Protein 4O5P (pdb70)

B-factor: mean 25.9, std 9.05, range [8.8, 72.72]

Radius of gyration: 40.83 Å; Cα contacts (8 Å, |Δi|>4): 2983; chains: 2; bounding box: 94×121×118 Å

Organism: Pseudomonas aeruginosa (strain ATCC 15692 / DSM 22644 / CIP 104116 / JCM 14847 / LMG 12228 / 1C / PRS 101 / PAO1) (NCBI:txid208964)

Solvent-accessible surface area: 60926 Å² total

Nearest PDB structures (foldseek):
  4o5p-assembly2_B  TM=1.001E+00  e=0.000E+00  Pseudomonas aeruginosa PAO1
  4o5p-as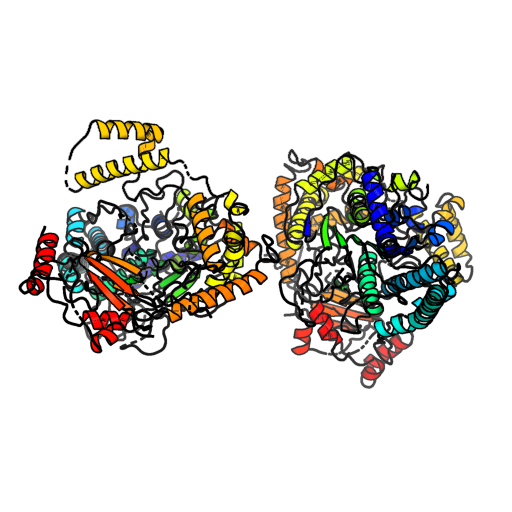sembly1_A  TM=9.918E-01  e=0.000E+00  Pseudomonas aeruginosa PAO1
  4a5o-assembly2_C  TM=3.888E-01  e=5.974E+00  Pseudomonas aeruginosa PAO1
  5nhs-assembly2_B  TM=1.894E-01  e=9.629E+00  Xanthomonas albilineans GPE PC73
  4o5p-assembly1_A  TM=1.001E+00  e=0.000E+00  Pseudomonas aeruginosa PAO1

InterPro domains:
  IPR018712 T6SS, Phospholipase effector Tle1-like, catalytic domain [PF09994] (267-411)
  IPR054388 T6SS, Phospholipase effector Tle1-like, C-terminal domain [PF22137] (451-802)

Structure (mmCIF, N/CA/C/O backbone):
data_4O5P
#
_entry.id   4O5P
#
_cell.length_a   61.603
_cell.length_b   81.078
_cell.length_c   92.145
_cell.angle_alpha   97.83
_cell.angle_beta   89.96
_cell.angle_gamma   90.01
#
_symmetry.space_group_name_H-M   'P 1'
#
loop_
_entity.id
_entity.type
_entity.pdbx_description
1 polymer 'Uncharacterized protein'
2 water water
#
loop_
_atom_site.group_PDB
_atom_site.id
_atom_site.type_symbol
_atom_site.label_atom_id
_atom_site.label_alt_id
_atom_site.label_comp_id
_atom_site.label_asym_id
_atom_site.label_entity_id
_atom_site.label_seq_id
_atom_site.pdbx_PDB_ins_code
_atom_site.Cartn_x
_atom_site.Cartn_y
_atom_site.Cartn_z
_atom_site.occupancy
_atom_site.B_iso_or_equiv
_atom_site.auth_seq_id
_atom_site.auth_comp_id
_atom_site.auth_asym_id
_atom_site.auth_atom_id
_atom_site.pdbx_PDB_model_num
ATOM 1 N N . ASN A 1 5 ? 35.610 5.263 55.838 1.00 34.26 3 ASN A N 1
ATOM 2 C CA . ASN A 1 5 ? 35.116 3.929 55.488 1.00 34.20 3 ASN A CA 1
ATOM 3 C C . ASN A 1 5 ? 34.449 3.200 56.666 1.00 35.58 3 ASN A C 1
ATOM 4 O O . ASN A 1 5 ? 34.432 3.712 57.795 1.00 28.84 3 ASN A O 1
ATOM 9 N N . PHE A 1 6 ? 33.915 2.004 56.422 1.00 33.89 4 PHE A N 1
ATOM 10 C CA . PHE A 1 6 ? 33.235 1.296 57.494 1.00 29.72 4 PHE A CA 1
ATOM 11 C C . PHE A 1 6 ? 33.201 -0.207 57.306 1.00 29.04 4 PHE A C 1
ATOM 12 O O . PHE A 1 6 ? 33.618 -0.724 56.266 1.00 31.93 4 PHE A O 1
ATOM 20 N N . GLY A 1 7 ? 32.706 -0.899 58.329 1.00 26.53 5 GLY A N 1
ATOM 21 C CA . GLY A 1 7 ? 32.479 -2.332 58.253 1.00 25.27 5 GLY A CA 1
ATOM 22 C C . GLY A 1 7 ? 33.578 -3.117 58.938 1.00 20.98 5 GLY A C 1
ATOM 23 O O . GLY A 1 7 ? 34.465 -2.541 59.557 1.00 18.41 5 GLY A O 1
ATOM 24 N N . PHE A 1 8 ? 33.534 -4.436 58.799 1.00 17.79 6 PHE A N 1
ATOM 25 C CA . PHE A 1 8 ? 34.542 -5.294 59.399 1.00 19.31 6 PHE A CA 1
ATOM 26 C C . PHE A 1 8 ? 35.510 -5.847 58.354 1.00 19.20 6 PHE A C 1
ATOM 27 O O . PHE A 1 8 ? 35.079 -6.308 57.287 1.00 16.36 6 PHE A O 1
ATOM 35 N N . HIS A 1 9 ? 36.814 -5.780 58.642 1.00 15.90 7 HIS A N 1
ATOM 36 C CA . HIS A 1 9 ? 37.825 -6.300 57.711 1.00 20.25 7 HIS A CA 1
ATOM 37 C C . HIS A 1 9 ? 38.967 -6.982 58.448 1.00 19.70 7 HIS A C 1
ATOM 38 O O . HIS A 1 9 ? 39.113 -6.820 59.667 1.00 17.61 7 HIS A O 1
ATOM 45 N N . ILE A 1 10 ? 39.757 -7.759 57.709 1.00 14.61 8 ILE A N 1
ATOM 46 C CA . ILE A 1 10 ? 41.036 -8.244 58.208 1.00 16.50 8 ILE A CA 1
ATOM 47 C C . ILE A 1 10 ? 41.930 -7.012 58.286 1.00 21.24 8 ILE A C 1
ATOM 48 O O . ILE A 1 10 ? 41.737 -6.067 57.503 1.00 20.08 8 ILE A O 1
ATOM 53 N N . ALA A 1 11 ? 42.890 -7.006 59.212 1.00 16.03 9 ALA A N 1
ATOM 54 C CA . ALA A 1 11 ? 43.929 -5.978 59.241 1.00 17.03 9 ALA A CA 1
ATOM 55 C C . ALA A 1 11 ? 44.480 -5.715 57.841 1.00 19.97 9 ALA A C 1
ATOM 56 O O . ALA A 1 11 ? 44.620 -6.643 57.051 1.00 16.12 9 ALA A O 1
ATOM 58 N N . PRO A 1 12 ? 44.782 -4.444 57.530 1.00 16.71 10 PRO A N 1
ATOM 59 C CA . PRO A 1 12 ? 45.432 -4.168 56.249 1.00 19.22 10 PRO A CA 1
ATOM 60 C C . PRO A 1 12 ? 46.867 -4.670 56.281 1.00 20.99 10 PRO A C 1
ATOM 61 O O . PRO A 1 12 ? 47.407 -4.908 57.365 1.00 20.06 10 PRO A O 1
ATOM 65 N N . THR A 1 13 ? 47.468 -4.845 55.109 1.00 18.74 11 THR A N 1
ATOM 66 C CA . THR A 1 13 ? 48.865 -5.262 55.015 1.00 21.05 11 THR A CA 1
ATOM 67 C C . THR A 1 13 ? 49.694 -4.146 55.628 1.00 18.88 11 THR A C 1
ATOM 68 O O . THR A 1 13 ? 49.267 -2.991 55.623 1.00 19.73 11 THR A O 1
ATOM 72 N N . HIS A 1 14 ? 50.847 -4.470 56.200 1.00 23.37 12 HIS A N 1
ATOM 73 C CA . HIS A 1 14 ? 51.662 -3.425 56.809 1.00 23.31 12 HIS A CA 1
ATOM 74 C C . HIS A 1 14 ? 52.714 -2.967 55.817 1.00 25.13 12 HIS A C 1
ATOM 75 O O . HIS A 1 14 ? 53.523 -3.783 55.378 1.00 24.25 12 HIS A O 1
ATOM 82 N N . PRO A 1 15 ? 52.716 -1.665 55.474 1.00 25.61 13 PRO A N 1
ATOM 83 C CA . PRO A 1 15 ? 53.584 -1.190 54.393 1.00 27.17 13 PRO A CA 1
ATOM 84 C C . PRO A 1 15 ? 55.041 -1.262 54.800 1.00 31.18 13 PRO A C 1
ATOM 85 O O . PRO A 1 15 ? 55.369 -0.907 55.939 1.00 28.39 13 PRO A O 1
ATOM 89 N N . VAL A 1 16 ? 55.885 -1.722 53.875 1.00 36.04 14 VAL A N 1
ATOM 90 C CA . VAL A 1 16 ? 57.328 -1.872 54.096 1.00 36.31 14 VAL A CA 1
ATOM 91 C C . VAL A 1 16 ? 57.947 -0.743 54.931 1.00 34.25 14 VAL A C 1
ATOM 92 O O . VAL A 1 16 ? 58.446 -0.980 56.043 1.00 35.37 14 VAL A O 1
ATOM 94 N N . ALA A 1 17 ? 57.878 0.480 54.412 1.00 27.40 15 ALA A N 1
ATOM 95 C CA . ALA A 1 17 ? 58.463 1.639 55.096 1.00 34.86 15 ALA A CA 1
ATOM 96 C C . ALA A 1 17 ? 57.727 2.101 56.370 1.00 32.44 15 ALA A C 1
ATOM 97 O O . ALA A 1 17 ? 58.178 3.024 57.052 1.00 31.17 15 ALA A O 1
ATOM 99 N N . GLY A 1 18 ? 56.602 1.473 56.695 1.00 26.92 16 GLY A N 1
ATOM 100 C CA . GLY A 1 18 ? 55.864 1.866 57.885 1.00 30.31 16 GLY A CA 1
ATOM 101 C C . GLY A 1 18 ? 54.846 2.961 57.606 1.00 27.18 16 GLY A C 1
ATOM 102 O O . GLY A 1 18 ? 54.670 3.384 56.466 1.00 26.78 16 GLY A O 1
ATOM 103 N N . ARG A 1 19 ? 54.174 3.424 58.649 1.00 22.23 17 ARG A N 1
ATOM 104 C CA . ARG A 1 19 ? 53.094 4.378 58.482 1.00 20.85 17 ARG A CA 1
ATOM 105 C C . ARG A 1 19 ? 53.471 5.705 59.095 1.00 25.15 17 ARG A C 1
ATOM 106 O O . ARG A 1 19 ? 52.647 6.627 59.135 1.00 22.17 17 ARG A O 1
ATOM 114 N N . LEU A 1 20 ? 54.707 5.803 59.580 1.00 24.67 18 LEU A N 1
ATOM 115 C CA . LEU A 1 20 ? 55.155 7.031 60.245 1.00 28.91 18 LEU A CA 1
ATOM 116 C C . LEU A 1 20 ? 55.954 8.004 59.349 1.00 30.80 18 LEU A C 1
ATOM 117 O O . LEU A 1 20 ? 56.325 9.103 59.779 1.00 30.36 18 LEU A O 1
ATOM 122 N N . THR A 1 21 ? 56.194 7.608 58.103 1.00 27.91 19 THR A N 1
ATOM 123 C CA . THR A 1 21 ? 56.840 8.490 57.134 1.00 32.93 19 THR A CA 1
ATOM 124 C C . THR A 1 21 ? 55.884 9.619 56.761 1.00 31.57 19 THR A C 1
ATOM 125 O O . THR A 1 21 ? 54.669 9.461 56.856 1.00 29.31 19 THR A O 1
ATOM 129 N N . TYR A 1 22 ? 56.409 10.762 56.338 1.00 30.92 20 TYR A N 1
ATOM 130 C CA . TYR A 1 22 ? 55.517 11.876 56.033 1.00 31.38 20 TYR A CA 1
ATOM 131 C C . TYR A 1 22 ? 55.931 12.759 54.873 1.00 35.79 20 TYR A C 1
ATOM 132 O O . TYR A 1 22 ? 57.099 12.818 54.502 1.00 29.10 20 TYR A O 1
ATOM 141 N N . ASP A 1 23 ? 54.933 13.449 54.327 1.00 33.48 21 ASP A N 1
ATOM 142 C CA . ASP A 1 23 ? 55.096 14.415 53.251 1.00 39.21 21 ASP A CA 1
ATOM 143 C C . ASP A 1 23 ? 54.744 15.785 53.824 1.00 35.36 21 ASP A C 1
ATOM 144 O O . ASP A 1 23 ? 53.978 15.867 54.783 1.00 31.99 21 ASP A O 1
ATOM 149 N N . SER A 1 24 ? 55.280 16.860 53.248 1.00 36.27 22 SER A N 1
ATOM 150 C CA . SER A 1 24 ? 54.917 18.197 53.719 1.00 38.36 22 SER A CA 1
ATOM 151 C C . SER A 1 24 ? 53.433 18.443 53.449 1.00 34.29 22 SER A C 1
ATOM 152 O O . SER A 1 24 ? 52.782 19.213 54.157 1.00 34.11 22 SER A O 1
ATOM 155 N N . LYS A 1 25 ? 52.903 17.767 52.431 1.00 34.15 23 LYS A N 1
ATOM 156 C CA . LYS A 1 25 ? 51.470 17.788 52.160 1.00 36.67 23 LYS A CA 1
ATOM 157 C C . LYS A 1 25 ? 50.702 17.054 53.264 1.00 35.31 23 LYS A C 1
ATOM 158 O O . LYS A 1 25 ? 49.674 17.541 53.731 1.00 33.55 23 LYS A O 1
ATOM 164 N N . LYS A 1 26 ? 51.195 15.886 53.671 1.00 33.37 24 LYS A N 1
ATOM 165 C CA . LYS A 1 26 ? 50.536 15.097 54.722 1.00 33.04 24 LYS A CA 1
ATOM 166 C C . LYS A 1 26 ? 50.389 15.925 56.000 1.00 28.48 24 LYS A C 1
ATOM 167 O O . LYS A 1 26 ? 49.302 15.987 56.620 1.00 30.55 24 LYS A O 1
ATOM 173 N N . LEU A 1 27 ? 51.490 16.575 56.369 1.00 29.30 25 LEU A N 1
ATOM 174 C CA . LEU A 1 27 ? 51.543 17.383 57.577 1.00 28.93 25 LEU A CA 1
ATOM 175 C C . LEU A 1 27 ? 50.628 18.586 57.403 1.00 33.99 25 LEU A C 1
ATOM 176 O O . LEU A 1 27 ? 49.882 18.965 58.332 1.00 29.31 25 LEU A O 1
ATOM 181 N N . SER A 1 28 ? 50.689 19.176 56.203 1.00 32.81 26 SER A N 1
ATOM 182 C CA . SER A 1 28 ? 49.861 20.327 55.871 1.00 33.59 26 SER A CA 1
ATOM 183 C C . SER A 1 28 ? 48.401 19.990 56.109 1.00 30.66 26 SER A C 1
ATOM 184 O O . SER A 1 28 ? 47.683 20.764 56.718 1.00 31.45 26 SER A O 1
ATOM 187 N N . GLU A 1 29 ? 47.977 18.810 55.664 1.00 33.79 27 GLU A N 1
ATOM 188 C CA . GLU A 1 29 ? 46.574 18.418 55.768 1.00 30.37 27 GLU A CA 1
ATOM 189 C C . GLU A 1 29 ? 46.134 18.121 57.192 1.00 29.67 27 GLU A C 1
ATOM 190 O O . GLU A 1 29 ? 44.995 18.439 57.583 1.00 31.22 27 GLU A O 1
ATOM 196 N N . ASN A 1 30 ? 47.008 17.488 57.968 1.00 27.45 28 ASN A N 1
ATOM 197 C CA . ASN A 1 30 ? 46.650 17.240 59.373 1.00 27.93 28 ASN A CA 1
ATOM 198 C C . ASN A 1 30 ? 46.431 18.583 60.094 1.00 28.47 28 ASN A C 1
ATOM 199 O O . ASN A 1 30 ? 45.404 18.805 60.790 1.00 25.66 28 ASN A O 1
ATOM 204 N N . ILE A 1 31 ? 47.370 19.503 59.860 1.00 28.82 29 ILE A N 1
ATOM 205 C CA . ILE A 1 31 ? 47.252 20.862 60.385 1.00 27.64 29 ILE A CA 1
ATOM 206 C C . ILE A 1 31 ? 45.936 21.480 59.926 1.00 30.50 29 ILE A C 1
ATOM 207 O O . ILE A 1 31 ? 45.186 22.015 60.739 1.00 32.71 29 ILE A O 1
ATOM 212 N N . LEU A 1 32 ? 45.651 21.367 58.628 1.00 33.19 30 LEU A N 1
ATOM 213 C CA . LEU A 1 32 ? 44.471 21.973 58.015 1.00 33.56 30 LEU A CA 1
ATOM 214 C C . LEU A 1 32 ? 43.185 21.521 58.697 1.00 34.54 30 LEU A C 1
ATOM 215 O O . LEU A 1 32 ? 42.276 22.334 58.937 1.00 30.66 30 LEU A O 1
ATOM 220 N N . LYS A 1 33 ? 43.113 20.226 59.005 1.00 31.44 31 LYS A N 1
ATOM 221 C CA . LYS A 1 33 ? 41.980 19.683 59.754 1.00 34.51 31 LYS A CA 1
ATOM 222 C C . LYS A 1 33 ? 41.887 20.290 61.149 1.00 29.01 31 LYS A C 1
ATOM 223 O O . LYS A 1 33 ? 40.795 20.640 61.615 1.00 30.93 31 LYS A O 1
ATOM 229 N N . GLN A 1 34 ? 43.024 20.409 61.824 1.00 30.79 32 GLN A N 1
ATOM 230 C CA . GLN A 1 34 ? 43.011 21.028 63.149 1.00 25.96 32 GLN A CA 1
ATOM 231 C C . GLN A 1 34 ? 42.524 22.479 63.146 1.00 31.75 32 GLN A C 1
ATOM 232 O O . GLN A 1 34 ? 41.926 22.935 64.123 1.00 26.21 32 GLN A O 1
ATOM 238 N N . GLN A 1 35 ? 42.767 23.190 62.044 1.00 30.96 33 GLN A N 1
ATOM 239 C CA . GLN A 1 35 ? 42.440 24.614 61.956 1.00 32.94 33 GLN A CA 1
ATOM 240 C C . GLN A 1 35 ? 41.129 24.892 61.220 1.00 33.61 33 GLN A C 1
ATOM 241 O O . GLN A 1 35 ? 40.903 26.015 60.765 1.00 34.09 33 GLN A O 1
ATOM 247 N N . SER A 1 36 ? 40.266 23.889 61.089 1.00 32.02 34 SER A N 1
ATOM 248 C CA . SER A 1 36 ? 39.036 24.062 60.308 1.00 35.31 34 SER A CA 1
ATOM 249 C C . SER A 1 36 ? 38.048 25.030 60.971 1.00 35.69 34 SER A C 1
ATOM 250 O O . SER A 1 36 ? 37.440 25.878 60.295 1.00 37.57 34 SER A O 1
ATOM 253 N N . ASP A 1 37 ? 37.900 24.910 62.288 1.00 30.61 35 ASP A N 1
ATOM 254 C CA . ASP A 1 37 ? 37.060 25.825 63.058 1.00 32.85 35 ASP A CA 1
ATOM 255 C C . ASP A 1 37 ? 37.443 27.295 62.847 1.00 35.17 35 ASP A C 1
ATOM 256 O O . ASP A 1 37 ? 36.576 28.142 62.574 1.00 35.78 35 ASP A O 1
ATOM 261 N N . GLU A 1 38 ? 38.739 27.583 62.982 1.00 35.21 36 GLU A N 1
ATOM 262 C CA . GLU A 1 38 ? 39.279 28.923 62.754 1.00 36.69 36 GLU A CA 1
ATOM 263 C C . GLU A 1 38 ? 38.979 29.406 61.344 1.00 41.02 36 GLU A C 1
ATOM 264 O O . GLU A 1 38 ? 38.648 30.563 61.150 1.00 37.76 36 GLU A O 1
ATOM 270 N N . ARG A 1 39 ? 39.102 28.516 60.362 1.00 38.43 37 ARG A N 1
ATOM 271 C CA . ARG A 1 39 ? 38.794 28.864 58.978 1.00 39.74 37 ARG A CA 1
ATOM 272 C C . ARG A 1 39 ? 37.349 29.296 58.809 1.00 46.55 37 ARG A C 1
ATOM 273 O O . ARG A 1 39 ? 37.081 30.363 58.252 1.00 44.18 37 ARG A O 1
ATOM 281 N N . VAL A 1 40 ? 36.423 28.453 59.268 1.00 41.64 38 VAL A N 1
ATOM 282 C CA . VAL A 1 40 ? 35.005 28.796 59.214 1.00 43.00 38 VAL A CA 1
ATOM 283 C C . VAL A 1 40 ? 34.753 30.151 59.864 1.00 49.09 38 VAL A C 1
ATOM 284 O O . VAL A 1 40 ? 34.086 31.021 59.289 1.00 53.44 38 VAL A O 1
ATOM 288 N N . PHE A 1 41 ? 35.313 30.336 61.056 1.00 45.44 39 PHE A N 1
ATOM 289 C CA . PHE A 1 41 ? 35.061 31.545 61.828 1.00 47.93 39 PHE A CA 1
ATOM 290 C C . PHE A 1 41 ? 35.674 32.804 61.208 1.00 50.29 39 PHE A C 1
ATOM 291 O O . PHE A 1 41 ? 35.132 33.898 61.346 1.00 48.32 39 PHE A O 1
ATOM 299 N N . SER A 1 42 ? 36.806 32.638 60.532 1.00 49.82 40 SER A N 1
ATOM 300 C CA . SER A 1 42 ? 37.561 33.756 59.979 1.00 50.22 40 SER A CA 1
ATOM 301 C C . SER A 1 42 ? 36.984 34.182 58.635 1.00 54.77 40 SER A C 1
ATOM 302 O O . SER A 1 42 ? 36.959 35.373 58.308 1.00 55.58 40 SER A O 1
ATOM 305 N N . ARG A 1 43 ? 36.531 33.197 57.861 1.00 55.02 41 ARG A N 1
ATOM 306 C CA . ARG A 1 43 ? 35.850 33.446 56.595 1.00 55.21 41 ARG A CA 1
ATOM 307 C C . ARG A 1 43 ? 34.713 34.453 56.777 1.00 59.45 41 ARG A C 1
ATOM 308 O O . ARG A 1 43 ? 34.394 35.212 55.860 1.00 61.41 41 ARG A O 1
ATOM 316 N N . ALA A 1 44 ? 34.107 34.448 57.963 1.00 58.88 42 ALA A N 1
ATOM 317 C CA . ALA A 1 44 ? 33.088 35.432 58.321 1.00 59.82 42 ALA A CA 1
ATOM 318 C C . ALA A 1 44 ? 33.721 36.668 58.962 1.00 62.88 42 ALA A C 1
ATOM 319 O O . ALA A 1 44 ? 33.812 36.771 60.191 1.00 61.29 42 ALA A O 1
ATOM 321 N N . GLN A 1 45 ? 34.148 37.606 58.118 1.00 64.39 43 GLN A N 1
ATOM 322 C CA . GLN A 1 45 ? 34.828 38.816 58.569 1.00 60.03 43 GLN A CA 1
ATOM 323 C C . GLN A 1 45 ? 33.912 39.708 59.402 1.00 63.12 43 GLN A C 1
ATOM 324 O O . GLN A 1 45 ? 32.718 39.822 59.124 1.00 64.38 43 GLN A O 1
ATOM 330 N N . CYS A 1 61 ? 43.637 35.418 67.020 1.00 43.17 59 CYS A N 1
ATOM 331 C CA . CYS A 1 61 ? 42.238 35.835 66.915 1.00 37.66 59 CYS A CA 1
ATOM 332 C C . CYS A 1 61 ? 41.246 34.825 67.507 1.00 41.18 59 CYS A C 1
ATOM 333 O O . CYS A 1 61 ? 40.413 35.181 68.342 1.00 37.62 59 CYS A O 1
ATOM 336 N N . CYS A 1 62 ? 41.325 33.572 67.065 1.00 37.19 60 CYS A N 1
ATOM 337 C CA . CYS A 1 62 ? 40.451 32.525 67.590 1.00 35.44 60 CYS A CA 1
ATOM 338 C C . CYS A 1 62 ? 41.220 31.219 67.760 1.00 39.39 60 CYS A C 1
ATOM 339 O O . CYS A 1 62 ? 42.330 31.084 67.238 1.00 36.75 60 CYS A O 1
ATOM 342 N N . LYS A 1 63 ? 40.641 30.271 68.504 1.00 34.40 61 LYS A N 1
ATOM 343 C CA . LYS A 1 63 ? 41.224 28.931 68.614 1.00 31.95 61 LYS A CA 1
ATOM 344 C C . LYS A 1 63 ? 40.187 27.879 68.995 1.00 29.25 61 LYS A C 1
ATOM 345 O O . LYS A 1 63 ? 39.281 28.144 69.783 1.00 28.83 61 LYS A O 1
ATOM 351 N N . ALA A 1 64 ? 40.309 26.683 68.426 1.00 30.31 62 ALA A N 1
ATOM 352 C CA . ALA A 1 64 ? 39.528 25.561 68.928 1.00 25.80 62 ALA A CA 1
ATOM 353 C C . ALA A 1 64 ? 40.304 24.947 70.079 1.00 24.88 62 ALA A C 1
ATOM 354 O O . ALA A 1 64 ? 41.517 25.162 70.208 1.00 28.45 62 ALA A O 1
ATOM 356 N N . ILE A 1 65 ? 39.611 24.212 70.938 1.00 21.42 63 ILE A N 1
ATOM 357 C CA . ILE A 1 65 ? 40.297 23.476 71.991 1.00 21.20 63 ILE A CA 1
ATOM 358 C C . ILE A 1 65 ? 40.382 22.022 71.552 1.00 22.80 63 ILE A C 1
ATOM 359 O O . ILE A 1 65 ? 39.354 21.390 71.297 1.00 21.59 63 ILE A O 1
ATOM 364 N N . HIS A 1 66 ? 41.602 21.508 71.428 1.00 20.57 64 HIS A N 1
ATOM 365 C CA . HIS A 1 66 ? 41.797 20.146 70.938 1.00 20.35 64 HIS A CA 1
ATOM 366 C C . HIS A 1 66 ? 42.274 19.301 72.106 1.00 20.64 64 HIS A C 1
ATOM 367 O O . HIS A 1 66 ? 43.268 19.639 72.758 1.00 19.72 64 HIS A O 1
ATOM 374 N N . ILE A 1 67 ? 41.553 18.212 72.383 1.00 18.41 65 ILE A N 1
ATOM 375 C CA . ILE A 1 67 ? 41.809 17.432 73.589 1.00 16.79 65 ILE A CA 1
ATOM 376 C C . ILE A 1 67 ? 41.981 15.953 73.280 1.00 17.78 65 ILE A C 1
ATOM 377 O O . ILE A 1 67 ? 41.079 15.320 72.741 1.00 16.16 65 ILE A O 1
ATOM 382 N N . THR A 1 68 ? 43.136 15.405 73.640 1.00 18.78 66 THR A N 1
ATOM 383 C CA . THR A 1 68 ? 43.346 13.958 73.590 1.00 14.98 66 THR A CA 1
ATOM 384 C C . THR A 1 68 ? 43.176 13.347 74.988 1.00 17.98 66 THR A C 1
ATOM 385 O O . THR A 1 68 ? 43.751 13.852 75.964 1.00 19.43 66 THR A O 1
ATOM 389 N N . LEU A 1 69 ? 42.403 12.258 75.074 1.00 17.65 67 LEU A N 1
ATOM 390 C CA . LEU A 1 69 ? 42.178 11.499 76.306 1.00 15.02 67 LEU A CA 1
ATOM 391 C C . LEU A 1 69 ? 42.480 10.009 76.062 1.00 15.75 67 LEU A C 1
ATOM 392 O O . LEU A 1 69 ? 41.909 9.403 75.170 1.00 19.14 67 LEU A O 1
ATOM 397 N N . GLY A 1 70 ? 43.386 9.430 76.839 1.00 12.38 68 GLY A N 1
ATOM 398 C CA . GLY A 1 70 ? 43.734 8.026 76.688 1.00 18.76 68 GLY A CA 1
ATOM 399 C C . GLY A 1 70 ? 43.401 7.248 77.947 1.00 17.88 68 GLY A C 1
ATOM 400 O O . GLY A 1 70 ? 43.899 7.576 79.027 1.00 18.67 68 GLY A O 1
ATOM 401 N N . PHE A 1 71 ? 42.543 6.233 77.808 1.00 16.70 69 PHE A N 1
ATOM 402 C CA . PHE A 1 71 ? 42.204 5.324 78.892 1.00 15.67 69 PHE A CA 1
ATOM 403 C C . PHE A 1 71 ? 42.953 4.006 78.676 1.00 16.77 69 PHE A C 1
ATOM 404 O O . PHE A 1 71 ? 42.647 3.232 77.734 1.00 14.12 69 PHE A O 1
ATOM 412 N N . ASP A 1 72 ? 43.923 3.749 79.554 1.00 18.80 70 ASP A N 1
ATOM 413 C CA . ASP A 1 72 ? 44.796 2.586 79.416 1.00 16.81 70 ASP A CA 1
ATOM 414 C C . ASP A 1 72 ? 44.078 1.305 79.804 1.00 16.69 70 ASP A C 1
ATOM 415 O O . ASP A 1 72 ? 42.972 1.337 80.371 1.00 17.63 70 ASP A O 1
ATOM 420 N N . GLY A 1 73 ? 44.708 0.173 79.501 1.00 16.92 71 GLY A N 1
ATOM 421 C CA . GLY A 1 73 ? 44.040 -1.102 79.646 1.00 13.80 71 GLY A CA 1
ATOM 422 C C . GLY A 1 73 ? 44.142 -1.714 81.021 1.00 18.00 71 GLY A C 1
ATOM 423 O O . GLY A 1 73 ? 44.724 -1.137 81.940 1.00 16.61 71 GLY A O 1
ATOM 424 N N . THR A 1 74 ? 43.563 -2.900 81.140 1.00 15.91 72 THR A N 1
ATOM 425 C CA . THR A 1 74 ? 43.574 -3.682 82.360 1.00 19.09 72 THR A CA 1
ATOM 426 C C . THR A 1 74 ? 45.000 -3.907 82.833 1.00 18.79 72 THR A C 1
ATOM 427 O O . THR A 1 74 ? 45.817 -4.450 82.096 1.00 19.85 72 THR A O 1
ATOM 431 N N . ASN A 1 75 ? 45.280 -3.489 84.067 1.00 18.25 73 ASN A N 1
ATOM 432 C CA . ASN A 1 75 ? 46.594 -3.652 84.692 1.00 20.93 73 ASN A CA 1
ATOM 433 C C . ASN A 1 75 ? 47.719 -2.903 83.977 1.00 21.74 73 ASN A C 1
ATOM 434 O O . ASN A 1 75 ? 48.899 -3.189 84.196 1.00 19.01 73 ASN A O 1
ATOM 439 N N . ASN A 1 76 ? 47.356 -1.954 83.117 1.00 18.42 74 ASN A N 1
ATOM 440 C CA . ASN A 1 76 ? 48.353 -1.088 82.496 1.00 18.27 74 ASN A CA 1
ATOM 441 C C . ASN A 1 76 ? 48.470 0.255 83.204 1.00 18.11 74 ASN A C 1
ATOM 442 O O . ASN A 1 76 ? 47.480 0.995 83.328 1.00 18.69 74 ASN A O 1
ATOM 447 N N . ASN A 1 77 ? 49.680 0.595 83.629 1.00 20.84 75 ASN A N 1
ATOM 448 C CA . ASN A 1 77 ? 49.928 1.876 84.286 1.00 17.92 75 ASN A CA 1
ATOM 449 C C . ASN A 1 77 ? 51.220 2.457 83.733 1.00 21.57 75 ASN A C 1
ATOM 450 O O . ASN A 1 77 ? 52.284 1.864 83.919 1.00 26.15 75 ASN A O 1
ATOM 455 N N . ASP A 1 78 ? 51.135 3.605 83.058 1.00 22.80 76 ASP A N 1
ATOM 456 C CA . ASP A 1 78 ? 52.283 4.154 82.338 1.00 22.30 76 ASP A CA 1
ATOM 457 C C . ASP A 1 78 ? 53.484 4.435 83.241 1.00 20.91 76 ASP A C 1
ATOM 458 O O . ASP A 1 78 ? 54.601 4.037 82.919 1.00 24.07 76 ASP A O 1
ATOM 463 N N . LYS A 1 79 ? 53.248 5.107 84.367 1.00 26.60 77 LYS A N 1
ATOM 464 C CA . LYS A 1 79 ? 54.309 5.404 85.337 1.00 28.04 77 LYS A CA 1
ATOM 465 C C . LYS A 1 79 ? 55.056 4.130 85.723 1.00 28.78 77 LYS A C 1
ATOM 466 O O . LYS A 1 79 ? 56.285 4.056 85.634 1.00 33.15 77 LYS A O 1
ATOM 472 N N . ALA A 1 80 ? 54.304 3.120 86.142 1.00 24.74 78 ALA A N 1
ATOM 473 C CA . ALA A 1 80 ? 54.891 1.851 86.570 1.00 28.42 78 ALA A CA 1
ATOM 474 C C . ALA A 1 80 ? 55.587 1.109 85.422 1.00 31.49 78 ALA A C 1
ATOM 475 O O . ALA A 1 80 ? 56.780 0.800 85.485 1.00 33.87 78 ALA A O 1
ATOM 477 N N . ASP A 1 81 ? 54.823 0.825 84.375 1.00 28.98 79 ASP A N 1
ATOM 478 C CA . ASP A 1 81 ? 55.291 -0.009 83.276 1.00 31.69 79 ASP A CA 1
ATOM 479 C C . ASP A 1 81 ? 56.450 0.567 82.450 1.00 31.89 79 ASP A C 1
ATOM 480 O O . ASP A 1 81 ? 57.211 -0.193 81.845 1.00 31.92 79 ASP A O 1
ATOM 485 N N . GLY A 1 82 ? 56.598 1.890 82.432 1.00 32.28 80 GLY A N 1
ATOM 486 C CA . GLY A 1 82 ? 57.653 2.509 81.647 1.00 32.96 80 GLY A CA 1
ATOM 487 C C . GLY A 1 82 ? 58.871 2.965 82.440 1.00 38.14 80 GLY A C 1
ATOM 488 O O . GLY A 1 82 ? 59.772 3.598 81.886 1.00 35.62 80 GLY A O 1
ATOM 489 N N . SER A 1 83 ? 58.906 2.643 83.732 1.00 37.26 81 SER A N 1
ATOM 490 C CA . SER A 1 83 ? 59.938 3.180 84.622 1.00 40.91 81 SER A CA 1
ATOM 491 C C . SER A 1 83 ? 61.198 2.321 84.706 1.00 44.98 81 SER A C 1
ATOM 492 O O . SER A 1 83 ? 62.269 2.828 85.051 1.00 52.03 81 SER A O 1
ATOM 495 N N . SER A 1 84 ? 61.071 1.031 84.397 1.00 37.55 82 SER A N 1
ATOM 496 C CA . SER A 1 84 ? 62.197 0.104 84.476 1.00 40.04 82 SER A CA 1
ATOM 497 C C . SER A 1 84 ? 63.009 0.051 83.178 1.00 50.44 82 SER A C 1
ATOM 498 O O . SER A 1 84 ? 62.710 0.762 82.206 1.00 47.99 82 SER A O 1
ATOM 501 N N . VAL A 1 85 ? 64.036 -0.800 83.176 1.00 52.11 83 VAL A N 1
ATOM 502 C CA . VAL A 1 85 ? 64.931 -0.966 82.027 1.00 52.73 83 VAL A CA 1
ATOM 503 C C . VAL A 1 85 ? 64.280 -1.722 80.869 1.00 51.13 83 VAL A C 1
ATOM 504 O O . VAL A 1 85 ? 64.673 -1.546 79.709 1.00 54.69 83 VAL A O 1
ATOM 508 N N . SER A 1 86 ? 63.301 -2.570 81.191 1.00 53.47 84 SER A N 1
ATOM 509 C CA . SER A 1 86 ? 62.495 -3.257 80.180 1.00 46.04 84 SER A CA 1
ATOM 510 C C . SER A 1 86 ? 61.080 -2.692 80.193 1.00 42.90 84 SER A C 1
ATOM 511 O O . SER A 1 86 ? 60.147 -3.382 80.616 1.00 43.53 84 SER A O 1
ATOM 514 N N . PRO A 1 87 ? 60.906 -1.445 79.712 1.00 38.67 85 PRO A N 1
ATOM 515 C CA . PRO A 1 87 ? 59.582 -0.831 79.843 1.00 34.88 85 PRO A CA 1
ATOM 516 C C . PRO A 1 87 ? 58.541 -1.537 78.973 1.00 34.95 85 PRO A C 1
ATOM 517 O O . PRO A 1 87 ? 58.881 -2.177 77.965 1.00 33.46 85 PRO A O 1
ATOM 521 N N . SER A 1 88 ? 57.278 -1.414 79.359 1.00 29.00 86 SER A N 1
ATOM 522 C CA . SER A 1 88 ? 56.223 -2.163 78.708 1.00 26.51 86 SER A CA 1
ATOM 523 C C . SER A 1 88 ? 54.962 -1.313 78.541 1.00 26.07 86 SER A C 1
ATOM 524 O O . SER A 1 88 ? 53.855 -1.794 78.782 1.00 22.94 86 SER A O 1
ATOM 527 N N . CYS A 1 89 ? 55.145 -0.053 78.146 1.00 22.25 87 CYS A N 1
ATOM 528 C CA . CYS A 1 89 ? 54.039 0.862 77.863 1.00 21.36 87 CYS A CA 1
ATOM 529 C C . CYS A 1 89 ? 53.065 0.242 76.855 1.00 22.27 87 CYS A C 1
ATOM 530 O O . CYS A 1 89 ? 53.494 -0.343 75.860 1.00 19.64 87 CYS A O 1
ATOM 533 N N . SER A 1 90 ? 51.764 0.401 77.092 1.00 21.31 88 SER A N 1
ATOM 534 C CA . SER A 1 90 ? 50.752 -0.046 76.132 1.00 16.44 88 SER A CA 1
ATOM 535 C C . SER A 1 90 ? 50.708 0.877 74.923 1.00 18.44 88 SER A C 1
ATOM 536 O O . SER A 1 90 ? 51.369 1.921 74.896 1.00 17.08 88 SER A O 1
ATOM 539 N N . ASN A 1 91 ? 49.905 0.518 73.926 1.00 15.10 89 ASN A N 1
ATOM 540 C CA . ASN A 1 91 ? 49.729 1.408 72.794 1.00 15.66 89 ASN A CA 1
ATOM 541 C C . ASN A 1 91 ? 48.988 2.701 73.130 1.00 18.80 89 ASN A C 1
ATOM 542 O O . ASN A 1 91 ? 49.236 3.730 72.503 1.00 18.00 89 ASN A O 1
ATOM 547 N N . VAL A 1 92 ? 48.093 2.658 74.115 1.00 15.63 90 VAL A N 1
ATOM 548 C CA . VAL A 1 92 ? 47.457 3.883 74.576 1.00 15.42 90 VAL A CA 1
ATOM 549 C C . VAL A 1 92 ? 48.509 4.848 75.123 1.00 16.61 90 VAL A C 1
ATOM 550 O O . VAL A 1 92 ? 48.515 6.034 74.782 1.00 17.50 90 VAL A O 1
ATOM 554 N N . ALA A 1 93 ? 49.411 4.334 75.948 1.00 19.90 91 ALA A N 1
ATOM 555 C CA . ALA A 1 93 ? 50.428 5.182 76.551 1.00 20.23 91 ALA A CA 1
ATOM 556 C C . ALA A 1 93 ? 51.370 5.689 75.471 1.00 21.90 91 ALA A C 1
ATOM 557 O O . ALA A 1 93 ? 51.770 6.851 75.493 1.00 18.20 91 ALA A O 1
ATOM 559 N N . ARG A 1 94 ? 51.705 4.826 74.512 1.00 19.10 92 ARG A N 1
ATOM 560 C CA . ARG A 1 94 ? 52.546 5.237 73.389 1.00 21.06 92 ARG A CA 1
ATOM 561 C C . ARG A 1 94 ? 51.914 6.384 72.599 1.00 22.56 92 ARG A C 1
ATOM 562 O O . ARG A 1 94 ? 52.582 7.369 72.303 1.00 20.90 92 ARG A O 1
ATOM 570 N N . LEU A 1 95 ? 50.619 6.285 72.311 1.00 20.66 93 LEU A N 1
ATOM 571 C CA . LEU A 1 95 ? 49.912 7.330 71.570 1.00 17.41 93 LEU A CA 1
ATOM 572 C C . LEU A 1 95 ? 49.781 8.638 72.351 1.00 20.47 93 LEU A C 1
ATOM 573 O O . LEU A 1 95 ? 49.774 9.727 71.751 1.00 18.69 93 LEU A O 1
ATOM 578 N N . ILE A 1 96 ? 49.671 8.522 73.679 1.00 20.10 94 ILE A N 1
ATOM 579 C CA . ILE A 1 96 ? 49.667 9.696 74.546 1.00 18.71 94 ILE A CA 1
ATOM 580 C C . ILE A 1 96 ? 51.055 10.376 74.577 1.00 18.94 94 ILE A C 1
ATOM 581 O O . ILE A 1 96 ? 51.154 11.594 74.468 1.00 19.73 94 ILE A O 1
ATOM 586 N N . HIS A 1 97 ? 52.117 9.584 74.702 1.00 18.72 95 HIS A N 1
ATOM 587 C CA . HIS A 1 97 ? 53.479 10.096 74.640 1.00 19.24 95 HIS A CA 1
ATOM 588 C C . HIS A 1 97 ? 53.717 10.876 73.339 1.00 24.99 95 HIS A C 1
ATOM 589 O O . HIS A 1 97 ? 54.409 11.890 73.338 1.00 22.03 95 HIS A O 1
ATOM 596 N N . ALA A 1 98 ? 53.156 10.377 72.236 1.00 22.57 96 ALA A N 1
ATOM 597 C CA . ALA A 1 98 ? 53.314 10.998 70.914 1.00 23.80 96 ALA A CA 1
ATOM 598 C C . ALA A 1 98 ? 52.256 12.053 70.608 1.00 23.65 96 ALA A C 1
ATOM 599 O O . ALA A 1 98 ? 52.227 12.611 69.502 1.00 23.57 96 ALA A O 1
ATOM 601 N N . SER A 1 99 ? 51.375 12.310 71.569 1.00 22.23 97 SER A N 1
ATOM 602 C CA . SER A 1 99 ? 50.362 13.347 71.408 1.00 20.66 97 SER A CA 1
ATOM 603 C C . SER A 1 99 ? 50.854 14.711 71.914 1.00 19.59 97 SER A C 1
ATOM 604 O O . SER A 1 99 ? 51.623 14.801 72.872 1.00 23.41 97 SER A O 1
ATOM 607 N N . ILE A 1 100 ? 50.402 15.767 71.256 1.00 23.16 98 ILE A N 1
ATOM 608 C CA . ILE A 1 100 ? 50.729 17.134 71.649 1.00 22.11 98 ILE A CA 1
ATOM 609 C C . ILE A 1 100 ? 49.783 17.574 72.772 1.00 20.54 98 ILE A C 1
ATOM 610 O O . ILE A 1 100 ? 48.625 17.160 72.797 1.00 21.29 98 ILE A O 1
ATOM 615 N N . GLY A 1 101 ? 50.267 18.388 73.708 1.00 25.26 99 GLY A N 1
ATOM 616 C CA . GLY A 1 101 ? 49.413 18.907 74.767 1.00 23.95 99 GLY A CA 1
ATOM 617 C C . GLY A 1 101 ? 50.095 18.985 76.118 1.00 27.44 99 GLY A C 1
ATOM 618 O O . GLY A 1 101 ? 49.440 19.003 77.163 1.00 29.89 99 GLY A O 1
ATOM 619 N N . SER A 1 102 ? 51.420 19.038 76.104 1.00 33.39 100 SER A N 1
ATOM 620 C CA . SER A 1 102 ? 52.181 19.081 77.342 1.00 35.28 100 SER A CA 1
ATOM 621 C C . SER A 1 102 ? 52.750 20.478 77.550 1.00 32.51 100 SER A C 1
ATOM 622 O O . SER A 1 102 ? 53.383 21.036 76.657 1.00 34.49 100 SER A O 1
ATOM 625 N N . GLY A 1 103 ? 52.497 21.044 78.725 1.00 33.59 101 GLY A N 1
ATOM 626 C CA . GLY A 1 103 ? 53.043 22.344 79.091 1.00 41.41 101 GLY A CA 1
ATOM 627 C C . GLY A 1 103 ? 52.080 23.522 79.024 1.00 34.42 101 GLY A C 1
ATOM 628 O O . GLY A 1 103 ? 51.131 23.518 78.235 1.00 34.55 101 GLY A O 1
ATOM 629 N N . ASP A 1 104 ? 52.350 24.537 79.846 1.00 41.59 102 ASP A N 1
ATOM 630 C CA . ASP A 1 104 ? 51.566 25.773 79.901 1.00 36.71 102 ASP A CA 1
ATOM 631 C C . ASP A 1 104 ? 51.382 26.416 78.532 1.00 35.76 102 ASP A C 1
ATOM 632 O O . ASP A 1 104 ? 50.290 26.857 78.176 1.00 30.87 102 ASP A O 1
ATOM 637 N N . ASP A 1 105 ? 52.473 26.473 77.780 1.00 36.71 103 ASP A N 1
ATOM 638 C CA . ASP A 1 105 ? 52.490 27.110 76.474 1.00 35.29 103 ASP A CA 1
ATOM 639 C C . ASP A 1 105 ? 51.519 26.442 75.494 1.00 37.48 103 ASP A C 1
ATOM 640 O O . ASP A 1 105 ? 50.592 27.086 74.988 1.00 34.96 103 ASP A O 1
ATOM 645 N N . ILE A 1 106 ? 51.717 25.147 75.253 1.00 33.54 104 ILE A N 1
ATOM 646 C CA . ILE A 1 106 ? 50.885 24.406 74.309 1.00 33.76 104 ILE A CA 1
ATOM 647 C C . ILE A 1 106 ? 49.416 24.392 74.718 1.00 30.04 104 ILE A C 1
ATOM 648 O O . ILE A 1 106 ? 48.529 24.499 73.864 1.00 30.50 104 ILE A O 1
ATOM 653 N N . ASN A 1 107 ? 49.171 24.224 76.017 1.00 31.31 105 ASN A N 1
ATOM 654 C CA . ASN A 1 107 ? 47.821 24.297 76.567 1.00 32.44 105 ASN A CA 1
ATOM 655 C C . ASN A 1 107 ? 47.187 25.649 76.217 1.00 32.33 105 ASN A C 1
ATOM 656 O O . ASN A 1 107 ? 46.094 25.714 75.651 1.00 29.52 105 ASN A O 1
ATOM 661 N N . SER A 1 108 ? 47.898 26.727 76.537 1.00 33.08 106 SER A N 1
ATOM 662 C CA . SER A 1 108 ? 47.457 28.073 76.181 1.00 32.04 106 SER A CA 1
ATOM 663 C C . SER A 1 108 ? 47.236 28.234 74.681 1.00 34.36 106 SER A C 1
ATOM 664 O O . SER A 1 108 ? 46.499 29.122 74.251 1.00 35.41 106 SER A O 1
ATOM 667 N N . ARG A 1 109 ? 47.870 27.377 73.883 1.00 32.57 107 ARG A N 1
ATOM 668 C CA . ARG A 1 109 ? 47.597 27.346 72.450 1.00 29.84 107 ARG A CA 1
ATOM 669 C C . ARG A 1 109 ? 46.420 26.430 72.094 1.00 25.88 107 ARG A C 1
ATOM 670 O O . ARG A 1 109 ? 46.106 26.245 70.912 1.00 25.30 107 ARG A O 1
ATOM 6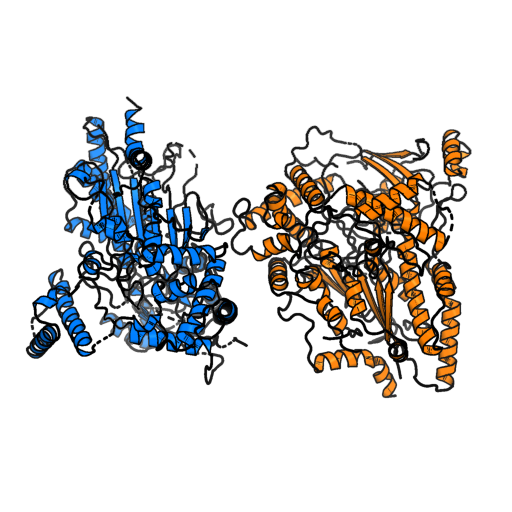78 N N . GLY A 1 110 ? 45.782 25.858 73.117 1.00 27.16 108 GLY A N 1
ATOM 679 C CA . GLY A 1 110 ? 44.518 25.159 72.942 1.00 24.70 108 GLY A CA 1
ATOM 680 C C . GLY A 1 110 ? 44.594 23.651 72.773 1.00 26.39 108 GLY A C 1
ATOM 681 O O . GLY A 1 110 ? 43.576 22.989 72.537 1.00 23.04 108 GLY A O 1
ATOM 682 N N . ILE A 1 111 ? 45.797 23.100 72.882 1.00 26.83 109 ILE A N 1
ATOM 683 C CA . ILE A 1 111 ? 45.960 21.660 72.795 1.00 25.41 109 ILE A CA 1
ATOM 684 C C . ILE A 1 111 ? 46.307 21.091 74.167 1.00 24.58 109 ILE A C 1
ATOM 685 O O . ILE A 1 111 ? 47.257 21.552 74.812 1.00 24.24 109 ILE A O 1
ATOM 690 N N . PHE A 1 112 ? 45.529 20.091 74.596 1.00 21.20 110 PHE A N 1
ATOM 691 C CA . PHE A 1 112 ? 45.671 19.455 75.910 1.00 21.82 110 PHE A CA 1
ATOM 692 C C . PHE A 1 112 ? 45.736 17.941 75.733 1.00 21.10 110 PHE A C 1
ATOM 693 O O . PHE A 1 112 ? 45.158 17.404 74.787 1.00 19.84 110 PHE A O 1
ATOM 701 N N . LYS A 1 113 ? 46.430 17.250 76.635 1.00 23.06 111 LYS A N 1
ATOM 702 C CA . LYS A 1 113 ? 46.376 15.784 76.648 1.00 21.15 111 LYS A CA 1
ATOM 703 C C . LYS A 1 113 ? 46.280 15.245 78.075 1.00 23.68 111 LYS A C 1
ATOM 704 O O . LYS A 1 113 ? 46.821 15.842 79.024 1.00 21.25 111 LYS A O 1
ATOM 710 N N . TYR A 1 114 ? 45.566 14.128 78.218 1.00 19.40 112 TYR A N 1
ATOM 711 C CA . TYR A 1 114 ? 45.301 13.544 79.518 1.00 19.91 112 TYR A CA 1
ATOM 712 C C . TYR A 1 114 ? 45.463 12.034 79.443 1.00 21.69 112 TYR A C 1
ATOM 713 O O . TYR A 1 114 ? 45.067 11.407 78.448 1.00 20.21 112 TYR A O 1
ATOM 722 N N . TYR A 1 115 ? 46.049 11.453 80.484 1.00 15.29 113 TYR A N 1
ATOM 723 C CA . TYR A 1 115 ? 46.248 10.007 80.539 1.00 18.34 113 TYR A CA 1
ATOM 724 C C . TYR A 1 115 ? 45.538 9.434 81.741 1.00 17.72 113 TYR A C 1
ATOM 725 O O . TYR A 1 115 ? 45.669 9.949 82.846 1.00 19.64 113 TYR A O 1
ATOM 734 N N . CYS A 1 116 ? 44.796 8.356 81.537 1.00 19.98 114 CYS A N 1
ATOM 735 C CA . CYS A 1 116 ? 44.152 7.677 82.647 1.00 19.12 114 CYS A CA 1
ATOM 736 C C . CYS A 1 116 ? 44.704 6.244 82.798 1.00 18.87 114 CYS A C 1
ATOM 737 O O . CYS A 1 116 ? 44.572 5.432 81.879 1.00 17.33 114 CYS A O 1
ATOM 740 N N . PRO A 1 117 ? 45.320 5.933 83.958 1.00 14.21 115 PRO A N 1
ATOM 741 C CA . PRO A 1 117 ? 45.820 4.574 84.221 1.00 17.55 115 PRO A CA 1
ATOM 742 C C . PRO A 1 117 ? 44.736 3.517 84.170 1.00 14.18 115 PRO A C 1
ATOM 743 O O . PRO A 1 117 ? 43.559 3.797 84.407 1.00 14.70 115 PRO A O 1
ATOM 747 N N . GLY A 1 118 ? 45.145 2.286 83.892 1.00 15.70 116 GLY A N 1
ATOM 748 C CA . GLY A 1 118 ? 44.203 1.187 83.822 1.00 13.68 116 GLY A CA 1
ATOM 749 C C . GLY A 1 118 ? 43.634 0.746 85.164 1.00 17.50 116 GLY A C 1
ATOM 750 O O . GLY A 1 118 ? 44.237 0.957 86.224 1.00 16.34 116 GLY A O 1
ATOM 751 N N . VAL A 1 119 ? 42.464 0.118 85.110 1.00 18.67 117 VAL A N 1
ATOM 752 C CA . VAL A 1 119 ? 41.847 -0.444 86.303 1.00 16.35 117 VAL A CA 1
ATOM 753 C C . VAL A 1 119 ? 42.779 -1.483 86.892 1.00 19.72 117 VAL A C 1
ATOM 754 O O . VAL A 1 119 ? 43.506 -2.165 86.158 1.00 15.83 117 VAL A O 1
ATOM 758 N N . GLY A 1 120 ? 42.775 -1.592 88.216 1.00 18.74 118 GLY A N 1
ATOM 759 C CA . GLY A 1 120 ? 43.636 -2.548 88.892 1.00 20.27 118 GLY A CA 1
ATOM 760 C C . GLY A 1 120 ? 44.988 -1.956 89.236 1.00 20.59 118 GLY A C 1
ATOM 761 O O . GLY A 1 120 ? 45.830 -2.607 89.870 1.00 17.88 118 GLY A O 1
ATOM 762 N N . THR A 1 121 ? 45.207 -0.724 88.786 1.00 18.89 119 THR A N 1
ATOM 763 C CA . THR A 1 121 ? 46.414 0.003 89.124 1.00 17.72 119 THR A CA 1
ATOM 764 C C . THR A 1 121 ? 46.063 1.268 89.887 1.00 18.80 119 THR A C 1
ATOM 765 O O . THR A 1 121 ? 44.942 1.787 89.783 1.00 19.76 119 THR A O 1
ATOM 769 N N . VAL A 1 122 ? 47.019 1.754 90.670 1.00 19.44 120 VAL A N 1
ATOM 770 C CA . VAL A 1 122 ? 46.804 2.921 91.513 1.00 20.20 120 VAL A CA 1
ATOM 771 C C . VAL A 1 122 ? 46.496 4.202 90.697 1.00 21.09 120 VAL A C 1
ATOM 772 O O . VAL A 1 122 ? 47.133 4.472 89.661 1.00 18.38 120 VAL A O 1
ATOM 776 N N . PHE A 1 123 ? 45.504 4.963 91.164 1.00 19.06 121 PHE A N 1
ATOM 777 C CA . PHE A 1 123 ? 45.102 6.216 90.540 1.00 21.44 121 PHE A CA 1
ATOM 778 C C . PHE A 1 123 ? 44.762 7.211 91.648 1.00 19.78 121 PHE A C 1
ATOM 779 O O . PHE A 1 123 ? 43.632 7.219 92.153 1.00 20.66 121 PHE A O 1
ATOM 787 N N . PRO A 1 124 ? 45.743 8.037 92.036 1.00 22.91 122 PRO A N 1
ATOM 788 C CA . PRO A 1 124 ? 45.583 8.970 93.166 1.00 25.61 122 PRO A CA 1
ATOM 789 C C . PRO A 1 124 ? 44.437 9.950 92.942 1.00 24.09 122 PRO A C 1
ATOM 790 O O . PRO A 1 124 ? 43.729 10.257 93.894 1.00 24.73 122 PRO A O 1
ATOM 794 N N . ASP A 1 125 ? 44.241 10.387 91.698 1.00 24.91 123 ASP A N 1
ATOM 795 C CA . ASP A 1 125 ? 43.223 11.382 91.359 1.00 25.93 123 ASP A CA 1
ATOM 796 C C . ASP A 1 125 ? 41.795 10.952 91.706 1.00 26.84 123 ASP A C 1
ATOM 797 O O . ASP A 1 125 ? 40.907 11.798 91.871 1.00 32.15 123 ASP A O 1
ATOM 802 N N . ILE A 1 126 ? 41.575 9.643 91.796 1.00 22.74 124 ILE A N 1
ATOM 803 C CA . ILE A 1 126 ? 40.273 9.098 92.181 1.00 22.46 124 ILE A CA 1
ATOM 804 C C . ILE A 1 126 ? 40.379 8.348 93.518 1.00 22.03 124 ILE A C 1
ATOM 805 O O . ILE A 1 126 ? 39.490 7.575 93.894 1.00 20.86 124 ILE A O 1
ATOM 810 N N . LYS A 1 127 ? 41.486 8.594 94.212 1.00 20.85 125 LYS A N 1
ATOM 811 C CA . LYS A 1 127 ? 41.782 7.997 95.525 1.00 25.14 125 LYS A CA 1
ATOM 812 C C . LYS A 1 127 ? 41.788 6.470 95.538 1.00 24.08 125 LYS A C 1
ATOM 813 O O . LYS A 1 127 ? 41.403 5.848 96.530 1.00 21.17 125 LYS A O 1
ATOM 819 N N . GLU A 1 128 ? 42.217 5.877 94.423 1.00 22.81 126 GLU A N 1
ATOM 820 C CA . GLU A 1 128 ? 42.404 4.437 94.332 1.00 20.52 126 GLU A CA 1
ATOM 821 C C . GLU A 1 128 ? 43.857 4.208 94.687 1.00 21.52 126 GLU A C 1
ATOM 822 O O . GLU A 1 128 ? 44.743 4.405 93.850 1.00 21.72 126 GLU A O 1
ATOM 828 N N . PHE A 1 129 ? 44.113 3.808 95.927 1.00 21.14 127 PHE A N 1
ATOM 829 C CA . PHE A 1 129 ? 45.486 3.753 96.414 1.00 25.76 127 PHE A CA 1
ATOM 830 C C . PHE A 1 129 ? 46.117 2.360 96.438 1.00 24.43 127 PHE A C 1
ATOM 831 O O . PHE A 1 129 ? 47.318 2.220 96.681 1.00 26.99 127 PHE A O 1
ATOM 839 N N . THR A 1 130 ? 45.317 1.333 96.180 1.00 23.65 128 THR A N 1
ATOM 840 C CA . THR A 1 130 ? 45.843 -0.027 96.098 1.00 25.30 128 THR A CA 1
ATOM 841 C C . THR A 1 130 ? 45.511 -0.693 94.766 1.00 21.07 128 THR A C 1
ATOM 842 O O . THR A 1 130 ? 44.418 -0.517 94.230 1.00 24.00 128 THR A O 1
ATOM 846 N N . PRO A 1 131 ? 46.462 -1.466 94.230 1.00 24.71 129 PRO A N 1
ATOM 847 C CA . PRO A 1 131 ? 46.214 -2.260 93.022 1.00 23.25 129 PRO A CA 1
ATOM 848 C C . PRO A 1 131 ? 45.244 -3.411 93.309 1.00 27.71 129 PRO A C 1
ATOM 849 O O . PRO A 1 131 ? 44.975 -3.680 94.478 1.00 27.49 129 PRO A O 1
ATOM 853 N N . SER A 1 132 ? 44.730 -4.069 92.272 1.00 25.18 130 SER A N 1
ATOM 854 C CA . SER A 1 132 ? 43.745 -5.143 92.437 1.00 30.67 130 SER A CA 1
ATOM 855 C C . SER A 1 132 ? 44.349 -6.431 92.975 1.00 41.06 130 SER A C 1
ATOM 856 O O . SER A 1 132 ? 45.512 -6.708 92.724 1.00 40.43 130 SER A O 1
ATOM 859 N N . ASN A 1 133 ? 43.550 -7.249 93.662 1.00 47.84 131 ASN A N 1
ATOM 860 C CA . ASN A 1 133 ? 44.024 -8.563 94.134 1.00 46.20 131 ASN A CA 1
ATOM 861 C C . ASN A 1 133 ? 43.808 -9.706 93.131 1.00 48.64 131 ASN A C 1
ATOM 862 O O . ASN A 1 133 ? 42.666 -10.073 92.835 1.00 46.54 131 ASN A O 1
ATOM 875 N N . GLY A 1 135 ? 43.839 -9.982 90.022 1.00 46.25 133 GLY A N 1
ATOM 876 C CA . GLY A 1 135 ? 42.951 -9.662 88.914 1.00 43.10 133 GLY A CA 1
ATOM 877 C C . GLY A 1 135 ? 41.471 -9.572 89.258 1.00 43.87 133 GLY A C 1
ATOM 878 O O . GLY A 1 135 ? 40.614 -9.752 88.382 1.00 39.34 133 GLY A O 1
ATOM 879 N N . LEU A 1 136 ? 41.158 -9.293 90.522 1.00 42.13 134 LEU A N 1
ATOM 880 C CA . LEU A 1 136 ? 39.776 -9.019 90.895 1.00 35.83 134 LEU A CA 1
ATOM 881 C C . LEU A 1 136 ? 39.503 -7.537 90.749 1.00 35.55 134 LEU A C 1
ATOM 882 O O . LEU A 1 136 ? 40.077 -6.714 91.473 1.00 36.12 134 LEU A O 1
ATOM 887 N N . ILE A 1 137 ? 38.629 -7.198 89.807 1.00 27.90 135 ILE A N 1
ATOM 888 C CA . ILE A 1 137 ? 38.366 -5.804 89.485 1.00 30.06 135 ILE A CA 1
ATOM 889 C C . ILE A 1 137 ? 36.882 -5.475 89.531 1.00 24.37 135 ILE A C 1
ATOM 890 O O . ILE A 1 137 ? 36.083 -6.061 88.801 1.00 26.71 135 ILE A O 1
ATOM 895 N N . GLY A 1 138 ? 36.521 -4.536 90.402 1.00 29.31 136 GLY A N 1
ATOM 896 C CA . GLY A 1 138 ? 35.143 -4.098 90.526 1.00 24.96 136 GLY A CA 1
ATOM 897 C C . GLY A 1 138 ? 34.809 -3.025 89.506 1.00 22.07 136 GLY A C 1
ATOM 898 O O . GLY A 1 138 ? 35.704 -2.420 88.914 1.00 22.63 136 GLY A O 1
ATOM 899 N N . ALA A 1 139 ? 33.519 -2.784 89.308 1.00 16.85 137 ALA A N 1
ATOM 900 C CA . ALA A 1 139 ? 33.044 -1.873 88.272 1.00 22.26 137 ALA A CA 1
ATOM 901 C C . ALA A 1 139 ? 33.342 -0.404 88.593 1.00 18.11 137 ALA A C 1
ATOM 902 O O . ALA A 1 139 ? 33.511 0.446 87.690 1.00 16.33 137 ALA A O 1
ATOM 904 N N . GLU A 1 140 ? 33.398 -0.109 89.888 1.00 19.92 138 GLU A N 1
ATOM 905 C CA . GLU A 1 140 ? 33.490 1.274 90.330 1.00 18.73 138 GLU A CA 1
ATOM 906 C C . GLU A 1 140 ? 34.764 1.951 89.825 1.00 18.31 138 GLU A C 1
ATOM 907 O O . GLU A 1 140 ? 34.751 3.134 89.527 1.00 17.01 138 GLU A O 1
ATOM 913 N N . GLY A 1 141 ? 35.852 1.196 89.693 1.00 16.45 139 GLY A N 1
ATOM 914 C CA . GLY A 1 141 ? 37.096 1.759 89.190 1.00 15.84 139 GLY A CA 1
ATOM 915 C C . GLY A 1 141 ? 36.940 2.282 87.768 1.00 19.17 139 GLY A C 1
ATOM 916 O O . GLY A 1 141 ? 37.440 3.381 87.414 1.00 15.66 139 GLY A O 1
ATOM 917 N N . GLY A 1 142 ? 36.222 1.501 86.955 1.00 13.65 140 GLY A N 1
ATOM 918 C CA . GLY A 1 142 ? 35.904 1.898 85.597 1.00 14.92 140 GLY A CA 1
ATOM 919 C C . GLY A 1 142 ? 35.080 3.177 85.609 1.00 15.87 140 GLY A C 1
ATOM 920 O O . GLY A 1 142 ? 35.429 4.163 84.936 1.00 16.41 140 GLY A O 1
ATOM 921 N N . GLU A 1 143 ? 33.988 3.165 86.373 1.00 17.19 141 GLU A N 1
ATOM 922 C CA . GLU A 1 143 ? 33.117 4.350 86.428 1.00 16.88 141 GLU A CA 1
ATOM 923 C C . GLU A 1 143 ? 33.854 5.619 86.854 1.00 14.98 141 GLU A C 1
ATOM 924 O O . GLU A 1 143 ? 33.658 6.695 86.276 1.00 16.78 141 GLU A O 1
ATOM 930 N N . ASN A 1 144 ? 34.694 5.498 87.879 1.00 19.61 142 ASN A N 1
ATOM 931 C CA . ASN A 1 144 ? 35.471 6.637 88.364 1.00 18.23 142 ASN A CA 1
ATOM 932 C C . ASN A 1 144 ? 36.458 7.147 87.323 1.00 18.48 142 ASN A C 1
ATOM 933 O O . ASN A 1 144 ? 36.733 8.352 87.258 1.00 16.76 142 ASN A O 1
ATOM 938 N N . ARG A 1 145 ? 37.009 6.232 86.527 1.00 16.47 143 ARG A N 1
ATOM 939 C CA . ARG A 1 145 ? 37.901 6.637 85.430 1.00 18.77 143 ARG A CA 1
ATOM 940 C C . ARG A 1 145 ? 37.172 7.397 84.304 1.00 15.31 143 ARG A C 1
ATOM 941 O O . ARG A 1 145 ? 37.673 8.408 83.786 1.00 18.36 143 ARG A O 1
ATOM 949 N N . ILE A 1 146 ? 35.995 6.907 83.930 1.00 15.72 144 ILE A N 1
ATOM 950 C CA . ILE A 1 146 ? 35.144 7.622 82.972 1.00 16.58 144 ILE A CA 1
ATOM 951 C C . ILE A 1 146 ? 34.815 9.032 83.489 1.00 18.59 144 ILE A C 1
ATOM 952 O O . ILE A 1 146 ? 34.960 10.025 82.773 1.00 16.35 144 ILE A O 1
ATOM 957 N N . ASN A 1 147 ? 34.410 9.123 84.747 1.00 16.39 145 ASN A N 1
ATOM 958 C CA . ASN A 1 147 ? 34.032 10.423 85.298 1.00 16.65 145 ASN A CA 1
ATOM 959 C C . ASN A 1 147 ? 35.200 11.400 85.452 1.00 18.14 145 ASN A C 1
ATOM 960 O O . ASN A 1 147 ? 35.043 12.610 85.228 1.00 17.05 145 ASN A O 1
ATOM 965 N N . TRP A 1 148 ? 36.364 10.871 85.825 1.00 14.02 146 TRP A N 1
ATOM 966 C CA . TRP A 1 148 ? 37.612 11.628 85.810 1.00 16.82 146 TRP A CA 1
ATOM 967 C C . TRP A 1 148 ? 37.817 12.198 84.412 1.00 17.66 146 TRP A C 1
ATOM 968 O O . TRP A 1 148 ? 38.129 13.378 84.250 1.00 19.43 146 TRP A O 1
ATOM 979 N N . GLY A 1 149 ? 37.623 11.343 83.411 1.00 16.25 147 GLY A N 1
ATOM 980 C CA . GLY A 1 149 ? 37.740 11.745 82.015 1.00 17.26 147 GLY A CA 1
ATOM 981 C C . GLY A 1 149 ? 36.847 12.923 81.699 1.00 19.76 147 GLY A C 1
ATOM 982 O O . GLY A 1 149 ? 37.318 13.934 81.161 1.00 16.41 147 GLY A O 1
ATOM 983 N N . LEU A 1 150 ? 35.564 12.811 82.053 1.00 19.38 148 LEU A N 1
ATOM 984 C CA . LEU A 1 150 ? 34.641 13.935 81.890 1.00 18.29 148 LEU A CA 1
ATOM 985 C C . LEU A 1 150 ? 35.150 15.222 82.567 1.00 18.73 148 LEU A C 1
ATOM 986 O O . LEU A 1 150 ? 35.152 16.287 81.946 1.00 17.44 148 LEU A O 1
ATOM 991 N N . VAL A 1 151 ? 35.624 15.105 83.808 1.00 19.48 149 VAL A N 1
ATOM 992 C CA . VAL A 1 151 ? 36.165 16.252 84.542 1.00 17.94 149 VAL A CA 1
ATOM 993 C C . VAL A 1 151 ? 37.326 16.921 83.808 1.00 21.55 149 VAL A C 1
ATOM 994 O O . VAL A 1 151 ? 37.429 18.154 83.799 1.00 21.29 149 VAL A O 1
ATOM 998 N N . GLN A 1 152 ? 38.185 16.121 83.173 1.00 19.76 150 GLN A N 1
ATOM 999 C CA . GLN A 1 152 ? 39.351 16.678 82.478 1.00 20.47 150 GLN A CA 1
ATOM 1000 C C . GLN A 1 152 ? 38.994 17.672 81.373 1.00 22.57 150 GLN A C 1
ATOM 1001 O O . GLN A 1 152 ? 39.790 18.569 81.056 1.00 22.09 150 GLN A O 1
ATOM 1007 N N . LEU A 1 153 ? 37.807 17.503 80.795 1.00 20.10 151 LEU A N 1
ATOM 1008 C CA . LEU A 1 153 ? 37.292 18.406 79.778 1.00 21.28 151 LEU A CA 1
ATOM 1009 C C . LEU A 1 153 ? 36.984 19.759 80.419 1.00 22.73 151 LEU A C 1
ATOM 1010 O O . LEU A 1 153 ? 37.268 20.838 79.855 1.00 22.81 151 LEU A O 1
ATOM 1015 N N . VAL A 1 154 ? 36.388 19.679 81.605 1.00 20.02 152 VAL A N 1
ATOM 1016 C CA . VAL A 1 154 ? 36.077 20.859 82.383 1.00 20.56 152 VAL A CA 1
ATOM 1017 C C . VAL A 1 154 ? 37.394 21.579 82.667 1.00 24.47 152 VAL A C 1
ATOM 1018 O O . VAL A 1 154 ? 37.486 22.792 82.485 1.00 25.01 152 VAL A O 1
ATOM 1022 N N . ASP A 1 155 ? 38.409 20.814 83.080 1.00 20.95 153 ASP A N 1
ATOM 1023 C CA . ASP A 1 155 ? 39.742 21.340 83.369 1.00 23.48 153 ASP A CA 1
ATOM 1024 C C . ASP A 1 155 ? 40.359 22.053 82.172 1.00 24.27 153 ASP A C 1
ATOM 1025 O O . ASP A 1 155 ? 40.914 23.134 82.316 1.00 26.39 153 ASP A O 1
ATOM 1030 N N . ALA A 1 156 ? 40.260 21.439 80.996 1.00 23.18 154 ALA A N 1
ATOM 1031 C CA . ALA A 1 156 ? 40.785 22.038 79.774 1.00 25.80 154 ALA A CA 1
ATOM 1032 C C . ALA A 1 156 ? 40.138 23.391 79.484 1.00 24.64 154 ALA A C 1
ATOM 1033 O O . ALA A 1 156 ? 40.840 24.358 79.168 1.00 26.03 154 ALA A O 1
ATOM 1035 N N . LEU A 1 157 ? 38.808 23.464 79.596 1.00 26.38 155 LEU A N 1
ATOM 1036 C CA . LEU A 1 157 ? 38.134 24.752 79.364 1.00 24.30 155 LEU A CA 1
ATOM 1037 C C . LEU A 1 157 ? 38.540 25.770 80.433 1.00 28.49 155 LEU A C 1
ATOM 1038 O O . LEU A 1 157 ? 38.860 26.914 80.124 1.00 26.44 155 LEU A O 1
ATOM 1043 N N . PHE A 1 158 ? 38.524 25.322 81.686 1.00 25.28 156 PHE A N 1
ATOM 1044 C CA . PHE A 1 158 ? 38.858 26.128 82.849 1.00 25.22 156 PHE A CA 1
ATOM 1045 C C . PHE A 1 158 ? 40.222 26.767 82.675 1.00 30.44 156 PHE A C 1
ATOM 1046 O O . PHE A 1 158 ? 40.395 27.951 82.957 1.00 29.25 156 PHE A O 1
ATOM 1054 N N . TYR A 1 159 ? 41.194 25.993 82.201 1.00 27.09 157 TYR A N 1
ATOM 1055 C CA . TYR A 1 159 ? 42.523 26.547 81.962 1.00 31.52 157 TYR A CA 1
ATOM 1056 C C . TYR A 1 159 ? 42.490 27.483 80.778 1.00 29.44 157 TYR A C 1
ATOM 1057 O O . TYR A 1 159 ? 43.167 28.516 80.779 1.00 32.25 157 TYR A O 1
ATOM 1066 N N . THR A 1 160 ? 41.720 27.114 79.761 1.00 25.67 158 THR A N 1
ATOM 1067 C CA . THR A 1 160 ? 41.632 27.947 78.573 1.00 26.50 158 THR A CA 1
ATOM 1068 C C . THR A 1 160 ? 41.186 29.360 78.945 1.00 29.91 158 THR A C 1
ATOM 1069 O O . THR A 1 160 ? 41.786 30.337 78.502 1.00 27.18 158 THR A O 1
ATOM 1073 N N . LEU A 1 161 ? 40.170 29.460 79.797 1.00 29.94 159 LEU A N 1
ATOM 1074 C CA . LEU A 1 161 ? 39.575 30.757 80.138 1.00 29.42 159 LEU A CA 1
ATOM 1075 C C . LEU A 1 161 ? 40.261 31.480 81.297 1.00 32.37 159 LEU A C 1
ATOM 1076 O O . LEU A 1 161 ? 40.484 32.689 81.231 1.00 33.74 159 LEU A O 1
ATOM 1081 N N . LEU A 1 162 ? 40.610 30.747 82.349 1.00 30.38 160 LEU A N 1
ATOM 1082 C CA . LEU A 1 162 ? 41.072 31.370 83.587 1.00 31.30 160 LEU A CA 1
ATOM 1083 C C . LEU A 1 162 ? 42.555 31.179 83.920 1.00 36.46 160 LEU A C 1
ATOM 1084 O O . LEU A 1 162 ? 43.024 31.681 84.946 1.00 35.73 160 LEU A O 1
ATOM 1089 N N . LYS A 1 163 ? 43.278 30.444 83.078 1.00 32.55 161 LYS A N 1
ATOM 1090 C CA . LYS A 1 163 ? 44.718 30.230 83.268 1.00 34.72 161 LYS A CA 1
ATOM 1091 C C . LYS A 1 163 ? 45.096 29.549 84.593 1.00 34.73 161 LYS A C 1
ATOM 1092 O O . LYS A 1 163 ? 46.203 29.730 85.111 1.00 37.39 161 LYS A O 1
ATOM 1098 N N . SER A 1 164 ? 44.175 28.762 85.132 1.00 36.65 162 SER A N 1
ATOM 1099 C CA . SER A 1 164 ? 44.482 27.878 86.250 1.00 37.98 162 SER A CA 1
ATOM 1100 C C . SER A 1 164 ? 43.855 26.527 85.939 1.00 33.54 162 SER A C 1
ATOM 1101 O O . SER A 1 164 ? 43.014 26.416 85.046 1.00 35.89 162 SER A O 1
ATOM 1104 N N . ARG A 1 165 ? 44.261 25.494 86.658 1.00 30.75 163 ARG A N 1
ATOM 1105 C CA . ARG A 1 165 ? 43.666 24.183 86.448 1.00 29.28 163 ARG A CA 1
ATOM 1106 C C . ARG A 1 165 ? 42.955 23.748 87.716 1.00 35.66 163 ARG A C 1
ATOM 1107 O O . ARG A 1 165 ? 43.254 24.261 88.798 1.00 33.05 163 ARG A O 1
ATOM 1115 N N . LEU A 1 166 ? 42.011 22.817 87.591 1.00 34.53 164 LEU A N 1
ATOM 1116 C CA . LEU A 1 166 ? 41.247 22.359 88.755 1.00 33.17 164 LEU A CA 1
ATOM 1117 C C . LEU A 1 166 ? 42.160 21.761 89.828 1.00 34.72 164 LEU A C 1
ATOM 1118 O O . LEU A 1 166 ? 43.084 21.009 89.523 1.00 34.27 164 LEU A O 1
ATOM 1123 N N . LYS A 1 167 ? 41.918 22.110 91.086 1.00 38.67 165 LYS A N 1
ATOM 1124 C CA . LYS A 1 167 ? 42.682 21.499 92.165 1.00 37.00 165 LYS A CA 1
ATOM 1125 C C . LYS A 1 167 ? 42.289 20.033 92.334 1.00 37.07 165 LYS A C 1
ATOM 1126 O O . LYS A 1 167 ? 41.108 19.694 92.278 1.00 40.23 165 LYS A O 1
ATOM 1132 N N . LEU A 1 168 ? 43.300 19.189 92.531 1.00 34.60 166 LEU A N 1
ATOM 1133 C CA . LEU A 1 168 ? 43.152 17.751 92.752 1.00 37.38 166 LEU A CA 1
ATOM 1134 C C . LEU A 1 168 ? 42.044 17.408 93.759 1.00 39.47 166 LEU A C 1
ATOM 1135 O O . LEU A 1 168 ? 41.335 16.406 93.605 1.00 36.64 166 LEU A O 1
ATOM 1140 N N . ASN A 1 169 ? 41.899 18.249 94.782 1.00 40.15 167 ASN A N 1
ATOM 1141 C CA . ASN A 1 169 ? 40.837 18.083 95.769 1.00 42.85 167 ASN A CA 1
ATOM 1142 C C . ASN A 1 169 ? 39.471 18.142 95.099 1.00 36.18 167 ASN A C 1
ATOM 1143 O O . ASN A 1 169 ? 38.584 17.321 95.371 1.00 41.85 167 ASN A O 1
ATOM 1148 N N . ASP A 1 170 ? 39.315 19.108 94.202 1.00 36.18 168 ASP A N 1
ATOM 1149 C CA . ASP A 1 170 ? 38.047 19.293 93.505 1.00 42.15 168 ASP A CA 1
ATOM 1150 C C . ASP A 1 170 ? 37.767 18.230 92.447 1.00 30.42 168 ASP A C 1
ATOM 1151 O O . ASP A 1 170 ? 36.623 17.813 92.300 1.00 33.79 168 ASP A O 1
ATOM 1156 N N . VAL A 1 171 ? 38.790 17.802 91.713 1.00 31.04 169 VAL A N 1
ATOM 1157 C CA . VAL A 1 171 ? 38.631 16.677 90.795 1.00 30.80 169 VAL A CA 1
ATOM 1158 C C . VAL A 1 171 ? 38.105 15.485 91.610 1.00 32.60 169 VAL A C 1
ATOM 1159 O O . VAL A 1 171 ? 37.045 14.926 91.294 1.00 28.59 169 VAL A O 1
ATOM 1163 N N . GLN A 1 172 ? 38.834 15.132 92.674 1.00 33.05 170 GLN A N 1
ATOM 1164 C CA . GLN A 1 172 ? 38.433 14.046 93.579 1.00 30.22 170 GLN A CA 1
ATOM 1165 C C . GLN A 1 172 ? 36.976 14.147 94.024 1.00 30.53 170 GLN A C 1
ATOM 1166 O O . GLN A 1 172 ? 36.229 13.158 93.982 1.00 30.11 170 GLN A O 1
ATOM 1172 N N . GLY A 1 173 ? 36.573 15.342 94.449 1.00 29.61 171 GLY A N 1
ATOM 1173 C CA . GLY A 1 173 ? 35.203 15.561 94.887 1.00 30.39 171 GLY A CA 1
ATOM 1174 C C . GLY A 1 173 ? 34.170 15.422 93.780 1.00 29.05 171 GLY A C 1
ATOM 1175 O O . GLY A 1 173 ? 33.036 14.993 94.017 1.00 24.95 171 GLY A O 1
ATOM 1176 N N . LEU A 1 174 ? 34.553 15.801 92.567 1.00 26.67 172 LEU A N 1
ATOM 1177 C CA . LEU A 1 174 ? 33.635 15.753 91.441 1.00 24.84 172 LEU A CA 1
ATOM 1178 C C . LEU A 1 174 ? 33.385 14.299 91.102 1.00 22.43 172 LEU A C 1
ATOM 1179 O O . LEU A 1 174 ? 32.234 13.869 90.996 1.00 20.35 172 LEU A O 1
ATOM 1184 N N . VAL A 1 175 ? 34.477 13.549 90.972 1.00 22.32 173 VAL A N 1
ATOM 1185 C CA . VAL A 1 175 ? 34.402 12.120 90.688 1.00 24.21 173 VAL A CA 1
ATOM 1186 C C . VAL A 1 175 ? 33.564 11.423 91.759 1.00 23.11 173 VAL A C 1
ATOM 1187 O O . VAL A 1 175 ? 32.738 10.586 91.433 1.00 21.99 173 VAL A O 1
ATOM 1191 N N . GLU A 1 176 ? 33.757 11.788 93.030 1.00 27.74 174 GLU A N 1
ATOM 1192 C CA . GLU A 1 176 ? 32.949 11.197 94.106 1.00 24.00 174 GLU A CA 1
ATOM 1193 C C . GLU A 1 176 ? 31.459 11.531 94.001 1.00 23.86 174 GLU A C 1
ATOM 1194 O O . GLU A 1 176 ? 30.607 10.667 94.233 1.00 25.89 174 GLU A O 1
ATOM 1200 N N . GLU A 1 177 ? 31.157 12.790 93.686 1.00 22.61 175 GLU A N 1
ATOM 1201 C CA . GLU A 1 177 ? 29.778 13.260 93.499 1.00 24.44 175 GLU A CA 1
ATOM 1202 C C . GLU A 1 177 ? 29.064 12.607 92.322 1.00 23.92 175 GLU A C 1
ATOM 1203 O O . GLU A 1 177 ? 27.841 12.442 92.354 1.00 23.83 175 GLU A O 1
ATOM 1217 N N . SER A 1 179 ? 29.656 9.505 91.210 1.00 22.45 177 SER A N 1
ATOM 1218 C CA . SER A 1 179 ? 29.571 8.039 91.401 1.00 24.66 177 SER A CA 1
ATOM 1219 C C . SER A 1 179 ? 28.150 7.564 91.683 1.00 28.64 177 SER A C 1
ATOM 1220 O O . SER A 1 179 ? 27.308 8.326 92.182 1.00 26.83 177 SER A O 1
ATOM 1223 N N . THR A 1 180 ? 27.882 6.297 91.374 1.00 27.66 178 THR A N 1
ATOM 1224 C CA . THR A 1 180 ? 26.599 5.707 91.725 1.00 24.53 178 THR A CA 1
ATOM 1225 C C . THR A 1 180 ? 26.659 4.935 93.044 1.00 26.89 178 THR A C 1
ATOM 1226 O O . THR A 1 180 ? 25.647 4.389 93.485 1.00 29.79 178 THR A O 1
ATOM 1230 N N . ASN A 1 181 ? 27.837 4.910 93.673 1.00 23.69 179 ASN A N 1
ATOM 1231 C CA . ASN A 1 181 ? 28.012 4.301 95.000 1.00 26.68 179 ASN A CA 1
ATOM 1232 C C . ASN A 1 181 ? 27.424 2.903 95.195 1.00 27.94 179 ASN A C 1
ATOM 1233 O O . ASN A 1 181 ? 26.753 2.656 96.199 1.00 27.85 179 ASN A O 1
ATOM 1238 N N . TRP A 1 182 ? 27.651 1.992 94.256 1.00 25.39 180 TRP A N 1
ATOM 1239 C CA . TRP A 1 182 ? 27.021 0.677 94.366 1.00 31.20 180 TRP A CA 1
ATOM 1240 C C . TRP A 1 182 ? 27.432 -0.054 95.641 1.00 26.57 180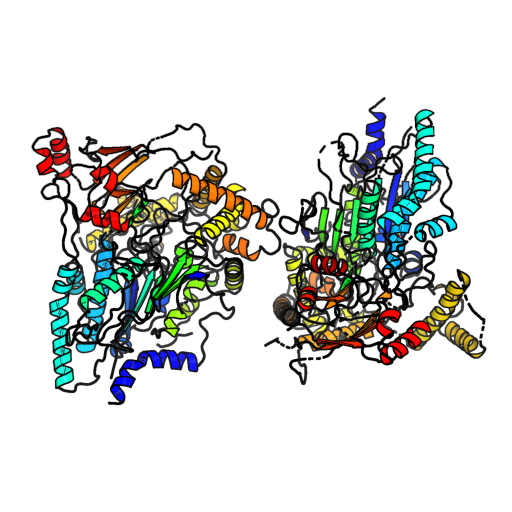 TRP A C 1
ATOM 1241 O O . TRP A 1 182 ? 28.620 -0.187 95.933 1.00 27.06 180 TRP A O 1
ATOM 1252 N N . THR A 1 183 ? 26.432 -0.489 96.407 1.00 30.99 181 THR A N 1
ATOM 1253 C CA . THR A 1 183 ? 26.638 -1.462 97.477 1.00 28.44 181 THR A CA 1
ATOM 1254 C C . THR A 1 183 ? 25.391 -2.310 97.756 1.00 29.59 181 THR A C 1
ATOM 1255 O O . THR A 1 183 ? 24.302 -2.054 97.224 1.00 27.74 181 THR A O 1
ATOM 1259 N N . VAL A 1 184 ? 25.575 -3.332 98.590 1.00 29.77 182 VAL A N 1
ATOM 1260 C CA . VAL A 1 184 ? 24.472 -4.136 99.089 1.00 33.00 182 VAL A CA 1
ATOM 1261 C C . VAL A 1 184 ? 24.533 -4.084 100.604 1.00 31.49 182 VAL A C 1
ATOM 1262 O O . VAL A 1 184 ? 25.586 -4.341 101.185 1.00 32.26 182 VAL A O 1
ATOM 1266 N N . SER A 1 185 ? 23.423 -3.727 101.245 1.00 29.99 183 SER A N 1
ATOM 1267 C CA . SER A 1 185 ? 23.369 -3.712 102.706 1.00 30.15 183 SER A CA 1
ATOM 1268 C C . SER A 1 185 ? 22.332 -4.710 103.227 1.00 34.45 183 SER A C 1
ATOM 1269 O O . SER A 1 185 ? 21.264 -4.889 102.627 1.00 31.18 183 SER A O 1
ATOM 1272 N N . THR A 1 186 ? 22.662 -5.349 104.348 1.00 33.52 184 THR A N 1
ATOM 1273 C CA . THR A 1 186 ? 21.777 -6.306 105.012 1.00 30.97 184 THR A CA 1
ATOM 1274 C C . THR A 1 186 ? 20.413 -5.686 105.308 1.00 30.45 184 THR A C 1
ATOM 1275 O O . THR A 1 186 ? 19.391 -6.362 105.296 1.00 32.04 184 THR A O 1
ATOM 1279 N N . LEU A 1 187 ? 20.405 -4.380 105.540 1.00 32.32 185 LEU A N 1
ATOM 1280 C CA . LEU A 1 187 ? 19.180 -3.679 105.908 1.00 33.48 185 LEU A CA 1
ATOM 1281 C C . LEU A 1 187 ? 18.263 -3.298 104.739 1.00 36.55 185 LEU A C 1
ATOM 1282 O O . LEU A 1 187 ? 17.035 -3.416 104.841 1.00 33.34 185 LEU A O 1
ATOM 1287 N N . THR A 1 188 ? 18.853 -2.814 103.649 1.00 33.14 186 THR A N 1
ATOM 1288 C CA . THR A 1 188 ? 18.070 -2.255 102.546 1.00 34.58 186 THR A CA 1
ATOM 1289 C C . THR A 1 188 ? 18.299 -2.928 101.187 1.00 36.09 186 THR A C 1
ATOM 1290 O O . THR A 1 188 ? 17.608 -2.609 100.218 1.00 36.95 186 THR A O 1
ATOM 1294 N N . GLY A 1 189 ? 19.273 -3.832 101.101 1.00 34.18 187 GLY A N 1
ATOM 1295 C CA . GLY A 1 189 ? 19.566 -4.508 99.844 1.00 32.80 187 GLY A CA 1
ATOM 1296 C C . GLY A 1 189 ? 20.407 -3.659 98.905 1.00 33.27 187 GLY A C 1
ATOM 1297 O O . GLY A 1 189 ? 21.408 -3.069 99.323 1.00 31.90 187 GLY A O 1
ATOM 1298 N N . GLY A 1 190 ? 20.013 -3.596 97.637 1.00 27.93 188 GLY A N 1
ATOM 1299 C CA . GLY A 1 190 ? 20.766 -2.844 96.649 1.00 29.26 188 GLY A CA 1
ATOM 1300 C C . GLY A 1 190 ? 20.676 -1.342 96.856 1.00 32.06 188 GLY A C 1
ATOM 1301 O O . GLY A 1 190 ? 19.619 -0.815 97.215 1.00 32.08 188 GLY A O 1
ATOM 1302 N N . LEU A 1 191 ? 21.789 -0.643 96.671 1.00 28.81 189 LEU A N 1
ATOM 1303 C CA . LEU A 1 191 ? 21.739 0.809 96.696 1.00 33.08 189 LEU A CA 1
ATOM 1304 C C . LEU A 1 191 ? 21.899 1.329 95.279 1.00 35.00 189 LEU A C 1
ATOM 1305 O O . LEU A 1 191 ? 23.006 1.353 94.738 1.00 31.88 189 LEU A O 1
ATOM 1310 N N . LEU A 1 192 ? 20.792 1.740 94.673 1.00 36.66 190 LEU A N 1
ATOM 1311 C CA . LEU A 1 192 ? 20.835 2.158 93.273 1.00 38.71 190 LEU A CA 1
ATOM 1312 C C . LEU A 1 192 ? 20.707 3.673 93.111 1.00 37.84 190 LEU A C 1
ATOM 1313 O O . LEU A 1 192 ? 19.761 4.293 93.615 1.00 35.83 190 LEU A O 1
ATOM 1318 N N . GLU A 1 193 ? 21.667 4.265 92.410 1.00 32.90 191 GLU A N 1
ATOM 1319 C CA . GLU A 1 193 ? 21.606 5.687 92.102 1.00 31.71 191 GLU A CA 1
ATOM 1320 C C . GLU A 1 193 ? 21.633 5.900 90.580 1.00 30.74 191 GLU A C 1
ATOM 1321 O O . GLU A 1 193 ? 22.177 5.089 89.832 1.00 30.02 191 GLU A O 1
ATOM 1327 N N . ASN A 1 194 ? 21.019 6.987 90.136 1.00 28.48 192 ASN A N 1
ATOM 1328 C CA . ASN A 1 194 ? 20.924 7.306 88.719 1.00 34.43 192 ASN A CA 1
ATOM 1329 C C . ASN A 1 194 ? 22.166 8.072 88.257 1.00 30.88 192 ASN A C 1
ATOM 1330 O O . ASN A 1 194 ? 22.303 9.272 88.533 1.00 27.59 192 ASN A O 1
ATOM 1335 N N . GLY A 1 195 ? 23.057 7.374 87.550 1.00 29.38 193 GLY A N 1
ATOM 1336 C CA . GLY A 1 195 ? 24.305 7.952 87.078 1.00 27.16 193 GLY A CA 1
ATOM 1337 C C . GLY A 1 195 ? 24.167 9.220 86.250 1.00 25.62 193 GLY A C 1
ATOM 1338 O O . GLY A 1 195 ? 24.906 10.185 86.461 1.00 20.56 193 GLY A O 1
ATOM 1339 N N . GLU A 1 196 ? 23.220 9.223 85.317 1.00 24.97 194 GLU A N 1
ATOM 1340 C CA . GLU A 1 196 ? 23.009 10.385 84.459 1.00 26.57 194 GLU A CA 1
ATOM 1341 C C . GLU A 1 196 ? 22.730 11.628 85.309 1.00 27.76 194 GLU A C 1
ATOM 1342 O O . GLU A 1 196 ? 23.403 12.670 85.179 1.00 27.73 194 GLU A O 1
ATOM 1348 N N . LYS A 1 197 ? 21.762 11.502 86.210 1.00 30.00 195 LYS A N 1
ATOM 1349 C CA . LYS A 1 197 ? 21.385 12.618 87.072 1.00 30.26 195 LYS A CA 1
ATOM 1350 C C . LYS A 1 197 ? 22.556 13.118 87.895 1.00 29.05 195 LYS A C 1
ATOM 1351 O O . LYS A 1 197 ? 22.785 14.332 87.988 1.00 29.45 195 LYS A O 1
ATOM 1357 N N . LYS A 1 198 ? 23.296 12.186 88.494 1.00 24.74 196 LYS A N 1
ATOM 1358 C CA . LYS A 1 198 ? 24.409 12.549 89.368 1.00 26.60 196 LYS A CA 1
ATOM 1359 C C . LYS A 1 198 ? 25.544 13.248 88.618 1.00 25.05 196 LYS A C 1
ATOM 1360 O O . LYS A 1 198 ? 26.112 14.222 89.115 1.00 25.11 196 LYS A O 1
ATOM 1366 N N . ARG A 1 199 ? 25.866 12.750 87.425 1.00 24.26 197 ARG A N 1
ATOM 1367 C CA . ARG A 1 199 ? 26.912 13.343 86.594 1.00 22.13 197 ARG A CA 1
ATOM 1368 C C . ARG A 1 199 ? 26.526 14.761 86.146 1.00 24.59 197 ARG A C 1
ATOM 1369 O O . ARG A 1 199 ? 27.336 15.713 86.234 1.00 19.46 197 ARG A O 1
ATOM 1377 N N . ARG A 1 200 ? 25.290 14.908 85.669 1.00 24.84 198 ARG A N 1
ATOM 1378 C CA . ARG A 1 200 ? 24.831 16.240 85.241 1.00 29.23 198 ARG A CA 1
ATOM 1379 C C . ARG A 1 200 ? 24.832 17.233 86.395 1.00 26.79 198 ARG A C 1
ATOM 1380 O O . ARG A 1 200 ? 25.381 18.333 86.268 1.00 25.55 198 ARG A O 1
ATOM 1388 N N . ALA A 1 201 ? 24.229 16.825 87.516 1.00 23.56 199 ALA A N 1
ATOM 1389 C CA . ALA A 1 201 ? 24.189 17.647 88.723 1.00 28.82 199 ALA A CA 1
ATOM 1390 C C . ALA A 1 201 ? 25.585 18.083 89.135 1.00 27.17 199 ALA A C 1
ATOM 1391 O O . ALA A 1 201 ? 25.835 19.274 89.340 1.00 24.15 199 ALA A O 1
ATOM 1393 N N . ALA A 1 202 ? 26.503 17.127 89.238 1.00 23.76 200 ALA A N 1
ATOM 1394 C CA . ALA A 1 202 ? 27.850 17.470 89.682 1.00 23.77 200 ALA A CA 1
ATOM 1395 C C . ALA A 1 202 ? 28.569 18.408 88.717 1.00 24.91 200 ALA A C 1
ATOM 1396 O O . ALA A 1 202 ? 29.363 19.240 89.151 1.00 22.21 200 ALA A O 1
ATOM 1398 N N . LEU A 1 203 ? 28.327 18.253 87.413 1.00 24.80 201 LEU A N 1
ATOM 1399 C CA . LEU A 1 203 ? 29.048 19.077 86.432 1.00 26.61 201 LEU A CA 1
ATOM 1400 C C . LEU A 1 203 ? 28.452 20.469 86.235 1.00 27.92 201 LEU A C 1
ATOM 1401 O O . LEU A 1 203 ? 29.131 21.386 85.750 1.00 27.37 201 LEU A O 1
ATOM 1406 N N . GLU A 1 204 ? 27.179 20.621 86.580 1.00 26.19 202 GLU A N 1
ATOM 1407 C CA . GLU A 1 204 ? 26.462 21.859 86.268 1.00 32.85 202 GLU A CA 1
ATOM 1408 C C . GLU A 1 204 ? 27.049 23.184 86.777 1.00 31.50 202 GLU A C 1
ATOM 1409 O O . GLU A 1 204 ? 27.094 24.152 86.015 1.00 29.38 202 GLU A O 1
ATOM 1415 N N . PRO A 1 205 ? 27.482 23.246 88.051 1.00 33.03 203 PRO A N 1
ATOM 1416 C CA . PRO A 1 205 ? 28.019 24.526 88.528 1.00 33.83 203 PRO A CA 1
ATOM 1417 C C . PRO A 1 205 ? 29.202 25.009 87.696 1.00 31.98 203 PRO A C 1
ATOM 1418 O O . PRO A 1 205 ? 29.258 26.193 87.338 1.00 30.44 203 PRO A O 1
ATOM 1422 N N . LYS A 1 206 ? 30.130 24.109 87.398 1.00 29.10 204 LYS A N 1
ATOM 1423 C CA . LYS A 1 206 ? 31.285 24.465 86.589 1.00 29.42 204 LYS A CA 1
ATOM 1424 C C . LYS A 1 206 ? 30.896 24.809 85.142 1.00 26.98 204 LYS A C 1
ATOM 1425 O O . LYS A 1 206 ? 31.367 25.809 84.598 1.00 24.84 204 LYS A O 1
ATOM 1431 N N . LEU A 1 207 ? 30.028 24.006 84.527 1.00 23.28 205 LEU A N 1
ATOM 1432 C CA . LEU A 1 207 ? 29.587 24.277 83.153 1.00 21.84 205 LEU A CA 1
ATOM 1433 C C . LEU A 1 207 ? 28.895 25.636 83.042 1.00 26.54 205 LEU A C 1
ATOM 1434 O O . LEU A 1 207 ? 28.997 26.308 82.023 1.00 21.66 205 LEU A O 1
ATOM 1439 N N . LYS A 1 208 ? 28.187 26.035 84.085 1.00 24.55 206 LYS A N 1
ATOM 1440 C CA . LYS A 1 208 ? 27.517 27.327 84.060 1.00 26.82 206 LYS A CA 1
ATOM 1441 C C . LYS A 1 208 ? 28.518 28.454 84.226 1.00 24.96 206 LYS A C 1
ATOM 1442 O O . LYS A 1 208 ? 28.437 29.449 83.505 1.00 25.45 206 LYS A O 1
ATOM 1448 N N . GLU A 1 209 ? 29.467 28.291 85.154 1.00 25.40 207 GLU A N 1
ATOM 1449 C CA . GLU A 1 209 ? 30.532 29.281 85.340 1.00 25.47 207 GLU A CA 1
ATOM 1450 C C . GLU A 1 209 ? 31.231 29.503 84.016 1.00 24.62 207 GLU A C 1
ATOM 1451 O O . GLU A 1 209 ? 31.484 30.634 83.610 1.00 19.27 207 GLU A O 1
ATOM 1457 N N . LEU A 1 210 ? 31.560 28.405 83.353 1.00 25.24 208 LEU A N 1
ATOM 1458 C CA . LEU A 1 210 ? 32.356 28.460 82.133 1.00 23.41 208 LEU A CA 1
ATOM 1459 C C . LEU A 1 210 ? 31.574 29.095 81.003 1.00 24.58 208 LEU A C 1
ATOM 1460 O O . LEU A 1 210 ? 32.128 29.861 80.199 1.00 24.52 208 LEU A O 1
ATOM 1465 N N . GLU A 1 211 ? 30.282 28.787 80.949 1.00 22.93 209 GLU A N 1
ATOM 1466 C CA . GLU A 1 211 ? 29.422 29.362 79.932 1.00 23.90 209 GLU A CA 1
ATOM 1467 C C . GLU A 1 211 ? 29.279 30.858 80.141 1.00 21.76 209 GLU A C 1
ATOM 1468 O O . GLU A 1 211 ? 29.256 31.618 79.172 1.00 20.73 209 GLU A O 1
ATOM 1474 N N . GLU A 1 212 ? 29.179 31.258 81.406 1.00 21.49 210 GLU A N 1
ATOM 1475 C CA . GLU A 1 212 ? 29.089 32.668 81.803 1.00 25.87 210 GLU A CA 1
ATOM 1476 C C . GLU A 1 212 ? 30.338 33.411 81.365 1.00 23.44 210 GLU A C 1
ATOM 1477 O O . GLU A 1 212 ? 30.241 34.509 80.818 1.00 23.85 210 GLU A O 1
ATOM 1483 N N . LYS A 1 213 ? 31.510 32.826 81.632 1.00 18.84 211 LYS A N 1
ATOM 1484 C CA . LYS A 1 213 ? 32.766 33.424 81.175 1.00 21.74 211 LYS A CA 1
ATOM 1485 C C . LYS A 1 213 ? 32.814 33.583 79.657 1.00 24.25 211 LYS A C 1
ATOM 1486 O O . LYS A 1 213 ? 33.266 34.620 79.143 1.00 21.07 211 LYS A O 1
ATOM 1492 N N . LEU A 1 214 ? 32.343 32.564 78.939 1.00 22.45 212 LEU A N 1
ATOM 1493 C CA . LEU A 1 214 ? 32.361 32.596 77.480 1.00 20.64 212 LEU A CA 1
ATOM 1494 C C . LEU A 1 214 ? 31.415 33.689 76.996 1.00 23.15 212 LEU A C 1
ATOM 1495 O O . LEU A 1 214 ? 31.719 34.399 76.041 1.00 23.54 212 LEU A O 1
ATOM 1500 N N . ARG A 1 215 ? 30.282 33.833 77.675 1.00 18.97 213 ARG A N 1
ATOM 1501 C CA . ARG A 1 215 ? 29.393 34.942 77.405 1.00 26.20 213 ARG A CA 1
ATOM 1502 C C . ARG A 1 215 ? 30.106 36.292 77.579 1.00 21.33 213 ARG A C 1
ATOM 1503 O O . ARG A 1 215 ? 30.035 37.144 76.702 1.00 23.26 213 ARG A O 1
ATOM 1511 N N . GLN A 1 216 ? 30.803 36.478 78.694 1.00 22.98 214 GLN A N 1
ATOM 1512 C CA . GLN A 1 216 ? 31.473 37.752 78.952 1.00 25.99 214 GLN A CA 1
ATOM 1513 C C . GLN A 1 216 ? 32.459 38.082 77.832 1.00 27.77 214 GLN A C 1
ATOM 1514 O O . GLN A 1 216 ? 32.506 39.221 77.331 1.00 21.64 214 GLN A O 1
ATOM 1520 N N . ARG A 1 217 ? 33.234 37.076 77.435 1.00 22.99 215 ARG A N 1
ATOM 1521 C CA . ARG A 1 217 ? 34.304 37.266 76.462 1.00 22.25 215 ARG A CA 1
ATOM 1522 C C . ARG A 1 217 ? 33.742 37.581 75.111 1.00 22.17 215 ARG A C 1
ATOM 1523 O O . ARG A 1 217 ? 34.326 38.367 74.364 1.00 21.50 215 ARG A O 1
ATOM 1531 N N . GLN A 1 218 ? 32.610 36.957 74.792 1.00 19.91 216 GLN A N 1
ATOM 1532 C CA . GLN A 1 218 ? 31.952 37.181 73.507 1.00 26.50 216 GLN A CA 1
ATOM 1533 C C . GLN A 1 218 ? 31.323 38.588 73.447 1.00 23.82 216 GLN A C 1
ATOM 1534 O O . GLN A 1 218 ? 31.447 39.286 72.443 1.00 21.14 216 GLN A O 1
ATOM 1540 N N . ASN A 1 219 ? 30.660 38.997 74.526 1.00 23.63 217 ASN A N 1
ATOM 1541 C CA . ASN A 1 219 ? 29.972 40.289 74.562 1.00 22.75 217 ASN A CA 1
ATOM 1542 C C . ASN A 1 219 ? 30.938 41.463 74.706 1.00 22.78 217 ASN A C 1
ATOM 1543 O O . ASN A 1 219 ? 30.579 42.616 74.433 1.00 27.83 217 ASN A O 1
ATOM 1548 N N . SER A 1 220 ? 32.165 41.168 75.118 1.00 20.62 218 SER A N 1
ATOM 1549 C CA . SER A 1 220 ? 33.179 42.201 75.297 1.00 21.00 218 SER A CA 1
ATOM 1550 C C . SER A 1 220 ? 34.252 42.125 74.233 1.00 22.10 218 SER A C 1
ATOM 1551 O O . SER A 1 220 ? 35.192 42.917 74.245 1.00 22.73 218 SER A O 1
ATOM 1554 N N . GLY A 1 221 ? 34.109 41.161 73.322 1.00 23.82 219 GLY A N 1
ATOM 1555 C CA . GLY A 1 221 ? 35.006 41.035 72.183 1.00 24.45 219 GLY A CA 1
ATOM 1556 C C . GLY A 1 221 ? 36.430 40.666 72.545 1.00 23.74 219 GLY A C 1
ATOM 1557 O O . GLY A 1 221 ? 37.362 40.967 71.802 1.00 29.10 219 GLY A O 1
ATOM 1558 N N . GLN A 1 222 ? 36.612 40.015 73.685 1.00 22.75 220 GLN A N 1
ATOM 1559 C CA . GLN A 1 222 ? 37.946 39.618 74.111 1.00 23.58 220 GLN A CA 1
ATOM 1560 C C . GLN A 1 222 ? 38.482 38.538 73.178 1.00 29.00 220 GLN A C 1
ATOM 1561 O O . GLN A 1 222 ? 37.734 37.666 72.740 1.00 29.07 220 GLN A O 1
ATOM 1567 N N . LYS A 1 223 ? 39.767 38.612 72.853 1.00 27.75 221 LYS A N 1
ATOM 1568 C CA . LYS A 1 223 ? 40.390 37.587 72.019 1.00 27.52 221 LYS A CA 1
ATOM 1569 C C . LYS A 1 223 ? 41.353 36.758 72.866 1.00 32.40 221 LYS A C 1
ATOM 1570 O O . LYS A 1 223 ? 41.947 37.275 73.807 1.00 34.47 221 LYS A O 1
ATOM 1576 N N . PRO A 1 224 ? 41.509 35.459 72.550 1.00 37.01 222 PRO A N 1
ATOM 1577 C CA . PRO A 1 224 ? 40.976 34.712 71.403 1.00 31.18 222 PRO A CA 1
ATOM 1578 C C . PRO A 1 224 ? 39.503 34.318 71.558 1.00 32.22 222 PRO A C 1
ATOM 1579 O O . PRO A 1 224 ? 39.071 34.025 72.678 1.00 31.78 222 PRO A O 1
ATOM 1583 N N . HIS A 1 225 ? 38.749 34.312 70.456 1.00 24.58 223 HIS A N 1
ATOM 1584 C CA . HIS A 1 225 ? 37.393 33.765 70.474 1.00 31.53 223 HIS A CA 1
ATOM 1585 C C . HIS A 1 225 ? 37.456 32.234 70.559 1.00 31.07 223 HIS A C 1
ATOM 1586 O O . HIS A 1 225 ? 37.954 31.589 69.641 1.00 29.37 223 HIS A O 1
ATOM 1593 N N . ILE A 1 226 ? 36.942 31.664 71.651 1.00 30.62 224 ILE A N 1
ATOM 1594 C CA . ILE A 1 226 ? 36.909 30.213 71.820 1.00 27.92 224 ILE A CA 1
ATOM 1595 C C . ILE A 1 226 ? 35.801 29.598 70.981 1.00 25.84 224 ILE A C 1
ATOM 1596 O O . ILE A 1 226 ? 34.628 29.909 71.175 1.00 24.80 224 ILE A O 1
ATOM 1601 N N . LEU A 1 227 ? 36.173 28.705 70.065 1.00 26.55 225 LEU A N 1
ATOM 1602 C CA . LEU A 1 227 ? 35.260 28.265 69.019 1.00 24.95 225 LEU A CA 1
ATOM 1603 C C . LEU A 1 227 ? 34.567 26.932 69.259 1.00 24.94 225 LEU A C 1
ATOM 1604 O O . LEU A 1 227 ? 33.361 26.805 69.023 1.00 25.48 225 LEU A O 1
ATOM 1609 N N . ALA A 1 228 ? 35.328 25.924 69.676 1.00 21.35 226 ALA A N 1
ATOM 1610 C CA . ALA A 1 228 ? 34.772 24.578 69.779 1.00 21.08 226 ALA A CA 1
ATOM 1611 C C . ALA A 1 228 ? 35.645 23.683 70.620 1.00 20.81 226 ALA A C 1
ATOM 1612 O O . ALA A 1 228 ? 36.752 24.060 71.029 1.00 19.61 226 ALA A O 1
ATOM 1622 N N . ARG A 1 230 ? 37.061 19.715 70.386 1.00 18.28 228 ARG A N 1
ATOM 1623 C CA . ARG A 1 230 ? 37.251 18.601 69.475 1.00 17.79 228 ARG A CA 1
ATOM 1624 C C . ARG A 1 230 ? 38.061 17.537 70.198 1.00 18.14 228 ARG A C 1
ATOM 1625 O O . ARG A 1 230 ? 39.158 17.824 70.691 1.00 14.88 228 ARG A O 1
ATOM 1633 N N . LEU A 1 231 ? 37.518 16.318 70.270 1.00 18.91 229 LEU A N 1
ATOM 1634 C CA . LEU A 1 231 ? 38.090 15.272 71.126 1.00 19.96 229 LEU A CA 1
ATOM 1635 C C . LEU A 1 231 ? 38.719 14.133 70.322 1.00 18.99 229 LEU A C 1
ATOM 1636 O O . LEU A 1 231 ? 38.177 13.705 69.314 1.00 17.18 229 LEU A O 1
ATOM 1641 N N . TYR A 1 232 ? 39.869 13.662 70.788 1.00 18.45 230 TYR A N 1
ATOM 1642 C CA . TYR A 1 232 ? 40.559 12.506 70.232 1.00 18.09 230 TYR A CA 1
ATOM 1643 C C . TYR A 1 232 ? 40.761 11.574 71.419 1.00 19.15 230 TYR A C 1
ATOM 1644 O O . TYR A 1 232 ? 41.388 11.954 72.417 1.00 15.74 230 TYR A O 1
ATOM 1653 N N . ILE A 1 233 ? 40.185 10.374 71.330 1.00 18.75 231 ILE A N 1
ATOM 1654 C CA . ILE A 1 233 ? 40.053 9.486 72.492 1.00 17.66 231 ILE A CA 1
ATOM 1655 C C . ILE A 1 233 ? 40.624 8.112 72.146 1.00 17.19 231 ILE A C 1
ATOM 1656 O O . ILE A 1 233 ? 40.230 7.530 71.141 1.00 16.78 231 ILE A O 1
ATOM 1661 N N . TYR A 1 234 ? 41.541 7.595 72.963 1.00 14.67 232 TYR A N 1
ATOM 1662 C CA . TYR A 1 234 ? 42.136 6.284 72.709 1.00 13.29 232 TYR A CA 1
ATOM 1663 C C . TYR A 1 234 ? 41.847 5.399 73.923 1.00 16.41 232 TYR A C 1
ATOM 1664 O O . TYR A 1 234 ? 41.953 5.862 75.056 1.00 13.01 232 TYR A O 1
ATOM 1673 N N . GLY A 1 235 ? 41.481 4.135 73.699 1.00 12.72 233 GLY A N 1
ATOM 1674 C CA . GLY A 1 235 ? 41.240 3.238 74.818 1.00 10.98 233 GLY A CA 1
ATOM 1675 C C . GLY A 1 235 ? 41.699 1.821 74.512 1.00 13.67 233 GLY A C 1
ATOM 1676 O O . GLY A 1 235 ? 41.649 1.393 73.357 1.00 14.58 233 GLY A O 1
ATOM 1677 N N . PHE A 1 236 ? 42.145 1.095 75.530 1.00 12.13 234 PHE A N 1
ATOM 1678 C CA . PHE A 1 236 ? 42.466 -0.336 75.313 1.00 14.80 234 PHE A CA 1
ATOM 1679 C C . PHE A 1 236 ? 41.824 -1.157 76.418 1.00 12.14 234 PHE A C 1
ATOM 1680 O O . PHE A 1 236 ? 41.867 -0.757 77.586 1.00 13.80 234 PHE A O 1
ATOM 1688 N N . SER A 1 237 ? 41.198 -2.281 76.055 1.00 13.36 235 SER A N 1
ATOM 1689 C CA . SER A 1 237 ? 40.692 -3.243 77.058 1.00 13.67 235 SER A CA 1
ATOM 1690 C C . SER A 1 237 ? 39.551 -2.631 77.858 1.00 11.37 235 SER A C 1
ATOM 1691 O O . SER A 1 237 ? 38.609 -2.110 77.289 1.00 12.89 235 SER A O 1
ATOM 1694 N N . ARG A 1 238 ? 39.635 -2.666 79.182 1.00 12.42 236 ARG A N 1
ATOM 1695 C CA . ARG A 1 238 ? 38.615 -2.001 79.962 1.00 13.99 236 ARG A CA 1
ATOM 1696 C C . ARG A 1 238 ? 38.674 -0.498 79.749 1.00 13.68 236 ARG A C 1
ATOM 1697 O O . ARG A 1 238 ? 37.701 0.210 80.004 1.00 14.25 236 ARG A O 1
ATOM 1705 N N . GLY A 1 239 ? 39.791 -0.014 79.226 1.00 13.36 237 GLY A N 1
ATOM 1706 C CA . GLY A 1 239 ? 39.925 1.414 78.983 1.00 13.60 237 GLY A CA 1
ATOM 1707 C C . GLY A 1 239 ? 39.212 1.757 77.678 1.00 15.25 237 GLY A C 1
ATOM 1708 O O . GLY A 1 239 ? 38.751 2.874 77.484 1.00 15.14 237 GLY A O 1
ATOM 1709 N N . ALA A 1 240 ? 39.106 0.775 76.787 1.00 12.65 238 ALA A N 1
ATOM 1710 C CA . ALA A 1 240 ? 38.281 0.929 75.590 1.00 13.60 238 ALA A CA 1
ATOM 1711 C C . ALA A 1 240 ? 36.801 0.902 75.977 1.00 12.79 238 ALA A C 1
ATOM 1712 O O . ALA A 1 240 ? 35.990 1.680 75.458 1.00 13.47 238 ALA A O 1
ATOM 1714 N N . ALA A 1 241 ? 36.446 0.007 76.896 1.00 14.41 239 ALA A N 1
ATOM 1715 C CA . ALA A 1 241 ? 35.092 0.018 77.458 1.00 13.41 239 ALA A CA 1
ATOM 1716 C C . ALA A 1 241 ? 34.773 1.380 78.071 1.00 16.04 239 ALA A C 1
ATOM 1717 O O . ALA A 1 241 ? 33.678 1.937 77.854 1.00 16.36 239 ALA A O 1
ATOM 1719 N N . GLU A 1 242 ? 35.727 1.904 78.848 1.00 14.68 240 GLU A N 1
ATOM 1720 C CA . GLU A 1 242 ? 35.584 3.209 79.469 1.00 16.75 240 GLU A CA 1
ATOM 1721 C C . GLU A 1 242 ? 35.434 4.300 78.426 1.00 14.62 240 GLU A C 1
ATOM 1722 O O . GLU A 1 242 ? 34.653 5.214 78.613 1.00 14.75 240 GLU A O 1
ATOM 1728 N N . ALA A 1 243 ? 36.188 4.220 77.337 1.00 16.50 241 ALA A N 1
ATOM 1729 C CA . ALA A 1 243 ? 36.071 5.237 76.280 1.00 16.61 241 ALA A CA 1
ATOM 1730 C C . ALA A 1 243 ? 34.682 5.226 75.667 1.00 15.00 241 ALA A C 1
ATOM 1731 O O . ALA A 1 243 ? 34.106 6.281 75.366 1.00 17.13 241 ALA A O 1
ATOM 1733 N N . ARG A 1 244 ? 34.143 4.038 75.469 1.00 15.41 242 ARG A N 1
ATOM 1734 C CA . ARG A 1 244 ? 32.824 3.923 74.850 1.00 16.70 242 ARG A CA 1
ATOM 1735 C C . ARG A 1 244 ? 31.720 4.450 75.760 1.00 14.66 242 ARG A C 1
ATOM 1736 O O . ARG A 1 244 ? 30.837 5.214 75.325 1.00 16.80 242 ARG A O 1
ATOM 1744 N N . ALA A 1 245 ? 31.789 4.075 77.036 1.00 14.41 243 ALA A N 1
ATOM 1745 C CA . ALA A 1 245 ? 30.854 4.637 78.005 1.00 12.51 243 ALA A CA 1
ATOM 1746 C C . ALA A 1 245 ? 31.024 6.157 78.099 1.00 14.15 243 ALA A C 1
ATOM 1747 O O . ALA A 1 245 ? 30.044 6.889 78.123 1.00 15.80 243 ALA A O 1
ATOM 1749 N N . PHE A 1 246 ? 32.269 6.628 78.133 1.00 15.25 244 PHE A N 1
ATOM 1750 C CA . PHE A 1 246 ? 32.586 8.059 78.108 1.00 14.13 244 PHE A CA 1
ATOM 1751 C C . PHE A 1 246 ? 31.891 8.770 76.941 1.00 17.18 244 PHE A C 1
ATOM 1752 O O . PHE A 1 246 ? 31.214 9.779 77.128 1.00 15.75 244 PHE A O 1
ATOM 1760 N N . ALA A 1 247 ? 32.048 8.237 75.738 1.00 14.95 245 ALA A N 1
ATOM 1761 C CA . ALA A 1 247 ? 31.418 8.816 74.553 1.00 15.47 245 ALA A CA 1
ATOM 1762 C C . ALA A 1 247 ? 29.903 8.925 74.723 1.00 16.23 245 ALA A C 1
ATOM 1763 O O . ALA A 1 247 ? 29.321 9.988 74.440 1.00 17.14 245 ALA A O 1
ATOM 1765 N N . ASN A 1 248 ? 29.264 7.848 75.188 1.00 16.48 246 ASN A N 1
ATOM 1766 C CA . ASN A 1 248 ? 27.818 7.913 75.459 1.00 15.73 246 ASN A CA 1
ATOM 1767 C C . ASN A 1 248 ? 27.375 8.890 76.563 1.00 18.56 246 ASN A C 1
ATOM 1768 O O . ASN A 1 248 ? 26.417 9.656 76.381 1.00 21.77 246 ASN A O 1
ATOM 1773 N N . TRP A 1 249 ? 28.038 8.854 77.714 1.00 17.88 247 TRP A N 1
ATOM 1774 C CA . TRP A 1 249 ? 27.735 9.806 78.791 1.00 19.92 247 TRP A CA 1
ATOM 1775 C C . TRP A 1 249 ? 27.976 11.265 78.359 1.00 18.51 247 TRP A C 1
ATOM 1776 O O . TRP A 1 249 ? 27.276 12.197 78.787 1.00 20.37 247 TRP A O 1
ATOM 1787 N N . LEU A 1 250 ? 28.952 11.466 77.486 1.00 21.33 248 LEU A N 1
ATOM 1788 C CA . LEU A 1 250 ? 29.250 12.803 77.015 1.00 18.33 248 LEU A CA 1
ATOM 1789 C C . LEU A 1 250 ? 28.135 13.249 76.076 1.00 22.30 248 LEU A C 1
ATOM 1790 O O . LEU A 1 250 ? 27.659 14.395 76.149 1.00 20.96 248 LEU A O 1
ATOM 1795 N N . GLN A 1 251 ? 27.704 12.335 75.213 1.00 19.87 249 GLN A N 1
ATOM 1796 C CA . GLN A 1 251 ? 26.629 12.654 74.283 1.00 21.93 249 GLN A CA 1
ATOM 1797 C C . GLN A 1 251 ? 25.359 13.010 75.035 1.00 23.03 249 GLN A C 1
ATOM 1798 O O . GLN A 1 251 ? 24.695 14.000 74.703 1.00 22.57 249 GLN A O 1
ATOM 1804 N N . GLU A 1 252 ? 25.038 12.200 76.041 1.00 21.48 250 GLU A N 1
ATOM 1805 C CA . GLU A 1 252 ? 23.907 12.445 76.923 1.00 23.65 250 GLU A CA 1
ATOM 1806 C C . GLU A 1 252 ? 24.008 13.830 77.586 1.00 22.72 250 GLU A C 1
ATOM 1807 O O . GLU A 1 252 ? 23.015 14.560 77.673 1.00 20.39 250 GLU A O 1
ATOM 1813 N N . LEU A 1 253 ? 25.209 14.190 78.042 1.00 19.39 251 LEU A N 1
ATOM 1814 C CA . LEU A 1 253 ? 25.411 15.468 78.732 1.00 23.42 251 LEU A CA 1
ATOM 1815 C C . LEU A 1 253 ? 25.321 16.707 77.836 1.00 25.42 251 LEU A C 1
ATOM 1816 O O . LEU A 1 253 ? 24.972 17.802 78.301 1.00 23.02 251 LEU A O 1
ATOM 1821 N N . THR A 1 254 ? 25.662 16.544 76.564 1.00 23.43 252 THR A N 1
ATOM 1822 C CA . THR A 1 254 ? 25.854 17.700 75.697 1.00 21.98 252 THR A CA 1
ATOM 1823 C C . THR A 1 254 ? 24.799 17.838 74.602 1.00 25.81 252 THR A C 1
ATOM 1824 O O . THR A 1 254 ? 24.717 18.877 73.932 1.00 26.79 252 THR A O 1
ATOM 1828 N N . ARG A 1 255 ? 24.022 16.780 74.393 1.00 22.98 253 ARG A N 1
ATOM 1829 C CA . ARG A 1 255 ? 22.907 16.829 73.455 1.00 24.75 253 ARG A CA 1
ATOM 1830 C C . ARG A 1 255 ? 21.937 17.931 73.893 1.00 30.04 253 ARG A C 1
ATOM 1831 O O . ARG A 1 255 ? 21.297 17.835 74.943 1.00 29.15 253 ARG A O 1
ATOM 1839 N N . VAL A 1 256 ? 21.846 18.991 73.101 1.00 29.62 254 VAL A N 1
ATOM 1840 C CA . VAL A 1 256 ? 21.015 20.122 73.497 1.00 35.10 254 VAL A CA 1
ATOM 1841 C C . VAL A 1 256 ? 19.736 20.036 72.706 1.00 41.67 254 VAL A C 1
ATOM 1842 O O . VAL A 1 256 ? 18.679 19.759 73.270 1.00 50.89 254 VAL A O 1
ATOM 1846 N N . SER A 1 257 ? 19.842 20.265 71.402 1.00 42.74 255 SER A N 1
ATOM 1847 C CA . SER A 1 257 ? 18.874 19.756 70.463 1.00 44.09 255 SER A CA 1
ATOM 1848 C C . SER A 1 257 ? 17.432 20.103 70.812 1.00 45.53 255 SER A C 1
ATOM 1849 O O . SER A 1 257 ? 16.598 19.222 71.048 1.00 47.05 255 SER A O 1
ATOM 1852 N N . ASP A 1 258 ? 17.187 21.381 70.815 1.00 51.30 256 ASP A N 1
ATOM 1853 C CA . ASP A 1 258 ? 15.904 21.900 71.008 1.00 52.25 256 ASP A CA 1
ATOM 1854 C C . ASP A 1 258 ? 15.872 23.005 69.995 1.00 54.75 256 ASP A C 1
ATOM 1855 O O . ASP A 1 258 ? 16.725 23.063 69.151 1.00 53.06 256 ASP A O 1
ATOM 1860 N N . ALA A 1 259 ? 14.853 23.838 70.118 1.00 55.24 257 ALA A N 1
ATOM 1861 C CA . ALA A 1 259 ? 14.534 24.977 69.296 1.00 49.21 257 ALA A CA 1
ATOM 1862 C C . ALA A 1 259 ? 14.477 24.598 67.857 1.00 54.92 257 ALA A C 1
ATOM 1863 O O . ALA A 1 259 ? 15.473 24.210 67.233 1.00 50.07 257 ALA A O 1
ATOM 1865 N N . ASP A 1 260 ? 13.258 24.684 67.316 1.00 47.69 258 ASP A N 1
ATOM 1866 C CA . ASP A 1 260 ? 13.063 24.382 65.923 1.00 49.44 258 ASP A CA 1
ATOM 1867 C C . ASP A 1 260 ? 13.257 22.936 65.622 1.00 49.46 258 ASP A C 1
ATOM 1868 O O . ASP A 1 260 ? 12.979 22.515 64.519 1.00 50.03 258 ASP A O 1
ATOM 1873 N N . GLY A 1 261 ? 13.798 22.216 66.584 1.00 43.34 259 GLY A N 1
ATOM 1874 C CA . GLY A 1 261 ? 14.103 20.817 66.443 1.00 48.84 259 GLY A CA 1
ATOM 1875 C C . GLY A 1 261 ? 15.364 20.459 65.691 1.00 44.52 259 GLY A C 1
ATOM 1876 O O . GLY A 1 261 ? 15.500 19.394 65.150 1.00 47.67 259 GLY A O 1
ATOM 1877 N N . ARG A 1 262 ? 16.270 21.385 65.634 1.00 42.58 260 ARG A N 1
ATOM 1878 C CA . ARG A 1 262 ? 17.653 21.161 65.237 1.00 44.75 260 ARG A CA 1
ATOM 1879 C C . ARG A 1 262 ? 18.400 20.473 66.392 1.00 42.15 260 ARG A C 1
ATOM 1880 O O . ARG A 1 262 ? 18.246 20.856 67.550 1.00 44.57 260 ARG A O 1
ATOM 1882 N N . VAL A 1 263 ? 19.200 19.460 66.071 1.00 34.70 261 VAL A N 1
ATOM 1883 C CA . VAL A 1 263 ? 19.937 18.699 67.075 1.00 35.09 261 VAL A CA 1
ATOM 1884 C C . VAL A 1 263 ? 21.434 18.993 67.012 1.00 31.60 261 VAL A C 1
ATOM 1885 O O . VAL A 1 263 ? 22.068 18.795 65.978 1.00 34.86 261 VAL A O 1
ATOM 1889 N N . GLU A 1 264 ? 21.995 19.484 68.110 1.00 28.28 262 GLU A N 1
ATOM 1890 C CA . GLU A 1 264 ? 23.442 19.688 68.195 1.00 30.87 262 GLU A CA 1
ATOM 1891 C C . GLU A 1 264 ? 24.026 19.233 69.537 1.00 29.69 262 GLU A C 1
ATOM 1892 O O . GLU A 1 264 ? 23.303 18.825 70.448 1.00 29.76 262 GLU A O 1
ATOM 1898 N N . TYR A 1 265 ? 25.346 19.301 69.647 1.00 22.97 263 TYR A N 1
ATOM 1899 C CA . TYR A 1 265 ? 25.998 18.946 70.881 1.00 24.81 263 TYR A CA 1
ATOM 1900 C C . TYR A 1 265 ? 26.844 20.120 71.350 1.00 22.94 263 TYR A C 1
ATOM 1901 O O . TYR A 1 265 ? 27.663 20.664 70.601 1.00 21.40 263 TYR A O 1
ATOM 1910 N N . ARG A 1 266 ? 26.599 20.542 72.584 1.00 23.57 264 ARG A N 1
ATOM 1911 C CA . ARG A 1 266 ? 27.299 21.684 73.138 1.00 24.48 264 ARG A CA 1
ATOM 1912 C C . ARG A 1 266 ? 27.734 21.423 74.564 1.00 24.15 264 ARG A C 1
ATOM 1913 O O . ARG A 1 266 ? 27.056 20.713 75.310 1.00 24.38 264 ARG A O 1
ATOM 1921 N N . PHE A 1 267 ? 28.885 21.997 74.902 1.00 22.72 265 PHE A N 1
ATOM 1922 C CA . PHE A 1 267 ? 29.541 21.830 76.183 1.00 25.89 265 PHE A CA 1
ATOM 1923 C C . PHE A 1 267 ? 29.812 23.250 76.656 1.00 25.10 265 PHE A C 1
ATOM 1924 O O . PHE A 1 267 ? 30.739 23.918 76.165 1.00 20.38 265 PHE A O 1
ATOM 1932 N N . ALA A 1 268 ? 28.988 23.715 77.591 1.00 27.11 266 ALA A N 1
ATOM 1933 C CA . ALA A 1 268 ? 29.039 25.106 78.041 1.00 25.43 266 ALA A CA 1
ATOM 1934 C C . ALA A 1 268 ? 28.897 26.096 76.866 1.00 25.58 266 ALA A C 1
ATOM 1935 O O . ALA A 1 268 ? 29.599 27.107 76.790 1.00 23.61 266 ALA A O 1
ATOM 1937 N N . GLY A 1 269 ? 27.984 25.788 75.947 1.00 27.44 267 GLY A N 1
ATOM 1938 C CA . GLY A 1 269 ? 27.705 26.664 74.820 1.00 24.60 267 GLY A CA 1
ATOM 1939 C C . GLY A 1 269 ? 28.497 26.320 73.574 1.00 28.46 267 GLY A C 1
ATOM 1940 O O . GLY A 1 269 ? 28.059 26.617 72.454 1.00 22.66 267 GLY A O 1
ATOM 1941 N N . LEU A 1 270 ? 29.657 25.690 73.780 1.00 24.56 268 LEU A N 1
ATOM 1942 C CA . LEU A 1 270 ? 30.604 25.408 72.707 1.00 24.98 268 LEU A CA 1
ATOM 1943 C C . LEU A 1 270 ? 30.250 24.118 71.980 1.00 24.43 268 LEU A C 1
ATOM 1944 O O . LEU A 1 270 ? 29.989 23.098 72.630 1.00 22.88 268 LEU A O 1
ATOM 1949 N N . PRO A 1 271 ? 30.265 24.148 70.635 1.00 23.71 269 PRO A N 1
ATOM 1950 C CA . PRO A 1 271 ? 30.115 22.911 69.861 1.00 21.73 269 PRO A CA 1
ATOM 1951 C C . PRO A 1 271 ? 31.154 21.911 70.327 1.00 19.32 269 PRO A C 1
ATOM 1952 O O . PRO A 1 271 ? 32.296 22.316 70.607 1.00 20.03 269 PRO A O 1
ATOM 1956 N N . ILE A 1 272 ? 30.770 20.639 70.419 1.00 20.77 270 ILE A N 1
ATOM 1957 C CA . ILE A 1 272 ? 31.688 19.587 70.841 1.00 16.00 270 ILE A CA 1
ATOM 1958 C C . ILE A 1 272 ? 31.495 18.355 69.981 1.00 16.52 270 ILE A C 1
ATOM 1959 O O . ILE A 1 272 ? 30.364 17.972 69.645 1.00 19.09 270 ILE A O 1
ATOM 1964 N N . SER A 1 273 ? 32.607 17.724 69.622 1.00 17.58 271 SER A N 1
ATOM 1965 C CA . SER A 1 273 ? 32.545 16.485 68.860 1.00 20.21 271 SER A CA 1
ATOM 1966 C C . SER A 1 273 ? 33.707 15.579 69.236 1.00 16.48 271 SER A C 1
ATOM 1967 O O . SER A 1 273 ? 34.759 16.055 69.637 1.00 17.89 271 SER A O 1
ATOM 1970 N N . ILE A 1 274 ? 33.504 14.271 69.115 1.00 21.70 272 ILE A N 1
ATOM 1971 C CA . ILE A 1 274 ? 34.616 13.329 69.146 1.00 16.54 272 ILE A CA 1
ATOM 1972 C C . ILE A 1 274 ? 35.087 13.132 67.701 1.00 17.41 272 ILE A C 1
ATOM 1973 O O . ILE A 1 274 ? 34.461 12.419 66.930 1.00 19.85 272 ILE A O 1
ATOM 1978 N N . GLU A 1 275 ? 36.170 13.805 67.332 1.00 17.68 273 GLU A N 1
ATOM 1979 C CA . GLU A 1 275 ? 36.747 13.709 65.989 1.00 17.48 273 GLU A CA 1
ATOM 1980 C C . GLU A 1 275 ? 37.283 12.303 65.714 1.00 21.16 273 GLU A C 1
ATOM 1981 O O . GLU A 1 275 ? 37.301 11.856 64.556 1.00 15.20 273 GLU A O 1
ATOM 1987 N N . PHE A 1 276 ? 37.725 11.611 66.771 1.00 16.55 274 PHE A N 1
ATOM 1988 C CA . PHE A 1 276 ? 38.297 10.270 66.601 1.00 17.51 274 PHE A CA 1
ATOM 1989 C C . PHE A 1 276 ? 38.214 9.423 67.880 1.00 19.64 274 PHE A C 1
ATOM 1990 O O . PHE A 1 276 ? 38.623 9.856 68.952 1.00 17.68 274 PHE A O 1
ATOM 1998 N N . LEU A 1 277 ? 37.679 8.214 67.750 1.00 17.43 275 LEU A N 1
ATOM 1999 C CA . LEU A 1 277 ? 37.621 7.275 68.858 1.00 17.80 275 LEU A CA 1
ATOM 2000 C C . LEU A 1 277 ? 38.409 6.024 68.435 1.00 15.02 275 LEU A C 1
ATOM 2001 O O . LEU A 1 277 ? 37.998 5.297 67.520 1.00 16.79 275 LEU A O 1
ATOM 2006 N N . GLY A 1 278 ? 39.568 5.810 69.049 1.00 15.21 276 GLY A N 1
ATOM 2007 C CA . GLY A 1 278 ? 40.417 4.685 68.668 1.00 17.16 276 GLY A CA 1
ATOM 2008 C C . GLY A 1 278 ? 40.468 3.638 69.764 1.00 15.18 276 GLY A C 1
ATOM 2009 O O . GLY A 1 278 ? 40.918 3.921 70.874 1.00 13.48 276 GLY A O 1
ATOM 2010 N N . LEU A 1 279 ? 40.039 2.421 69.440 1.00 14.83 277 LEU A N 1
ATOM 2011 C CA . LEU A 1 279 ? 39.876 1.371 70.436 1.00 14.62 277 LEU A CA 1
ATOM 2012 C C . LEU A 1 279 ? 40.661 0.095 70.109 1.00 13.52 277 LEU A C 1
ATOM 2013 O O . LEU A 1 279 ? 40.670 -0.384 68.970 1.00 13.12 277 LEU A O 1
ATOM 2018 N N . PHE A 1 280 ? 41.336 -0.443 71.118 1.00 14.34 278 PHE A N 1
ATOM 2019 C CA . PHE A 1 280 ? 42.043 -1.705 70.976 1.00 15.65 278 PHE A CA 1
ATOM 2020 C C . PHE A 1 280 ? 41.287 -2.735 71.809 1.00 13.12 278 PHE A C 1
ATOM 2021 O O . PHE A 1 280 ? 41.242 -2.596 73.044 1.00 13.11 278 PHE A O 1
ATOM 2029 N N . ASP A 1 281 ? 40.671 -3.720 71.147 1.00 12.10 279 ASP A N 1
ATOM 2030 C CA . ASP A 1 281 ? 40.150 -4.939 71.812 1.00 12.17 279 ASP A CA 1
ATOM 2031 C C . ASP A 1 281 ? 39.347 -4.662 73.068 1.00 12.04 279 ASP A C 1
ATOM 2032 O O . ASP A 1 281 ? 39.809 -4.963 74.164 1.00 13.45 279 ASP A O 1
ATOM 2037 N N . THR A 1 282 ? 38.152 -4.080 72.903 1.00 12.77 280 THR A N 1
ATOM 2038 C CA . THR A 1 282 ? 37.297 -3.696 74.023 1.00 13.97 280 THR A CA 1
ATOM 2039 C C . THR A 1 282 ? 36.908 -4.870 74.915 1.00 13.84 280 THR A C 1
ATOM 2040 O O . THR A 1 282 ? 36.379 -5.865 74.422 1.00 14.18 280 THR A O 1
ATOM 2044 N N . VAL A 1 283 ? 37.153 -4.738 76.222 1.00 14.81 281 VAL A N 1
ATOM 2045 C CA . VAL A 1 283 ? 36.706 -5.739 77.200 1.00 15.37 281 VAL A CA 1
ATOM 2046 C C . VAL A 1 283 ? 35.976 -5.029 78.321 1.00 14.80 281 VAL A C 1
ATOM 2047 O O . VAL A 1 283 ? 36.548 -4.173 78.972 1.00 15.61 281 VAL A O 1
ATOM 2051 N N . ALA A 1 284 ? 34.708 -5.369 78.539 1.00 14.29 282 ALA A N 1
ATOM 2052 C CA . ALA A 1 284 ? 33.861 -4.587 79.444 1.00 15.29 282 ALA A CA 1
ATOM 2053 C C . ALA A 1 284 ? 33.499 -5.383 80.680 1.00 16.47 282 ALA A C 1
ATOM 2054 O O . ALA A 1 284 ? 32.633 -4.974 81.471 1.00 15.53 282 ALA A O 1
ATOM 2056 N N . ALA A 1 285 ? 34.192 -6.503 80.853 1.00 13.60 283 ALA A N 1
ATOM 2057 C CA . ALA A 1 285 ? 33.808 -7.510 81.840 1.00 18.11 283 ALA A CA 1
ATOM 2058 C C . ALA A 1 285 ? 34.212 -7.114 83.233 1.00 17.45 283 ALA A C 1
ATOM 2059 O O . ALA A 1 285 ? 35.274 -6.518 83.434 1.00 20.55 283 ALA A O 1
ATOM 2061 N N . VAL A 1 286 ? 33.369 -7.469 84.193 1.00 15.21 284 VAL A N 1
ATOM 2062 C CA . VAL A 1 286 ? 33.759 -7.434 85.593 1.00 22.14 284 VAL A CA 1
ATOM 2063 C C . VAL A 1 286 ? 35.017 -8.297 85.783 1.00 28.68 284 VAL A C 1
ATOM 2064 O O . VAL A 1 286 ? 35.185 -9.328 85.113 1.00 24.07 284 VAL A O 1
ATOM 2068 N N . GLY A 1 287 ? 35.911 -7.844 86.663 1.00 31.81 285 GLY A N 1
ATOM 2069 C CA . GLY A 1 287 ? 37.189 -8.495 86.889 1.00 31.14 285 GLY A CA 1
ATOM 2070 C C . GLY A 1 287 ? 37.001 -9.659 87.834 1.00 35.40 285 GLY A C 1
ATOM 2071 O O . GLY A 1 287 ? 36.797 -9.475 89.037 1.00 35.52 285 GLY A O 1
ATOM 2072 N N . LEU A 1 288 ? 37.084 -10.864 87.281 1.00 33.20 286 LEU A N 1
ATOM 2073 C CA . LEU A 1 288 ? 36.644 -12.048 87.982 1.00 32.98 286 LEU A CA 1
ATOM 2074 C C . LEU A 1 288 ? 37.743 -13.104 88.034 1.00 37.75 286 LEU A C 1
ATOM 2075 O O . LEU A 1 288 ? 37.554 -14.226 87.559 1.00 35.66 286 LEU A O 1
ATOM 2080 N N . PRO A 1 293 ? 31.446 -23.719 84.298 1.00 34.94 291 PRO A N 1
ATOM 2081 C CA . PRO A 1 293 ? 32.208 -22.590 83.748 1.00 31.99 291 PRO A CA 1
ATOM 2082 C C . PRO A 1 293 ? 31.511 -21.216 83.831 1.00 31.28 291 PRO A C 1
ATOM 2083 O O . PRO A 1 293 ? 30.831 -20.820 82.864 1.00 30.31 291 PRO A O 1
ATOM 2087 N N . PHE A 1 294 ? 31.697 -20.505 84.950 1.00 33.05 292 PHE A N 1
ATOM 2088 C CA . PHE A 1 294 ? 31.288 -19.094 85.077 1.00 26.74 292 PHE A CA 1
ATOM 2089 C C . PHE A 1 294 ? 31.925 -18.184 84.010 1.00 27.97 292 PHE A C 1
ATOM 2090 O O . PHE A 1 294 ? 33.148 -18.088 83.905 1.00 34.41 292 PHE A O 1
ATOM 2098 N N . ALA A 1 295 ? 31.102 -17.483 83.249 1.00 20.55 293 ALA A N 1
ATOM 2099 C CA . ALA A 1 295 ? 31.601 -16.481 82.327 1.00 21.23 293 ALA A CA 1
ATOM 2100 C C . ALA A 1 295 ? 31.240 -15.076 82.801 1.00 20.43 293 ALA A C 1
ATOM 2101 O O . ALA A 1 295 ? 30.067 -14.741 82.940 1.00 15.86 293 ALA A O 1
ATOM 2103 N N . ALA A 1 296 ? 32.252 -14.256 83.051 1.00 19.96 294 ALA A N 1
ATOM 2104 C CA . ALA A 1 296 ? 32.029 -12.850 83.412 1.00 21.96 294 ALA A CA 1
ATOM 2105 C C . ALA A 1 296 ? 31.213 -12.090 82.362 1.00 20.10 294 ALA A C 1
ATOM 2106 O O . ALA A 1 296 ? 31.402 -12.268 81.149 1.00 16.56 294 ALA A O 1
ATOM 2108 N N . GLY A 1 297 ? 30.297 -11.243 82.826 1.00 16.78 295 GLY A N 1
ATOM 2109 C CA . GLY A 1 297 ? 29.590 -10.345 81.938 1.00 14.88 295 GLY A CA 1
ATOM 2110 C C . GLY A 1 297 ? 29.986 -8.916 82.254 1.00 17.22 295 GLY A C 1
ATOM 2111 O O . GLY A 1 297 ? 30.928 -8.690 83.019 1.00 17.72 295 GLY A O 1
ATOM 2112 N N . HIS A 1 298 ? 29.257 -7.957 81.687 1.00 18.03 296 HIS A N 1
ATOM 2113 C CA . HIS A 1 298 ? 29.571 -6.528 81.832 1.00 16.73 296 HIS A CA 1
ATOM 2114 C C . HIS A 1 298 ? 29.630 -5.982 83.253 1.00 18.20 296 HIS A C 1
ATOM 2115 O O . HIS A 1 298 ? 28.807 -6.333 84.107 1.00 15.42 296 HIS A O 1
ATOM 2130 N N . ASP A 1 300 ? 28.600 -2.949 85.566 1.00 17.28 298 ASP A N 1
ATOM 2131 C CA . ASP A 1 300 ? 27.275 -2.328 85.531 1.00 16.09 298 ASP A CA 1
ATOM 2132 C C . ASP A 1 300 ? 27.205 -1.086 84.622 1.00 19.53 298 ASP A C 1
ATOM 2133 O O . ASP A 1 300 ? 26.223 -0.902 83.884 1.00 17.04 298 ASP A O 1
ATOM 2138 N N . TRP A 1 301 ? 28.253 -0.263 84.628 1.00 14.23 299 TRP A N 1
ATOM 2139 C CA . TRP A 1 301 ? 28.195 0.974 83.841 1.00 18.15 299 TRP A CA 1
ATOM 2140 C C . TRP A 1 301 ? 28.241 0.713 82.337 1.00 20.34 299 TRP A C 1
ATOM 2141 O O . TRP A 1 301 ? 27.875 1.584 81.529 1.00 17.17 299 TRP A O 1
ATOM 2152 N N . ALA A 1 302 ? 28.688 -0.493 81.978 1.00 14.86 300 ALA A N 1
ATOM 2153 C CA . ALA A 1 302 ? 28.914 -0.883 80.589 1.00 17.93 300 ALA A CA 1
ATOM 2154 C C . ALA A 1 302 ? 27.664 -1.404 79.888 1.00 21.02 300 ALA A C 1
ATOM 2155 O O . ALA A 1 302 ? 27.615 -1.419 78.648 1.00 21.04 300 ALA A O 1
ATOM 2157 N N . ASP A 1 303 ? 26.678 -1.852 80.672 1.00 19.23 301 ASP A N 1
ATOM 2158 C CA . ASP A 1 303 ? 25.399 -2.307 80.121 1.00 19.60 301 ASP A CA 1
ATOM 2159 C C . ASP A 1 303 ? 24.786 -1.198 79.290 1.00 22.60 301 ASP A C 1
ATOM 2160 O O . ASP A 1 303 ? 24.678 -0.057 79.757 1.00 23.13 301 ASP A O 1
ATOM 2165 N N . ASP A 1 304 ? 24.419 -1.528 78.056 1.00 20.99 302 ASP A N 1
ATOM 2166 C CA . ASP A 1 304 ? 23.814 -0.570 77.120 1.00 24.28 302 ASP A CA 1
ATOM 2167 C C . ASP A 1 304 ? 24.642 0.686 76.834 1.00 20.36 302 ASP A C 1
ATOM 2168 O O . ASP A 1 304 ? 24.138 1.648 76.261 1.00 21.94 302 ASP A O 1
ATOM 2173 N N . THR A 1 305 ? 25.918 0.665 77.198 1.00 18.90 303 THR A N 1
ATOM 2174 C CA . THR A 1 305 ? 26.805 1.794 76.911 1.00 19.89 303 THR A CA 1
ATOM 2175 C C . THR A 1 305 ? 28.003 1.418 76.018 1.00 17.40 303 THR A C 1
ATOM 2176 O O . THR A 1 305 ? 28.867 2.242 75.732 1.00 17.42 303 THR A O 1
ATOM 2188 N N . ARG A 1 307 ? 27.460 0.190 72.951 1.00 17.80 305 ARG A N 1
ATOM 2189 C CA . ARG A 1 307 ? 26.935 0.573 71.648 1.00 18.51 305 ARG A CA 1
ATOM 2190 C C . ARG A 1 307 ? 27.451 1.965 71.296 1.00 19.92 305 ARG A C 1
ATOM 2191 O O . ARG A 1 307 ? 27.283 2.901 72.086 1.00 19.99 305 ARG A O 1
ATOM 2199 N N . LEU A 1 308 ? 28.093 2.115 70.139 1.00 18.25 306 LEU A N 1
ATOM 2200 C CA . LEU A 1 308 ? 28.667 3.418 69.799 1.00 17.15 306 LEU A CA 1
ATOM 2201 C C . LEU A 1 308 ? 27.535 4.457 69.677 1.00 17.60 306 LEU A C 1
ATOM 2202 O O . LEU A 1 308 ? 26.385 4.086 69.421 1.00 15.78 306 LEU A O 1
ATOM 2207 N N . PRO A 1 309 ? 27.844 5.747 69.916 1.00 16.59 307 PRO A N 1
ATOM 2208 C CA . PRO A 1 309 ? 26.789 6.774 69.831 1.00 21.67 307 PRO A CA 1
ATOM 2209 C C . PRO A 1 309 ? 26.099 6.797 68.470 1.00 22.08 307 PRO A C 1
ATOM 2210 O O . PRO A 1 309 ? 26.773 6.726 67.431 1.00 23.22 307 PRO A O 1
ATOM 2214 N N . ASP A 1 310 ? 24.771 6.873 68.485 1.00 23.92 308 ASP A N 1
ATOM 2215 C CA . ASP A 1 310 ? 24.003 6.995 67.256 1.00 23.61 308 ASP A CA 1
ATOM 2216 C C . ASP A 1 310 ? 23.710 8.461 66.973 1.00 30.82 308 ASP A C 1
ATOM 2217 O O . ASP A 1 310 ? 23.324 9.218 67.867 1.00 27.85 308 ASP A O 1
ATOM 2222 N N . GLU A 1 311 ? 23.917 8.851 65.724 1.00 28.10 309 GLU A N 1
ATOM 2223 C CA . GLU A 1 311 ? 23.655 10.210 65.299 1.00 31.17 309 GLU A CA 1
ATOM 2224 C C . GLU A 1 311 ? 22.157 10.385 65.078 1.00 34.21 309 GLU A C 1
ATOM 2225 O O . GLU A 1 311 ? 21.451 9.421 64.753 1.00 30.09 309 GLU A O 1
ATOM 2231 N N . ALA A 1 312 ? 21.671 11.609 65.273 1.00 37.02 310 ALA A N 1
ATOM 2232 C CA . ALA A 1 312 ? 20.243 11.909 65.146 1.00 38.54 310 ALA A CA 1
ATOM 2233 C C . ALA A 1 312 ? 19.792 12.152 63.696 1.00 41.09 310 ALA A C 1
ATOM 2234 O O . ALA A 1 312 ? 20.481 11.784 62.740 1.00 40.29 310 ALA A O 1
ATOM 2236 N N . LEU A 1 313 ? 18.632 12.783 63.550 1.00 46.31 311 LEU A N 1
ATOM 2237 C CA . LEU A 1 313 ? 17.999 12.960 62.248 1.00 45.66 311 LEU A CA 1
ATOM 2238 C C . LEU A 1 313 ? 17.911 14.434 61.846 1.00 47.75 311 LEU A C 1
ATOM 2239 O O . LEU A 1 313 ? 17.107 15.194 62.397 1.00 45.72 311 LEU A O 1
ATOM 2244 N N . PRO A 1 322 ? 31.392 22.682 56.718 1.00 39.28 320 PRO A N 1
ATOM 2245 C CA . PRO A 1 322 ? 31.626 21.275 57.068 1.00 40.02 320 PRO A CA 1
ATOM 2246 C C . PRO A 1 322 ? 30.550 20.667 57.975 1.00 39.78 320 PRO A C 1
ATOM 2247 O O . PRO A 1 322 ? 29.812 21.388 58.666 1.00 42.87 320 PRO A O 1
ATOM 2251 N N . GLU A 1 323 ? 30.481 19.339 57.952 1.00 34.59 321 GLU A N 1
ATOM 2252 C CA . GLU A 1 323 ? 29.544 18.545 58.751 1.00 41.98 321 GLU A CA 1
ATOM 2253 C C . GLU A 1 323 ? 29.529 18.968 60.231 1.00 39.77 321 GLU A C 1
ATOM 2254 O O . GLU A 1 323 ? 30.582 19.031 60.871 1.00 44.95 321 GLU A O 1
ATOM 2260 N N . ASP A 1 324 ? 28.342 19.256 60.772 1.00 41.54 322 ASP A N 1
ATOM 2261 C CA . ASP A 1 324 ? 28.224 19.804 62.133 1.00 37.96 322 ASP A CA 1
ATOM 2262 C C . ASP A 1 324 ? 26.988 19.299 62.888 1.00 34.26 322 ASP A C 1
ATOM 2263 O O . ASP A 1 324 ? 26.626 19.832 63.940 1.00 31.96 322 ASP A O 1
ATOM 2268 N N . CYS A 1 325 ? 26.350 18.269 62.343 1.00 33.67 323 CYS A N 1
ATOM 2269 C CA . CYS A 1 325 ? 25.201 17.637 62.992 1.00 34.39 323 CYS A CA 1
ATOM 2270 C C . CYS A 1 325 ? 25.643 16.461 63.874 1.00 33.48 323 CYS A C 1
ATOM 2271 O O . CYS A 1 325 ? 24.908 16.041 64.770 1.00 34.75 323 CYS A O 1
ATOM 2274 N N . SER A 1 326 ? 26.842 15.935 63.612 1.00 33.43 324 SER A N 1
ATOM 2275 C CA . SER A 1 326 ? 27.265 14.643 64.172 1.00 29.87 324 SER A CA 1
ATOM 2276 C C . SER A 1 326 ? 28.085 14.749 65.463 1.00 23.62 324 SER A C 1
ATOM 2277 O O . SER A 1 326 ? 28.894 15.659 65.629 1.00 24.52 324 SER A O 1
ATOM 2280 N N . PHE A 1 327 ? 27.864 13.804 66.367 1.00 22.24 325 PHE A N 1
ATOM 2281 C CA . PHE A 1 327 ? 28.626 13.734 67.605 1.00 20.13 325 PHE A CA 1
ATOM 2282 C C . PHE A 1 327 ? 29.960 12.975 67.453 1.00 21.77 325 PHE A C 1
ATOM 2283 O O . PHE A 1 327 ? 31.001 13.406 67.976 1.00 18.57 325 PHE A O 1
ATOM 2291 N N . LEU A 1 328 ? 29.934 11.865 66.715 1.00 17.03 326 LEU A N 1
ATOM 2292 C CA . LEU A 1 328 ? 31.130 11.034 66.526 1.00 19.57 326 LEU A CA 1
ATOM 2293 C C . LEU A 1 328 ? 31.525 11.000 65.059 1.00 15.16 326 LEU A C 1
ATOM 2294 O O . LEU A 1 328 ? 30.745 10.544 64.220 1.00 21.25 326 LEU A O 1
ATOM 2299 N N . LYS A 1 329 ? 32.729 11.461 64.739 1.00 16.92 327 LYS A N 1
ATOM 2300 C CA . LYS A 1 329 ? 33.158 11.567 63.331 1.00 14.53 327 LYS A CA 1
ATOM 2301 C C . LYS A 1 329 ? 33.844 10.314 62.778 1.00 19.35 327 LYS A C 1
ATOM 2302 O O . LYS A 1 329 ? 33.863 10.101 61.569 1.00 19.46 327 LYS A O 1
ATOM 2308 N N . ARG A 1 330 ? 34.416 9.497 63.656 1.00 17.03 328 ARG A N 1
ATOM 2309 C CA . ARG A 1 330 ? 35.291 8.403 63.225 1.00 17.71 328 ARG A CA 1
ATOM 2310 C C . ARG A 1 330 ? 35.638 7.484 64.400 1.00 20.51 328 ARG A C 1
ATOM 2311 O O . ARG A 1 330 ? 36.127 7.944 65.435 1.00 14.73 328 ARG A O 1
ATOM 2319 N N . CYS A 1 331 ? 35.398 6.186 64.228 1.00 15.72 329 CYS A N 1
ATOM 2320 C CA . CYS A 1 331 ? 35.830 5.204 65.215 1.00 15.07 329 CYS A CA 1
ATOM 2321 C C . CYS A 1 331 ? 36.538 4.025 64.555 1.00 17.63 329 CYS A C 1
ATOM 2322 O O . CYS A 1 331 ? 36.019 3.428 63.606 1.00 16.35 329 CYS A O 1
ATOM 2325 N N . VAL A 1 332 ? 37.733 3.708 65.051 1.00 17.30 330 VAL A N 1
ATOM 2326 C CA . VAL A 1 332 ? 38.491 2.559 64.569 1.00 15.34 330 VAL A CA 1
ATOM 2327 C C . VAL A 1 332 ? 38.685 1.566 65.725 1.00 16.86 330 VAL A C 1
ATOM 2328 O O . VAL A 1 332 ? 39.205 1.941 66.767 1.00 13.72 330 VAL A O 1
ATOM 2332 N N . HIS A 1 333 ? 38.271 0.311 65.544 1.00 14.37 331 HIS A N 1
ATOM 2333 C CA . HIS A 1 333 ? 38.427 -0.705 66.594 1.00 14.56 331 HIS A CA 1
ATOM 2334 C C . HIS A 1 333 ? 39.261 -1.876 66.084 1.00 14.98 331 HIS A C 1
ATOM 2335 O O . HIS A 1 333 ? 38.844 -2.595 65.195 1.00 13.37 331 HIS A O 1
ATOM 2342 N N . LEU A 1 334 ? 40.429 -2.069 66.674 1.00 14.46 332 LEU A N 1
ATOM 2343 C CA . LEU A 1 334 ? 41.318 -3.148 66.319 1.00 13.40 332 LEU A CA 1
ATOM 2344 C C . LEU A 1 334 ? 41.110 -4.229 67.362 1.00 14.53 332 LEU A C 1
ATOM 2345 O O . LEU A 1 334 ? 41.232 -3.952 68.560 1.00 14.85 332 LEU A O 1
ATOM 2350 N N . VAL A 1 335 ? 40.802 -5.450 66.912 1.00 14.06 333 VAL A N 1
ATOM 2351 C CA . VAL A 1 335 ? 40.478 -6.553 67.820 1.00 14.40 333 VAL A CA 1
ATOM 2352 C C . VAL A 1 335 ? 41.403 -7.767 67.669 1.00 13.98 333 VAL A C 1
ATOM 2353 O O . VAL A 1 335 ? 41.932 -8.024 66.590 1.00 15.64 333 VAL A O 1
ATOM 2357 N N . SER A 1 336 ? 41.600 -8.503 68.767 1.00 13.14 334 SER A N 1
ATOM 2358 C CA . SER A 1 336 ? 42.414 -9.726 68.790 1.00 10.73 334 SER A CA 1
ATOM 2359 C C . SER A 1 336 ? 41.624 -10.927 68.268 1.00 14.70 334 SER A C 1
ATOM 2360 O O . SER A 1 336 ? 40.486 -11.140 68.685 1.00 17.08 334 SER A O 1
ATOM 2363 N N . CYS A 1 337 ? 42.213 -11.713 67.363 1.00 14.50 335 CYS A N 1
ATOM 2364 C CA . CYS A 1 337 ? 41.576 -12.937 66.876 1.00 13.39 335 CYS A CA 1
ATOM 2365 C C . CYS A 1 337 ? 41.831 -14.156 67.764 1.00 12.95 335 CYS A C 1
ATOM 2366 O O . CYS A 1 337 ? 41.063 -15.123 67.738 1.00 15.08 335 CYS A O 1
ATOM 2369 N N . HIS A 1 338 ? 42.922 -14.121 68.520 1.00 13.02 336 HIS A N 1
ATOM 2370 C CA . HIS A 1 338 ? 43.404 -15.312 69.233 1.00 14.94 336 HIS A CA 1
ATOM 2371 C C . HIS A 1 338 ? 43.194 -15.300 70.749 1.00 14.74 336 HIS A C 1
ATOM 2372 O O . HIS A 1 338 ? 43.487 -16.301 71.414 1.00 16.25 336 HIS A O 1
ATOM 2379 N N . GLU A 1 339 ? 42.668 -14.203 71.297 1.00 12.80 337 GLU A N 1
ATOM 2380 C CA . GLU A 1 339 ? 42.327 -14.164 72.736 1.00 11.29 337 GLU A CA 1
ATOM 2381 C C . GLU A 1 339 ? 41.162 -15.128 73.022 1.00 14.49 337 GLU A C 1
ATOM 2382 O O . GLU A 1 339 ? 40.238 -15.227 72.209 1.00 16.35 337 GLU A O 1
ATOM 2388 N N . GLN A 1 340 ? 41.213 -15.835 74.157 1.00 12.77 338 GLN A N 1
ATOM 2389 C CA . GLN A 1 340 ? 40.234 -16.872 74.481 1.00 13.92 338 GLN A CA 1
ATOM 2390 C C . GLN A 1 340 ? 39.842 -16.913 75.969 1.00 14.85 338 GLN A C 1
ATOM 2391 O O . GLN A 1 340 ? 38.987 -17.719 76.362 1.00 17.28 338 GLN A O 1
ATOM 2397 N N . ARG A 1 341 ? 40.454 -16.072 76.800 1.00 14.06 339 ARG A N 1
ATOM 2398 C CA . ARG A 1 341 ? 40.192 -16.145 78.243 1.00 16.87 339 ARG A CA 1
ATOM 2399 C C . ARG A 1 341 ? 38.754 -15.779 78.563 1.00 18.22 339 ARG A C 1
ATOM 2400 O O . ARG A 1 341 ? 38.227 -14.780 78.055 1.00 14.46 339 ARG A O 1
ATOM 2408 N N . ALA A 1 342 ? 38.130 -16.601 79.406 1.00 18.94 340 ALA A N 1
ATOM 2409 C CA . ALA A 1 342 ? 36.787 -16.342 79.920 1.00 18.61 340 ALA A CA 1
ATOM 2410 C C . ALA A 1 342 ? 36.698 -14.951 80.535 1.00 17.61 340 ALA A C 1
ATOM 2411 O O . ALA A 1 342 ? 35.639 -14.346 80.551 1.00 19.01 340 ALA A O 1
ATOM 2413 N N . SER A 1 343 ? 37.822 -14.468 81.051 1.00 17.55 341 SER A N 1
ATOM 2414 C CA . SER A 1 343 ? 37.881 -13.198 81.767 1.00 23.35 341 SER A CA 1
ATOM 2415 C C . SER A 1 343 ? 38.003 -12.015 80.808 1.00 17.62 341 SER A C 1
ATOM 2416 O O . SER A 1 343 ? 37.940 -10.858 81.237 1.00 17.50 341 SER A O 1
ATOM 2419 N N . PHE A 1 344 ? 38.196 -12.303 79.518 1.00 14.02 342 PHE A N 1
ATOM 2420 C CA . PHE A 1 344 ? 38.401 -11.245 78.530 1.00 12.66 342 PHE A CA 1
ATOM 2421 C C . PHE A 1 344 ? 37.472 -11.319 77.308 1.00 11.61 342 PHE A C 1
ATOM 2422 O O . PHE A 1 344 ? 37.944 -11.365 76.168 1.00 13.65 342 PHE A O 1
ATOM 2430 N N . PRO A 1 345 ? 36.143 -11.280 77.537 1.00 12.41 343 PRO A N 1
ATOM 2431 C CA . PRO A 1 345 ? 35.249 -11.268 76.378 1.00 13.71 343 PRO A CA 1
ATOM 2432 C C . PRO A 1 345 ? 35.350 -9.959 75.593 1.00 14.99 343 PRO A C 1
ATOM 2433 O O . PRO A 1 345 ? 35.625 -8.883 76.154 1.00 13.98 343 PRO A O 1
ATOM 2437 N N . LEU A 1 346 ? 35.131 -10.063 74.287 1.00 11.81 344 LEU A N 1
ATOM 2438 C CA . LEU A 1 346 ? 35.233 -8.920 73.419 1.00 11.08 344 LEU A CA 1
ATOM 2439 C C . LEU A 1 346 ? 33.879 -8.214 73.315 1.00 11.93 344 LEU A C 1
ATOM 2440 O O . LEU A 1 346 ? 32.823 -8.852 73.303 1.00 11.66 344 LEU A O 1
ATOM 2445 N N . ASP A 1 347 ? 33.906 -6.891 73.287 1.00 12.48 345 ASP A N 1
ATOM 2446 C CA . ASP A 1 347 ? 32.753 -6.162 72.786 1.00 11.38 345 ASP A CA 1
ATOM 2447 C C . ASP A 1 347 ? 33.064 -5.615 71.402 1.00 12.53 345 ASP A C 1
ATOM 2448 O O . ASP A 1 347 ? 33.828 -4.659 71.253 1.00 13.59 345 ASP A O 1
ATOM 2453 N N . SER A 1 348 ? 32.451 -6.212 70.393 1.00 11.68 346 SER A N 1
ATOM 2454 C CA . SER A 1 348 ? 32.523 -5.660 69.045 1.00 13.85 346 SER A CA 1
ATOM 2455 C C . SER A 1 348 ? 31.789 -4.309 68.991 1.00 12.83 346 SER A C 1
ATOM 2456 O O . SER A 1 348 ? 30.953 -4.017 69.839 1.00 14.29 346 SER A O 1
ATOM 2459 N N . ILE A 1 349 ? 32.106 -3.479 68.009 1.00 15.97 347 ILE A N 1
ATOM 2460 C CA . ILE A 1 349 ? 31.355 -2.240 67.823 1.00 14.97 347 ILE A CA 1
ATOM 2461 C C . ILE A 1 349 ? 30.224 -2.437 66.815 1.00 15.20 347 ILE A C 1
ATOM 2462 O O . ILE A 1 349 ? 29.578 -1.464 66.405 1.00 16.10 347 ILE A O 1
ATOM 2467 N N . ARG A 1 350 ? 30.002 -3.692 66.421 1.00 12.23 348 ARG A N 1
ATOM 2468 C CA . ARG A 1 350 ? 28.838 -4.077 65.600 1.00 16.35 348 ARG A CA 1
ATOM 2469 C C . ARG A 1 350 ? 27.550 -4.023 66.426 1.00 15.73 348 ARG A C 1
ATOM 2470 O O . ARG A 1 350 ? 27.539 -4.339 67.621 1.00 17.92 348 ARG A O 1
ATOM 2478 N N . ARG A 1 351 ? 26.463 -3.616 65.785 1.00 14.81 349 ARG A N 1
ATOM 2479 C CA . ARG A 1 351 ? 25.179 -3.491 66.461 1.00 16.97 349 ARG A CA 1
ATOM 2480 C C . ARG A 1 351 ? 24.046 -3.324 65.437 1.00 18.74 349 ARG A C 1
ATOM 2481 O O . ARG A 1 351 ? 24.285 -2.972 64.275 1.00 17.61 349 ARG A O 1
ATOM 2489 N N . ARG A 1 352 ? 22.815 -3.559 65.876 1.00 17.12 350 ARG A N 1
ATOM 2490 C CA . ARG A 1 352 ? 21.657 -3.351 65.010 1.00 21.58 350 ARG A CA 1
ATOM 2491 C C . ARG A 1 352 ? 21.222 -1.880 65.013 1.00 20.53 350 ARG A C 1
ATOM 2492 O O . ARG A 1 352 ? 21.331 -1.203 66.043 1.00 23.15 350 ARG A O 1
ATOM 2500 N N . ASP A 1 353 ? 20.761 -1.376 63.868 1.00 23.60 351 ASP A N 1
ATOM 2501 C CA . ASP A 1 353 ? 20.165 -0.035 63.815 1.00 25.64 351 ASP A CA 1
ATOM 2502 C C . ASP A 1 353 ? 19.030 0.054 64.812 1.00 25.76 351 ASP A C 1
ATOM 2503 O O . ASP A 1 353 ? 18.417 -0.958 65.163 1.00 26.30 351 ASP A O 1
ATOM 2516 N N . ASN A 1 357 ? 12.357 5.345 67.880 1.00 49.61 355 ASN A N 1
ATOM 2517 C CA . ASN A 1 357 ? 12.204 3.924 68.156 1.00 47.56 355 ASN A CA 1
ATOM 2518 C C . ASN A 1 357 ? 12.515 3.547 69.598 1.00 52.51 355 ASN A C 1
ATOM 2519 O O . ASN A 1 357 ? 11.654 3.590 70.490 1.00 46.46 355 ASN A O 1
ATOM 2524 N N . GLY A 1 358 ? 13.777 3.183 69.804 1.00 47.60 356 GLY A N 1
ATOM 2525 C CA . GLY A 1 358 ? 14.187 2.401 70.952 1.00 45.65 356 GLY A CA 1
ATOM 2526 C C . GLY A 1 358 ? 14.297 0.973 70.447 1.00 43.44 356 GLY A C 1
ATOM 2527 O O . GLY A 1 358 ? 15.015 0.145 71.012 1.00 40.82 356 GLY A O 1
ATOM 2528 N N . ARG A 1 359 ? 13.586 0.708 69.350 1.00 41.64 357 ARG A N 1
ATOM 2529 C CA . ARG A 1 359 ? 13.470 -0.626 68.762 1.00 38.86 357 ARG A CA 1
ATOM 2530 C C . ARG A 1 359 ? 14.572 -0.951 67.755 1.00 34.97 357 ARG A C 1
ATOM 2531 O O . ARG A 1 359 ? 14.939 -0.119 66.915 1.00 35.51 357 ARG A O 1
ATOM 2539 N N . ARG A 1 360 ? 15.088 -2.173 67.834 1.00 35.18 358 ARG A N 1
ATOM 2540 C CA . ARG A 1 360 ? 16.118 -2.622 66.904 1.00 30.90 358 ARG A CA 1
ATOM 2541 C C . ARG A 1 360 ? 15.523 -3.191 65.628 1.00 29.12 358 ARG A C 1
ATOM 2542 O O . ARG A 1 360 ? 14.565 -3.967 65.657 1.00 32.96 358 ARG A O 1
ATOM 2550 N N . THR A 1 361 ? 16.103 -2.800 64.502 1.00 28.38 359 THR A N 1
ATOM 2551 C CA . THR A 1 361 ? 15.663 -3.297 63.207 1.00 28.78 359 THR A CA 1
ATOM 2552 C C . THR A 1 361 ? 16.881 -3.602 62.353 1.00 27.52 359 THR A C 1
ATOM 2553 O O . THR A 1 361 ? 17.893 -2.892 62.420 1.00 31.29 359 THR A O 1
ATOM 2557 N N . GLY A 1 362 ? 16.783 -4.652 61.544 1.00 31.46 360 GLY A N 1
ATOM 2558 C CA . GLY A 1 362 ? 17.826 -4.981 60.592 1.00 27.41 360 GLY A CA 1
ATOM 2559 C C . GLY A 1 362 ? 18.883 -5.893 61.183 1.00 26.74 360 GLY A C 1
ATOM 2560 O O . GLY A 1 362 ? 18.825 -6.262 62.360 1.00 26.31 360 GLY A O 1
ATOM 2561 N N . PRO A 1 363 ? 19.867 -6.262 60.362 1.00 27.41 361 PRO A N 1
ATOM 2562 C CA . PRO A 1 363 ? 20.939 -7.156 60.813 1.00 26.75 361 PRO A CA 1
ATOM 2563 C C . PRO A 1 363 ? 21.926 -6.410 61.698 1.00 26.25 361 PRO A C 1
ATOM 2564 O O . PRO A 1 363 ? 21.914 -5.169 61.754 1.00 22.30 361 PRO A O 1
ATOM 2568 N N . SER A 1 364 ? 22.773 -7.158 62.393 1.00 21.92 362 SER A N 1
ATOM 2569 C CA . SER A 1 364 ? 23.865 -6.519 63.111 1.00 23.32 362 SER A CA 1
ATOM 2570 C C . SER A 1 364 ? 24.819 -5.982 62.052 1.00 18.94 362 SER A C 1
ATOM 2571 O O . SER A 1 364 ? 25.147 -6.685 61.116 1.00 20.38 362 SER A O 1
ATOM 2574 N N . CYS A 1 365 ? 25.224 -4.723 62.179 1.00 16.45 363 CYS A N 1
ATOM 2575 C CA . CYS A 1 365 ? 26.137 -4.107 61.227 1.00 15.82 363 CYS A CA 1
ATOM 2576 C C . CYS A 1 365 ? 26.912 -2.973 61.890 1.00 18.25 363 CYS A C 1
ATOM 2577 O O . CYS A 1 365 ? 26.848 -2.775 63.103 1.00 16.39 363 CYS A O 1
ATOM 2580 N N . TYR A 1 366 ? 27.623 -2.211 61.079 1.00 14.17 364 TYR A N 1
ATOM 2581 C CA . TYR A 1 366 ? 28.495 -1.169 61.599 1.00 18.02 364 TYR A CA 1
ATOM 2582 C C . TYR A 1 366 ? 27.971 0.190 61.201 1.00 19.58 364 TYR A C 1
ATOM 2583 O O . TYR A 1 366 ? 27.648 0.439 60.037 1.00 19.84 364 TYR A O 1
ATOM 2592 N N . ARG A 1 367 ? 27.884 1.060 62.191 1.00 20.24 365 ARG A N 1
ATOM 2593 C CA . ARG A 1 367 ? 27.544 2.468 61.999 1.00 22.07 365 ARG A CA 1
ATOM 2594 C C . ARG A 1 367 ? 28.490 3.209 61.040 1.00 21.75 365 ARG A C 1
ATOM 2595 O O . ARG A 1 367 ? 29.691 2.944 61.034 1.00 16.88 365 ARG A O 1
ATOM 2603 N N . LYS A 1 368 ? 27.959 4.157 60.258 1.00 22.97 366 LYS A N 1
ATOM 2604 C CA . LYS A 1 368 ? 28.781 4.948 59.331 1.00 20.12 366 LYS A CA 1
ATOM 2605 C C . LYS A 1 368 ? 30.056 5.473 60.003 1.00 19.18 366 LYS A C 1
ATOM 2606 O O . LYS A 1 368 ? 30.060 5.767 61.196 1.00 21.02 366 LYS A O 1
ATOM 2612 N N . TRP A 1 369 ? 31.145 5.555 59.249 1.00 18.38 367 TRP A N 1
ATOM 2613 C CA . TRP A 1 369 ? 32.386 6.155 59.747 1.00 21.52 367 TRP A CA 1
ATOM 2614 C C . TRP A 1 369 ? 33.030 5.367 60.885 1.00 21.73 367 TRP A C 1
ATOM 2615 O O . TRP A 1 369 ? 33.906 5.902 61.572 1.00 19.54 367 TRP A O 1
ATOM 2626 N N . THR A 1 370 ? 32.605 4.118 61.091 1.00 15.70 368 THR A N 1
ATOM 2627 C CA . THR A 1 370 ? 33.244 3.255 62.092 1.00 19.02 368 THR A CA 1
ATOM 2628 C C . THR A 1 370 ? 33.694 1.936 61.457 1.00 19.53 368 THR A C 1
ATOM 2629 O O . THR A 1 370 ? 32.976 1.367 60.633 1.00 19.47 368 THR A O 1
ATOM 2633 N N . VAL A 1 371 ? 34.874 1.450 61.833 1.00 16.82 369 VAL A N 1
ATOM 2634 C CA . VAL A 1 371 ? 35.461 0.289 61.157 1.00 18.97 369 VAL A CA 1
ATOM 2635 C C . VAL A 1 371 ? 36.133 -0.603 62.196 1.00 15.94 369 VAL A C 1
ATOM 2636 O O . VAL A 1 371 ? 36.615 -0.109 63.209 1.00 16.96 369 VAL A O 1
ATOM 2640 N N . GLU A 1 372 ? 36.105 -1.914 61.970 1.00 16.40 370 GLU A N 1
ATOM 2641 C CA . GLU A 1 372 ? 36.619 -2.906 62.926 1.00 17.21 370 GLU A CA 1
ATOM 2642 C C . GLU A 1 372 ? 37.592 -3.830 62.177 1.00 14.17 370 GLU A C 1
ATOM 2643 O O . GLU A 1 372 ? 37.222 -4.454 61.177 1.00 17.10 370 GLU A O 1
ATOM 2649 N N . TYR A 1 373 ? 38.842 -3.891 62.633 1.00 15.14 371 TYR A N 1
ATOM 2650 C CA . TYR A 1 373 ? 39.867 -4.692 61.965 1.00 15.11 371 TYR A CA 1
ATOM 2651 C C . TYR A 1 373 ? 40.291 -5.874 62.820 1.00 16.94 371 TYR A C 1
ATOM 2652 O O . TYR A 1 373 ? 40.557 -5.715 64.020 1.00 13.78 371 TYR A O 1
ATOM 2661 N N . ALA A 1 374 ? 40.356 -7.054 62.199 1.00 16.30 372 ALA A N 1
ATOM 2662 C CA . ALA A 1 374 ? 40.831 -8.264 62.877 1.00 14.84 372 ALA A CA 1
ATOM 2663 C C . ALA A 1 374 ? 42.360 -8.322 62.829 1.00 17.03 372 ALA A C 1
ATOM 2664 O O . ALA A 1 374 ? 42.946 -8.171 61.752 1.00 15.22 372 ALA A O 1
ATOM 2666 N N . TYR A 1 375 ? 42.979 -8.549 63.992 1.00 12.25 373 TYR A N 1
ATOM 2667 C CA . TYR A 1 375 ? 44.442 -8.594 64.177 1.00 13.81 373 TYR A CA 1
ATOM 2668 C C . TYR A 1 375 ? 44.896 -9.901 64.856 1.00 13.49 373 TYR A C 1
ATOM 2669 O O . TYR A 1 375 ? 44.172 -10.479 65.664 1.00 15.19 373 TYR A O 1
ATOM 2678 N N . PRO A 1 376 ? 46.120 -10.357 64.546 1.00 14.04 374 PRO A N 1
ATOM 2679 C CA . PRO A 1 376 ? 46.640 -11.596 65.129 1.00 14.23 374 PRO A CA 1
ATOM 2680 C C . PRO A 1 376 ? 47.158 -11.343 66.529 1.00 12.30 374 PRO A C 1
ATOM 2681 O O . PRO A 1 376 ? 47.476 -10.193 66.855 1.00 15.98 374 PRO A O 1
ATOM 2685 N N . GLY A 1 377 ? 47.247 -12.399 67.337 1.00 15.59 375 GLY A N 1
ATOM 2686 C CA . GLY A 1 377 ? 47.744 -12.296 68.697 1.00 11.96 375 GLY A CA 1
ATOM 2687 C C . GLY A 1 377 ? 46.652 -12.294 69.742 1.00 11.61 375 GLY A C 1
ATOM 2688 O O . GLY A 1 377 ? 45.462 -12.305 69.432 1.00 14.72 375 GLY A O 1
ATOM 2689 N N . VAL A 1 378 ? 47.052 -12.306 71.003 1.00 12.21 376 VAL A N 1
ATOM 2690 C CA . VAL A 1 378 ? 46.089 -12.278 72.079 1.00 10.91 376 VAL A CA 1
ATOM 2691 C C . VAL A 1 378 ? 45.920 -10.826 72.534 1.00 13.05 376 VAL A C 1
ATOM 2692 O O . VAL A 1 378 ? 46.337 -9.921 71.816 1.00 11.68 376 VAL A O 1
ATOM 2696 N N . HIS A 1 379 ? 45.302 -10.616 73.696 1.00 11.47 377 HIS A N 1
ATOM 2697 C CA . HIS A 1 379 ? 44.776 -9.304 74.095 1.00 11.84 377 HIS A CA 1
ATOM 2698 C C . HIS A 1 379 ? 45.833 -8.175 73.973 1.00 12.61 377 HIS A C 1
ATOM 2699 O O . HIS A 1 379 ? 45.638 -7.169 73.250 1.00 13.16 377 HIS A O 1
ATOM 2706 N N . SER A 1 380 ? 46.967 -8.367 74.638 1.00 13.77 378 SER A N 1
ATOM 2707 C CA . SER A 1 380 ? 48.015 -7.347 74.656 1.00 14.39 378 SER A CA 1
ATOM 2708 C C . SER A 1 380 ? 48.933 -7.371 73.430 1.00 16.07 378 SER A C 1
ATOM 2709 O O . SER A 1 380 ? 49.799 -6.491 73.275 1.00 17.25 378 SER A O 1
ATOM 2712 N N . ASP A 1 381 ? 48.740 -8.366 72.567 1.00 14.23 379 ASP A N 1
ATOM 2713 C CA . ASP A 1 381 ? 49.337 -8.357 71.234 1.00 15.82 379 ASP A CA 1
ATOM 2714 C C . ASP A 1 381 ? 48.664 -7.320 70.341 1.00 15.76 379 ASP A C 1
ATOM 2715 O O . ASP A 1 381 ? 49.203 -6.935 69.300 1.00 14.98 379 ASP A O 1
ATOM 2720 N N . VAL A 1 382 ? 47.486 -6.861 70.747 1.00 17.20 380 VAL A N 1
ATOM 2721 C CA . VAL A 1 382 ? 46.794 -5.826 69.987 1.00 13.80 380 VAL A CA 1
ATOM 2722 C C . VAL A 1 382 ? 46.870 -4.494 70.729 1.00 19.77 380 VAL A C 1
ATOM 2723 O O . VAL A 1 382 ? 47.155 -3.443 70.127 1.00 15.03 380 VAL A O 1
ATOM 2727 N N . GLY A 1 383 ? 46.613 -4.533 72.036 1.00 14.63 381 GLY A N 1
ATOM 2728 C CA . GLY A 1 383 ? 46.711 -3.303 72.807 1.00 13.41 381 GLY A CA 1
ATOM 2729 C C . GLY A 1 383 ? 48.097 -2.853 73.235 1.00 14.41 381 GLY A C 1
ATOM 2730 O O . GLY A 1 383 ? 48.278 -1.704 73.656 1.00 17.29 381 GLY A O 1
ATOM 2731 N N . GLY A 1 384 ? 49.084 -3.730 73.142 1.00 13.62 382 GLY A N 1
ATOM 2732 C CA . GLY A 1 384 ? 50.392 -3.416 73.690 1.00 13.86 382 GLY A CA 1
ATOM 2733 C C . GLY A 1 384 ? 50.431 -3.813 75.160 1.00 16.04 382 GLY A C 1
ATOM 2734 O O . GLY A 1 384 ? 49.380 -4.057 75.772 1.00 12.92 382 GLY A O 1
ATOM 2735 N N . GLY A 1 385 ? 51.630 -3.893 75.731 1.00 18.29 383 GLY A N 1
ATOM 2736 C CA . GLY A 1 385 ? 51.746 -4.077 77.167 1.00 20.80 383 GLY A CA 1
ATOM 2737 C C . GLY A 1 385 ? 52.670 -5.218 77.547 1.00 21.45 383 GLY A C 1
ATOM 2738 O O . GLY A 1 385 ? 52.954 -5.425 78.734 1.00 19.66 383 GLY A O 1
ATOM 2739 N N . TYR A 1 386 ? 53.140 -5.964 76.553 1.00 20.38 384 TYR A N 1
ATOM 2740 C CA . TYR A 1 386 ? 54.116 -7.022 76.821 1.00 19.70 384 TYR A CA 1
ATOM 2741 C C . TYR A 1 386 ? 55.504 -6.412 76.730 1.00 23.07 384 TYR A C 1
ATOM 2742 O O . TYR A 1 386 ? 55.755 -5.588 75.850 1.00 22.77 384 TYR A O 1
ATOM 2751 N N . GLY A 1 387 ? 56.400 -6.815 77.625 1.00 25.29 385 GLY A N 1
ATOM 2752 C CA . GLY A 1 387 ? 57.782 -6.375 77.555 1.00 26.48 385 GLY A CA 1
ATOM 2753 C C . GLY A 1 387 ? 58.649 -7.280 76.696 1.00 23.50 385 GLY A C 1
ATOM 2754 O O . GLY A 1 387 ? 58.296 -8.434 76.415 1.00 23.66 385 GLY A O 1
ATOM 2755 N N . VAL A 1 388 ? 59.792 -6.748 76.277 1.00 26.50 386 VAL A N 1
ATOM 2756 C CA . VAL A 1 388 ? 60.725 -7.468 75.416 1.00 25.02 386 VAL A CA 1
ATOM 2757 C C . VAL A 1 388 ? 61.071 -8.817 76.027 1.00 20.59 386 VAL A C 1
ATOM 2758 O O . VAL A 1 388 ? 61.377 -8.901 77.209 1.00 24.42 386 VAL A O 1
ATOM 2762 N N . GLY A 1 389 ? 60.956 -9.881 75.246 1.00 20.48 387 GLY A N 1
ATOM 2763 C CA . GLY A 1 389 ? 61.348 -11.193 75.729 1.00 22.83 387 GLY A CA 1
ATOM 2764 C C . GLY A 1 389 ? 60.324 -11.964 76.549 1.00 21.64 387 GLY A C 1
ATOM 2765 O O . GLY A 1 389 ? 60.544 -13.148 76.835 1.00 21.95 387 GLY A O 1
ATOM 2766 N N . ASN A 1 390 ? 59.238 -11.303 76.947 1.00 18.39 388 ASN A N 1
ATOM 2767 C CA . ASN A 1 390 ? 58.137 -11.949 77.674 1.00 20.88 388 ASN A CA 1
ATOM 2768 C C . ASN A 1 390 ? 57.726 -13.205 76.924 1.00 19.01 388 ASN A C 1
ATOM 2769 O O . ASN A 1 390 ? 57.488 -13.143 75.713 1.00 17.43 388 ASN A O 1
ATOM 2774 N N . GLN A 1 391 ? 57.696 -14.343 77.620 1.00 21.96 389 GLN A N 1
ATOM 2775 C CA . GLN A 1 391 ? 57.316 -15.628 77.012 1.00 18.16 389 GLN A CA 1
ATOM 2776 C C . GLN A 1 391 ? 58.164 -15.979 75.797 1.00 20.31 389 GLN A C 1
ATOM 2777 O O . GLN A 1 391 ? 57.736 -16.761 74.946 1.00 17.07 389 GLN A O 1
ATOM 2783 N N . GLY A 1 392 ? 59.353 -15.382 75.708 1.00 16.51 390 GLY A N 1
ATOM 2784 C CA . GLY A 1 392 ? 60.232 -15.603 74.576 1.00 18.15 390 GLY A CA 1
ATOM 2785 C C . GLY A 1 392 ? 59.748 -14.945 73.298 1.00 18.64 390 GLY A C 1
ATOM 2786 O O . GLY A 1 392 ? 60.150 -15.344 72.199 1.00 15.68 390 GLY A O 1
ATOM 2787 N N . LYS A 1 393 ? 58.862 -13.954 73.427 1.00 17.13 391 LYS A N 1
ATOM 2788 C CA . LYS A 1 393 ? 58.422 -13.215 72.250 1.00 18.56 391 LYS A CA 1
ATOM 2789 C C . LYS A 1 393 ? 59.204 -11.909 72.167 1.00 17.19 391 LYS A C 1
ATOM 2790 O O . LYS A 1 393 ? 59.545 -11.339 73.195 1.00 20.86 391 LYS A O 1
ATOM 2796 N N . ALA A 1 394 ? 59.486 -11.449 70.945 1.00 20.22 392 ALA A N 1
ATOM 2797 C CA . ALA A 1 394 ? 60.213 -10.199 70.714 1.00 16.41 392 ALA A CA 1
ATOM 2798 C C . ALA A 1 394 ? 61.485 -10.102 71.555 1.00 21.95 392 ALA A C 1
ATOM 2799 O O . ALA A 1 394 ? 61.790 -9.044 72.127 1.00 18.38 392 ALA A O 1
ATOM 2801 N N . VAL A 1 395 ? 62.206 -11.220 71.642 1.00 19.66 393 VAL A N 1
ATOM 2802 C CA . VAL A 1 395 ? 63.479 -11.254 72.347 1.00 23.20 393 VAL A CA 1
ATOM 2803 C C . VAL A 1 395 ? 64.391 -10.215 71.723 1.00 23.37 393 VAL A C 1
ATOM 2804 O O . VAL A 1 395 ? 64.500 -10.128 70.499 1.00 30.98 393 VAL A O 1
ATOM 2808 N N . GLY A 1 396 ? 65.009 -9.398 72.564 1.00 19.15 394 GLY A N 1
ATOM 2809 C CA . GLY A 1 396 ? 65.809 -8.299 72.060 1.00 37.70 394 GLY A CA 1
ATOM 2810 C C . GLY A 1 396 ? 65.107 -7.394 71.056 1.00 33.39 394 GLY A C 1
ATOM 2811 O O . GLY A 1 396 ? 65.396 -7.435 69.857 1.00 36.03 394 GLY A O 1
ATOM 2812 N N . GLY A 1 397 ? 64.174 -6.580 71.540 1.00 30.17 395 GLY A N 1
ATOM 2813 C CA . GLY A 1 397 ? 63.687 -5.472 70.744 1.00 28.54 395 GLY A CA 1
ATOM 2814 C C . GLY A 1 397 ? 62.195 -5.203 70.724 1.00 23.60 395 GLY A C 1
ATOM 2815 O O . GLY A 1 397 ? 61.400 -6.030 70.267 1.00 17.42 395 GLY A O 1
ATOM 2816 N N . SER A 1 398 ? 61.813 -4.016 71.176 1.00 22.54 396 SER A N 1
ATOM 2817 C CA . SER A 1 398 ? 60.412 -3.636 71.109 1.00 21.72 396 SER A CA 1
ATOM 2818 C C . SER A 1 398 ? 59.980 -3.490 69.648 1.00 21.49 396 SER A C 1
ATOM 2819 O O . SER A 1 398 ? 58.790 -3.527 69.355 1.00 21.77 396 SER A O 1
ATOM 2822 N N . GLU A 1 399 ? 60.942 -3.354 68.730 1.00 20.84 397 GLU A N 1
ATOM 2823 C CA . GLU A 1 399 ? 60.618 -3.332 67.293 1.00 24.65 397 GLU A CA 1
ATOM 2824 C C . GLU A 1 399 ? 60.218 -4.713 66.741 1.00 19.34 397 GLU A C 1
ATOM 2825 O O . GLU A 1 399 ? 59.869 -4.837 65.559 1.00 21.86 397 GLU A O 1
ATOM 2831 N N . PHE A 1 400 ? 60.256 -5.743 67.590 1.00 18.50 398 PHE A N 1
ATOM 2832 C CA . PHE A 1 400 ? 59.817 -7.084 67.182 1.00 20.58 398 PHE A CA 1
ATOM 2833 C C . PHE A 1 400 ? 58.495 -7.468 67.835 1.00 21.16 398 PHE A C 1
ATOM 2834 O O . PHE A 1 400 ? 57.972 -8.567 67.620 1.00 18.98 398 PHE A O 1
ATOM 2842 N N . LEU A 1 401 ? 57.964 -6.547 68.629 1.00 17.83 399 LEU A N 1
ATOM 2843 C CA . LEU A 1 401 ? 56.756 -6.771 69.408 1.00 20.04 399 LEU A CA 1
ATOM 2844 C C . LEU A 1 401 ? 55.546 -6.650 68.486 1.00 18.85 399 LEU A C 1
ATOM 2845 O O . LEU A 1 401 ? 55.376 -5.623 67.812 1.00 22.02 399 LEU A O 1
ATOM 2850 N N . LEU A 1 402 ? 54.701 -7.682 68.456 1.00 15.71 400 LEU A N 1
ATOM 2851 C CA . LEU A 1 402 ? 53.591 -7.729 67.506 1.00 17.06 400 LEU A CA 1
ATOM 2852 C C . LEU A 1 402 ? 52.691 -6.478 67.591 1.00 17.29 400 LEU A C 1
ATOM 2853 O O . LEU A 1 402 ? 52.265 -5.901 66.568 1.00 19.22 400 LEU A O 1
ATOM 2858 N N . SER A 1 403 ? 52.458 -6.028 68.817 1.00 14.61 401 SER A N 1
ATOM 2859 C CA . SER A 1 403 ? 51.585 -4.886 69.070 1.00 17.33 401 SER A CA 1
ATOM 2860 C C . SER A 1 403 ? 52.033 -3.587 68.388 1.00 16.75 401 SER A C 1
ATOM 2861 O O . SER A 1 403 ? 51.280 -2.624 68.349 1.00 16.20 401 SER A O 1
ATOM 2864 N N . GLN A 1 404 ? 53.257 -3.562 67.872 1.00 18.39 402 GLN A N 1
ATOM 2865 C CA . GLN A 1 404 ? 53.744 -2.388 67.149 1.00 18.50 402 GLN A CA 1
ATOM 2866 C C . GLN A 1 404 ? 53.026 -2.147 65.828 1.00 18.62 402 GLN A C 1
ATOM 2867 O O . GLN A 1 404 ? 53.053 -1.021 65.315 1.00 18.52 402 GLN A O 1
ATOM 2873 N N . ILE A 1 405 ? 52.377 -3.171 65.271 1.00 19.25 403 ILE A N 1
ATOM 2874 C CA . ILE A 1 405 ? 51.704 -2.970 63.976 1.00 17.73 403 ILE A CA 1
ATOM 2875 C C . ILE A 1 405 ? 50.400 -2.218 64.207 1.00 19.79 403 ILE A C 1
ATOM 2876 O O . ILE A 1 405 ? 50.174 -1.119 63.658 1.00 17.63 403 ILE A O 1
ATOM 2881 N N . ALA A 1 406 ? 49.549 -2.801 65.047 1.00 19.90 404 ALA A N 1
ATOM 2882 C CA . ALA A 1 406 ? 48.313 -2.136 65.451 1.00 17.12 404 ALA A CA 1
ATOM 2883 C C . ALA A 1 406 ? 48.593 -0.699 65.895 1.00 17.18 404 ALA A C 1
ATOM 2884 O O . ALA A 1 406 ? 47.853 0.221 65.536 1.00 20.30 404 ALA A O 1
ATOM 2886 N N . LEU A 1 407 ? 49.676 -0.500 66.645 1.00 19.38 405 LEU A N 1
ATOM 2887 C CA . LEU A 1 407 ? 50.037 0.849 67.115 1.00 18.81 405 LEU A CA 1
ATOM 2888 C C . LEU A 1 407 ? 50.192 1.798 65.931 1.00 18.42 405 LEU A C 1
ATOM 2889 O O . LEU A 1 407 ? 49.545 2.866 65.866 1.00 19.05 405 LEU A O 1
ATOM 2894 N N . GLN A 1 408 ? 51.012 1.397 64.971 1.00 14.50 406 GLN A N 1
ATOM 2895 C CA . GLN A 1 408 ? 51.225 2.264 63.822 1.00 21.26 406 GLN A CA 1
ATOM 2896 C C . GLN A 1 408 ? 49.904 2.479 63.095 1.00 19.84 406 GLN A C 1
ATOM 2897 O O . GLN A 1 408 ? 49.576 3.608 62.667 1.00 19.85 406 GLN A O 1
ATOM 2903 N N . HIS A 1 409 ? 49.110 1.419 63.019 1.00 15.33 407 HIS A N 1
ATOM 2904 C CA . HIS A 1 409 ? 47.879 1.520 62.262 1.00 20.39 407 HIS A CA 1
ATOM 2905 C C . HIS A 1 409 ? 47.025 2.587 62.941 1.00 21.40 407 HIS A C 1
ATOM 2906 O O . HIS A 1 409 ? 46.482 3.487 62.271 1.00 19.61 407 HIS A O 1
ATOM 2921 N N . TYR A 1 411 ? 47.871 4.930 64.833 1.00 19.98 409 TYR A N 1
ATOM 2922 C CA . TYR A 1 411 ? 48.481 6.232 64.686 1.00 18.16 409 TYR A CA 1
ATOM 2923 C C . TYR A 1 411 ? 48.016 6.834 63.371 1.00 21.52 409 TYR A C 1
ATOM 2924 O O . TYR A 1 411 ? 47.522 7.976 63.333 1.00 22.46 409 TYR A O 1
ATOM 2933 N N . ALA A 1 412 ? 48.103 6.039 62.303 1.00 20.33 410 ALA A N 1
ATOM 2934 C CA . ALA A 1 412 ? 47.844 6.576 60.973 1.00 18.80 410 ALA A CA 1
ATOM 2935 C C . ALA A 1 412 ? 46.398 7.021 60.918 1.00 22.82 410 ALA A C 1
ATOM 2936 O O . ALA A 1 412 ? 46.094 8.122 60.419 1.00 20.90 410 ALA A O 1
ATOM 2938 N N . GLU A 1 413 ? 45.513 6.203 61.496 1.00 20.23 411 GLU A N 1
ATOM 2939 C CA . GLU A 1 413 ? 44.084 6.494 61.434 1.00 17.81 411 GLU A CA 1
ATOM 2940 C C . GLU A 1 413 ? 43.863 7.807 62.147 1.00 22.53 411 GLU A C 1
ATOM 2941 O O . GLU A 1 413 ? 43.213 8.709 61.610 1.00 22.75 411 GLU A O 1
ATOM 2947 N N . ALA A 1 414 ? 44.495 7.944 63.311 1.00 22.63 412 ALA A N 1
ATOM 2948 C CA . ALA A 1 414 ? 44.259 9.105 64.144 1.00 18.96 412 ALA A CA 1
ATOM 2949 C C . ALA A 1 414 ? 44.829 10.309 63.408 1.00 23.48 412 ALA A C 1
ATOM 2950 O O . ALA A 1 414 ? 44.208 11.375 63.366 1.00 23.86 412 ALA A O 1
ATOM 2952 N N . PHE A 1 415 ? 45.980 10.120 62.771 1.00 23.70 413 PHE A N 1
ATOM 2953 C CA . PHE A 1 415 ? 46.617 11.241 62.097 1.00 25.05 413 PHE A CA 1
ATOM 2954 C C . PHE A 1 415 ? 45.716 11.700 60.946 1.00 25.29 413 PHE A C 1
ATOM 2955 O O . PHE A 1 415 ? 45.576 12.905 60.683 1.00 23.54 413 PHE A O 1
ATOM 2963 N N . GLU A 1 416 ? 45.066 10.736 60.299 1.00 23.63 414 GLU A N 1
ATOM 2964 C CA . GLU A 1 416 ? 44.227 11.038 59.153 1.00 24.57 414 GLU A CA 1
ATOM 2965 C C . GLU A 1 416 ? 43.021 11.812 59.615 1.00 24.27 414 GLU A C 1
ATOM 2966 O O . GLU A 1 416 ? 42.462 12.615 58.858 1.00 22.55 414 GLU A O 1
ATOM 2972 N N . ALA A 1 417 ? 42.606 11.571 60.858 1.00 21.93 415 ALA A N 1
ATOM 2973 C CA . ALA A 1 417 ? 41.350 12.149 61.322 1.00 23.45 415 ALA A CA 1
ATOM 2974 C C . ALA A 1 417 ? 41.570 13.499 61.985 1.00 19.11 415 ALA A C 1
ATOM 2975 O O . ALA A 1 417 ? 40.624 14.131 62.460 1.00 25.15 415 ALA A O 1
ATOM 2977 N N . GLY A 1 418 ? 42.818 13.946 62.008 1.00 23.50 416 GLY A N 1
ATOM 2978 C CA . GLY A 1 418 ? 43.135 15.280 62.494 1.00 25.40 416 GLY A CA 1
ATOM 2979 C C . GLY A 1 418 ? 43.721 15.332 63.898 1.00 23.86 416 GLY A C 1
ATOM 2980 O O . GLY A 1 418 ? 43.788 16.397 64.500 1.00 20.99 416 GLY A O 1
ATOM 2981 N N . ALA A 1 419 ? 44.170 14.191 64.415 1.00 24.39 417 ALA A N 1
ATOM 2982 C CA . ALA A 1 419 ? 44.722 14.129 65.780 1.00 21.25 417 ALA A CA 1
ATOM 2983 C C . ALA A 1 419 ? 46.016 14.931 65.978 1.00 24.75 417 ALA A C 1
ATOM 2984 O O . ALA A 1 419 ? 46.894 14.927 65.114 1.00 25.24 417 ALA A O 1
ATOM 2986 N N . PRO A 1 420 ? 46.139 15.619 67.132 1.00 22.25 418 PRO A N 1
ATOM 2987 C CA . PRO A 1 420 ? 47.340 16.411 67.407 1.00 23.22 418 PRO A CA 1
ATOM 2988 C C . PRO A 1 420 ? 48.499 15.501 67.755 1.00 23.02 418 PRO A C 1
ATOM 2989 O O . PRO A 1 420 ? 48.846 15.367 68.937 1.00 23.31 418 PRO A O 1
ATOM 2993 N N . LEU A 1 421 ? 49.088 14.880 66.734 1.00 19.55 419 LEU A N 1
ATOM 2994 C CA . LEU A 1 421 ? 50.143 13.890 66.950 1.00 17.96 419 LEU A CA 1
ATOM 2995 C C . LEU A 1 421 ? 51.520 14.393 66.523 1.00 23.09 419 LEU A C 1
ATOM 2996 O O . LEU A 1 421 ? 51.660 15.077 65.501 1.00 25.59 419 LEU A O 1
ATOM 3001 N N . GLN A 1 422 ? 52.541 14.062 67.303 1.00 24.34 420 GLN A N 1
ATOM 3002 C CA . GLN A 1 422 ? 53.906 14.366 66.895 1.00 26.14 420 GLN A CA 1
ATOM 3003 C C . GLN A 1 422 ? 54.265 13.500 65.687 1.00 31.00 420 GLN A C 1
ATOM 3004 O O . GLN A 1 422 ? 53.682 12.425 65.487 1.00 26.55 420 GLN A O 1
ATOM 3010 N N . VAL A 1 423 ? 55.208 13.968 64.872 1.00 29.53 421 VAL A N 1
ATOM 3011 C CA . VAL A 1 423 ? 55.758 13.126 63.809 1.00 31.66 421 VAL A CA 1
ATOM 3012 C C . VAL A 1 423 ? 57.235 12.925 64.085 1.00 28.98 421 VAL A C 1
ATOM 3013 O O . VAL A 1 423 ? 57.809 13.632 64.916 1.00 31.94 421 VAL A O 1
ATOM 3017 N N . PRO A 1 424 ? 57.853 11.934 63.427 1.00 31.03 422 PRO A N 1
ATOM 3018 C CA . PRO A 1 424 ? 59.316 11.949 63.424 1.00 33.73 422 PRO A CA 1
ATOM 3019 C C . PRO A 1 424 ? 59.818 13.147 62.615 1.00 30.61 422 PRO A C 1
ATOM 3020 O O . PRO A 1 424 ? 60.879 13.663 62.952 1.00 37.83 422 PRO A O 1
ATOM 3024 N N . GLU A 1 435 ? 59.003 22.523 67.390 1.00 33.61 433 GLU A N 1
ATOM 3025 C CA . GLU A 1 435 ? 59.702 21.404 68.018 1.00 40.22 433 GLU A CA 1
ATOM 3026 C C . GLU A 1 435 ? 58.728 20.541 68.824 1.00 41.22 433 GLU A C 1
ATOM 3027 O O . GLU A 1 435 ? 58.930 19.341 68.995 1.00 35.65 433 GLU A O 1
ATOM 3033 N N . TRP A 1 436 ? 57.660 21.169 69.305 1.00 39.49 434 TRP A N 1
ATOM 3034 C CA . TRP A 1 436 ? 56.585 20.465 69.996 1.00 37.95 434 TRP A CA 1
ATOM 3035 C C . TRP A 1 436 ? 55.766 19.595 69.032 1.00 34.67 434 TRP A C 1
ATOM 3036 O O . TRP A 1 436 ? 54.945 18.787 69.467 1.00 32.63 434 TRP A O 1
ATOM 3047 N N . ARG A 1 437 ? 55.979 19.774 67.728 1.00 33.31 435 ARG A N 1
ATOM 3048 C CA . ARG A 1 437 ? 55.288 18.965 66.727 1.00 31.54 435 ARG A CA 1
ATOM 3049 C C . ARG A 1 437 ? 56.080 17.713 66.348 1.00 30.34 435 ARG A C 1
ATOM 3050 O O . ARG A 1 437 ? 55.584 16.849 65.624 1.00 28.92 435 ARG A O 1
ATOM 3058 N N . VAL A 1 438 ? 57.303 17.620 66.858 1.00 31.15 436 VAL A N 1
ATOM 3059 C CA . VAL A 1 438 ? 58.233 16.555 66.484 1.00 35.54 436 VAL A CA 1
ATOM 3060 C C . VAL A 1 438 ? 58.552 15.606 67.642 1.00 29.49 436 VAL A C 1
ATOM 3061 O O . VAL A 1 438 ? 58.820 16.049 68.758 1.00 34.03 436 VAL A O 1
ATOM 3073 N N . VAL A 1 440 ? 60.715 13.301 70.025 1.00 32.53 438 VAL A N 1
ATOM 3074 C CA . VAL A 1 440 ? 62.090 13.139 70.486 1.00 34.11 438 VAL A CA 1
ATOM 3075 C C . VAL A 1 440 ? 62.469 11.653 70.302 1.00 37.04 438 VAL A C 1
ATOM 3076 O O . VAL A 1 440 ? 61.577 10.805 70.159 1.00 28.31 438 VAL A O 1
ATOM 3080 N N . PRO A 1 441 ? 63.781 11.336 70.272 1.00 34.23 439 PRO A N 1
ATOM 3081 C CA . PRO A 1 441 ? 64.240 9.968 69.991 1.00 33.05 439 PRO A CA 1
ATOM 3082 C C . PRO A 1 441 ? 63.500 8.847 70.737 1.00 33.06 439 PRO A C 1
ATOM 3083 O O . PRO A 1 441 ? 63.081 7.891 70.081 1.00 31.76 439 PRO A O 1
ATOM 3087 N N . LYS A 1 442 ? 63.351 8.963 72.059 1.00 31.38 440 LYS A N 1
ATOM 3088 C CA . LYS A 1 442 ? 62.704 7.936 72.878 1.00 27.38 440 LYS A CA 1
ATOM 3089 C C . LYS A 1 442 ? 61.317 7.519 72.341 1.00 27.33 440 LYS A C 1
ATOM 3090 O O . LYS A 1 442 ? 60.993 6.314 72.206 1.00 27.76 440 LYS A O 1
ATOM 3096 N N . ILE A 1 443 ? 60.512 8.532 72.034 1.00 25.96 441 ILE A N 1
ATOM 3097 C CA . ILE A 1 443 ? 59.137 8.348 71.592 1.00 27.21 441 ILE A CA 1
ATOM 3098 C C . ILE A 1 443 ? 59.083 7.809 70.164 1.00 27.69 441 ILE A C 1
ATOM 3099 O O . ILE A 1 443 ? 58.248 6.953 69.837 1.00 27.85 441 ILE A O 1
ATOM 3104 N N . GLU A 1 444 ? 59.967 8.307 69.306 1.00 26.40 442 GLU A N 1
ATOM 3105 C CA . GLU A 1 444 ? 60.094 7.735 67.974 1.00 27.27 442 GLU A CA 1
ATOM 3106 C C . GLU A 1 444 ? 60.457 6.244 68.058 1.00 23.91 442 GLU A C 1
ATOM 3107 O O . GLU A 1 444 ? 59.943 5.423 67.304 1.00 24.47 442 GLU A O 1
ATOM 3113 N N . ALA A 1 445 ? 61.318 5.887 69.003 1.00 27.43 443 ALA A N 1
ATOM 3114 C CA . ALA A 1 445 ? 61.724 4.492 69.131 1.00 28.57 443 ALA A CA 1
ATOM 3115 C C . ALA A 1 445 ? 60.575 3.678 69.703 1.00 26.05 443 ALA A C 1
ATOM 3116 O O . ALA A 1 445 ? 60.544 2.453 69.556 1.00 26.33 443 ALA A O 1
ATOM 3118 N N . GLU A 1 446 ? 59.630 4.352 70.357 1.00 25.45 444 GLU A N 1
ATOM 3119 C CA . GLU A 1 446 ? 58.464 3.638 70.876 1.00 24.36 444 GLU A CA 1
ATOM 3120 C C . GLU A 1 446 ? 57.532 3.153 69.769 1.00 21.21 444 GLU A C 1
ATOM 3121 O O . GLU A 1 446 ? 56.621 2.359 70.024 1.00 20.59 444 GLU A O 1
ATOM 3127 N N . PHE A 1 447 ? 57.762 3.626 68.546 1.00 18.38 445 PHE A N 1
ATOM 3128 C CA . PHE A 1 447 ? 56.915 3.289 67.406 1.00 19.75 445 PHE A CA 1
ATOM 3129 C C . PHE A 1 447 ? 57.641 2.426 66.367 1.00 22.94 445 PHE A C 1
ATOM 3130 O O . PHE A 1 447 ? 57.118 2.214 65.270 1.00 23.22 445 PHE A O 1
ATOM 3138 N N . SER A 1 448 ? 58.835 1.937 66.704 1.00 20.15 446 SER A N 1
ATOM 3139 C CA . SER A 1 448 ? 59.645 1.148 65.759 1.00 24.00 446 SER A CA 1
ATOM 3140 C C . SER A 1 448 ? 59.001 -0.177 65.334 1.00 23.17 446 SER A C 1
ATOM 3141 O O . SER A 1 448 ? 58.469 -0.918 66.167 1.00 19.69 446 SER A O 1
ATOM 3144 N N . VAL A 1 449 ? 59.060 -0.469 64.037 1.00 23.05 447 VAL A N 1
ATOM 3145 C CA . VAL A 1 449 ? 58.683 -1.785 63.515 1.00 21.77 447 VAL A CA 1
ATOM 3146 C C . VAL A 1 449 ? 59.825 -2.321 62.663 1.00 23.71 447 VAL A C 1
ATOM 3147 O O . VAL A 1 449 ? 60.301 -1.629 61.767 1.00 24.13 447 VAL A O 1
ATOM 3151 N N . SER A 1 450 ? 60.262 -3.549 62.920 1.00 24.63 448 SER A N 1
ATOM 3152 C CA . SER A 1 450 ? 61.366 -4.115 62.155 1.00 22.91 448 SER A CA 1
ATOM 3153 C C . SER A 1 450 ? 60.809 -4.803 60.917 1.00 22.54 448 SER A C 1
ATOM 3154 O O . SER A 1 450 ? 59.619 -5.136 60.865 1.00 19.97 448 SER A O 1
ATOM 3157 N N . GLU A 1 451 ? 61.643 -5.013 59.904 1.00 22.65 449 GLU A N 1
ATOM 3158 C CA . GLU A 1 451 ? 61.110 -5.629 58.702 1.00 21.67 449 GLU A CA 1
ATOM 3159 C C . GLU A 1 451 ? 60.771 -7.098 58.936 1.00 19.48 449 GLU A C 1
ATOM 3160 O O . GLU A 1 451 ? 59.886 -7.628 58.277 1.00 23.15 449 GLU A O 1
ATOM 3166 N N . GLU A 1 452 ? 61.442 -7.755 59.882 1.00 19.52 450 GLU A N 1
ATOM 3167 C CA . GLU A 1 452 ? 61.124 -9.156 60.179 1.00 19.30 450 GLU A CA 1
ATOM 3168 C C . GLU A 1 452 ? 59.694 -9.235 60.721 1.00 20.33 450 GLU A C 1
ATOM 3169 O O . GLU A 1 452 ? 58.874 -10.057 60.272 1.00 24.32 450 GLU A O 1
ATOM 3175 N N . LEU A 1 453 ? 59.394 -8.343 61.664 1.00 21.15 451 LEU A N 1
ATOM 3176 C CA . LEU A 1 453 ? 58.046 -8.208 62.194 1.00 21.46 451 LEU A CA 1
ATOM 3177 C C . LEU A 1 453 ? 57.056 -7.923 61.069 1.00 19.80 451 LEU A C 1
ATOM 3178 O O . LEU A 1 453 ? 56.051 -8.622 60.943 1.00 18.41 451 LEU A O 1
ATOM 3183 N N . ALA A 1 454 ? 57.339 -6.924 60.234 1.00 17.16 452 ALA A N 1
ATOM 3184 C CA . ALA A 1 454 ? 56.422 -6.612 59.137 1.00 22.19 452 ALA A CA 1
ATOM 3185 C C . ALA A 1 454 ? 56.148 -7.828 58.247 1.00 18.69 452 ALA A C 1
ATOM 3186 O O . ALA A 1 454 ? 55.016 -8.084 57.859 1.00 20.74 452 ALA A O 1
ATOM 3188 N N . THR A 1 455 ? 57.194 -8.575 57.933 1.00 20.99 453 THR A N 1
ATOM 3189 C CA . THR A 1 455 ? 57.088 -9.719 57.041 1.00 20.68 453 THR A CA 1
ATOM 3190 C C . THR A 1 455 ? 56.200 -10.820 57.630 1.00 17.23 453 THR A C 1
ATOM 3191 O O . THR A 1 455 ? 55.329 -11.372 56.948 1.00 17.12 453 THR A O 1
ATOM 3195 N N . ARG A 1 456 ? 56.433 -11.132 58.899 1.00 16.25 454 ARG A N 1
ATOM 3196 C CA . ARG A 1 456 ? 55.655 -12.155 59.593 1.00 16.98 454 ARG A CA 1
ATOM 3197 C C . ARG A 1 456 ? 54.184 -11.765 59.752 1.00 18.05 454 ARG A C 1
ATOM 3198 O O . ARG A 1 456 ? 53.245 -12.566 59.512 1.00 18.36 454 ARG A O 1
ATOM 3206 N N . PHE A 1 457 ? 53.978 -10.517 60.156 1.00 19.64 455 PHE A N 1
ATOM 3207 C CA . PHE A 1 457 ? 52.629 -9.999 60.230 1.00 16.67 455 PHE A CA 1
ATOM 3208 C C . PHE A 1 457 ? 51.961 -10.148 58.871 1.00 16.32 455 PHE A C 1
ATOM 3209 O O . PHE A 1 457 ? 50.867 -10.678 58.760 1.00 17.90 455 PHE A O 1
ATOM 3217 N N . ASN A 1 458 ? 52.612 -9.671 57.822 1.00 18.26 456 ASN A N 1
ATOM 3218 C CA . ASN A 1 458 ? 52.020 -9.771 56.497 1.00 16.47 456 ASN A CA 1
ATOM 3219 C C . ASN A 1 458 ? 51.746 -11.211 56.040 1.00 17.91 456 ASN A C 1
ATOM 3220 O O . ASN A 1 458 ? 50.831 -11.445 55.262 1.00 18.99 456 ASN A O 1
ATOM 3225 N N . ALA A 1 459 ? 52.509 -12.185 56.531 1.00 18.61 457 ALA A N 1
ATOM 3226 C CA . ALA A 1 459 ? 52.184 -13.576 56.186 1.00 21.06 457 ALA A CA 1
ATOM 3227 C C . ALA A 1 459 ? 50.844 -13.945 56.818 1.00 18.77 457 ALA A C 1
ATOM 3228 O O . ALA A 1 459 ? 49.951 -14.549 56.172 1.00 18.12 457 ALA A O 1
ATOM 3230 N N . TRP A 1 460 ? 50.694 -13.571 58.087 1.00 17.76 458 TRP A N 1
ATOM 3231 C CA . TRP A 1 460 ? 49.392 -13.738 58.712 1.00 15.98 458 TRP A CA 1
ATOM 3232 C C . TRP A 1 460 ? 48.293 -13.006 57.934 1.00 15.96 458 TRP A C 1
ATOM 3233 O O . TRP A 1 460 ? 47.249 -13.574 57.616 1.00 17.91 458 TRP A O 1
ATOM 3244 N N . GLN A 1 461 ? 48.530 -11.741 57.614 1.00 19.04 459 GLN A N 1
ATOM 3245 C CA . GLN A 1 461 ? 47.508 -10.923 56.991 1.00 18.06 459 GLN A CA 1
ATOM 3246 C C . GLN A 1 461 ? 47.054 -11.537 55.679 1.00 17.61 459 GLN A C 1
ATOM 3247 O O . GLN A 1 461 ? 45.861 -11.542 55.359 1.00 14.04 459 GLN A O 1
ATOM 3253 N N . ALA A 1 462 ? 48.018 -12.073 54.937 1.00 19.40 460 ALA A N 1
ATOM 3254 C CA . ALA A 1 462 ? 47.753 -12.664 53.634 1.00 18.45 460 ALA A CA 1
ATOM 3255 C C . ALA A 1 462 ? 47.019 -14.005 53.698 1.00 19.37 460 ALA A C 1
ATOM 3256 O O . ALA A 1 462 ? 46.253 -14.313 52.781 1.00 18.85 460 ALA A O 1
ATOM 3258 N N . GLN A 1 463 ? 47.239 -14.809 54.742 1.00 16.90 461 GLN A N 1
ATOM 3259 C CA . GLN A 1 463 ? 46.490 -16.080 54.826 1.00 18.33 461 GLN A CA 1
ATOM 3260 C C . GLN A 1 463 ? 45.083 -15.924 55.392 1.00 18.15 461 GLN A C 1
ATOM 3261 O O . GLN A 1 463 ? 44.239 -16.815 55.257 1.00 17.30 461 GLN A O 1
ATOM 3267 N N . ALA A 1 464 ? 44.847 -14.805 56.065 1.00 18.42 462 ALA A N 1
ATOM 3268 C CA . ALA A 1 464 ? 43.583 -14.600 56.740 1.00 17.55 462 ALA A CA 1
ATOM 3269 C C . ALA A 1 464 ? 42.476 -14.448 55.710 1.00 19.29 462 ALA A C 1
ATOM 3270 O O . ALA A 1 464 ? 42.685 -13.850 54.644 1.00 19.79 462 ALA A O 1
ATOM 3272 N N . LYS A 1 465 ? 41.299 -14.977 56.039 1.00 19.82 463 LYS A N 1
ATOM 3273 C CA . LYS A 1 465 ? 40.171 -14.971 55.113 1.00 21.41 463 LYS A CA 1
ATOM 3274 C C . LYS A 1 465 ? 39.072 -14.026 55.568 1.00 24.07 463 LYS A C 1
ATOM 3275 O O . LYS A 1 465 ? 38.723 -13.961 56.753 1.00 17.63 463 LYS A O 1
ATOM 3281 N N . ALA A 1 466 ? 38.526 -13.299 54.599 1.00 21.50 464 ALA A N 1
ATOM 3282 C CA . ALA A 1 466 ? 37.428 -12.374 54.843 1.00 21.47 464 ALA A CA 1
ATOM 3283 C C . ALA A 1 466 ? 36.194 -13.099 55.367 1.00 23.52 464 ALA A C 1
ATOM 3284 O O . ALA A 1 466 ? 35.886 -14.221 54.949 1.00 21.07 464 ALA A O 1
ATOM 3286 N N . GLY A 1 467 ? 35.492 -12.457 56.294 1.00 19.31 465 GLY A N 1
ATOM 3287 C CA . GLY A 1 467 ? 34.180 -12.919 56.703 1.00 21.60 465 GLY A CA 1
ATOM 3288 C C . GLY A 1 467 ? 33.739 -12.076 57.873 1.00 19.58 465 GLY A C 1
ATOM 3289 O O . GLY A 1 467 ? 34.476 -11.202 58.307 1.00 17.36 465 GLY A O 1
ATOM 3290 N N . PRO A 1 468 ? 32.536 -12.334 58.395 1.00 19.17 466 PRO A N 1
ATOM 3291 C CA . PRO A 1 468 ? 32.124 -11.608 59.602 1.00 16.08 466 PRO A CA 1
ATOM 3292 C C . PRO A 1 468 ? 33.009 -12.024 60.771 1.00 18.08 466 PRO A C 1
ATOM 3293 O O . PRO A 1 468 ? 33.704 -13.047 60.703 1.00 17.76 466 PRO A O 1
ATOM 3297 N N . LEU A 1 469 ? 32.972 -11.262 61.851 1.00 14.25 467 LEU A N 1
ATOM 3298 C CA . LEU A 1 469 ? 33.851 -11.547 62.976 1.00 14.57 467 LEU A CA 1
ATOM 3299 C C . LEU A 1 469 ? 33.755 -12.983 63.497 1.00 17.63 467 LEU A C 1
ATOM 3300 O O . LEU A 1 469 ? 34.778 -13.586 63.848 1.00 13.46 467 LEU A O 1
ATOM 3305 N N . GLU A 1 470 ? 32.545 -13.539 63.527 1.00 16.32 468 GLU A N 1
ATOM 3306 C CA . GLU A 1 470 ? 32.369 -14.912 64.002 1.00 17.52 468 GLU A CA 1
ATOM 3307 C C . GLU A 1 470 ? 33.207 -15.928 63.212 1.00 16.96 468 GLU A C 1
ATOM 3308 O O . GLU A 1 470 ? 33.880 -16.783 63.791 1.00 18.61 468 GLU A O 1
ATOM 3314 N N . GLU A 1 471 ? 33.171 -15.831 61.892 1.00 18.79 469 GLU A N 1
ATOM 3315 C CA . GLU A 1 471 ? 33.900 -16.775 61.062 1.00 18.41 469 GLU A CA 1
ATOM 3316 C C . GLU A 1 471 ? 35.399 -16.576 61.151 1.00 18.28 469 GLU A C 1
ATOM 3317 O O . GLU A 1 471 ? 36.164 -17.552 61.068 1.00 17.09 469 GLU A O 1
ATOM 3323 N N . VAL A 1 472 ? 35.818 -15.317 61.302 1.00 14.10 470 VAL A N 1
ATOM 3324 C CA . VAL A 1 472 ? 37.232 -15.017 61.430 1.00 13.65 470 VAL A CA 1
ATOM 3325 C C . VAL A 1 472 ? 37.733 -15.616 62.742 1.00 14.73 470 VAL A C 1
ATOM 3326 O O . VAL A 1 472 ? 38.830 -16.164 62.803 1.00 15.20 470 VAL A O 1
ATOM 3330 N N . ILE A 1 473 ? 36.917 -15.528 63.784 1.00 15.00 471 ILE A N 1
ATOM 3331 C CA . ILE A 1 473 ? 37.286 -16.113 65.068 1.00 16.08 471 ILE A CA 1
ATOM 3332 C C . ILE A 1 473 ? 37.344 -17.642 64.995 1.00 14.97 471 ILE A C 1
ATOM 3333 O O . ILE A 1 473 ? 38.272 -18.255 65.541 1.00 14.23 471 ILE A O 1
ATOM 3338 N N . ARG A 1 474 ? 36.364 -18.257 64.338 1.00 15.04 472 ARG A N 1
ATOM 3339 C CA . ARG A 1 474 ? 36.374 -19.710 64.170 1.00 16.81 472 ARG A CA 1
ATOM 3340 C C . ARG A 1 474 ? 37.683 -20.145 63.504 1.00 15.04 472 ARG A C 1
ATOM 3341 O O . ARG A 1 474 ? 38.408 -21.021 64.015 1.00 16.89 472 ARG A O 1
ATOM 3349 N N . ARG A 1 475 ? 38.004 -19.505 62.384 1.00 14.84 473 ARG A N 1
ATOM 3350 C CA . ARG A 1 475 ? 39.170 -19.919 61.605 1.00 14.79 473 ARG A CA 1
ATOM 3351 C C . ARG A 1 475 ? 40.518 -19.591 62.274 1.00 13.71 473 ARG A C 1
ATOM 3352 O O . ARG A 1 475 ? 41.434 -20.411 62.260 1.00 13.72 473 ARG A O 1
ATOM 3360 N N . GLU A 1 476 ? 40.628 -18.418 62.900 1.00 12.70 474 GLU A N 1
ATOM 3361 C CA . GLU A 1 476 ? 41.862 -18.041 63.592 1.00 13.46 474 GLU A CA 1
ATOM 3362 C C . GLU A 1 476 ? 42.083 -18.871 64.855 1.00 13.26 474 GLU A C 1
ATOM 3363 O O . GLU A 1 476 ? 43.233 -19.178 65.223 1.00 14.43 474 GLU A O 1
ATOM 3369 N N . THR A 1 477 ? 40.982 -19.278 65.485 1.00 13.27 475 THR A N 1
ATOM 3370 C CA . THR A 1 477 ? 41.078 -20.136 66.672 1.00 14.16 475 THR A CA 1
ATOM 3371 C C . THR A 1 477 ? 41.634 -21.446 66.187 1.00 13.57 475 THR A C 1
ATOM 3372 O O . THR A 1 477 ? 42.517 -22.016 66.830 1.00 14.25 475 THR A O 1
ATOM 3376 N N . ALA A 1 478 ? 41.126 -21.896 65.036 1.00 13.40 476 ALA A N 1
ATOM 3377 C CA . ALA A 1 478 ? 41.617 -23.133 64.419 1.00 15.62 476 ALA A CA 1
ATOM 3378 C C . ALA A 1 478 ? 43.106 -23.056 64.088 1.00 13.79 476 ALA A C 1
ATOM 3379 O O . ALA A 1 478 ? 43.829 -24.037 64.262 1.00 14.45 476 ALA A O 1
ATOM 3381 N N . LEU A 1 479 ? 43.558 -21.908 63.592 1.00 13.20 477 LEU A N 1
ATOM 3382 C CA . LEU A 1 479 ? 44.977 -21.738 63.238 1.00 15.17 477 LEU A CA 1
ATOM 3383 C C . LEU A 1 479 ? 45.904 -21.819 64.453 1.00 14.08 477 LEU A C 1
ATOM 3384 O O . LEU A 1 479 ? 46.903 -22.567 64.456 1.00 14.09 477 LEU A O 1
ATOM 3389 N N . ILE A 1 480 ? 45.578 -21.078 65.503 1.00 14.11 478 ILE A N 1
ATOM 3390 C CA . ILE A 1 480 ? 46.445 -21.141 66.677 1.00 14.65 478 ILE A CA 1
ATOM 3391 C C . ILE A 1 480 ? 46.346 -22.518 67.371 1.00 15.46 478 ILE A C 1
ATOM 3392 O O . ILE A 1 480 ? 47.328 -23.013 67.927 1.00 12.38 478 ILE A O 1
ATOM 3397 N N . THR A 1 481 ? 45.173 -23.147 67.298 1.00 13.79 479 THR A N 1
ATOM 3398 C CA . THR A 1 481 ? 45.042 -24.530 67.770 1.00 15.70 479 THR A CA 1
ATOM 3399 C C . THR A 1 481 ? 46.007 -25.436 66.999 1.00 15.62 479 THR A C 1
ATOM 3400 O O . THR A 1 481 ? 46.750 -26.221 67.600 1.00 16.15 479 THR A O 1
ATOM 3404 N N . ALA A 1 482 ? 45.986 -25.327 65.667 1.00 15.10 480 ALA A N 1
ATOM 3405 C CA . ALA A 1 482 ? 46.901 -26.091 64.815 1.00 16.90 480 ALA A CA 1
ATOM 3406 C C . ALA A 1 482 ? 48.354 -25.893 65.234 1.00 16.37 480 ALA A C 1
ATOM 3407 O O . ALA A 1 482 ? 49.106 -26.858 65.318 1.00 15.69 480 ALA A O 1
ATOM 3409 N N . TRP A 1 483 ? 48.746 -24.649 65.511 1.00 14.25 481 TRP A N 1
ATOM 3410 C CA . TRP A 1 483 ? 50.105 -24.378 65.991 1.00 17.31 481 TRP A CA 1
ATOM 3411 C C . TRP A 1 483 ? 50.401 -25.028 67.346 1.00 14.53 481 TRP A C 1
ATOM 3412 O O . TRP A 1 483 ? 51.503 -25.539 67.566 1.00 14.83 481 TRP A O 1
ATOM 3423 N N . ARG A 1 484 ? 49.422 -25.002 68.250 1.00 15.88 482 ARG A N 1
ATOM 3424 C CA . ARG A 1 484 ? 49.573 -25.654 69.555 1.00 15.99 482 ARG A CA 1
ATOM 3425 C C . ARG A 1 484 ? 49.678 -27.172 69.443 1.00 14.71 482 ARG A C 1
ATOM 3426 O O . ARG A 1 484 ? 50.352 -27.790 70.256 1.00 17.94 482 ARG A O 1
ATOM 3434 N N . ILE A 1 485 ? 49.013 -27.783 68.463 1.00 14.71 483 ILE A N 1
ATOM 3435 C CA . ILE A 1 485 ? 49.096 -29.247 68.345 1.00 16.67 483 ILE A CA 1
ATOM 3436 C C . ILE A 1 485 ? 50.574 -29.675 68.194 1.00 20.54 483 ILE A C 1
ATOM 3437 O O . ILE A 1 485 ? 51.003 -30.706 68.733 1.00 15.95 483 ILE A O 1
ATOM 3442 N N . ASP A 1 486 ? 51.355 -28.874 67.474 1.00 17.20 484 ASP A N 1
ATOM 3443 C CA . ASP A 1 486 ? 52.780 -29.163 67.383 1.00 19.82 484 ASP A CA 1
ATOM 3444 C C . ASP A 1 486 ? 53.582 -28.624 68.563 1.00 18.99 484 ASP A C 1
ATOM 3445 O O . ASP A 1 486 ? 54.266 -29.391 69.226 1.00 20.89 484 ASP A O 1
ATOM 3450 N N . ARG A 1 487 ? 53.506 -27.321 68.839 1.00 18.00 485 ARG A N 1
ATOM 3451 C CA . ARG A 1 487 ? 54.374 -26.731 69.860 1.00 17.04 485 ARG A CA 1
ATOM 3452 C C . ARG A 1 487 ? 54.035 -27.102 71.321 1.00 18.05 485 ARG A C 1
ATOM 3453 O O . ARG A 1 487 ? 54.907 -27.058 72.180 1.00 16.66 485 ARG A O 1
ATOM 3461 N N . TYR A 1 488 ? 52.777 -27.436 71.601 1.00 16.20 486 TYR A N 1
ATOM 3462 C CA . TYR A 1 488 ? 52.373 -27.778 72.969 1.00 20.21 486 TYR A CA 1
ATOM 3463 C C . TYR A 1 488 ? 52.067 -29.263 73.068 1.00 20.56 486 TYR A C 1
ATOM 3464 O O . TYR A 1 488 ? 52.568 -29.935 73.961 1.00 19.50 486 TYR A O 1
ATOM 3473 N N . ALA A 1 489 ? 51.228 -29.782 72.172 1.00 17.09 487 ALA A N 1
ATOM 3474 C CA . ALA A 1 489 ? 50.884 -31.206 72.272 1.00 20.38 487 ALA A CA 1
ATOM 3475 C C . ALA A 1 489 ? 52.091 -32.051 71.895 1.00 21.33 487 ALA A C 1
ATOM 3476 O O . ALA A 1 489 ? 52.233 -33.186 72.365 1.00 19.51 487 ALA A O 1
ATOM 3478 N N . GLY A 1 490 ? 52.959 -31.494 71.053 1.00 20.00 488 GLY A N 1
ATOM 3479 C CA . GLY A 1 490 ? 54.150 -32.207 70.614 1.00 21.19 488 GLY A CA 1
ATOM 3480 C C . GLY A 1 490 ? 55.317 -32.087 71.577 1.00 23.00 488 GLY A C 1
ATOM 3481 O O . GLY A 1 490 ? 56.445 -32.486 71.251 1.00 22.47 488 GLY A O 1
ATOM 3482 N N . GLY A 1 491 ? 55.044 -31.555 72.767 1.00 22.90 489 GLY A N 1
ATOM 3483 C CA . GLY A 1 491 ? 56.062 -31.375 73.795 1.00 22.60 489 GLY A CA 1
ATOM 3484 C C . GLY A 1 491 ? 56.811 -30.053 73.689 1.00 20.94 489 GLY A C 1
ATOM 3485 O O . GLY A 1 491 ? 57.741 -29.919 72.900 1.00 21.20 489 GLY A O 1
ATOM 3486 N N . LEU A 1 492 ? 56.419 -29.078 74.504 1.00 19.94 490 LEU A N 1
ATOM 3487 C CA . LEU A 1 492 ? 56.988 -27.730 74.432 1.00 20.91 490 LEU A CA 1
ATOM 3488 C C . LEU A 1 492 ? 58.475 -27.601 74.787 1.00 21.13 490 LEU A C 1
ATOM 3489 O O . LEU A 1 492 ? 59.185 -26.793 74.183 1.00 19.74 490 LEU A O 1
ATOM 3494 N N . ARG A 1 493 ? 58.936 -28.399 75.746 1.00 20.45 491 ARG A N 1
ATOM 3495 C CA . ARG A 1 493 ? 60.258 -28.224 76.360 1.00 23.81 491 ARG A CA 1
ATOM 3496 C C . ARG A 1 493 ? 61.412 -28.125 75.372 1.00 22.52 491 ARG A C 1
ATOM 3497 O O . ARG A 1 493 ? 62.360 -27.362 75.589 1.00 23.60 491 ARG A O 1
ATOM 3499 N N . ASN A 1 494 ? 61.326 -28.890 74.288 1.00 22.20 492 ASN A N 1
ATOM 3500 C CA . ASN A 1 494 ? 62.412 -28.937 73.323 1.00 28.63 492 ASN A CA 1
ATOM 3501 C C . ASN A 1 494 ? 62.194 -28.121 72.059 1.00 25.53 492 ASN A C 1
ATOM 3502 O O . ASN A 1 494 ? 63.050 -28.114 71.172 1.00 28.71 492 ASN A O 1
ATOM 3507 N N . LYS A 1 495 ? 61.072 -27.413 71.980 1.00 23.73 493 LYS A N 1
ATOM 3508 C CA . LYS A 1 495 ? 60.821 -26.584 70.804 1.00 23.49 493 LYS A CA 1
ATOM 3509 C C . LYS A 1 495 ? 61.815 -25.428 70.786 1.00 21.48 493 LYS A C 1
ATOM 3510 O O . LYS A 1 495 ? 62.290 -24.988 71.834 1.00 19.97 493 LYS A O 1
ATOM 3516 N N . ALA A 1 496 ? 62.131 -24.953 69.585 1.00 20.68 494 ALA A N 1
ATOM 3517 C CA . ALA A 1 496 ? 63.133 -23.904 69.409 1.00 26.32 494 ALA A CA 1
ATOM 3518 C C . ALA A 1 496 ? 62.803 -22.658 70.200 1.00 19.81 494 ALA A C 1
ATOM 3519 O O . ALA A 1 496 ? 63.653 -22.138 70.926 1.00 21.41 494 ALA A O 1
ATOM 3521 N N . PHE A 1 497 ? 61.576 -22.164 70.064 1.00 21.48 495 PHE A N 1
ATOM 3522 C CA . PHE A 1 497 ? 61.254 -20.864 70.663 1.00 18.50 495 PHE A CA 1
ATOM 3523 C C . PHE A 1 497 ? 61.330 -20.882 72.196 1.00 22.93 495 PHE A C 1
ATOM 3524 O O . PHE A 1 497 ? 61.738 -19.890 72.828 1.00 18.67 495 PHE A O 1
ATOM 3532 N N . PHE A 1 498 ? 60.979 -22.024 72.780 1.00 20.19 496 PHE A N 1
ATOM 3533 C CA . PHE A 1 498 ? 60.934 -22.144 74.225 1.00 19.43 496 PHE A CA 1
ATOM 3534 C C . PHE A 1 498 ? 62.307 -21.949 74.850 1.00 21.02 496 PHE A C 1
ATOM 3535 O O . PHE A 1 498 ? 62.416 -21.569 76.016 1.00 20.09 496 PHE A O 1
ATOM 3543 N N . ALA A 1 499 ? 63.356 -22.215 74.079 1.00 20.39 497 ALA A N 1
ATOM 3544 C CA . ALA A 1 499 ? 64.709 -22.089 74.598 1.00 22.13 497 ALA A CA 1
ATOM 3545 C C . ALA A 1 499 ? 65.038 -20.632 74.883 1.00 23.55 497 ALA A C 1
ATOM 3546 O O . ALA A 1 499 ? 65.928 -20.348 75.684 1.00 24.00 497 ALA A O 1
ATOM 3548 N N . ASN A 1 500 ? 64.320 -19.708 74.242 1.00 21.35 498 ASN A N 1
ATOM 3549 C CA . ASN A 1 500 ? 64.605 -18.291 74.458 1.00 22.82 498 ASN A CA 1
ATOM 3550 C C . ASN A 1 500 ? 63.620 -17.588 75.387 1.00 21.73 498 ASN A C 1
ATOM 3551 O O . ASN A 1 500 ? 63.608 -16.355 75.494 1.00 22.15 498 ASN A O 1
ATOM 3556 N N . VAL A 1 501 ? 62.788 -18.375 76.052 1.00 21.99 499 VAL A N 1
ATOM 3557 C CA . VAL A 1 501 ? 61.992 -17.853 77.139 1.00 20.34 499 VAL A CA 1
ATOM 3558 C C . VAL A 1 501 ? 62.954 -17.598 78.287 1.00 18.26 499 VAL A C 1
ATOM 3559 O O . VAL A 1 501 ? 63.710 -18.488 78.655 1.00 21.53 499 VAL A O 1
ATOM 3563 N N . PRO A 1 502 ? 62.936 -16.380 78.843 1.00 19.95 500 PRO A N 1
ATOM 3564 C CA . PRO A 1 502 ? 63.818 -16.012 79.960 1.00 25.81 500 PRO A CA 1
ATOM 3565 C C . PRO A 1 502 ? 63.631 -16.979 81.133 1.00 24.76 500 PRO A C 1
ATOM 3566 O O . PRO A 1 502 ? 62.526 -17.471 81.351 1.00 22.37 500 PRO A O 1
ATOM 3570 N N . PRO A 1 503 ? 64.713 -17.279 81.859 1.00 25.33 501 PRO A N 1
ATOM 3571 C CA . PRO A 1 503 ? 64.603 -18.230 82.974 1.00 23.92 501 PRO A CA 1
ATOM 3572 C C . PRO A 1 503 ? 63.769 -17.634 84.098 1.00 23.48 501 PRO A C 1
ATOM 3573 O O . PRO A 1 503 ? 63.845 -16.421 84.320 1.00 24.48 501 PRO A O 1
ATOM 3577 N N . ASP A 1 504 ? 62.976 -18.459 84.778 1.00 21.13 502 ASP A N 1
ATOM 3578 C CA . ASP A 1 504 ? 62.093 -17.966 85.829 1.00 26.63 502 ASP A CA 1
ATOM 3579 C C . ASP A 1 504 ? 62.872 -17.411 87.002 1.00 27.25 502 ASP A C 1
ATOM 3580 O O . ASP A 1 504 ? 63.966 -17.879 87.315 1.00 20.95 502 ASP A O 1
ATOM 3593 N N . PRO A 1 506 ? 64.135 -17.110 90.564 1.00 27.70 504 PRO A N 1
ATOM 3594 C CA . PRO A 1 506 ? 64.305 -18.054 91.679 1.00 31.29 504 PRO A CA 1
ATOM 3595 C C . PRO A 1 506 ? 63.255 -17.813 92.786 1.00 32.98 504 PRO A C 1
ATOM 3596 O O . PRO A 1 506 ? 62.807 -16.670 92.954 1.00 30.33 504 PRO A O 1
ATOM 3600 N N . GLU A 1 507 ? 62.883 -18.866 93.518 1.00 33.40 505 GLU A N 1
ATOM 3601 C CA . GLU A 1 507 ? 61.811 -18.816 94.526 1.00 30.51 505 GLU A CA 1
ATOM 3602 C C . GLU A 1 507 ? 62.077 -17.792 95.633 1.00 32.25 505 GLU A C 1
ATOM 3603 O O . GLU A 1 507 ? 61.172 -17.064 96.073 1.00 32.94 505 GLU A O 1
ATOM 3609 N N . ALA A 1 508 ? 63.335 -17.724 96.048 1.00 28.67 506 ALA A N 1
ATOM 3610 C CA . ALA A 1 508 ? 63.765 -16.830 97.111 1.00 32.36 506 ALA A CA 1
ATOM 3611 C C . ALA A 1 508 ? 63.434 -15.382 96.786 1.00 31.95 506 ALA A C 1
ATOM 3612 O O . ALA A 1 508 ? 62.764 -14.689 97.563 1.00 31.21 506 ALA A O 1
ATOM 3614 N N . GLN A 1 509 ? 63.929 -14.939 95.632 1.00 28.96 507 GLN A N 1
ATOM 3615 C CA . GLN A 1 509 ? 63.748 -13.576 95.158 1.00 34.44 507 GLN A CA 1
ATOM 3616 C C . GLN A 1 509 ? 62.263 -13.257 94.966 1.00 31.98 507 GLN A C 1
ATOM 3617 O O . GLN A 1 509 ? 61.816 -12.125 95.186 1.00 31.90 507 GLN A O 1
ATOM 3623 N N . GLN A 1 510 ? 61.509 -14.276 94.572 1.00 30.93 508 GLN A N 1
ATOM 3624 C CA . GLN A 1 510 ? 60.071 -14.172 94.369 1.00 30.37 508 GLN A CA 1
ATOM 3625 C C . GLN A 1 510 ? 59.360 -13.805 95.675 1.00 34.34 508 GLN A C 1
ATOM 3626 O O . GLN A 1 510 ? 58.627 -12.800 95.747 1.00 32.07 508 GLN A O 1
ATOM 3632 N N . LYS A 1 511 ? 59.600 -14.612 96.708 1.00 29.90 509 LYS A N 1
ATOM 3633 C CA . LYS A 1 511 ? 59.040 -14.362 98.036 1.00 31.03 509 LYS A CA 1
ATOM 3634 C C . LYS A 1 511 ? 59.493 -13.016 98.583 1.00 29.35 509 LYS A C 1
ATOM 3635 O O . LYS A 1 511 ? 58.695 -12.265 99.156 1.00 30.08 509 LYS A O 1
ATOM 3641 N N . ALA A 1 512 ? 60.775 -12.708 98.392 1.00 30.56 510 ALA A N 1
ATOM 3642 C CA . ALA A 1 512 ? 61.336 -11.437 98.840 1.00 30.05 510 ALA A CA 1
ATOM 3643 C C . ALA A 1 512 ? 60.613 -10.235 98.221 1.00 29.37 510 ALA A C 1
ATOM 3644 O O . ALA A 1 512 ? 59.972 -9.457 98.929 1.00 28.00 510 ALA A O 1
ATOM 3646 N N . TRP A 1 513 ? 60.733 -10.088 96.903 1.00 30.70 511 TRP A N 1
ATOM 3647 C CA . TRP A 1 513 ? 60.034 -9.032 96.171 1.00 29.11 511 TRP A CA 1
ATOM 3648 C C . TRP A 1 513 ? 58.575 -8.930 96.594 1.00 26.52 511 TRP A C 1
ATOM 3649 O O . TRP A 1 513 ? 58.076 -7.828 96.840 1.00 30.87 511 TRP A O 1
ATOM 3660 N N . GLU A 1 514 ? 57.888 -10.064 96.684 1.00 26.89 512 GLU A N 1
ATOM 3661 C CA . GLU A 1 514 ? 56.487 -10.019 97.112 1.00 29.87 512 GLU A CA 1
ATOM 3662 C C . GLU A 1 514 ? 56.283 -9.403 98.511 1.00 33.44 512 GLU A C 1
ATOM 3663 O O . GLU A 1 514 ? 55.471 -8.485 98.674 1.00 29.53 512 GLU A O 1
ATOM 3669 N N . ALA A 1 515 ? 57.026 -9.876 99.510 1.00 28.31 513 ALA A N 1
ATOM 3670 C CA . ALA A 1 515 ? 56.832 -9.359 100.864 1.00 29.43 513 ALA A CA 1
ATOM 3671 C C . ALA A 1 515 ? 57.222 -7.874 100.992 1.00 30.53 513 ALA A C 1
ATOM 3672 O O . ALA A 1 515 ? 56.547 -7.098 101.709 1.00 32.88 513 ALA A O 1
ATOM 3674 N N . LEU A 1 516 ? 58.289 -7.479 100.288 1.00 27.44 514 LEU A N 1
ATOM 3675 C CA . LEU A 1 516 ? 58.702 -6.071 100.231 1.00 28.18 514 LEU A CA 1
ATOM 3676 C C . LEU A 1 516 ? 57.605 -5.204 99.601 1.00 34.54 514 LEU A C 1
ATOM 3677 O O . LEU A 1 516 ? 57.290 -4.113 100.093 1.00 34.45 514 LEU A O 1
ATOM 3682 N N . HIS A 1 517 ? 57.048 -5.698 98.499 1.00 31.93 515 HIS A N 1
ATOM 3683 C CA . HIS A 1 517 ? 55.966 -5.022 97.795 1.00 31.57 515 HIS A CA 1
ATOM 3684 C C . HIS A 1 517 ? 54.778 -4.862 98.725 1.00 31.07 515 HIS A C 1
ATOM 3685 O O . HIS A 1 517 ? 54.233 -3.775 98.844 1.00 35.33 515 HIS A O 1
ATOM 3692 N N . LYS A 1 518 ? 54.397 -5.951 99.385 1.00 33.29 516 LYS A N 1
ATOM 3693 C CA . LYS A 1 518 ? 53.266 -5.983 100.312 1.00 38.88 516 LYS A CA 1
ATOM 3694 C C . LYS A 1 518 ? 53.396 -4.867 101.343 1.00 38.37 516 LYS A C 1
ATOM 3695 O O . LYS A 1 518 ? 52.524 -3.976 101.441 1.00 38.33 516 LYS A O 1
ATOM 3701 N N . ARG A 1 519 ? 54.507 -4.894 102.081 1.00 35.75 517 ARG A N 1
ATOM 3702 C CA . ARG A 1 519 ? 54.763 -3.858 103.087 1.00 40.72 517 ARG A CA 1
ATOM 3703 C C . ARG A 1 519 ? 54.736 -2.435 102.497 1.00 37.22 517 ARG A C 1
ATOM 3704 O O . ARG A 1 519 ? 54.036 -1.551 103.014 1.00 37.45 517 ARG A O 1
ATOM 3712 N N . ARG A 1 520 ? 55.476 -2.228 101.410 1.00 34.14 518 ARG A N 1
ATOM 3713 C CA . ARG A 1 520 ? 55.600 -0.899 100.807 1.00 34.84 518 ARG A CA 1
ATOM 3714 C C . ARG A 1 520 ? 54.242 -0.347 100.350 1.00 35.66 518 ARG A C 1
ATOM 3715 O O . ARG A 1 520 ? 53.961 0.862 100.461 1.00 34.05 518 ARG A O 1
ATOM 3723 N N . SER A 1 521 ? 53.399 -1.249 99.855 1.00 34.98 519 SER A N 1
ATOM 3724 C CA . SER A 1 521 ? 52.077 -0.897 99.354 1.00 38.56 519 SER A CA 1
ATOM 3725 C C . SER A 1 521 ? 51.168 -0.501 100.503 1.00 38.56 519 SER A C 1
ATOM 3726 O O . SER A 1 521 ? 50.484 0.518 100.430 1.00 36.28 519 SER A O 1
ATOM 3729 N N . ARG A 1 522 ? 51.157 -1.302 101.567 1.00 38.42 520 ARG A N 1
ATOM 3730 C CA . ARG A 1 522 ? 50.344 -0.940 102.727 1.00 38.20 520 ARG A CA 1
ATOM 3731 C C . ARG A 1 522 ? 50.780 0.408 103.324 1.00 40.03 520 ARG A C 1
ATOM 3732 O O . ARG A 1 522 ? 49.938 1.206 103.767 1.00 42.23 520 ARG A O 1
ATOM 3740 N N . GLU A 1 523 ? 52.090 0.667 103.319 1.00 42.88 521 GLU A N 1
ATOM 3741 C CA . GLU A 1 523 ? 52.609 1.963 103.759 1.00 39.57 521 GLU A CA 1
ATOM 3742 C C . GLU A 1 523 ? 52.030 3.076 102.901 1.00 39.56 521 GLU A C 1
ATOM 3743 O O . GLU A 1 523 ? 51.537 4.085 103.419 1.00 36.65 521 GLU A O 1
ATOM 3749 N N . TYR A 1 524 ? 52.109 2.892 101.585 1.00 36.36 522 TYR A N 1
ATOM 3750 C CA . TYR A 1 524 ? 51.595 3.891 100.652 1.00 34.21 522 TYR A CA 1
ATOM 3751 C C . TYR A 1 524 ? 50.119 4.173 100.874 1.00 31.65 522 TYR A C 1
ATOM 3752 O O . TYR A 1 524 ? 49.695 5.332 100.933 1.00 35.20 522 TYR A O 1
ATOM 3761 N N . ALA A 1 525 ? 49.334 3.106 100.989 1.00 31.39 523 ALA A N 1
ATOM 3762 C CA . ALA A 1 525 ? 47.885 3.242 101.084 1.00 33.65 523 ALA A CA 1
ATOM 3763 C C . ALA A 1 525 ? 47.474 3.910 102.399 1.00 39.82 523 ALA A C 1
ATOM 3764 O O . ALA A 1 525 ? 46.695 4.870 102.400 1.00 31.12 523 ALA A O 1
ATOM 3766 N N . ALA A 1 526 ? 48.006 3.404 103.514 1.00 37.43 524 ALA A N 1
ATOM 3767 C CA . ALA A 1 526 ? 47.717 3.986 104.822 1.00 34.54 524 ALA A CA 1
ATOM 3768 C C . ALA A 1 526 ? 48.158 5.453 104.902 1.00 41.01 524 ALA A C 1
ATOM 3769 O O . ALA A 1 526 ? 47.469 6.290 105.503 1.00 44.90 524 ALA A O 1
ATOM 3771 N N . ALA A 1 527 ? 49.299 5.774 104.294 1.00 35.87 525 ALA A N 1
ATOM 3772 C CA . ALA A 1 527 ? 49.743 7.162 104.261 1.00 36.12 525 ALA A CA 1
ATOM 3773 C C . ALA A 1 527 ? 48.749 8.027 103.490 1.00 40.20 525 ALA A C 1
ATOM 3774 O O . ALA A 1 527 ? 48.052 8.859 104.082 1.00 44.36 525 ALA A O 1
ATOM 3776 N N . GLN A 1 528 ? 48.674 7.815 102.175 1.00 39.57 526 GLN A N 1
ATOM 3777 C CA . GLN A 1 528 ? 47.777 8.598 101.313 1.00 40.39 526 GLN A CA 1
ATOM 3778 C C . GLN A 1 528 ? 46.344 8.691 101.849 1.00 39.05 526 GLN A C 1
ATOM 3779 O O . GLN A 1 528 ? 45.625 9.648 101.565 1.00 45.14 526 GLN A O 1
ATOM 3785 N N . GLN A 1 529 ? 45.937 7.696 102.625 1.00 40.77 527 GLN A N 1
ATOM 3786 C CA . GLN A 1 529 ? 44.679 7.768 103.349 1.00 41.07 527 GLN A CA 1
ATOM 3787 C C . GLN A 1 529 ? 44.893 8.485 104.678 1.00 34.85 527 GLN A C 1
ATOM 3788 O O . GLN A 1 529 ? 43.959 8.655 105.459 1.00 42.92 527 GLN A O 1
ATOM 3794 N N . LEU A 1 533 ? 50.041 2.909 108.859 1.00 45.96 531 LEU A N 1
ATOM 3795 C CA . LEU A 1 533 ? 50.562 1.649 109.371 1.00 45.80 531 LEU A CA 1
ATOM 3796 C C . LEU A 1 533 ? 51.354 1.827 110.664 1.00 44.63 531 LEU A C 1
ATOM 3797 O O . LEU A 1 533 ? 52.102 2.798 110.823 1.00 49.17 531 LEU A O 1
ATOM 3802 N N . PRO A 1 534 ? 51.193 0.880 111.597 1.00 45.12 532 PRO A N 1
ATOM 3803 C CA . PRO A 1 534 ? 52.136 0.789 112.715 1.00 44.32 532 PRO A CA 1
ATOM 3804 C C . PRO A 1 534 ? 53.465 0.223 112.205 1.00 43.45 532 PRO A C 1
ATOM 3805 O O . PRO A 1 534 ? 53.456 -0.573 111.260 1.00 38.02 532 PRO A O 1
ATOM 3809 N N . PRO A 1 535 ? 54.597 0.656 112.792 1.00 47.07 533 PRO A N 1
ATOM 3810 C CA . PRO A 1 535 ? 55.912 0.139 112.383 1.00 39.80 533 PRO A CA 1
ATOM 3811 C C . PRO A 1 535 ? 55.995 -1.386 112.404 1.00 36.91 533 PRO A C 1
ATOM 3812 O O . PRO A 1 535 ? 55.170 -2.056 113.043 1.00 28.94 533 PRO A O 1
ATOM 3824 N N . SER A 1 537 ? 57.070 -5.025 113.431 1.00 32.69 535 SER A N 1
ATOM 3825 C CA . SER A 1 537 ? 57.556 -5.766 114.584 1.00 33.71 535 SER A CA 1
ATOM 3826 C C . SER A 1 537 ? 59.009 -6.166 114.336 1.00 31.04 535 SER A C 1
ATOM 3827 O O . SER A 1 537 ? 59.489 -6.100 113.198 1.00 28.61 535 SER A O 1
ATOM 3830 N N . ALA A 1 538 ? 59.707 -6.594 115.384 1.00 31.84 536 ALA A N 1
ATOM 3831 C CA . ALA A 1 538 ? 61.098 -7.040 115.242 1.00 28.29 536 ALA A CA 1
ATOM 3832 C C . ALA A 1 538 ? 61.237 -8.104 114.144 1.00 30.26 536 ALA A C 1
ATOM 3833 O O . ALA A 1 538 ? 62.067 -7.976 113.226 1.00 28.33 536 ALA A O 1
ATOM 3835 N N . ALA A 1 539 ? 60.403 -9.140 114.228 1.00 27.05 537 ALA A N 1
ATOM 3836 C CA . ALA A 1 539 ? 60.397 -10.211 113.219 1.00 31.72 537 ALA A CA 1
ATOM 3837 C C . ALA A 1 539 ? 60.186 -9.688 111.784 1.00 27.74 537 ALA A C 1
ATOM 3838 O O . ALA A 1 539 ? 60.896 -10.089 110.848 1.00 28.29 537 ALA A O 1
ATOM 3840 N N . GLU A 1 540 ? 59.210 -8.799 111.624 1.00 32.05 538 GLU A N 1
ATOM 3841 C CA . GLU A 1 540 ? 58.890 -8.238 110.312 1.00 31.53 538 GLU A CA 1
ATOM 3842 C C . GLU A 1 540 ? 60.061 -7.461 109.743 1.00 32.03 538 GLU A C 1
ATOM 3843 O O . GLU A 1 540 ? 60.311 -7.522 108.542 1.00 32.41 538 GLU A O 1
ATOM 3849 N N . GLN A 1 541 ? 60.772 -6.721 110.599 1.00 32.02 539 GLN A N 1
ATOM 3850 C CA . GLN A 1 541 ? 61.923 -5.935 110.145 1.00 32.92 539 GLN A CA 1
ATOM 3851 C C . GLN A 1 541 ? 63.108 -6.832 109.774 1.00 34.12 539 GLN A C 1
ATOM 3852 O O . GLN A 1 541 ? 63.790 -6.588 108.775 1.00 30.73 539 GLN A O 1
ATOM 3858 N N . ALA A 1 542 ? 63.360 -7.860 110.581 1.00 33.40 540 ALA A N 1
ATOM 3859 C CA . ALA A 1 542 ? 64.417 -8.812 110.238 1.00 34.76 540 ALA A CA 1
ATOM 3860 C C . ALA A 1 542 ? 64.127 -9.411 108.859 1.00 33.51 540 ALA A C 1
ATOM 3861 O O . ALA A 1 542 ? 65.017 -9.482 108.002 1.00 39.77 540 ALA A O 1
ATOM 3863 N N . GLU A 1 543 ? 62.872 -9.803 108.640 1.00 31.31 541 GLU A N 1
ATOM 3864 C CA . GLU A 1 543 ? 62.448 -10.312 107.338 1.00 36.26 541 GLU A CA 1
ATOM 3865 C C . GLU A 1 543 ? 62.625 -9.283 106.219 1.00 35.93 541 GLU A C 1
ATOM 3866 O O . GLU A 1 543 ? 63.098 -9.623 105.126 1.00 36.99 541 GLU A O 1
ATOM 3872 N N . TRP A 1 544 ? 62.261 -8.032 106.507 1.00 31.60 542 TRP A N 1
ATOM 3873 C CA . TRP A 1 544 ? 62.399 -6.937 105.555 1.00 34.22 542 TRP A CA 1
ATOM 3874 C C . TRP A 1 544 ? 63.841 -6.847 105.089 1.00 35.53 542 TRP A C 1
ATOM 3875 O O . TRP A 1 544 ? 64.109 -6.813 103.889 1.00 31.43 542 TRP A O 1
ATOM 3886 N N . ASP A 1 545 ? 64.773 -6.856 106.039 1.00 33.95 543 ASP A N 1
ATOM 3887 C CA . ASP A 1 545 ? 66.192 -6.740 105.703 1.00 35.56 543 ASP A CA 1
ATOM 3888 C C . ASP A 1 545 ? 66.793 -7.981 105.013 1.00 35.33 543 ASP A C 1
ATOM 3889 O O . ASP A 1 545 ? 67.661 -7.844 104.130 1.00 38.64 543 ASP A O 1
ATOM 3894 N N . ARG A 1 546 ? 66.336 -9.175 105.403 1.00 34.35 544 ARG A N 1
ATOM 3895 C CA . ARG A 1 546 ? 66.649 -10.397 104.647 1.00 37.02 544 ARG A CA 1
ATOM 3896 C C . ARG A 1 546 ? 66.270 -10.201 103.183 1.00 35.85 544 ARG A C 1
ATOM 3897 O O . ARG A 1 546 ? 67.031 -10.536 102.273 1.00 33.81 544 ARG A O 1
ATOM 3905 N N . ASN A 1 547 ? 65.074 -9.654 102.977 1.00 37.90 545 ASN A N 1
ATOM 3906 C CA . ASN A 1 547 ? 64.506 -9.469 101.642 1.00 34.34 545 ASN A CA 1
ATOM 3907 C C . ASN A 1 547 ? 65.249 -8.425 100.823 1.00 34.58 545 ASN A C 1
ATOM 3908 O O . ASN A 1 547 ? 65.557 -8.639 99.644 1.00 33.55 545 ASN A O 1
ATOM 3913 N N . VAL A 1 548 ? 65.537 -7.296 101.462 1.00 31.52 546 VAL A N 1
ATOM 3914 C CA . VAL A 1 548 ? 66.321 -6.231 100.856 1.00 33.20 546 VAL A CA 1
ATOM 3915 C C . VAL A 1 548 ? 67.704 -6.749 100.492 1.00 36.13 546 VAL A C 1
ATOM 3916 O O . VAL A 1 548 ? 68.335 -6.252 99.564 1.00 37.06 546 VAL A O 1
ATOM 3920 N N . ALA A 1 549 ? 68.169 -7.765 101.215 1.00 35.86 547 ALA A N 1
ATOM 3921 C CA . ALA A 1 549 ? 69.451 -8.375 100.892 1.00 32.67 547 ALA A CA 1
ATOM 3922 C C . ALA A 1 549 ? 69.327 -9.347 99.719 1.00 33.58 547 ALA A C 1
ATOM 3923 O O . ALA A 1 549 ? 70.226 -9.434 98.881 1.00 34.64 547 ALA A O 1
ATOM 3925 N N . LEU A 1 550 ? 68.213 -10.072 99.663 1.00 32.58 548 LEU A N 1
ATOM 3926 C CA . LEU A 1 550 ? 67.966 -11.029 98.589 1.00 31.30 548 LEU A CA 1
ATOM 3927 C C . LEU A 1 550 ? 67.885 -10.361 97.206 1.00 34.17 548 LEU A C 1
ATOM 3928 O O . LEU A 1 550 ? 68.110 -11.006 96.189 1.00 32.36 548 LEU A O 1
ATOM 3933 N N . ILE A 1 551 ? 67.562 -9.074 97.167 1.00 33.21 549 ILE A N 1
ATOM 3934 C CA . ILE A 1 551 ? 67.948 -8.275 96.010 1.00 33.61 549 ILE A CA 1
ATOM 3935 C C . ILE A 1 551 ? 69.205 -7.516 96.397 1.00 36.06 549 ILE A C 1
ATOM 3936 O O . ILE A 1 551 ? 69.446 -7.292 97.572 1.00 42.31 549 ILE A O 1
ATOM 3941 N N . GLY A 1 552 ? 69.998 -7.084 95.429 1.00 40.28 550 GLY A N 1
ATOM 3942 C CA . GLY A 1 552 ? 71.270 -6.463 95.755 1.00 37.69 550 GLY A CA 1
ATOM 3943 C C . GLY A 1 552 ? 71.225 -5.136 96.489 1.00 40.71 550 GLY A C 1
ATOM 3944 O O . GLY A 1 552 ? 71.913 -4.190 96.098 1.00 46.38 550 GLY A O 1
ATOM 3945 N N . GLY A 1 553 ? 70.427 -5.056 97.553 1.00 42.68 551 GLY A N 1
ATOM 3946 C CA . GLY A 1 553 ? 70.455 -3.893 98.425 1.00 42.36 551 GLY A CA 1
ATOM 3947 C C . GLY A 1 553 ? 69.403 -2.817 98.197 1.00 43.52 551 GLY A C 1
ATOM 3948 O O . GLY A 1 553 ? 68.542 -2.938 97.325 1.00 38.19 551 GLY A O 1
ATOM 3949 N N . GLU A 1 554 ? 69.491 -1.761 99.004 1.00 43.63 552 GLU A N 1
ATOM 3950 C CA . GLU A 1 554 ? 68.540 -0.651 98.999 1.00 45.04 552 GLU A CA 1
ATOM 3951 C C . GLU A 1 554 ? 68.370 -0.040 97.615 1.00 41.67 552 GLU A C 1
ATOM 3952 O O . GLU A 1 554 ? 67.268 0.363 97.243 1.00 44.31 552 GLU A O 1
ATOM 3958 N N . ASP A 1 555 ? 69.474 0.039 96.877 1.00 40.15 553 ASP A N 1
ATOM 3959 C CA . ASP A 1 555 ? 69.485 0.449 95.475 1.00 44.73 553 ASP A CA 1
ATOM 3960 C C . ASP A 1 555 ? 68.305 -0.140 94.707 1.00 44.23 553 ASP A C 1
ATOM 3961 O O . ASP A 1 555 ? 67.603 0.562 93.986 1.00 45.42 553 ASP A O 1
ATOM 3966 N N . GLN A 1 556 ? 68.092 -1.439 94.884 1.00 41.50 554 GLN A N 1
ATOM 3967 C CA . GLN A 1 556 ? 67.107 -2.177 94.104 1.00 41.76 554 GLN A CA 1
ATOM 3968 C C . GLN A 1 556 ? 65.662 -1.854 94.483 1.00 40.25 554 GLN A C 1
ATOM 3969 O O . GLN A 1 556 ? 64.742 -2.112 93.709 1.00 39.31 554 GLN A O 1
ATOM 3975 N N . LEU A 1 557 ? 65.465 -1.285 95.668 1.00 38.56 555 LEU A N 1
ATOM 3976 C CA . LEU A 1 557 ? 64.116 -1.043 96.177 1.00 35.14 555 LEU A CA 1
ATOM 3977 C C . LEU A 1 557 ? 63.282 -0.137 95.263 1.00 40.78 555 LEU A C 1
ATOM 3978 O O . LEU A 1 557 ? 62.061 -0.255 95.207 1.00 42.74 555 LEU A O 1
ATOM 3983 N N . ARG A 1 558 ? 63.946 0.745 94.524 1.00 46.89 556 ARG A N 1
ATOM 3984 C CA . ARG A 1 558 ? 63.246 1.681 93.648 1.00 45.54 556 ARG A CA 1
ATOM 3985 C C . ARG A 1 558 ? 62.688 0.985 92.400 1.00 45.43 556 ARG A C 1
ATOM 3986 O O . ARG A 1 558 ? 61.991 1.607 91.601 1.00 49.22 556 ARG A O 1
ATOM 3994 N N . ASP A 1 559 ? 62.983 -0.305 92.240 1.00 41.18 557 ASP A N 1
ATOM 3995 C CA . ASP A 1 559 ? 62.331 -1.105 91.197 1.00 45.12 557 ASP A CA 1
ATOM 3996 C C . ASP A 1 559 ? 60.955 -1.606 91.648 1.00 47.72 557 ASP A C 1
ATOM 3997 O O . ASP A 1 559 ? 60.222 -2.236 90.873 1.00 40.26 557 ASP A O 1
ATOM 4002 N N . LEU A 1 560 ? 60.618 -1.321 92.907 1.00 45.89 558 LEU A N 1
ATOM 4003 C CA . LEU A 1 560 ? 59.288 -1.614 93.440 1.00 46.70 558 LEU A CA 1
ATOM 4004 C C . LEU A 1 560 ? 58.271 -0.664 92.831 1.00 41.84 558 LEU A C 1
ATOM 4005 O O . LEU A 1 560 ? 58.404 0.553 92.954 1.00 45.47 558 LEU A O 1
ATOM 4010 N N . ARG A 1 561 ? 57.257 -1.224 92.182 1.00 38.71 559 ARG A N 1
ATOM 4011 C CA . ARG A 1 561 ? 56.125 -0.433 91.716 1.00 39.90 559 ARG A CA 1
ATOM 4012 C C . ARG A 1 561 ? 54.914 -0.623 92.634 1.00 33.92 559 ARG A C 1
ATOM 4013 O O . ARG A 1 561 ? 54.237 -1.656 92.596 1.00 35.00 559 ARG A O 1
ATOM 4015 N N . VAL A 1 562 ? 54.657 0.388 93.459 1.00 34.61 560 VAL A N 1
ATOM 4016 C CA . VAL A 1 562 ? 53.484 0.428 94.325 1.00 31.73 560 VAL A CA 1
ATOM 4017 C C . VAL A 1 562 ? 52.167 0.439 93.518 1.00 28.69 560 VAL A C 1
ATOM 4018 O O . VAL A 1 562 ? 51.119 0.010 94.023 1.00 27.25 560 VAL A O 1
ATOM 4022 N N . GLU A 1 563 ? 52.237 0.908 92.269 1.00 26.25 561 GLU A N 1
ATOM 4023 C CA . GLU A 1 563 ? 51.054 1.083 91.416 1.00 26.88 561 GLU A CA 1
ATOM 4024 C C . GLU A 1 563 ? 50.387 -0.202 90.914 1.00 27.28 56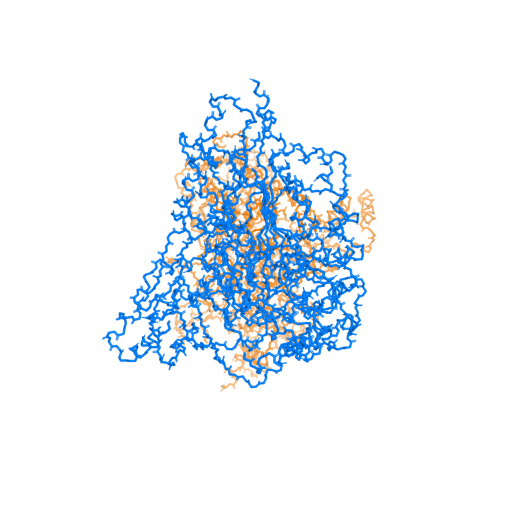1 GLU A C 1
ATOM 4025 O O . GLU A 1 563 ? 49.199 -0.186 90.556 1.00 20.54 561 GLU A O 1
ATOM 4031 N N . LYS A 1 564 ? 51.147 -1.298 90.860 1.00 24.06 562 LYS A N 1
ATOM 4032 C CA . LYS A 1 564 ? 50.664 -2.550 90.275 1.00 23.15 562 LYS A CA 1
ATOM 4033 C C . LYS A 1 564 ? 50.983 -3.712 91.205 1.00 25.91 562 LYS A C 1
ATOM 4034 O O . LYS A 1 564 ? 51.876 -3.616 92.036 1.00 25.29 562 LYS A O 1
ATOM 4040 N N . GLN A 1 565 ? 50.256 -4.813 91.087 1.00 26.77 563 GLN A N 1
ATOM 4041 C CA . GLN A 1 565 ? 50.586 -5.958 91.921 1.00 29.94 563 GLN A CA 1
ATOM 4042 C C . GLN A 1 565 ? 51.836 -6.628 91.396 1.00 29.68 563 GLN A C 1
ATOM 4043 O O . GLN A 1 565 ? 52.042 -6.680 90.186 1.00 27.69 563 GLN A O 1
ATOM 4049 N N . PHE A 1 566 ? 52.683 -7.117 92.301 1.00 32.32 564 PHE A N 1
ATOM 4050 C CA . PHE A 1 566 ? 53.931 -7.747 91.873 1.00 32.09 564 PHE A CA 1
ATOM 4051 C C . PHE A 1 566 ? 53.684 -8.962 90.996 1.00 27.82 564 PHE A C 1
ATOM 4052 O O . PHE A 1 566 ? 52.894 -9.847 91.328 1.00 28.78 564 PHE A O 1
ATOM 4060 N N . ASP A 1 567 ? 54.383 -8.984 89.871 1.00 32.78 565 ASP A N 1
ATOM 4061 C CA . ASP A 1 567 ? 54.187 -9.990 88.848 1.00 32.75 565 ASP A CA 1
ATOM 4062 C C . ASP A 1 567 ? 55.554 -10.625 88.570 1.00 28.16 565 ASP A C 1
ATOM 4063 O O . ASP A 1 567 ? 56.379 -10.053 87.859 1.00 31.93 565 ASP A O 1
ATOM 4068 N N . PRO A 1 568 ? 55.813 -11.802 89.155 1.00 29.73 566 PRO A N 1
ATOM 4069 C CA . PRO A 1 568 ? 57.138 -12.406 88.993 1.00 27.65 566 PRO A CA 1
ATOM 4070 C C . PRO A 1 568 ? 57.284 -13.109 87.649 1.00 30.32 566 PRO A C 1
ATOM 4071 O O . PRO A 1 568 ? 56.313 -13.696 87.159 1.00 28.91 566 PRO A O 1
ATOM 4075 N N . PRO A 1 569 ? 58.483 -13.033 87.050 1.00 26.62 567 PRO A N 1
ATOM 4076 C CA . PRO A 1 569 ? 58.801 -13.776 85.830 1.00 28.79 567 PRO A CA 1
ATOM 4077 C C . PRO A 1 569 ? 58.683 -15.274 86.061 1.00 27.79 567 PRO A C 1
ATOM 4078 O O . PRO A 1 569 ? 59.604 -15.854 86.627 1.00 23.39 567 PRO A O 1
ATOM 4082 N N . LEU A 1 570 ? 57.577 -15.888 85.642 1.00 25.87 568 LEU A N 1
ATOM 4083 C CA . LEU A 1 570 ? 57.453 -17.345 85.715 1.00 24.09 568 LEU A CA 1
ATOM 4084 C C . LEU A 1 570 ? 57.040 -17.924 84.362 1.00 20.22 568 LEU A C 1
ATOM 4085 O O . LEU A 1 570 ? 56.285 -18.895 84.297 1.00 21.33 568 LEU A O 1
ATOM 4090 N N . ASP A 1 571 ? 57.540 -17.329 83.282 1.00 22.35 569 ASP A N 1
ATOM 4091 C CA . ASP A 1 571 ? 57.123 -17.727 81.943 1.00 20.86 569 ASP A CA 1
ATOM 4092 C C . ASP A 1 571 ? 57.410 -19.186 81.589 1.00 20.25 569 ASP A C 1
ATOM 4093 O O . ASP A 1 571 ? 56.625 -19.813 80.884 1.00 20.24 569 ASP A O 1
ATOM 4098 N N . GLN A 1 572 ? 58.508 -19.745 82.080 1.00 23.37 570 GLN A N 1
ATOM 4099 C CA . GLN A 1 572 ? 58.781 -21.161 81.820 1.00 21.78 570 GLN A CA 1
ATOM 4100 C C . GLN A 1 572 ? 57.750 -22.086 82.465 1.00 23.68 570 GLN A C 1
ATOM 4101 O O . GLN A 1 572 ? 57.133 -22.900 81.772 1.00 21.75 570 GLN A O 1
ATOM 4107 N N . ARG A 1 573 ? 57.555 -21.963 83.782 1.00 23.38 571 ARG A N 1
ATOM 4108 C CA . ARG A 1 573 ? 56.599 -22.822 84.481 1.00 20.49 571 ARG A CA 1
ATOM 4109 C C . ARG A 1 573 ? 55.202 -22.616 83.910 1.00 20.49 571 ARG A C 1
ATOM 4110 O O . ARG A 1 573 ? 54.457 -23.569 83.729 1.00 21.37 571 ARG A O 1
ATOM 4118 N N . GLN A 1 574 ? 54.859 -21.371 83.606 1.00 22.63 572 GLN A N 1
ATOM 4119 C CA . GLN A 1 574 ? 53.509 -21.071 83.129 1.00 22.26 572 GLN A CA 1
ATOM 4120 C C . GLN A 1 574 ? 53.269 -21.583 81.715 1.00 18.12 572 GLN A C 1
ATOM 4121 O O . GLN A 1 574 ? 52.225 -22.175 81.434 1.00 17.72 572 GLN A O 1
ATOM 4127 N N . LEU A 1 575 ? 54.233 -21.378 80.825 1.00 17.89 573 LEU A N 1
ATOM 4128 C CA . LEU A 1 575 ? 54.099 -21.928 79.474 1.00 18.23 573 LEU A CA 1
ATOM 4129 C C . LEU A 1 575 ? 54.084 -23.458 79.471 1.00 18.88 573 LEU A C 1
ATOM 4130 O O . LEU A 1 575 ? 53.234 -24.057 78.819 1.00 16.94 573 LEU A O 1
ATOM 4135 N N . LEU A 1 576 ? 54.987 -24.087 80.220 1.00 20.69 574 LEU A N 1
ATOM 4136 C CA . LEU A 1 576 ? 54.947 -25.552 80.382 1.00 16.13 574 LEU A CA 1
ATOM 4137 C C . LEU A 1 576 ? 53.623 -26.076 80.974 1.00 17.63 574 LEU A C 1
ATOM 4138 O O . LEU A 1 576 ? 53.088 -27.092 80.516 1.00 16.83 574 LEU A O 1
ATOM 4143 N N . GLY A 1 577 ? 53.091 -25.375 81.973 1.00 19.53 575 GLY A N 1
ATOM 4144 C CA . GLY A 1 577 ? 51.819 -25.757 82.568 1.00 20.26 575 GLY A CA 1
ATOM 4145 C C . GLY A 1 577 ? 50.680 -25.683 81.565 1.00 19.69 575 GLY A C 1
ATOM 4146 O O . GLY A 1 577 ? 49.909 -26.638 81.402 1.00 22.25 575 GLY A O 1
ATOM 4147 N N . ALA A 1 578 ? 50.575 -24.537 80.896 1.00 18.52 576 ALA A N 1
ATOM 4148 C CA . ALA A 1 578 ? 49.596 -24.337 79.833 1.00 19.20 576 ALA A CA 1
ATOM 4149 C C . ALA A 1 578 ? 49.702 -25.394 78.735 1.00 17.77 576 ALA A C 1
ATOM 4150 O O . ALA A 1 578 ? 48.693 -25.915 78.267 1.00 17.60 576 ALA A O 1
ATOM 4152 N N . ALA A 1 579 ? 50.925 -25.697 78.317 1.00 16.18 577 ALA A N 1
ATOM 4153 C CA . ALA A 1 579 ? 51.151 -26.713 77.300 1.00 18.72 577 ALA A CA 1
ATOM 4154 C C . ALA A 1 579 ? 50.682 -28.089 77.763 1.00 14.61 577 ALA A C 1
ATOM 4155 O O . ALA A 1 579 ? 50.104 -28.843 76.978 1.00 17.41 577 ALA A O 1
ATOM 4157 N N . ALA A 1 580 ? 50.894 -28.413 79.034 1.00 18.22 578 ALA A N 1
ATOM 4158 C CA . ALA A 1 580 ? 50.416 -29.703 79.534 1.00 19.03 578 ALA A CA 1
ATOM 4159 C C . ALA A 1 580 ? 48.885 -29.735 79.531 1.00 19.83 578 ALA A C 1
ATOM 4160 O O . ALA A 1 580 ? 48.267 -30.793 79.264 1.00 15.24 578 ALA A O 1
ATOM 4162 N N . GLU A 1 581 ? 48.286 -28.575 79.837 1.00 16.15 579 GLU A N 1
ATOM 4163 C CA . GLU A 1 581 ? 46.829 -28.422 79.786 1.00 18.15 579 GLU A CA 1
ATOM 4164 C C . GLU A 1 581 ? 46.268 -28.635 78.388 1.00 17.34 579 GLU A C 1
ATOM 4165 O O . GLU A 1 581 ? 45.404 -29.499 78.186 1.00 18.40 579 GLU A O 1
ATOM 4171 N N . PHE A 1 582 ? 46.749 -27.841 77.432 1.00 16.70 580 PHE A N 1
ATOM 4172 C CA . PHE A 1 582 ? 46.365 -28.015 76.040 1.00 15.04 580 PHE A CA 1
ATOM 4173 C C . PHE A 1 582 ? 46.516 -29.462 75.595 1.00 16.86 580 PHE A C 1
ATOM 4174 O O . PHE A 1 582 ? 45.612 -30.020 74.974 1.00 15.70 580 PHE A O 1
ATOM 4182 N N . ALA A 1 583 ? 47.659 -30.068 75.912 1.00 18.05 581 ALA A N 1
ATOM 4183 C CA . ALA A 1 583 ? 47.903 -31.461 75.522 1.00 17.21 581 ALA A CA 1
ATOM 4184 C C . ALA A 1 583 ? 46.824 -32.399 76.064 1.00 17.13 581 ALA A C 1
ATOM 4185 O O . ALA A 1 583 ? 46.253 -33.200 75.312 1.00 16.12 581 ALA A O 1
ATOM 4187 N N . HIS A 1 584 ? 46.558 -32.301 77.370 1.00 18.12 582 HIS A N 1
ATOM 4188 C CA . HIS A 1 584 ? 45.494 -33.093 77.988 1.00 18.82 582 HIS A CA 1
ATOM 4189 C C . HIS A 1 584 ? 44.144 -32.909 77.281 1.00 19.02 582 HIS A C 1
ATOM 4190 O O . HIS A 1 584 ? 43.488 -33.899 76.894 1.00 18.33 582 HIS A O 1
ATOM 4197 N N . ASP A 1 585 ? 43.731 -31.652 77.116 1.00 15.50 583 ASP A N 1
ATOM 4198 C CA . ASP A 1 585 ? 42.462 -31.353 76.452 1.00 16.93 583 ASP A CA 1
ATOM 4199 C C . ASP A 1 585 ? 42.411 -31.948 75.045 1.00 15.12 583 ASP A C 1
ATOM 4200 O O . ASP A 1 585 ? 41.385 -32.482 74.612 1.00 16.79 583 ASP A O 1
ATOM 4205 N N . TYR A 1 586 ? 43.513 -31.848 74.318 1.00 14.08 584 TYR A N 1
ATOM 4206 C CA . TYR A 1 586 ? 43.490 -32.231 72.911 1.00 17.29 584 TYR A CA 1
ATOM 4207 C C . TYR A 1 586 ? 43.509 -33.756 72.772 1.00 18.29 584 TYR A C 1
ATOM 4208 O O . TYR A 1 586 ? 42.937 -34.298 71.831 1.00 19.34 584 TYR A O 1
ATOM 4217 N N . LYS A 1 587 ? 44.144 -34.444 73.716 1.00 20.40 585 LYS A N 1
ATOM 4218 C CA . LYS A 1 587 ? 44.198 -35.914 73.664 1.00 22.65 585 LYS A CA 1
ATOM 4219 C C . LYS A 1 587 ? 42.836 -36.494 74.048 1.00 18.94 585 LYS A C 1
ATOM 4220 O O . LYS A 1 587 ? 42.378 -37.474 73.461 1.00 24.86 585 LYS A O 1
ATOM 4226 N N . GLY A 1 588 ? 42.174 -35.855 75.012 1.00 20.73 586 GLY A N 1
ATOM 4227 C CA . GLY A 1 588 ? 40.862 -36.293 75.451 1.00 22.47 586 GLY A CA 1
ATOM 4228 C C . GLY A 1 588 ? 40.839 -37.616 76.203 1.00 22.82 586 GLY A C 1
ATOM 4229 O O . GLY A 1 588 ? 39.835 -38.325 76.177 1.00 23.42 586 GLY A O 1
ATOM 4230 N N . ASP A 1 589 ? 41.944 -37.953 76.865 1.00 25.31 587 ASP A N 1
ATOM 4231 C CA . ASP A 1 589 ? 41.995 -39.111 77.752 1.00 26.82 587 ASP A CA 1
ATOM 4232 C C . ASP A 1 589 ? 41.370 -38.731 79.104 1.00 28.61 587 ASP A C 1
ATOM 4233 O O . ASP A 1 589 ? 42.085 -38.574 80.101 1.00 28.77 587 ASP A O 1
ATOM 4238 N N . TRP A 1 590 ? 40.046 -38.588 79.137 1.00 25.07 588 TRP A N 1
ATOM 4239 C CA . TRP A 1 590 ? 39.381 -37.911 80.248 1.00 26.78 588 TRP A CA 1
ATOM 4240 C C . TRP A 1 590 ? 39.471 -38.662 81.567 1.00 33.48 588 TRP A C 1
ATOM 4241 O O . TRP A 1 590 ? 39.675 -38.056 82.619 1.00 33.26 588 TRP A O 1
ATOM 4252 N N . GLY A 1 591 ? 39.315 -39.981 81.510 1.00 33.80 589 GLY A N 1
ATOM 4253 C CA . GLY A 1 591 ? 39.218 -40.780 82.715 1.00 36.07 589 GLY A CA 1
ATOM 4254 C C . GLY A 1 591 ? 37.788 -41.259 82.890 1.00 35.89 589 GLY A C 1
ATOM 4255 O O . GLY A 1 591 ? 37.035 -41.376 81.906 1.00 31.71 589 GLY A O 1
ATOM 4256 N N . VAL A 1 592 ? 37.407 -41.541 84.135 1.00 35.53 590 VAL A N 1
ATOM 4257 C CA . VAL A 1 592 ? 36.014 -41.849 84.437 1.00 35.22 590 VAL A CA 1
ATOM 4258 C C . VAL A 1 592 ? 35.208 -40.563 84.291 1.00 29.08 590 VAL A C 1
ATOM 4259 O O . VAL A 1 592 ? 35.704 -39.472 84.581 1.00 33.96 590 VAL A O 1
ATOM 4263 N N . LEU A 1 593 ? 33.983 -40.683 83.798 1.00 28.36 591 LEU A N 1
ATOM 4264 C CA . LEU A 1 593 ? 33.119 -39.521 83.645 1.00 27.28 591 LEU A CA 1
ATOM 4265 C C . LEU A 1 593 ? 31.707 -39.868 84.073 1.00 25.45 591 LEU A C 1
ATOM 4266 O O . LEU A 1 593 ? 31.281 -41.025 83.990 1.00 23.01 591 LEU A O 1
ATOM 4271 N N . ASP A 1 594 ? 30.986 -38.854 84.525 1.00 19.10 592 ASP A N 1
ATOM 4272 C CA . ASP A 1 594 ? 29.575 -38.997 84.818 1.00 21.51 592 ASP A CA 1
ATOM 4273 C C . ASP A 1 594 ? 28.844 -38.126 83.811 1.00 24.54 592 ASP A C 1
ATOM 4274 O O . ASP A 1 594 ? 29.458 -37.237 83.204 1.00 23.12 592 ASP A O 1
ATOM 4279 N N . ASP A 1 595 ? 27.553 -38.379 83.610 1.00 20.95 593 ASP A N 1
ATOM 4280 C CA . ASP A 1 595 ? 26.766 -37.569 82.686 1.00 22.55 593 ASP A CA 1
ATOM 4281 C C . ASP A 1 595 ? 26.773 -36.112 83.137 1.00 24.92 593 ASP A C 1
ATOM 4282 O O . ASP A 1 595 ? 26.765 -35.182 82.320 1.00 22.51 593 ASP A O 1
ATOM 4287 N N . GLY A 1 596 ? 26.792 -35.921 84.448 1.00 23.64 594 GLY A N 1
ATOM 4288 C CA . GLY A 1 596 ? 26.736 -34.592 85.010 1.00 20.55 594 GLY A CA 1
ATOM 4289 C C . GLY A 1 596 ? 28.034 -34.220 85.695 1.00 25.72 594 GLY A C 1
ATOM 4290 O O . GLY A 1 596 ? 28.897 -35.067 85.945 1.00 23.27 594 GLY A O 1
ATOM 4299 N N . THR A 1 598 ? 29.494 -31.181 88.793 1.00 20.62 596 THR A N 1
ATOM 4300 C CA . THR A 1 598 ? 29.115 -30.166 89.762 1.00 23.95 596 THR A CA 1
ATOM 4301 C C . THR A 1 598 ? 30.235 -29.136 89.849 1.00 25.69 596 THR A C 1
ATOM 4302 O O . THR A 1 598 ? 31.397 -29.479 90.066 1.00 27.26 596 THR A O 1
ATOM 4306 N N . VAL A 1 599 ? 29.896 -27.868 89.659 1.00 23.74 597 VAL A N 1
ATOM 4307 C CA . VAL A 1 599 ? 30.912 -26.828 89.717 1.00 23.37 597 VAL A CA 1
ATOM 4308 C C . VAL A 1 599 ? 30.473 -25.821 90.769 1.00 22.74 597 VAL A C 1
ATOM 4309 O O . VAL A 1 599 ? 29.284 -25.627 90.968 1.00 23.53 597 VAL A O 1
ATOM 4313 N N . GLY A 1 600 ? 31.419 -25.198 91.460 1.00 23.16 598 GLY A N 1
ATOM 4314 C CA . GLY A 1 600 ? 31.055 -24.276 92.523 1.00 22.97 598 GLY A CA 1
ATOM 4315 C C . GLY A 1 600 ? 31.807 -22.970 92.417 1.00 22.17 598 GLY A C 1
ATOM 4316 O O . GLY A 1 600 ? 32.815 -22.900 91.719 1.00 20.79 598 GLY A O 1
ATOM 4317 N N . GLY A 1 601 ? 31.319 -21.947 93.114 1.00 19.82 599 GLY A N 1
ATOM 4318 C CA . GLY A 1 601 ? 31.983 -20.660 93.105 1.00 27.62 599 GLY A CA 1
ATOM 4319 C C . GLY A 1 601 ? 31.291 -19.643 93.993 1.00 26.91 599 GLY A C 1
ATOM 4320 O O . GLY A 1 601 ? 30.102 -19.753 94.268 1.00 25.80 599 GLY A O 1
ATOM 4321 N N . VAL A 1 602 ? 32.039 -18.654 94.455 1.00 29.69 600 VAL A N 1
ATOM 4322 C CA . VAL A 1 602 ? 31.444 -17.574 95.227 1.00 21.99 600 VAL A CA 1
ATOM 4323 C C . VAL A 1 602 ? 31.326 -16.382 94.307 1.00 25.68 600 VAL A C 1
ATOM 4324 O O . VAL A 1 602 ? 32.312 -15.986 93.682 1.00 24.49 600 VAL A O 1
ATOM 4328 N N . ILE A 1 603 ? 30.123 -15.817 94.203 1.00 25.95 601 ILE A N 1
ATOM 4329 C CA . ILE A 1 603 ? 29.931 -14.593 93.425 1.00 26.08 601 ILE A CA 1
ATOM 4330 C C . ILE A 1 603 ? 29.887 -13.380 94.351 1.00 27.04 601 ILE A C 1
ATOM 4331 O O . ILE A 1 603 ? 29.082 -13.335 95.296 1.00 21.97 601 ILE A O 1
ATOM 4336 N N . ASP A 1 604 ? 30.773 -12.418 94.088 1.00 21.24 602 ASP A N 1
ATOM 4337 C CA . ASP A 1 604 ? 30.860 -11.220 94.917 1.00 25.62 602 ASP A CA 1
ATOM 4338 C C . ASP A 1 604 ? 30.066 -10.106 94.254 1.00 24.36 602 ASP A C 1
ATOM 4339 O O . ASP A 1 604 ? 30.551 -9.442 93.339 1.00 21.39 602 ASP A O 1
ATOM 4344 N N . LEU A 1 605 ? 28.839 -9.911 94.724 1.00 21.98 603 LEU A N 1
ATOM 4345 C CA . LEU A 1 605 ? 27.929 -8.964 94.094 1.00 22.76 603 LEU A CA 1
ATOM 4346 C C . LEU A 1 605 ? 28.308 -7.501 94.334 1.00 23.55 603 LEU A C 1
ATOM 4347 O O . LEU A 1 605 ? 27.651 -6.600 93.811 1.00 22.28 603 LEU A O 1
ATOM 4352 N N . LEU A 1 606 ? 29.370 -7.276 95.110 1.00 21.66 604 LEU A N 1
ATOM 4353 C CA . LEU A 1 606 ? 29.894 -5.929 95.341 1.00 23.92 604 LEU A CA 1
ATOM 4354 C C . LEU A 1 606 ? 30.753 -5.457 94.165 1.00 25.10 604 LEU A C 1
ATOM 4355 O O . LEU A 1 606 ? 30.981 -4.248 93.993 1.00 21.14 604 LEU A O 1
ATOM 4360 N N . LEU A 1 607 ? 31.224 -6.407 93.354 1.00 23.26 605 LEU A N 1
ATOM 4361 C CA . LEU A 1 607 ? 32.035 -6.082 92.167 1.00 23.73 605 LEU A CA 1
ATOM 4362 C C . LEU A 1 607 ? 31.237 -5.336 91.101 1.00 18.93 605 LEU A C 1
ATOM 4363 O O . LEU A 1 607 ? 31.808 -4.772 90.160 1.00 21.67 605 LEU A O 1
ATOM 4368 N N . GLY A 1 608 ? 29.917 -5.350 91.230 1.00 18.59 606 GLY A N 1
ATOM 4369 C CA . GLY A 1 608 ? 29.065 -4.584 90.343 1.00 18.55 606 GLY A CA 1
ATOM 4370 C C . GLY A 1 608 ? 29.053 -5.045 88.898 1.00 22.15 606 GLY A C 1
ATOM 4371 O O . GLY A 1 608 ? 29.204 -4.228 87.972 1.00 22.03 606 GLY A O 1
ATOM 4372 N N . GLY A 1 609 ? 28.841 -6.340 88.684 1.00 19.31 607 GLY A N 1
ATOM 4373 C CA . GLY A 1 609 ? 28.826 -6.856 87.328 1.00 21.18 607 GLY A CA 1
ATOM 4374 C C . GLY A 1 609 ? 27.865 -8.014 87.122 1.00 22.66 607 GLY A C 1
ATOM 4375 O O . GLY A 1 609 ? 27.308 -8.555 88.072 1.00 23.88 607 GLY A O 1
ATOM 4376 N N . THR A 1 610 ? 27.681 -8.395 85.864 1.00 16.61 608 THR A N 1
ATOM 4377 C CA . THR A 1 610 ? 26.826 -9.511 85.513 1.00 16.69 608 THR A CA 1
ATOM 4378 C C . THR A 1 610 ? 27.709 -10.751 85.419 1.00 15.48 608 THR A C 1
ATOM 4379 O O . THR A 1 610 ? 28.913 -10.634 85.145 1.00 15.74 608 THR A O 1
ATOM 4383 N N . VAL A 1 611 ? 27.122 -11.922 85.666 1.00 15.64 609 VAL A N 1
ATOM 4384 C CA . VAL A 1 611 ? 27.796 -13.211 85.501 1.00 15.78 609 VAL A CA 1
ATOM 4385 C C . VAL A 1 611 ? 26.850 -14.184 84.786 1.00 15.39 609 VAL A C 1
ATOM 4386 O O . VAL A 1 611 ? 25.661 -14.277 85.132 1.00 18.34 609 VAL A O 1
ATOM 4390 N N . PHE A 1 612 ? 27.387 -14.891 83.791 1.00 15.46 610 PHE A N 1
ATOM 4391 C CA . PHE A 1 612 ? 26.644 -15.853 82.983 1.00 18.11 610 PHE A CA 1
ATOM 4392 C C . PHE A 1 612 ? 27.155 -17.268 83.208 1.00 15.80 610 PHE A C 1
ATOM 4393 O O . PHE A 1 612 ? 28.260 -17.460 83.708 1.00 14.86 610 PHE A O 1
ATOM 4401 N N . LEU A 1 613 ? 26.353 -18.238 82.765 1.00 14.99 611 LEU A N 1
ATOM 4402 C CA . LEU A 1 613 ? 26.769 -19.624 82.544 1.00 18.28 611 LEU A CA 1
ATOM 4403 C C . LEU A 1 613 ? 26.649 -19.931 81.048 1.00 18.36 611 LEU A C 1
ATOM 4404 O O . LEU A 1 613 ? 25.749 -19.417 80.384 1.00 16.15 611 LEU A O 1
ATOM 4409 N N . ILE A 1 614 ? 27.540 -20.759 80.510 1.00 17.90 612 ILE A N 1
ATOM 4410 C CA . ILE A 1 614 ? 27.434 -21.152 79.102 1.00 17.40 612 ILE A CA 1
ATOM 4411 C C . ILE A 1 614 ? 26.706 -22.504 78.971 1.00 20.63 612 ILE A C 1
ATOM 4412 O O . ILE A 1 614 ? 26.529 -23.231 79.958 1.00 16.55 612 ILE A O 1
ATOM 4417 N N . ASN A 1 615 ? 26.296 -22.838 77.753 1.00 16.80 613 ASN A N 1
ATOM 4418 C CA . ASN A 1 615 ? 25.463 -24.012 77.513 1.00 22.91 613 ASN A CA 1
ATOM 4419 C C . ASN A 1 615 ? 26.306 -25.266 77.305 1.00 20.11 613 ASN A C 1
ATOM 4420 O O . ASN A 1 615 ? 27.285 -25.223 76.572 1.00 18.05 613 ASN A O 1
ATOM 4425 N N . GLU A 1 616 ? 25.910 -26.387 77.914 1.00 21.35 614 GLU A N 1
ATOM 4426 C CA . GLU A 1 616 ? 26.725 -27.610 77.873 1.00 20.36 614 GLU A CA 1
ATOM 4427 C C . GLU A 1 616 ? 26.845 -28.194 76.471 1.00 20.87 614 GLU A C 1
ATOM 4428 O O . GLU A 1 616 ? 27.943 -28.552 76.025 1.00 18.87 614 GLU A O 1
ATOM 4434 N N . GLU A 1 617 ? 25.710 -28.288 75.789 1.00 21.93 615 GLU A N 1
ATOM 4435 C CA . GLU A 1 617 ? 25.663 -28.732 74.399 1.00 21.87 615 GLU A CA 1
ATOM 4436 C C . GLU A 1 617 ? 26.562 -27.875 73.502 1.00 21.40 615 GLU A C 1
ATOM 4437 O O . GLU A 1 617 ? 27.395 -28.410 72.755 1.00 20.50 615 GLU A O 1
ATOM 4443 N N . ASP A 1 618 ? 26.399 -26.551 73.575 1.00 19.98 616 ASP A N 1
ATOM 4444 C CA . ASP A 1 618 ? 27.205 -25.630 72.757 1.00 21.81 616 ASP A CA 1
ATOM 4445 C C . ASP A 1 618 ? 28.700 -25.728 73.071 1.00 17.16 616 ASP A C 1
ATOM 4446 O O . ASP A 1 618 ? 29.532 -25.588 72.183 1.00 16.44 616 ASP A O 1
ATOM 4451 N N . GLU A 1 619 ? 29.025 -25.935 74.344 1.00 15.97 617 GLU A N 1
ATOM 4452 C CA . GLU A 1 619 ? 30.403 -26.084 74.790 1.00 16.80 617 GLU A CA 1
ATOM 4453 C C . GLU A 1 619 ? 31.019 -27.346 74.170 1.00 17.78 617 GLU A C 1
ATOM 4454 O O . GLU A 1 619 ? 32.189 -27.351 73.723 1.00 16.03 617 GLU A O 1
ATOM 4460 N N . ALA A 1 620 ? 30.224 -28.417 74.151 1.00 13.01 618 ALA A N 1
ATOM 4461 C CA . ALA A 1 620 ? 30.647 -29.669 73.514 1.00 18.62 618 ALA A CA 1
ATOM 4462 C C . ALA A 1 620 ? 30.891 -29.431 72.024 1.00 16.43 618 ALA A C 1
ATOM 4463 O O . ALA A 1 620 ? 31.922 -29.828 71.479 1.00 15.67 618 ALA A O 1
ATOM 4465 N N . GLU A 1 621 ? 29.963 -28.755 71.360 1.00 15.92 619 GLU A N 1
ATOM 4466 C CA . GLU A 1 621 ? 30.151 -28.570 69.927 1.00 16.82 619 GLU A CA 1
ATOM 4467 C C . GLU A 1 621 ? 31.327 -27.644 69.619 1.00 22.15 619 GLU A C 1
ATOM 4468 O O . GLU A 1 621 ? 32.046 -27.873 68.649 1.00 21.04 619 GLU A O 1
ATOM 4474 N N . GLU A 1 622 ? 31.555 -26.634 70.462 1.00 17.28 620 GLU A N 1
ATOM 4475 C CA . GLU A 1 622 ? 32.686 -25.747 70.254 1.00 19.62 620 GLU A CA 1
ATOM 4476 C C . GLU A 1 622 ? 33.969 -26.557 70.360 1.00 16.81 620 GLU A C 1
ATOM 4477 O O . GLU A 1 622 ? 34.869 -26.417 69.523 1.00 15.19 620 GLU A O 1
ATOM 4483 N N . TYR A 1 623 ? 34.057 -27.379 71.409 1.00 17.71 621 TYR A N 1
ATOM 4484 C CA . TYR A 1 623 ? 35.234 -28.224 71.597 1.00 17.41 621 TYR A CA 1
ATOM 4485 C C . TYR A 1 623 ? 35.472 -29.030 70.335 1.00 17.02 621 TYR A C 1
ATOM 4486 O O . TYR A 1 623 ? 36.595 -29.096 69.830 1.00 15.17 621 TYR A O 1
ATOM 4495 N N . SER A 1 624 ? 34.415 -29.665 69.832 1.00 19.03 622 SER A N 1
ATOM 4496 C CA . SER A 1 624 ? 34.582 -30.525 68.671 1.00 18.22 622 SER A CA 1
ATOM 4497 C C . SER A 1 624 ? 34.957 -29.789 67.388 1.00 17.44 622 SER A C 1
ATOM 4498 O O . SER A 1 624 ? 35.804 -30.254 66.627 1.00 18.27 622 SER A O 1
ATOM 4501 N N . GLN A 1 625 ? 34.337 -28.651 67.131 1.00 16.82 623 GLN A N 1
ATOM 4502 C CA . GLN A 1 625 ? 34.691 -27.881 65.939 1.00 19.69 623 GLN A CA 1
ATOM 4503 C C . GLN A 1 625 ? 36.151 -27.408 66.022 1.00 15.60 623 GLN A C 1
ATOM 4504 O O . GLN A 1 625 ? 36.889 -27.476 65.040 1.00 16.57 623 GLN A O 1
ATOM 4510 N N . ILE A 1 626 ? 36.569 -26.944 67.197 1.00 14.05 624 ILE A N 1
ATOM 4511 C CA . ILE A 1 626 ? 37.939 -26.481 67.362 1.00 14.26 624 ILE A CA 1
ATOM 4512 C C . ILE A 1 626 ? 38.920 -27.645 67.162 1.00 15.43 624 ILE A C 1
ATOM 4513 O O . ILE A 1 626 ? 39.927 -27.505 66.477 1.00 15.70 624 ILE A O 1
ATOM 4518 N N . HIS A 1 627 ? 38.607 -28.788 67.751 1.00 12.54 625 HIS A N 1
ATOM 4519 C CA . HIS A 1 627 ? 39.458 -29.961 67.617 1.00 16.94 625 HIS A CA 1
ATOM 4520 C C . HIS A 1 627 ? 39.598 -30.368 66.150 1.00 15.16 625 HIS A C 1
ATOM 4521 O O . HIS A 1 627 ? 40.712 -30.546 65.654 1.00 16.50 625 HIS A O 1
ATOM 4528 N N . ARG A 1 628 ? 38.471 -30.478 65.452 1.00 17.70 626 ARG A N 1
ATOM 4529 C CA . ARG A 1 628 ? 38.475 -30.838 64.022 1.00 18.19 626 ARG A CA 1
ATOM 4530 C C . ARG A 1 628 ? 39.151 -29.837 63.069 1.00 15.13 626 ARG A C 1
ATOM 4531 O O . ARG A 1 628 ? 40.047 -30.230 62.292 1.00 16.93 626 ARG A O 1
ATOM 4539 N N . ASP A 1 629 ? 38.697 -28.577 63.088 1.00 12.78 627 ASP A N 1
ATOM 4540 C CA . ASP A 1 629 ? 39.316 -27.496 62.299 1.00 14.64 627 ASP A CA 1
ATOM 4541 C C . ASP A 1 629 ? 40.813 -27.412 62.604 1.00 17.07 627 ASP A C 1
ATOM 4542 O O . ASP A 1 629 ? 41.648 -27.360 61.693 1.00 16.85 627 ASP A O 1
ATOM 4547 N N . GLY A 1 630 ? 41.141 -27.345 63.892 1.00 12.94 628 GLY A N 1
ATOM 4548 C CA . GLY A 1 630 ? 42.522 -27.335 64.338 1.00 13.90 628 GLY A CA 1
ATOM 4549 C C . GLY A 1 630 ? 43.394 -28.451 63.770 1.00 15.85 628 GLY A C 1
ATOM 4550 O O . GLY A 1 630 ? 44.480 -28.198 63.228 1.00 17.20 628 GLY A O 1
ATOM 4551 N N . SER A 1 631 ? 42.933 -29.689 63.888 1.00 13.55 629 SER A N 1
ATOM 4552 C CA . SER A 1 631 ? 43.690 -30.823 63.361 1.00 15.96 629 SER A CA 1
ATOM 4553 C C . SER A 1 631 ? 43.886 -30.726 61.830 1.00 19.00 629 SER A C 1
ATOM 4554 O O . SER A 1 631 ? 45.025 -30.913 61.287 1.00 21.08 629 SER A O 1
ATOM 4557 N N . ALA A 1 632 ? 42.817 -30.433 61.130 1.00 16.51 630 ALA A N 1
ATOM 4558 C CA . ALA A 1 632 ? 42.870 -30.250 59.683 1.00 21.40 630 ALA A CA 1
ATOM 4559 C C . ALA A 1 632 ? 43.883 -29.191 59.271 1.00 20.75 630 ALA A C 1
ATOM 4560 O O . ALA A 1 632 ? 44.731 -29.457 58.478 1.00 23.27 630 ALA A O 1
ATOM 4562 N N . ARG A 1 633 ? 43.829 -28.034 59.912 1.00 21.77 631 ARG A N 1
ATOM 4563 C CA . ARG A 1 633 ? 44.833 -26.997 59.707 1.00 20.71 631 ARG A CA 1
ATOM 4564 C C . ARG A 1 633 ? 46.248 -27.393 60.075 1.00 21.09 631 ARG A C 1
ATOM 4565 O O . ARG A 1 633 ? 47.138 -27.069 59.392 1.00 21.94 631 ARG A O 1
ATOM 4573 N N . TYR A 1 634 ? 46.421 -28.131 61.144 1.00 21.03 632 TYR A N 1
ATOM 4574 C CA . TYR A 1 634 ? 47.693 -28.705 61.478 1.00 20.44 632 TYR A CA 1
ATOM 4575 C C . TYR A 1 634 ? 48.339 -29.354 60.290 1.00 18.67 632 TYR A C 1
ATOM 4576 O O . TYR A 1 634 ? 49.482 -29.173 60.103 1.00 18.67 632 TYR A O 1
ATOM 4585 N N . HIS A 1 635 ? 47.586 -30.187 59.598 1.00 22.08 633 HIS A N 1
ATOM 4586 C CA . HIS A 1 635 ? 48.164 -30.894 58.438 1.00 24.83 633 HIS A CA 1
ATOM 4587 C C . HIS A 1 635 ? 48.583 -30.027 57.241 1.00 26.06 633 HIS A C 1
ATOM 4588 O O . HIS A 1 635 ? 49.264 -30.512 56.330 1.00 23.83 633 HIS A O 1
ATOM 4595 N N . GLN A 1 636 ? 48.196 -28.756 57.238 1.00 21.95 634 GLN A N 1
ATOM 4596 C CA . GLN A 1 636 ? 48.666 -27.845 56.209 1.00 24.45 634 GLN A CA 1
ATOM 4597 C C . GLN A 1 636 ? 49.745 -26.936 56.765 1.00 25.60 634 GLN A C 1
ATOM 4598 O O . GLN A 1 636 ? 50.470 -26.285 56.015 1.00 24.19 634 GLN A O 1
ATOM 4604 N N . LEU A 1 637 ? 49.857 -26.913 58.089 1.00 20.54 635 LEU A N 1
ATOM 4605 C CA . LEU A 1 637 ? 50.849 -26.090 58.768 1.00 18.53 635 LEU A CA 1
ATOM 4606 C C . LEU A 1 637 ? 52.211 -26.799 58.829 1.00 21.31 635 LEU A C 1
ATOM 4607 O O . LEU A 1 637 ? 53.262 -26.194 58.564 1.00 20.12 635 LEU A O 1
ATOM 4612 N N . PHE A 1 638 ? 52.174 -28.086 59.172 1.00 18.91 636 PHE A N 1
ATOM 4613 C CA . PHE A 1 638 ? 53.367 -28.897 59.360 1.00 23.28 636 PHE A CA 1
ATOM 4614 C C . PHE A 1 638 ? 53.279 -30.105 58.430 1.00 22.04 636 PHE A C 1
ATOM 4615 O O . PHE A 1 638 ? 52.196 -30.653 58.225 1.00 23.53 636 PHE A O 1
ATOM 4623 N N . SER A 1 639 ? 54.403 -30.515 57.855 1.00 20.50 637 SER A N 1
ATOM 4624 C CA . SER A 1 639 ? 54.412 -31.719 57.025 1.00 22.62 637 SER A CA 1
ATOM 4625 C C . SER A 1 639 ? 54.511 -32.926 57.942 1.00 25.94 637 SER A C 1
ATOM 4626 O O . SER A 1 639 ? 53.940 -33.980 57.666 1.00 30.55 637 SER A O 1
ATOM 4629 N N . ALA A 1 640 ? 55.223 -32.744 59.051 1.00 28.19 638 ALA A N 1
ATOM 4630 C CA . ALA A 1 640 ? 55.370 -33.770 60.076 1.00 28.35 638 ALA A CA 1
ATOM 4631 C C . ALA A 1 640 ? 55.709 -33.046 61.373 1.00 25.66 638 ALA A C 1
ATOM 4632 O O . ALA A 1 640 ? 55.887 -31.826 61.355 1.00 25.38 638 ALA A O 1
ATOM 4634 N N . PRO A 1 641 ? 55.771 -33.780 62.501 1.00 27.05 639 PRO A N 1
ATOM 4635 C CA . PRO A 1 641 ? 56.247 -33.173 63.747 1.00 25.74 639 PRO A CA 1
ATOM 4636 C C . PRO A 1 641 ? 57.516 -32.330 63.573 1.00 30.89 639 PRO A C 1
ATOM 4637 O O . PRO A 1 641 ? 58.477 -32.759 62.927 1.00 32.34 639 PRO A O 1
ATOM 4641 N N . ASP A 1 642 ? 57.492 -31.127 64.138 1.00 26.55 640 ASP A N 1
ATOM 4642 C CA . ASP A 1 642 ? 58.596 -30.171 64.037 1.00 28.70 640 ASP A CA 1
ATOM 4643 C C . ASP A 1 642 ? 59.029 -29.787 62.632 1.00 29.17 640 ASP A C 1
ATOM 4644 O O . ASP A 1 642 ? 60.108 -29.221 62.459 1.00 36.31 640 ASP A O 1
ATOM 4649 N N . ARG A 1 643 ? 58.206 -30.088 61.634 1.00 26.74 641 ARG A N 1
ATOM 4650 C CA . ARG A 1 643 ? 58.544 -29.746 60.256 1.00 26.78 641 ARG A CA 1
ATOM 4651 C C . ARG A 1 643 ? 57.475 -28.887 59.589 1.00 24.41 641 ARG A C 1
ATOM 4652 O O . ARG A 1 643 ? 56.459 -29.402 59.100 1.00 23.95 641 ARG A O 1
ATOM 4660 N N . VAL A 1 644 ? 57.727 -27.582 59.545 1.00 20.01 642 VAL A N 1
ATOM 4661 C CA . VAL A 1 644 ? 56.792 -26.635 58.944 1.00 20.79 642 VAL A CA 1
ATOM 4662 C C . VAL A 1 644 ? 56.666 -26.894 57.448 1.00 20.77 642 VAL A C 1
ATOM 4663 O O . VAL A 1 644 ? 57.663 -27.124 56.775 1.00 22.48 642 VAL A O 1
ATOM 4667 N N . ALA A 1 645 ? 55.440 -26.899 56.934 1.00 17.05 643 ALA A N 1
ATOM 4668 C CA . ALA A 1 645 ? 55.226 -27.071 55.508 1.00 19.97 643 ALA A CA 1
ATOM 4669 C C . ALA A 1 645 ? 55.860 -25.909 54.741 1.00 19.75 643 ALA A C 1
ATOM 4670 O O . ALA A 1 645 ? 55.927 -24.802 55.258 1.00 19.41 643 ALA A O 1
ATOM 4672 N N . PRO A 1 646 ? 56.354 -26.171 53.517 1.00 19.14 644 PRO A N 1
ATOM 4673 C CA . PRO A 1 646 ? 56.968 -25.119 52.701 1.00 21.94 644 PRO A CA 1
ATOM 4674 C C . PRO A 1 646 ? 56.046 -23.924 52.564 1.00 18.75 644 PRO A C 1
ATOM 4675 O O . PRO A 1 646 ? 54.854 -24.126 52.352 1.00 22.19 644 PRO A O 1
ATOM 4679 N N . GLY A 1 647 ? 56.587 -22.719 52.705 1.00 18.07 645 GLY A N 1
ATOM 4680 C CA . GLY A 1 647 ? 55.817 -21.501 52.513 1.00 20.98 645 GLY A CA 1
ATOM 4681 C C . GLY A 1 647 ? 55.095 -21.046 53.772 1.00 22.13 645 GLY A C 1
ATOM 4682 O O . GLY A 1 647 ? 54.489 -19.968 53.809 1.00 21.36 645 GLY A O 1
ATOM 4683 N N . GLN A 1 648 ? 55.138 -21.872 54.812 1.00 21.14 646 GLN A N 1
ATOM 4684 C CA . GLN A 1 648 ? 54.425 -21.544 56.047 1.00 23.86 646 GLN A CA 1
ATOM 4685 C C . GLN A 1 648 ? 55.369 -21.068 57.138 1.00 19.93 646 GLN A C 1
ATOM 4686 O O . GLN A 1 648 ? 54.968 -20.954 58.296 1.00 20.83 646 GLN A O 1
ATOM 4692 N N . GLU A 1 649 ? 56.617 -20.786 56.769 1.00 20.07 647 GLU A N 1
ATOM 4693 C CA . GLU A 1 649 ? 57.662 -20.522 57.754 1.00 22.16 647 GLU A CA 1
ATOM 4694 C C . GLU A 1 649 ? 57.416 -19.227 58.497 1.00 19.94 647 GLU A C 1
ATOM 4695 O O . GLU A 1 649 ? 57.514 -19.168 59.721 1.00 17.43 647 GLU A O 1
ATOM 4701 N N . LYS A 1 650 ? 57.105 -18.183 57.742 1.00 19.23 648 LYS A N 1
ATOM 4702 C CA . LYS A 1 650 ? 56.940 -16.870 58.333 1.00 20.24 648 LYS A CA 1
ATOM 4703 C C . LYS A 1 650 ? 55.744 -16.860 59.293 1.00 18.33 648 LYS A C 1
ATOM 4704 O O . LYS A 1 650 ? 55.814 -16.243 60.360 1.00 17.08 648 LYS A O 1
ATOM 4710 N N . LEU A 1 651 ? 54.685 -17.594 58.938 1.00 17.20 649 LEU A N 1
ATOM 4711 C CA . LEU A 1 651 ? 53.498 -17.711 59.781 1.00 14.36 649 LEU A CA 1
ATOM 4712 C C . LEU A 1 651 ? 53.793 -18.433 61.108 1.00 18.43 649 LEU A C 1
ATOM 4713 O O . LEU A 1 651 ? 53.515 -17.897 62.216 1.00 15.90 649 LEU A O 1
ATOM 4718 N N . VAL A 1 652 ? 54.370 -19.639 60.998 1.00 17.17 650 VAL A N 1
ATOM 4719 C CA . VAL A 1 652 ? 54.777 -20.395 62.182 1.00 15.72 650 VAL A CA 1
ATOM 4720 C C . VAL A 1 652 ? 55.733 -19.572 63.066 1.00 16.83 650 VAL A C 1
ATOM 4721 O O . VAL A 1 652 ? 55.601 -19.576 64.288 1.00 17.02 650 VAL A O 1
ATOM 4725 N N . ALA A 1 653 ? 56.667 -18.848 62.452 1.00 14.35 651 ALA A N 1
ATOM 4726 C CA . ALA A 1 653 ? 57.590 -17.998 63.210 1.00 15.56 651 ALA A CA 1
ATOM 4727 C C . ALA A 1 653 ? 56.877 -16.840 63.914 1.00 15.27 651 ALA A C 1
ATOM 4728 O O . ALA A 1 653 ? 57.276 -16.436 65.011 1.00 13.20 651 ALA A O 1
ATOM 4730 N N . LEU A 1 654 ? 55.831 -16.302 63.293 1.00 16.09 652 LEU A N 1
ATOM 4731 C CA . LEU A 1 654 ? 55.024 -15.285 63.975 1.00 14.89 652 LEU A CA 1
ATOM 4732 C C . LEU A 1 654 ? 54.413 -15.859 65.247 1.00 15.16 652 LEU A C 1
ATOM 4733 O O . LEU A 1 654 ? 54.461 -15.220 66.300 1.00 14.54 652 LEU A O 1
ATOM 4738 N N . PHE A 1 655 ? 53.832 -17.057 65.161 1.00 14.37 653 PHE A N 1
ATOM 4739 C CA . PHE A 1 655 ? 53.262 -17.648 66.390 1.00 15.80 653 PHE A CA 1
ATOM 4740 C C . PHE A 1 655 ? 54.307 -18.039 67.429 1.00 15.62 653 PHE A C 1
ATOM 4741 O O . PHE A 1 655 ? 54.059 -17.917 68.644 1.00 15.37 653 PHE A O 1
ATOM 4749 N N . ASP A 1 656 ? 55.456 -18.525 66.957 1.00 15.34 654 ASP A N 1
ATOM 4750 C CA . ASP A 1 656 ? 56.595 -18.831 67.835 1.00 17.43 654 ASP A CA 1
ATOM 4751 C C . ASP A 1 656 ? 57.139 -17.625 68.612 1.00 16.34 654 ASP A C 1
ATOM 4752 O O . ASP A 1 656 ? 57.300 -17.696 69.826 1.00 15.58 654 ASP A O 1
ATOM 4757 N N . GLU A 1 657 ? 57.430 -16.530 67.899 1.00 14.16 655 GLU A N 1
ATOM 4758 C CA . GLU A 1 657 ? 58.207 -15.415 68.445 1.00 15.71 655 GLU A CA 1
ATOM 4759 C C . GLU A 1 657 ? 57.454 -14.079 68.594 1.00 16.01 655 GLU A C 1
ATOM 4760 O O . GLU A 1 657 ? 58.013 -13.102 69.090 1.00 19.17 655 GLU A O 1
ATOM 4766 N N . GLN A 1 658 ? 56.193 -14.023 68.175 1.00 18.21 656 GLN A N 1
ATOM 4767 C CA . GLN A 1 658 ? 55.433 -12.767 68.318 1.00 15.30 656 GLN A CA 1
ATOM 4768 C C . GLN A 1 658 ? 54.149 -12.912 69.139 1.00 15.69 656 GLN A C 1
ATOM 4769 O O . GLN A 1 658 ? 53.865 -12.075 69.993 1.00 17.06 656 GLN A O 1
ATOM 4775 N N . VAL A 1 659 ? 53.416 -14.000 68.906 1.00 14.83 657 VAL A N 1
ATOM 4776 C CA . VAL A 1 659 ? 52.120 -14.213 69.531 1.00 14.73 657 VAL A CA 1
ATOM 4777 C C . VAL A 1 659 ? 52.259 -14.767 70.943 1.00 13.17 657 VAL A C 1
ATOM 4778 O O . VAL A 1 659 ? 52.831 -15.849 71.155 1.00 12.78 657 VAL A O 1
ATOM 4782 N N . HIS A 1 660 ? 51.715 -14.035 71.909 1.00 11.05 658 HIS A N 1
ATOM 4783 C CA . HIS A 1 660 ? 51.766 -14.467 73.311 1.00 13.64 658 HIS A CA 1
ATOM 4784 C C . HIS A 1 660 ? 50.645 -15.442 73.640 1.00 13.99 658 HIS A C 1
ATOM 4785 O O . HIS A 1 660 ? 49.814 -15.754 72.795 1.00 13.47 658 HIS A O 1
ATOM 4792 N N . ASP A 1 661 ? 50.644 -15.936 74.871 1.00 14.38 659 ASP A N 1
ATOM 4793 C CA . ASP A 1 661 ? 49.663 -16.922 75.281 1.00 14.16 659 ASP A CA 1
ATOM 4794 C C . ASP A 1 661 ? 49.093 -16.386 76.572 1.00 15.39 659 ASP A C 1
ATOM 4795 O O . ASP A 1 661 ? 49.659 -16.584 77.653 1.00 16.65 659 ASP A O 1
ATOM 4800 N N . SER A 1 662 ? 47.984 -15.668 76.464 1.00 17.21 660 SER A N 1
ATOM 4801 C CA . SER A 1 662 ? 47.448 -14.989 77.623 1.00 18.08 660 SER A CA 1
ATOM 4802 C C . SER A 1 662 ? 46.830 -16.004 78.585 1.00 19.42 660 SER A C 1
ATOM 4803 O O . SER A 1 662 ? 46.547 -15.683 79.730 1.00 18.78 660 SER A O 1
ATOM 4806 N N . ARG A 1 663 ? 46.647 -17.236 78.116 1.00 18.65 661 ARG A N 1
ATOM 4807 C CA . ARG A 1 663 ? 46.138 -18.296 78.980 1.00 25.88 661 ARG A CA 1
ATOM 4808 C C . ARG A 1 663 ? 47.185 -18.784 79.972 1.00 27.60 661 ARG A C 1
ATOM 4809 O O . ARG A 1 663 ? 46.841 -19.329 81.022 1.00 30.13 661 ARG A O 1
ATOM 4817 N N . ALA A 1 664 ? 48.459 -18.555 79.658 1.00 21.80 662 ALA A N 1
ATOM 4818 C CA . ALA A 1 664 ? 49.558 -19.129 80.427 1.00 20.49 662 ALA A CA 1
ATOM 4819 C C . ALA A 1 664 ? 49.815 -18.472 81.788 1.00 23.22 662 ALA A C 1
ATOM 4820 O O . ALA A 1 664 ? 50.090 -17.268 81.885 1.00 33.32 662 ALA A O 1
ATOM 4822 N N . PRO A 1 677 ? 36.648 -29.470 83.182 1.00 30.19 675 PRO A N 1
ATOM 4823 C CA . PRO A 1 677 ? 36.341 -30.320 82.015 1.00 28.28 675 PRO A CA 1
ATOM 4824 C C . PRO A 1 677 ? 37.376 -30.141 80.913 1.00 26.99 675 PRO A C 1
ATOM 4825 O O . PRO A 1 677 ? 38.041 -31.098 80.523 1.00 29.41 675 PRO A O 1
ATOM 4829 N N . PHE A 1 678 ? 37.486 -28.923 80.400 1.00 17.89 676 PHE A N 1
ATOM 4830 C CA . PHE A 1 678 ? 38.628 -28.553 79.581 1.00 21.08 676 PHE A CA 1
ATOM 4831 C C . PHE A 1 678 ? 38.814 -27.043 79.626 1.00 19.51 676 PHE A C 1
ATOM 4832 O O . PHE A 1 678 ? 37.916 -26.318 80.074 1.00 21.29 676 PHE A O 1
ATOM 4840 N N . THR A 1 679 ? 39.976 -26.572 79.182 1.00 18.73 677 THR A N 1
ATOM 4841 C CA . THR A 1 679 ? 40.364 -25.165 79.362 1.00 17.93 677 THR A CA 1
ATOM 4842 C C . THR A 1 679 ? 39.800 -24.252 78.280 1.00 18.42 677 THR A C 1
ATOM 4843 O O . THR A 1 679 ? 39.140 -24.724 77.360 1.00 15.70 677 THR A O 1
ATOM 4847 N N . ASP A 1 680 ? 40.070 -22.951 78.388 1.00 17.13 678 ASP A N 1
ATOM 4848 C CA . ASP A 1 680 ? 39.591 -21.990 77.399 1.00 16.85 678 ASP A CA 1
ATOM 4849 C C . ASP A 1 680 ? 40.207 -22.188 76.003 1.00 16.45 678 ASP A C 1
ATOM 4850 O O . ASP A 1 680 ? 39.729 -21.620 75.023 1.00 14.98 678 ASP A O 1
ATOM 4855 N N . TYR A 1 681 ? 41.261 -22.998 75.910 1.00 14.98 679 TYR A N 1
ATOM 4856 C CA . TYR A 1 681 ? 41.846 -23.320 74.608 1.00 17.76 679 TYR A CA 1
ATOM 4857 C C . TYR A 1 681 ? 40.810 -23.956 73.696 1.00 17.76 679 TYR A C 1
ATOM 4858 O O . TYR A 1 681 ? 40.904 -23.874 72.468 1.00 15.77 679 TYR A O 1
ATOM 4867 N N . PHE A 1 682 ? 39.834 -24.627 74.294 1.00 17.02 680 PHE A N 1
ATOM 4868 C CA . PHE A 1 682 ? 38.862 -25.338 73.498 1.00 15.29 680 PHE A CA 1
ATOM 4869 C C . PHE A 1 682 ? 37.466 -24.758 73.598 1.00 12.40 680 PHE A C 1
ATOM 4870 O O . PHE A 1 682 ? 36.482 -25.465 73.416 1.00 11.57 680 PHE A O 1
ATOM 4878 N N . ARG A 1 683 ? 37.401 -23.455 73.847 1.00 13.32 681 ARG A N 1
ATOM 4879 C CA . ARG A 1 683 ? 36.164 -22.687 73.714 1.00 16.39 681 ARG A CA 1
ATOM 4880 C C . ARG A 1 683 ? 36.418 -21.470 72.825 1.00 15.90 681 ARG A C 1
ATOM 4881 O O . ARG A 1 683 ? 37.534 -20.917 72.807 1.00 13.24 681 ARG A O 1
ATOM 4889 N N . TYR A 1 684 ? 35.402 -21.038 72.094 1.00 15.71 682 TYR A N 1
ATOM 4890 C CA . TYR A 1 684 ? 35.543 -19.781 71.374 1.00 15.96 682 TYR A CA 1
ATOM 4891 C C . TYR A 1 684 ? 35.405 -18.637 72.359 1.00 16.35 682 TYR A C 1
ATOM 4892 O O . TYR A 1 684 ? 34.734 -18.767 73.398 1.00 15.98 682 TYR A O 1
ATOM 4901 N N . ARG A 1 685 ? 36.074 -17.532 72.058 1.00 15.05 683 ARG A N 1
ATOM 4902 C CA . ARG A 1 685 ? 36.019 -16.355 72.912 1.00 15.45 683 ARG A CA 1
ATOM 4903 C C . ARG A 1 685 ? 34.596 -15.806 72.888 1.00 16.02 683 ARG A C 1
ATOM 4904 O O . ARG A 1 685 ? 33.931 -15.839 71.845 1.00 13.86 683 ARG A O 1
ATOM 4912 N N . LEU A 1 686 ? 34.107 -15.321 74.022 1.00 13.01 684 LEU A N 1
ATOM 4913 C CA . LEU A 1 686 ? 32.772 -14.719 74.020 1.00 12.76 684 LEU A CA 1
ATOM 4914 C C . LEU A 1 686 ? 32.862 -13.326 73.416 1.00 17.67 684 LEU A C 1
ATOM 4915 O O . LEU A 1 686 ? 33.787 -12.564 73.738 1.00 14.09 684 LEU A O 1
ATOM 4920 N N . VAL A 1 687 ? 31.908 -13.006 72.532 1.00 13.51 685 VAL A N 1
ATOM 4921 C CA . VAL A 1 687 ? 31.859 -11.710 71.868 1.00 13.78 685 VAL A CA 1
ATOM 4922 C C . VAL A 1 687 ? 30.455 -11.134 71.978 1.00 12.71 685 VAL A C 1
ATOM 4923 O O . VAL A 1 687 ? 29.470 -11.818 71.676 1.00 13.30 685 VAL A O 1
ATOM 4927 N N . HIS A 1 688 ? 30.365 -9.893 72.437 1.00 12.34 686 HIS A N 1
ATOM 4928 C CA . HIS A 1 688 ? 29.098 -9.170 72.452 1.00 17.08 686 HIS A CA 1
ATOM 4929 C C . HIS A 1 688 ? 29.004 -8.237 71.257 1.00 15.83 686 HIS A C 1
ATOM 4930 O O . HIS A 1 688 ? 29.983 -7.581 70.904 1.00 13.94 686 HIS A O 1
ATOM 4937 N N . PHE A 1 689 ? 27.829 -8.172 70.642 1.00 16.03 687 PHE A N 1
ATOM 4938 C CA . PHE A 1 689 ? 27.582 -7.157 69.624 1.00 14.64 687 PHE A CA 1
ATOM 4939 C C . PHE A 1 689 ? 26.376 -6.385 70.140 1.00 18.01 687 PHE A C 1
ATOM 4940 O O . PHE A 1 689 ? 25.225 -6.725 69.826 1.00 18.24 687 PHE A O 1
ATOM 4948 N N . ASP A 1 690 ? 26.644 -5.376 70.966 1.00 17.01 688 ASP A N 1
ATOM 4949 C CA . ASP A 1 690 ? 25.589 -4.661 71.679 1.00 16.91 688 ASP A CA 1
ATOM 4950 C C . ASP A 1 690 ? 24.781 -5.622 72.550 1.00 15.93 688 ASP A C 1
ATOM 4951 O O . ASP A 1 690 ? 25.314 -6.175 73.504 1.00 19.58 688 ASP A O 1
ATOM 4956 N N . ASN A 1 691 ? 23.506 -5.822 72.236 1.00 16.41 689 ASN A N 1
ATOM 4957 C CA . ASN A 1 691 ? 22.668 -6.688 73.050 1.00 18.83 689 ASN A CA 1
ATOM 4958 C C . ASN A 1 691 ? 22.850 -8.162 72.711 1.00 17.22 689 ASN A C 1
ATOM 4959 O O . ASN A 1 691 ? 22.432 -9.023 73.472 1.00 16.16 689 ASN A O 1
ATOM 4964 N N . GLU A 1 692 ? 23.469 -8.442 71.566 1.00 15.64 690 GLU A N 1
ATOM 4965 C CA . GLU A 1 692 ? 23.597 -9.825 71.095 1.00 15.92 690 GLU A CA 1
ATOM 4966 C C . GLU A 1 692 ? 24.965 -10.409 71.445 1.00 17.11 690 GLU A C 1
ATOM 4967 O O . GLU A 1 692 ? 25.908 -9.666 71.728 1.00 17.37 690 GLU A O 1
ATOM 4973 N N . SER A 1 693 ? 25.076 -11.737 71.412 1.00 16.40 691 SER A N 1
ATOM 4974 C CA . SER A 1 693 ? 26.347 -12.400 71.663 1.00 14.99 691 SER A CA 1
ATOM 4975 C C . SER A 1 693 ? 26.549 -13.531 70.650 1.00 17.88 691 SER A C 1
ATOM 4976 O O . SER A 1 693 ? 25.586 -13.982 70.009 1.00 15.71 691 SER A O 1
ATOM 4979 N N . ASN A 1 694 ? 27.790 -13.995 70.497 1.00 15.64 692 ASN A N 1
ATOM 4980 C CA . ASN A 1 694 ? 28.066 -15.083 69.553 1.00 15.69 692 ASN A CA 1
ATOM 4981 C C . ASN A 1 694 ? 27.733 -16.468 70.081 1.00 17.44 692 ASN A C 1
ATOM 4982 O O . ASN A 1 694 ? 27.664 -17.426 69.315 1.00 22.24 692 ASN A O 1
ATOM 4987 N N . LYS A 1 695 ? 27.564 -16.588 71.390 1.00 17.28 693 LYS A N 1
ATOM 4988 C CA . LYS A 1 695 ? 27.169 -17.863 71.962 1.00 21.15 693 LYS A CA 1
ATOM 4989 C C . LYS A 1 695 ? 26.008 -17.654 72.923 1.00 21.81 693 LYS A C 1
ATOM 4990 O O . LYS A 1 695 ? 25.746 -16.527 73.379 1.00 19.22 693 LYS A O 1
ATOM 4996 N N . ARG A 1 696 ? 25.307 -18.740 73.217 1.00 17.41 694 ARG A N 1
ATOM 4997 C CA . ARG A 1 696 ? 24.169 -18.695 74.110 1.00 18.45 694 ARG A CA 1
ATOM 4998 C C . ARG A 1 696 ? 24.644 -18.525 75.541 1.00 21.49 694 ARG A C 1
ATOM 4999 O O . ARG A 1 696 ? 25.643 -19.130 75.958 1.00 18.87 694 ARG A O 1
ATOM 5007 N N . LEU A 1 697 ? 23.933 -17.686 76.288 1.00 17.15 695 LEU A N 1
ATOM 5008 C CA . LEU A 1 697 ? 24.279 -17.415 77.667 1.00 16.41 695 LEU A CA 1
ATOM 5009 C C . LEU A 1 697 ? 23.039 -17.462 78.531 1.00 18.65 695 LEU A C 1
ATOM 5010 O O . LEU A 1 697 ? 21.929 -17.192 78.056 1.00 18.51 695 LEU A O 1
ATOM 5015 N N . SER A 1 698 ? 23.242 -17.810 79.800 1.00 18.24 696 SER A N 1
ATOM 5016 C CA . SER A 1 698 ? 22.178 -17.812 80.792 1.00 20.28 696 SER A CA 1
ATOM 5017 C C . SER A 1 698 ? 22.611 -16.860 81.884 1.00 16.77 696 SER A C 1
ATOM 5018 O O . SER A 1 698 ? 23.743 -16.956 82.362 1.00 19.01 696 SER A O 1
ATOM 5021 N N . VAL A 1 699 ? 21.734 -15.949 82.295 1.00 17.79 697 VAL A N 1
ATOM 5022 C CA . VAL A 1 699 ? 22.130 -14.994 83.330 1.00 15.58 697 VAL A CA 1
ATOM 5023 C C . VAL A 1 699 ? 22.151 -15.699 84.673 1.00 20.69 697 VAL A C 1
ATOM 5024 O O . VAL A 1 699 ? 21.144 -16.262 85.099 1.00 14.84 697 VAL A O 1
ATOM 5028 N N . LEU A 1 700 ? 23.302 -15.671 85.337 1.00 18.78 698 LEU A N 1
ATOM 5029 C CA . LEU A 1 700 ? 23.433 -16.303 86.645 1.00 22.55 698 LEU A CA 1
ATOM 5030 C C . LEU A 1 700 ? 23.223 -15.243 87.713 1.00 21.99 698 LEU A C 1
ATOM 5031 O O . LEU A 1 700 ? 22.594 -15.490 88.747 1.00 19.57 698 LEU A O 1
ATOM 5036 N N . ALA A 1 701 ? 23.770 -14.058 87.448 1.00 19.89 699 ALA A N 1
ATOM 5037 C CA . ALA A 1 701 ? 23.663 -12.955 88.394 1.00 18.58 699 ALA A CA 1
ATOM 5038 C C . ALA A 1 701 ? 23.742 -11.616 87.663 1.00 22.16 699 ALA A C 1
ATOM 5039 O O . ALA A 1 701 ? 24.537 -11.445 86.741 1.00 17.58 699 ALA A O 1
ATOM 5041 N N . THR A 1 702 ? 22.916 -10.667 88.079 1.00 19.73 700 THR A N 1
ATOM 5042 C CA . THR A 1 702 ? 22.914 -9.348 87.466 1.00 19.51 700 THR A CA 1
ATOM 5043 C C . THR A 1 702 ? 22.143 -8.402 88.373 1.00 19.83 700 THR A C 1
ATOM 5044 O O . THR A 1 702 ? 21.348 -8.856 89.208 1.00 21.18 700 THR A O 1
ATOM 5048 N N . ALA A 1 703 ? 22.401 -7.107 88.219 1.00 19.47 701 ALA A N 1
ATOM 5049 C CA . ALA A 1 703 ? 21.737 -6.065 89.003 1.00 18.90 701 ALA A CA 1
ATOM 5050 C C . ALA A 1 703 ? 21.872 -6.335 90.505 1.00 23.58 701 ALA A C 1
ATOM 5051 O O . ALA A 1 703 ? 20.991 -5.986 91.286 1.00 24.85 701 ALA A O 1
ATOM 5053 N N . GLY A 1 704 ? 22.977 -6.979 90.883 1.00 22.59 702 GLY A N 1
ATOM 5054 C CA . GLY A 1 704 ? 23.287 -7.275 92.273 1.00 20.67 702 GLY A CA 1
ATOM 5055 C C . GLY A 1 704 ? 22.599 -8.480 92.888 1.00 24.09 702 GLY A C 1
ATOM 5056 O O . GLY A 1 704 ? 22.762 -8.746 94.085 1.00 26.16 702 GLY A O 1
ATOM 5057 N N . ARG A 1 705 ? 21.825 -9.222 92.103 1.00 22.56 703 ARG A N 1
ATOM 5058 C CA . ARG A 1 705 ? 21.241 -10.442 92.654 1.00 23.82 703 ARG A CA 1
ATOM 5059 C C . ARG A 1 705 ? 21.680 -11.683 91.905 1.00 22.13 703 ARG A C 1
ATOM 5060 O O . ARG A 1 705 ? 22.056 -11.621 90.735 1.00 19.72 703 ARG A O 1
ATOM 5068 N N . VAL A 1 706 ? 21.635 -12.814 92.587 1.00 24.07 704 VAL A N 1
ATOM 5069 C CA . VAL A 1 706 ? 21.781 -14.077 91.900 1.00 21.84 704 VAL A CA 1
ATOM 5070 C C . VAL A 1 706 ? 20.371 -14.491 91.539 1.00 27.72 704 VAL A C 1
ATOM 5071 O O . VAL A 1 706 ? 19.499 -14.550 92.411 1.00 27.02 704 VAL A O 1
ATOM 5075 N N . VAL A 1 707 ? 20.143 -14.756 90.255 1.00 21.17 705 VAL A N 1
ATOM 5076 C CA . VAL A 1 707 ? 18.814 -15.106 89.786 1.00 25.12 705 VAL A CA 1
ATOM 5077 C C . VAL A 1 707 ? 18.298 -16.348 90.509 1.00 28.13 705 VAL A C 1
ATOM 5078 O O . VAL A 1 707 ? 18.956 -17.394 90.519 1.00 26.77 705 VAL A O 1
ATOM 5082 N N . GLY A 1 708 ? 17.125 -16.227 91.123 1.00 30.25 706 GLY A N 1
ATOM 5083 C CA . GLY A 1 708 ? 16.520 -17.353 91.814 1.00 28.56 706 GLY A CA 1
ATOM 5084 C C . GLY A 1 708 ? 16.805 -17.388 93.301 1.00 29.59 706 GLY A C 1
ATOM 5085 O O . GLY A 1 708 ? 16.164 -18.148 94.030 1.00 31.73 706 GLY A O 1
ATOM 5086 N N . VAL A 1 709 ? 17.767 -16.582 93.751 1.00 27.55 707 VAL A N 1
ATOM 5087 C CA . VAL A 1 709 ? 18.087 -16.499 95.176 1.00 28.49 707 VAL A CA 1
ATOM 5088 C C . VAL A 1 709 ? 17.159 -15.500 95.882 1.00 30.33 707 VAL A C 1
ATOM 5089 O O . VAL A 1 709 ? 17.149 -14.299 95.573 1.00 29.13 707 VAL A O 1
ATOM 5093 N N . GLY A 1 710 ? 16.374 -16.002 96.833 1.00 32.02 708 GLY A N 1
ATOM 5094 C CA . GLY A 1 710 ? 15.314 -15.210 97.435 1.00 29.61 708 GLY A CA 1
ATOM 5095 C C . GLY A 1 710 ? 15.742 -14.233 98.517 1.00 30.73 708 GLY A C 1
ATOM 5096 O O . GLY A 1 710 ? 14.922 -13.805 99.346 1.00 32.05 708 GLY A O 1
ATOM 5097 N N . VAL A 1 711 ? 17.019 -13.871 98.515 1.00 27.37 709 VAL A N 1
ATOM 5098 C CA . VAL A 1 711 ? 17.516 -12.852 99.436 1.00 33.02 709 VAL A CA 1
ATOM 5099 C C . VAL A 1 711 ? 18.631 -12.039 98.780 1.00 29.59 709 VAL A C 1
ATOM 5100 O O . VAL A 1 711 ? 19.346 -12.554 97.915 1.00 28.49 709 VAL A O 1
ATOM 5112 N N . LEU A 1 713 ? 22.298 -10.369 99.126 1.00 27.59 711 LEU A N 1
ATOM 5113 C CA . LEU A 1 713 ? 23.486 -10.615 99.935 1.00 27.01 711 LEU A CA 1
ATOM 5114 C C . LEU A 1 713 ? 24.727 -10.117 99.196 1.00 29.55 711 LEU A C 1
ATOM 5115 O O . LEU A 1 713 ? 24.796 -10.199 97.961 1.00 29.00 711 LEU A O 1
ATOM 5120 N N . ALA A 1 714 ? 25.707 -9.614 99.943 1.00 25.84 712 ALA A N 1
ATOM 5121 C CA . ALA A 1 714 ? 26.914 -9.045 99.332 1.00 28.44 712 ALA A CA 1
ATOM 5122 C C . ALA A 1 714 ? 27.700 -10.100 98.563 1.00 27.12 712 ALA A C 1
ATOM 5123 O O . ALA A 1 714 ? 28.261 -9.808 97.503 1.00 24.46 712 ALA A O 1
ATOM 5125 N N . SER A 1 715 ? 27.715 -11.323 99.099 1.00 22.16 713 SER A N 1
ATOM 5126 C CA . SER A 1 715 ? 28.436 -12.448 98.495 1.00 25.81 713 SER A CA 1
ATOM 5127 C C . SER A 1 715 ? 27.595 -13.706 98.594 1.00 27.58 713 SER A C 1
ATOM 5128 O O . SER A 1 715 ? 27.017 -13.993 99.647 1.00 26.26 713 SER A O 1
ATOM 5131 N N . VAL A 1 716 ? 27.547 -14.466 97.505 1.00 24.94 714 VAL A N 1
ATOM 5132 C CA . VAL A 1 716 ? 26.722 -15.662 97.449 1.00 25.04 714 VAL A CA 1
ATOM 5133 C C . VAL A 1 716 ? 27.492 -16.889 96.949 1.00 26.56 714 VAL A C 1
ATOM 5134 O O . VAL A 1 716 ? 28.007 -16.903 95.822 1.00 24.06 714 VAL A O 1
ATOM 5138 N N . GLY A 1 717 ? 27.553 -17.924 97.780 1.00 22.27 715 GLY A N 1
ATOM 5139 C CA . GLY A 1 717 ? 28.101 -19.205 97.362 1.00 21.81 715 GLY A CA 1
ATOM 5140 C C . GLY A 1 717 ? 27.131 -19.968 96.470 1.00 24.21 715 GLY A C 1
ATOM 5141 O O . GLY A 1 717 ? 25.921 -19.974 96.704 1.00 24.26 715 GLY A O 1
ATOM 5142 N N . LEU A 1 718 ? 27.665 -20.604 95.435 1.00 21.17 716 LEU A N 1
ATOM 5143 C CA . LEU A 1 718 ? 26.861 -21.368 94.496 1.00 20.56 716 LEU A CA 1
ATOM 5144 C C . LEU A 1 718 ? 27.448 -22.741 94.275 1.00 22.80 716 LEU A C 1
ATOM 5145 O O . LEU A 1 718 ? 28.671 -22.901 94.146 1.00 23.84 716 LEU A O 1
ATOM 5150 N N . SER A 1 719 ? 26.554 -23.722 94.238 1.00 23.37 717 SER A N 1
ATOM 5151 C CA . SER A 1 719 ? 26.848 -25.036 93.680 1.00 23.36 717 SER A CA 1
ATOM 5152 C C . SER A 1 719 ? 25.925 -25.262 92.479 1.00 21.66 717 SER A C 1
ATOM 5153 O O . SER A 1 719 ? 24.700 -25.192 92.608 1.00 26.21 717 SER A O 1
ATOM 5156 N N . VAL A 1 720 ? 26.515 -25.515 91.316 1.00 20.63 718 VAL A N 1
ATOM 5157 C CA . VAL A 1 720 ? 25.780 -25.638 90.055 1.00 20.82 718 VAL A CA 1
ATOM 5158 C C . VAL A 1 720 ? 25.927 -27.045 89.489 1.00 21.60 718 VAL A C 1
ATOM 5159 O O . VAL A 1 720 ? 27.043 -27.515 89.277 1.00 22.19 718 VAL A O 1
ATOM 5163 N N . LYS A 1 721 ? 24.806 -27.722 89.260 1.00 23.94 719 LYS A N 1
ATOM 5164 C CA . LYS A 1 721 ? 24.847 -29.029 88.617 1.00 24.23 719 LYS A CA 1
ATOM 5165 C C . LYS A 1 721 ? 24.409 -28.885 87.166 1.00 21.26 719 LYS A C 1
ATOM 5166 O O . LYS A 1 721 ? 23.341 -28.339 86.871 1.00 21.33 719 LYS A O 1
ATOM 5172 N N . ARG A 1 722 ? 25.255 -29.353 86.254 1.00 20.43 720 ARG A N 1
ATOM 5173 C CA . ARG A 1 722 ? 24.936 -29.284 84.836 1.00 21.45 720 ARG A CA 1
ATOM 5174 C C . ARG A 1 722 ? 25.528 -30.486 84.108 1.00 22.62 720 ARG A C 1
ATOM 5175 O O . ARG A 1 722 ? 26.244 -31.282 84.711 1.00 20.32 720 ARG A O 1
ATOM 5183 N N . ARG A 1 723 ? 25.222 -30.619 82.820 1.00 21.63 721 ARG A N 1
ATOM 5184 C CA . ARG A 1 723 ? 25.746 -31.736 82.038 1.00 23.40 721 ARG A CA 1
ATOM 5185 C C . ARG A 1 723 ? 27.226 -31.567 81.784 1.00 20.26 721 ARG A C 1
ATOM 5186 O O . ARG A 1 723 ? 27.689 -30.461 81.516 1.00 21.73 721 ARG A O 1
ATOM 5194 N N . ASP A 1 724 ? 27.962 -32.669 81.858 1.00 21.22 722 ASP A N 1
ATOM 5195 C CA . ASP A 1 724 ? 29.364 -32.694 81.458 1.00 20.67 722 ASP A CA 1
ATOM 5196 C C . ASP A 1 724 ? 29.438 -32.746 79.924 1.00 20.31 722 ASP A C 1
ATOM 5197 O O . ASP A 1 724 ? 29.028 -33.732 79.316 1.00 18.75 722 ASP A O 1
ATOM 5202 N N . PRO A 1 725 ? 29.957 -31.676 79.292 1.00 20.34 723 PRO A N 1
ATOM 5203 C CA . PRO A 1 725 ? 30.023 -31.615 77.828 1.00 18.14 723 PRO A CA 1
ATOM 5204 C C . PRO A 1 725 ? 30.908 -32.705 77.243 1.00 17.49 723 PRO A C 1
ATOM 5205 O O . PRO A 1 725 ? 30.682 -33.074 76.101 1.00 17.98 723 PRO A O 1
ATOM 5209 N N . ARG A 1 726 ? 31.884 -33.201 78.004 1.00 19.80 724 ARG A N 1
ATOM 5210 C CA . ARG A 1 726 ? 32.725 -34.300 77.540 1.00 19.00 724 ARG A CA 1
ATOM 5211 C C . ARG A 1 726 ? 31.851 -35.487 77.126 1.00 22.42 724 ARG A C 1
ATOM 5212 O O . ARG A 1 726 ? 32.100 -36.109 76.100 1.00 20.63 724 ARG A O 1
ATOM 5228 N N . LEU A 1 728 ? 29.062 -35.435 75.819 1.00 24.20 726 LEU A N 1
ATOM 5229 C CA . LEU A 1 728 ? 28.245 -35.103 74.654 1.00 20.11 726 LEU A CA 1
ATOM 5230 C C . LEU A 1 728 ? 29.090 -35.080 73.392 1.00 21.53 726 LEU A C 1
ATOM 5231 O O . LEU A 1 728 ? 28.596 -34.745 72.321 1.00 25.05 726 LEU A O 1
ATOM 5236 N N . LEU A 1 729 ? 30.366 -35.422 73.509 1.00 23.14 727 LEU A N 1
ATOM 5237 C CA . LEU A 1 729 ? 31.253 -35.335 72.353 1.00 22.81 727 LEU A CA 1
ATOM 5238 C C . LEU A 1 729 ? 30.877 -36.378 71.307 1.00 30.62 727 LEU A C 1
ATOM 5239 O O . LEU A 1 729 ? 30.874 -36.094 70.105 1.00 29.42 727 LEU A O 1
ATOM 5244 N N . GLY A 1 730 ? 30.526 -37.574 71.772 1.00 23.35 728 GLY A N 1
ATOM 5245 C CA . GLY A 1 730 ? 30.154 -38.655 70.880 1.00 25.71 728 GLY A CA 1
ATOM 5246 C C . GLY A 1 730 ? 28.664 -38.682 70.614 1.00 27.30 728 GLY A C 1
ATOM 5247 O O . GLY A 1 730 ? 28.214 -38.283 69.535 1.00 36.02 728 GLY A O 1
ATOM 5248 N N . GLY A 1 746 ? 17.098 -29.648 80.382 1.00 31.62 744 GLY A N 1
ATOM 5249 C CA . GLY A 1 746 ? 16.872 -28.727 81.487 1.00 23.99 744 GLY A CA 1
ATOM 5250 C C . GLY A 1 746 ? 18.026 -27.779 81.790 1.00 29.87 744 GLY A C 1
ATOM 5251 O O . GLY A 1 746 ? 19.204 -28.092 81.545 1.00 29.32 744 GLY A O 1
ATOM 5252 N N . LEU A 1 747 ? 17.684 -26.611 82.328 1.00 25.04 745 LEU A N 1
ATOM 5253 C CA . LEU A 1 747 ? 18.668 -25.651 82.809 1.00 25.81 745 LEU A CA 1
ATOM 5254 C C . LEU A 1 747 ? 19.454 -26.219 84.007 1.00 26.53 745 LEU A C 1
ATOM 5255 O O . LEU A 1 747 ? 18.966 -27.105 84.714 1.00 22.96 745 LEU A O 1
ATOM 5260 N N . PRO A 1 748 ? 20.672 -25.698 84.245 1.00 24.23 746 PRO A N 1
ATOM 5261 C CA . PRO A 1 748 ? 21.499 -26.186 85.358 1.00 24.55 746 PRO A CA 1
ATOM 5262 C C . PRO A 1 748 ? 20.799 -26.071 86.702 1.00 26.52 746 PRO A C 1
ATOM 5263 O O . PRO A 1 748 ? 19.954 -25.195 86.894 1.00 26.91 746 PRO A O 1
ATOM 5267 N N . GLU A 1 749 ? 21.152 -26.956 87.624 1.00 25.92 747 GLU A N 1
ATOM 5268 C CA . GLU A 1 749 ? 20.546 -26.948 88.943 1.00 25.14 747 GLU A CA 1
ATOM 5269 C C . GLU A 1 749 ? 21.409 -26.155 89.919 1.00 25.20 747 GLU A C 1
ATOM 5270 O O . GLU A 1 749 ? 22.532 -26.550 90.233 1.00 27.12 747 GLU A O 1
ATOM 5276 N N . ILE A 1 750 ? 20.886 -25.029 90.393 1.00 25.39 748 ILE A N 1
ATOM 5277 C CA . ILE A 1 750 ? 21.666 -24.132 91.235 1.00 23.00 748 ILE A CA 1
ATOM 5278 C C . ILE A 1 750 ? 21.195 -24.148 92.686 1.00 25.53 748 ILE A C 1
ATOM 5279 O O . ILE A 1 750 ? 19.991 -24.079 92.979 1.00 26.38 748 ILE A O 1
ATOM 5284 N N . SER A 1 751 ? 22.156 -24.251 93.593 1.00 23.96 749 SER A N 1
ATOM 5285 C CA . SER A 1 751 ? 21.887 -24.152 95.017 1.00 26.66 749 SER A CA 1
ATOM 5286 C C . SER A 1 751 ? 22.770 -23.037 95.550 1.00 25.43 749 SER A C 1
ATOM 5287 O O . SER A 1 751 ? 23.885 -22.824 95.061 1.00 26.07 749 SER A O 1
ATOM 5290 N N . ALA A 1 752 ? 22.269 -22.301 96.533 1.00 23.74 750 ALA A N 1
ATOM 5291 C CA . ALA A 1 752 ? 23.000 -21.144 97.032 1.00 23.92 750 ALA A CA 1
ATOM 5292 C C . ALA A 1 752 ? 23.184 -21.209 98.537 1.00 27.66 750 ALA A C 1
ATOM 5293 O O . ALA A 1 752 ? 22.336 -21.755 99.257 1.00 22.58 750 ALA A O 1
ATOM 5295 N N . PHE A 1 753 ? 24.287 -20.638 99.011 1.00 26.26 751 PHE A N 1
ATOM 5296 C CA . PHE A 1 753 ? 24.532 -20.569 100.446 1.00 26.79 751 PHE A CA 1
ATOM 5297 C C . PHE A 1 753 ? 25.259 -19.279 100.821 1.00 23.39 751 PHE A C 1
ATOM 5298 O O . PHE A 1 753 ? 25.836 -18.601 99.971 1.00 22.81 751 PHE A O 1
ATOM 5306 N N . ASP A 1 754 ? 25.216 -18.931 102.098 1.00 25.84 752 ASP A N 1
ATOM 5307 C CA . ASP A 1 754 ? 26.031 -17.850 102.624 1.00 23.68 752 ASP A CA 1
ATOM 5308 C C . ASP A 1 754 ? 27.466 -18.361 102.795 1.00 26.63 752 ASP A C 1
ATOM 5309 O O . ASP A 1 754 ? 27.681 -19.393 103.436 1.00 27.82 752 ASP A O 1
ATOM 5314 N N . PRO A 1 755 ? 28.454 -17.654 102.215 1.00 28.50 753 PRO A N 1
ATOM 5315 C CA . PRO A 1 755 ? 29.857 -18.085 102.320 1.00 25.52 753 PRO A CA 1
ATOM 5316 C C . PRO A 1 755 ? 30.391 -18.018 103.758 1.00 29.69 753 PRO A C 1
ATOM 5317 O O . PRO A 1 755 ? 31.236 -18.826 104.144 1.00 29.08 753 PRO A O 1
ATOM 5321 N N . LEU A 1 756 ? 29.915 -17.049 104.533 1.00 28.02 754 LEU A N 1
ATOM 5322 C CA . LEU A 1 756 ? 30.416 -16.858 105.893 1.00 29.94 754 LEU A CA 1
ATOM 5323 C C . LEU A 1 756 ? 30.008 -17.972 106.855 1.00 30.31 754 LEU A C 1
ATOM 5324 O O . LEU A 1 756 ? 30.814 -18.413 107.672 1.00 32.90 754 LEU A O 1
ATOM 5329 N N . THR A 1 757 ? 28.758 -18.411 106.767 1.00 24.53 755 THR A N 1
ATOM 5330 C CA . THR A 1 757 ? 28.229 -19.377 107.718 1.00 28.99 755 THR A CA 1
ATOM 5331 C C . THR A 1 757 ? 28.003 -20.762 107.111 1.00 32.57 755 THR A C 1
ATOM 5332 O O . THR A 1 757 ? 27.902 -21.747 107.840 1.00 31.09 755 THR A O 1
ATOM 5336 N N . GLY A 1 758 ? 27.917 -20.840 105.784 1.00 27.20 756 GLY A N 1
ATOM 5337 C CA . GLY A 1 758 ? 27.639 -22.105 105.127 1.00 26.41 756 GLY A CA 1
ATOM 5338 C C . GLY A 1 758 ? 26.156 -22.437 105.012 1.00 28.22 756 GLY A C 1
ATOM 5339 O O . GLY A 1 758 ? 25.786 -23.433 104.389 1.00 29.91 756 GLY A O 1
ATOM 5340 N N . ILE A 1 759 ? 25.306 -21.597 105.601 1.00 26.45 757 ILE A N 1
ATOM 5341 C CA . ILE A 1 759 ? 23.859 -21.844 105.653 1.00 29.24 757 ILE A CA 1
ATOM 5342 C C . ILE A 1 759 ? 23.194 -21.722 104.278 1.00 30.79 757 ILE A C 1
ATOM 5343 O O . ILE A 1 759 ? 23.550 -20.855 103.480 1.00 26.93 757 ILE A O 1
ATOM 5348 N N . ALA A 1 760 ? 22.242 -22.609 103.998 1.00 30.34 758 ALA A N 1
ATOM 5349 C CA . ALA A 1 760 ? 21.547 -22.612 102.714 1.00 31.16 758 ALA A CA 1
ATOM 5350 C C . ALA A 1 760 ? 20.616 -21.400 102.547 1.00 29.11 758 ALA A C 1
ATOM 5351 O O . ALA A 1 760 ? 19.860 -21.055 103.454 1.00 21.75 758 ALA A O 1
ATOM 5353 N N . LEU A 1 761 ? 20.660 -20.778 101.371 1.00 23.53 759 LEU A N 1
ATOM 5354 C CA . LEU A 1 761 ? 19.784 -19.657 101.059 1.00 27.63 759 LEU A CA 1
ATOM 5355 C C . LEU A 1 761 ? 18.514 -20.127 100.340 1.00 26.62 759 LEU A C 1
ATOM 5356 O O . LEU A 1 761 ? 18.548 -21.066 99.546 1.00 28.88 759 LEU A O 1
ATOM 5361 N N . PRO A 1 762 ? 17.386 -19.457 100.608 1.00 27.27 760 PRO A N 1
ATOM 5362 C CA . PRO A 1 762 ? 16.119 -19.768 99.935 1.00 28.56 760 PRO A CA 1
ATOM 5363 C C . PRO A 1 762 ? 16.205 -19.597 98.412 1.00 29.68 760 PRO A C 1
ATOM 5364 O O . PRO A 1 762 ? 16.714 -18.582 97.930 1.00 28.76 760 PRO A O 1
ATOM 5376 N N . VAL A 1 764 ? 13.940 -19.773 94.694 1.00 33.02 762 VAL A N 1
ATOM 5377 C CA . VAL A 1 764 ? 12.606 -19.706 94.135 1.00 34.04 762 VAL A CA 1
ATOM 5378 C C . VAL A 1 764 ? 12.760 -20.289 92.741 1.00 36.56 762 VAL A C 1
ATOM 5379 O O . VAL A 1 764 ? 13.876 -20.343 92.224 1.00 37.42 762 VAL A O 1
ATOM 5383 N N . GLY A 1 765 ? 11.670 -20.754 92.142 1.00 33.68 763 GLY A N 1
ATOM 5384 C CA . GLY A 1 765 ? 11.755 -21.364 90.830 1.00 38.92 763 GLY A CA 1
ATOM 5385 C C . GLY A 1 765 ? 10.498 -21.177 90.001 1.00 39.93 763 GLY A C 1
ATOM 5386 O O . GLY A 1 765 ? 9.695 -20.282 90.265 1.00 39.21 763 GLY A O 1
ATOM 5387 N N . GLY A 1 766 ? 10.328 -22.021 88.988 1.00 37.52 764 GLY A N 1
ATOM 5388 C CA . GLY A 1 766 ? 9.141 -21.953 88.161 1.00 34.87 764 GLY A CA 1
ATOM 5389 C C . GLY A 1 766 ? 9.379 -21.373 86.782 1.00 35.76 764 GLY A C 1
ATOM 5390 O O . GLY A 1 766 ? 10.508 -21.019 86.418 1.00 33.03 764 GLY A O 1
ATOM 5391 N N . ALA A 1 767 ? 8.288 -21.258 86.032 1.00 31.74 765 ALA A N 1
ATOM 5392 C CA . ALA A 1 767 ? 8.297 -20.862 84.627 1.00 33.19 765 ALA A CA 1
ATOM 5393 C C . ALA A 1 767 ? 8.910 -19.495 84.340 1.00 29.98 765 ALA A C 1
ATOM 5394 O O . ALA A 1 767 ? 9.755 -19.376 83.454 1.00 31.27 765 ALA A O 1
ATOM 5396 N N . ALA A 1 768 ? 8.463 -18.466 85.055 1.00 31.27 766 ALA A N 1
ATOM 5397 C CA . ALA A 1 768 ? 8.929 -17.101 84.795 1.00 30.52 766 ALA A CA 1
ATOM 5398 C C . ALA A 1 768 ? 10.437 -17.030 85.003 1.00 30.40 766 ALA A C 1
ATOM 5399 O O . ALA A 1 768 ? 11.176 -16.488 84.168 1.00 30.56 766 ALA A O 1
ATOM 5401 N N . LEU A 1 769 ? 10.884 -17.613 86.112 1.00 32.49 767 LEU A N 1
ATOM 5402 C CA . LEU A 1 769 ? 12.304 -17.698 86.426 1.00 29.30 767 LEU A CA 1
ATOM 5403 C C . LEU A 1 769 ? 13.086 -18.522 85.401 1.00 28.28 767 LEU A C 1
ATOM 5404 O O . LEU A 1 769 ? 14.209 -18.168 85.036 1.00 29.36 767 LEU A O 1
ATOM 5409 N N . ASP A 1 770 ? 12.509 -19.622 84.936 1.00 26.09 768 ASP A N 1
ATOM 5410 C CA . ASP A 1 770 ? 13.146 -20.382 83.863 1.00 27.11 768 ASP A CA 1
ATOM 5411 C C . ASP A 1 770 ? 13.300 -19.523 82.602 1.00 30.65 768 ASP A C 1
ATOM 5412 O O . ASP A 1 770 ? 14.272 -19.670 81.847 1.00 29.86 768 ASP A O 1
ATOM 5417 N N . ASN A 1 771 ? 12.336 -18.637 82.354 1.00 29.04 769 ASN A N 1
ATOM 5418 C CA . ASN A 1 771 ? 12.425 -17.789 81.172 1.00 27.33 769 ASN A CA 1
ATOM 5419 C C . ASN A 1 771 ? 13.534 -16.770 81.338 1.00 27.86 769 ASN A C 1
ATOM 5420 O O . ASN A 1 771 ? 14.278 -16.488 80.392 1.00 28.17 769 ASN A O 1
ATOM 5425 N N . LEU A 1 772 ? 13.648 -16.218 82.543 1.00 27.20 770 LEU A N 1
ATOM 5426 C CA . LEU A 1 772 ? 14.703 -15.242 82.799 1.00 28.60 770 LEU A CA 1
ATOM 5427 C C . LEU A 1 772 ? 16.082 -15.872 82.626 1.00 23.63 770 LEU A C 1
ATOM 5428 O O . LEU A 1 772 ? 17.011 -15.213 82.163 1.00 23.78 770 LEU A O 1
ATOM 5433 N N . ARG A 1 773 ? 16.189 -17.156 82.982 1.00 25.53 771 ARG A N 1
ATOM 5434 C CA . ARG A 1 773 ? 17.449 -17.902 82.935 1.00 22.64 771 ARG A CA 1
ATOM 5435 C C . ARG A 1 773 ? 17.743 -18.552 81.581 1.00 24.59 771 ARG A C 1
ATOM 5436 O O . ARG A 1 773 ? 18.773 -19.220 81.421 1.00 22.52 771 ARG A O 1
ATOM 5444 N N . ALA A 1 774 ? 16.834 -18.385 80.625 1.00 27.92 772 ALA A N 1
ATOM 5445 C CA . ALA A 1 774 ? 16.928 -19.084 79.343 1.00 25.63 772 ALA A CA 1
ATOM 5446 C C . ALA A 1 774 ? 18.238 -18.782 78.632 1.00 23.93 772 ALA A C 1
ATOM 5447 O O . ALA A 1 774 ? 18.698 -17.641 78.625 1.00 25.05 772 ALA A O 1
ATOM 5449 N N . PHE A 1 775 ? 18.827 -19.806 78.028 1.00 24.24 773 PHE A N 1
ATOM 5450 C CA . PHE A 1 775 ? 20.005 -19.613 77.190 1.00 21.81 773 PHE A CA 1
ATOM 5451 C C . PHE A 1 775 ? 19.617 -18.894 75.898 1.00 23.65 773 PHE A C 1
ATOM 5452 O O . PHE A 1 775 ? 18.863 -19.436 75.086 1.00 28.27 773 PHE A O 1
ATOM 5460 N N . THR A 1 776 ? 20.118 -17.677 75.701 1.00 24.34 774 THR A N 1
ATOM 5461 C CA . THR A 1 776 ? 19.844 -16.943 74.467 1.00 22.45 774 THR A CA 1
ATOM 5462 C C . THR A 1 776 ? 21.078 -16.217 73.951 1.00 20.59 774 THR A C 1
ATOM 5463 O O . THR A 1 776 ? 22.048 -16.023 74.689 1.00 22.56 774 THR A O 1
ATOM 5467 N N . ARG A 1 777 ? 21.028 -15.813 72.687 1.00 19.49 775 ARG A N 1
ATOM 5468 C CA . ARG A 1 777 ? 22.060 -14.946 72.114 1.00 21.06 775 ARG A CA 1
ATOM 5469 C C . ARG A 1 777 ? 21.679 -13.468 72.205 1.00 21.86 775 ARG A C 1
ATOM 5470 O O . ARG A 1 777 ? 22.285 -12.617 71.550 1.00 21.12 775 ARG A O 1
ATOM 5478 N N . GLU A 1 778 ? 20.677 -13.150 73.015 1.00 19.54 776 GLU A N 1
ATOM 5479 C CA . GLU A 1 778 ? 20.444 -11.744 73.322 1.00 22.12 776 GLU A CA 1
ATOM 5480 C C . GLU A 1 778 ? 20.515 -11.519 74.818 1.00 22.68 776 GLU A C 1
ATOM 5481 O O . GLU A 1 778 ? 19.511 -11.185 75.440 1.00 22.42 776 GLU A O 1
ATOM 5487 N N . PRO A 1 779 ? 21.716 -11.672 75.394 1.00 22.55 777 PRO A N 1
ATOM 5488 C CA . PRO A 1 779 ? 21.858 -11.525 76.843 1.00 22.63 777 PRO A CA 1
ATOM 5489 C C . PRO A 1 779 ? 21.585 -10.093 77.320 1.00 21.60 777 PRO A C 1
ATOM 5490 O O . PRO A 1 779 ? 21.181 -9.912 78.460 1.00 20.44 777 PRO A O 1
ATOM 5494 N N . GLY A 1 780 ? 21.795 -9.097 76.464 1.00 21.14 778 GLY A N 1
ATOM 5495 C CA . GLY A 1 780 ? 21.487 -7.722 76.836 1.00 22.54 778 GLY A CA 1
ATOM 5496 C C . GLY A 1 780 ? 20.008 -7.524 77.141 1.00 22.70 778 GLY A C 1
ATOM 5497 O O . GLY A 1 780 ? 19.627 -6.786 78.069 1.00 22.23 778 GLY A O 1
ATOM 5498 N N . ASP A 1 781 ? 19.181 -8.197 76.352 1.00 21.37 779 ASP A N 1
ATOM 5499 C CA . ASP A 1 781 ? 17.727 -8.176 76.507 1.00 24.94 779 ASP A CA 1
ATOM 5500 C C . ASP A 1 781 ? 17.283 -8.799 77.842 1.00 25.83 779 ASP A C 1
ATOM 5501 O O . ASP A 1 781 ? 16.447 -8.227 78.561 1.00 23.86 779 ASP A O 1
ATOM 5506 N N . LYS A 1 782 ? 17.825 -9.982 78.154 1.00 22.91 780 LYS A N 1
ATOM 5507 C CA . LYS A 1 782 ? 17.570 -10.655 79.433 1.00 22.85 780 LYS A CA 1
ATOM 5508 C C . LYS A 1 782 ? 18.092 -9.859 80.635 1.00 23.89 780 LYS A C 1
ATOM 5509 O O . LYS A 1 782 ? 17.449 -9.815 81.692 1.00 22.42 780 LYS A O 1
ATOM 5515 N N . VAL A 1 783 ? 19.269 -9.252 80.489 1.00 22.18 781 VAL A N 1
ATOM 5516 C CA . VAL A 1 783 ? 19.849 -8.466 81.572 1.00 21.80 781 VAL A CA 1
ATOM 5517 C C . VAL A 1 783 ? 18.931 -7.277 81.855 1.00 23.03 781 VAL A C 1
ATOM 5518 O O . VAL A 1 783 ? 18.597 -6.999 83.018 1.00 23.82 781 VAL A O 1
ATOM 5522 N N . GLU A 1 784 ? 18.495 -6.603 80.792 1.00 22.84 782 GLU A N 1
ATOM 5523 C CA . GLU A 1 784 ? 17.540 -5.488 80.935 1.00 26.10 782 GLU A CA 1
ATOM 5524 C C . GLU A 1 784 ? 16.255 -5.961 81.612 1.00 26.51 782 GLU A C 1
ATOM 5525 O O . GLU A 1 784 ? 15.783 -5.340 82.569 1.00 29.10 782 GLU A O 1
ATOM 5531 N N . GLN A 1 785 ? 15.696 -7.062 81.117 1.00 22.86 783 GLN A N 1
ATOM 5532 C CA . GLN A 1 785 ? 14.431 -7.582 81.632 1.00 25.08 783 GLN A CA 1
ATOM 5533 C C . GLN A 1 785 ? 14.509 -7.919 83.119 1.00 28.88 783 GLN A C 1
ATOM 5534 O O . GLN A 1 785 ? 13.571 -7.652 83.894 1.00 24.86 783 GLN A O 1
ATOM 5540 N N . ILE A 1 786 ? 15.635 -8.492 83.529 1.00 24.25 784 ILE A N 1
ATOM 5541 C CA . ILE A 1 786 ? 15.798 -8.857 84.927 1.00 24.88 784 ILE A CA 1
ATOM 5542 C C . ILE A 1 786 ? 15.929 -7.590 85.757 1.00 25.53 784 ILE A C 1
ATOM 5543 O O . ILE A 1 786 ? 15.325 -7.477 86.827 1.00 24.03 784 ILE A O 1
ATOM 5548 N N . GLY A 1 787 ? 16.705 -6.628 85.258 1.00 24.40 785 GLY A N 1
ATOM 5549 C CA . GLY A 1 787 ? 16.915 -5.384 85.979 1.00 26.02 785 GLY A CA 1
ATOM 5550 C C . GLY A 1 787 ? 15.625 -4.619 86.217 1.00 26.18 785 GLY A C 1
ATOM 5551 O O . GLY A 1 787 ? 15.537 -3.819 87.146 1.00 29.38 785 GLY A O 1
ATOM 5552 N N . GLN A 1 788 ? 14.616 -4.883 85.388 1.00 26.75 786 GLN A N 1
ATOM 5553 C CA . GLN A 1 788 ? 13.313 -4.217 85.503 1.00 29.22 786 GLN A CA 1
ATOM 5554 C C . GLN A 1 788 ? 12.419 -4.868 86.559 1.00 35.37 786 GLN A C 1
ATOM 5555 O O . GLN A 1 788 ? 11.408 -4.291 86.979 1.00 32.60 786 GLN A O 1
ATOM 5561 N N . LEU A 1 789 ? 12.791 -6.070 86.983 1.00 26.56 787 LEU A N 1
ATOM 5562 C CA . LEU A 1 789 ? 11.978 -6.808 87.929 1.00 31.18 787 LEU A CA 1
ATOM 5563 C C . LEU A 1 789 ? 12.326 -6.428 89.355 1.00 29.52 787 LEU A C 1
ATOM 5564 O O . LEU A 1 789 ? 13.443 -5.960 89.630 1.00 25.22 787 LEU A O 1
ATOM 5569 N N . PRO A 1 790 ? 11.350 -6.571 90.264 1.00 29.37 788 PRO A N 1
ATOM 5570 C CA . PRO A 1 790 ? 11.696 -6.291 91.660 1.00 32.58 788 PRO A CA 1
ATOM 5571 C C . PRO A 1 790 ? 12.652 -7.343 92.215 1.00 28.28 788 PRO A C 1
ATOM 5572 O O . PRO A 1 790 ? 12.528 -8.523 91.885 1.00 28.09 788 PRO A O 1
ATOM 5576 N N . PRO A 1 791 ? 13.609 -6.905 93.046 1.00 32.15 789 PRO A N 1
ATOM 5577 C CA . PRO A 1 791 ? 14.674 -7.729 93.631 1.00 32.84 789 PRO A CA 1
ATOM 5578 C C . PRO A 1 791 ? 14.140 -8.602 94.757 1.00 32.28 789 PRO A C 1
ATOM 5579 O O . PRO A 1 791 ? 12.981 -8.424 95.139 1.00 30.89 789 PRO A O 1
ATOM 5583 N N . PRO A 1 792 ? 14.955 -9.546 95.267 1.00 31.09 790 PRO A N 1
ATOM 5584 C CA . PRO A 1 792 ? 14.556 -10.290 96.465 1.00 31.11 790 PRO A CA 1
ATOM 5585 C C . PRO A 1 792 ? 14.640 -9.352 97.659 1.00 28.12 790 PRO A C 1
ATOM 5586 O O . PRO A 1 792 ? 15.264 -8.301 97.530 1.00 34.05 790 PRO A O 1
ATOM 5590 N N . PRO A 1 793 ? 14.008 -9.700 98.794 1.00 32.36 791 PRO A N 1
ATOM 5591 C CA . PRO A 1 793 ? 14.047 -8.787 99.947 1.00 27.77 791 PRO A CA 1
ATOM 5592 C C . PRO A 1 793 ? 15.446 -8.671 100.552 1.00 27.84 791 PRO A C 1
ATOM 5593 O O . PRO A 1 793 ? 16.268 -9.573 100.369 1.00 29.35 791 PRO A O 1
ATOM 5597 N N . PRO A 1 794 ? 15.722 -7.567 101.261 1.00 30.70 792 PRO A N 1
ATOM 5598 C CA . PRO A 1 794 ? 16.987 -7.473 101.999 1.00 31.69 792 PRO A CA 1
ATOM 5599 C C . PRO A 1 794 ? 17.070 -8.548 103.073 1.00 28.92 792 PRO A C 1
ATOM 5600 O O . PRO A 1 794 ? 16.033 -9.087 103.473 1.00 25.72 792 PRO A O 1
ATOM 5604 N N . LEU A 1 795 ? 18.281 -8.865 103.518 1.00 23.66 793 LEU A N 1
ATOM 5605 C CA . LEU A 1 795 ? 18.475 -9.947 104.477 1.00 32.05 793 LEU A CA 1
ATOM 5606 C C . LEU A 1 795 ? 17.670 -9.724 105.763 1.00 31.56 793 LEU A C 1
ATOM 5607 O O . LEU A 1 795 ? 17.126 -10.670 106.335 1.00 29.61 793 LEU A O 1
ATOM 5612 N N . ALA A 1 796 ? 17.572 -8.469 106.193 1.00 30.99 794 ALA A N 1
ATOM 5613 C CA . ALA A 1 796 ? 16.883 -8.157 107.442 1.00 31.07 794 ALA A CA 1
ATOM 5614 C C . ALA A 1 796 ? 15.382 -8.380 107.353 1.00 31.86 794 ALA A C 1
ATOM 5615 O O . ALA A 1 796 ? 14.736 -8.585 108.369 1.00 36.63 794 ALA A O 1
ATOM 5617 N N . VAL A 1 797 ? 14.827 -8.327 106.145 1.00 32.38 795 VAL A N 1
ATOM 5618 C CA . VAL A 1 797 ? 13.395 -8.573 105.952 1.00 34.64 795 VAL A CA 1
ATOM 5619 C C . VAL A 1 797 ? 13.121 -10.070 105.835 1.00 36.63 795 VAL A C 1
ATOM 5620 O O . VAL A 1 797 ? 12.179 -10.595 106.428 1.00 41.52 795 VAL A O 1
ATOM 5624 N N . ALA A 1 798 ? 13.958 -10.754 105.068 1.00 36.32 796 ALA A N 1
ATOM 5625 C CA . ALA A 1 798 ? 13.819 -12.189 104.879 1.00 34.45 796 ALA A CA 1
ATOM 5626 C C . ALA A 1 798 ? 14.132 -12.981 106.157 1.00 35.44 796 ALA A C 1
ATOM 5627 O O . ALA A 1 798 ? 13.702 -14.122 106.293 1.00 35.15 796 ALA A O 1
ATOM 5629 N N . ALA A 1 799 ? 14.872 -12.376 107.089 1.00 32.00 797 ALA A N 1
ATOM 5630 C CA . ALA A 1 799 ? 15.311 -13.093 108.293 1.00 37.20 797 ALA A CA 1
ATOM 5631 C C . ALA A 1 799 ? 14.302 -13.086 109.445 1.00 43.12 797 ALA A C 1
ATOM 5632 O O . ALA A 1 799 ? 14.457 -13.842 110.405 1.00 38.99 797 ALA A O 1
ATOM 5634 N N . VAL A 1 800 ? 13.278 -12.237 109.349 1.00 43.72 798 VAL A N 1
ATOM 5635 C CA . VAL A 1 800 ? 12.264 -12.122 110.402 1.00 44.86 798 VAL A CA 1
ATOM 5636 C C . VAL A 1 800 ? 11.503 -13.434 110.645 1.00 47.54 798 VAL A C 1
ATOM 5637 O O . VAL A 1 800 ? 10.767 -13.564 111.627 1.00 53.61 798 VAL A O 1
ATOM 5641 N N . GLN A 1 801 ? 11.694 -14.398 109.748 1.00 50.95 799 GLN A N 1
ATOM 5642 C CA . GLN A 1 801 ? 10.991 -15.677 109.798 1.00 50.39 799 GLN A CA 1
ATOM 5643 C C . GLN A 1 801 ? 11.946 -16.856 110.028 1.00 47.48 799 GLN A C 1
ATOM 5644 O O . GLN A 1 801 ? 11.560 -17.868 110.609 1.00 48.14 799 GLN A O 1
ATOM 5650 N N . SER A 1 802 ? 13.189 -16.723 109.569 1.00 47.05 800 SER A N 1
ATOM 5651 C CA . SER A 1 802 ? 14.151 -17.827 109.613 1.00 40.02 800 SER A CA 1
ATOM 5652 C C . SER A 1 802 ? 15.218 -17.612 110.672 1.00 41.15 800 SER A C 1
ATOM 5653 O O . SER A 1 802 ? 16.033 -16.693 110.550 1.00 37.81 800 SER A O 1
ATOM 5656 N N . PRO A 1 803 ? 15.220 -18.454 111.718 1.00 42.68 801 PRO A N 1
ATOM 5657 C CA . PRO A 1 803 ? 16.367 -18.478 112.634 1.00 40.74 801 PRO A CA 1
ATOM 5658 C C . PRO A 1 803 ? 17.703 -18.664 111.892 1.00 34.73 801 PRO A C 1
ATOM 5659 O O . PRO A 1 803 ? 18.710 -18.024 112.258 1.00 34.72 801 PRO A O 1
ATOM 5663 N N . ALA A 1 804 ? 17.702 -19.497 110.849 1.00 30.03 802 ALA A N 1
ATOM 5664 C CA . ALA A 1 804 ? 18.907 -19.728 110.049 1.00 31.86 802 ALA A CA 1
ATOM 5665 C C . ALA A 1 804 ? 19.419 -18.444 109.388 1.00 28.71 802 ALA A C 1
ATOM 5666 O O . ALA A 1 804 ? 20.610 -18.074 109.496 1.00 32.71 802 ALA A O 1
ATOM 5668 N N . LEU A 1 805 ? 18.518 -17.767 108.684 1.00 30.36 803 LEU A N 1
ATOM 5669 C CA . LEU A 1 805 ? 18.874 -16.509 108.061 1.00 26.16 803 LEU A CA 1
ATOM 5670 C C . LEU A 1 805 ? 19.265 -15.500 109.137 1.00 32.04 803 LEU A C 1
ATOM 5671 O O . LEU A 1 805 ? 20.038 -14.601 108.868 1.00 27.93 803 LEU A O 1
ATOM 5676 N N . GLN A 1 806 ? 18.748 -15.646 110.358 1.00 30.52 804 GLN A N 1
ATOM 5677 C CA . GLN A 1 806 ? 19.164 -14.744 111.434 1.00 31.39 804 GLN A CA 1
ATOM 5678 C C . GLN A 1 806 ? 20.641 -14.950 111.748 1.00 30.23 804 GLN A C 1
ATOM 5679 O O . GLN A 1 806 ? 21.374 -13.981 111.966 1.00 29.78 804 GLN A O 1
ATOM 5685 N N . GLN A 1 807 ? 21.098 -16.199 111.755 1.00 31.40 805 GLN A N 1
ATOM 5686 C CA . GLN A 1 807 ? 22.550 -16.394 111.913 1.00 32.47 805 GLN A CA 1
ATOM 5687 C C . GLN A 1 807 ? 23.349 -15.796 110.750 1.00 27.56 805 GLN A C 1
ATOM 5688 O O . GLN A 1 807 ? 24.365 -15.096 110.964 1.00 31.64 805 GLN A O 1
ATOM 5694 N N . VAL A 1 808 ? 22.893 -16.067 109.527 1.00 27.58 806 VAL A N 1
ATOM 5695 C CA . VAL A 1 808 ? 23.518 -15.435 108.355 1.00 27.50 806 VAL A CA 1
ATOM 5696 C C . VAL A 1 808 ? 23.646 -13.926 108.555 1.00 27.15 806 VAL A C 1
ATOM 5697 O O . VAL A 1 808 ? 24.713 -13.351 108.349 1.00 29.09 806 VAL A O 1
ATOM 5701 N N . LEU A 1 809 ? 22.550 -13.313 108.994 1.00 26.87 807 LEU A N 1
ATOM 5702 C CA . LEU A 1 809 ? 22.443 -11.875 109.201 1.00 30.24 807 LEU A CA 1
ATOM 5703 C C . LEU A 1 809 ? 23.367 -11.360 110.289 1.00 32.13 807 LEU A C 1
ATOM 5704 O O . LEU A 1 809 ? 23.942 -10.289 110.152 1.00 31.68 807 LEU A O 1
ATOM 5709 N N . LEU A 1 810 ? 23.494 -12.108 111.378 1.00 28.50 808 LEU A N 1
ATOM 5710 C CA . LEU A 1 810 ? 24.451 -11.749 112.417 1.00 30.45 808 LEU A CA 1
ATOM 5711 C C . LEU A 1 810 ? 25.873 -11.683 111.832 1.00 30.93 808 LEU A C 1
ATOM 5712 O O . LEU A 1 810 ? 26.610 -10.692 112.037 1.00 29.04 808 LEU A O 1
ATOM 5717 N N . ALA A 1 811 ? 26.242 -12.717 111.074 1.00 30.88 809 ALA A N 1
ATOM 5718 C CA . ALA A 1 811 ? 27.575 -12.746 110.452 1.00 31.50 809 ALA A CA 1
ATOM 5719 C C . ALA A 1 811 ? 27.795 -11.581 109.481 1.00 37.03 809 ALA A C 1
ATOM 5720 O O . ALA A 1 811 ? 28.805 -10.866 109.559 1.00 37.21 809 ALA A O 1
ATOM 5722 N N . GLN A 1 812 ? 26.852 -11.410 108.560 1.00 34.18 810 GLN A N 1
ATOM 5723 C CA . GLN A 1 812 ? 26.890 -10.320 107.589 1.00 35.76 810 GLN A CA 1
ATOM 5724 C C . GLN A 1 812 ? 26.966 -8.946 108.257 1.00 35.38 810 GLN A C 1
ATOM 5725 O O . GLN A 1 812 ? 27.732 -8.079 107.827 1.00 38.55 810 GLN A O 1
ATOM 5731 N N . GLN A 1 813 ? 26.168 -8.755 109.306 1.00 33.16 811 GLN A N 1
ATOM 5732 C CA . GLN A 1 813 ? 26.143 -7.507 110.073 1.00 34.96 811 GLN A CA 1
ATOM 5733 C C . GLN A 1 813 ? 27.488 -7.214 110.711 1.00 38.80 811 GLN A C 1
ATOM 5734 O O . GLN A 1 813 ? 27.902 -6.052 110.801 1.00 38.85 811 GLN A O 1
ATOM 5740 N N . THR A 1 814 ? 28.152 -8.259 111.202 1.00 39.36 812 THR A N 1
ATOM 5741 C CA . THR A 1 814 ? 29.439 -8.052 111.865 1.00 38.60 812 THR A CA 1
ATOM 5742 C C . THR A 1 814 ? 30.453 -7.415 110.909 1.00 41.14 812 THR A C 1
ATOM 5743 O O . THR A 1 814 ? 31.119 -6.440 111.265 1.00 43.29 812 THR A O 1
ATOM 5747 N N . VAL A 1 815 ? 30.540 -7.939 109.688 1.00 40.28 813 VAL A N 1
ATOM 5748 C CA . VAL A 1 815 ? 31.357 -7.311 108.654 1.00 41.94 813 VAL A CA 1
ATOM 5749 C C . VAL A 1 815 ? 30.859 -5.898 108.335 1.00 39.76 813 VAL A C 1
ATOM 5750 O O . VAL A 1 815 ? 31.623 -4.932 108.385 1.00 43.91 813 VAL A O 1
ATOM 5754 N N . ASN B 1 5 ? 4.730 -41.849 56.688 1.00 33.76 3 ASN B N 1
ATOM 5755 C CA . ASN B 1 5 ? 5.052 -40.534 57.247 1.00 39.41 3 ASN B CA 1
ATOM 5756 C C . ASN B 1 5 ? 4.797 -39.377 56.264 1.00 38.65 3 ASN B C 1
ATOM 5757 O O . ASN B 1 5 ? 5.712 -38.920 55.576 1.00 31.94 3 ASN B O 1
ATOM 5762 N N . PHE B 1 6 ? 3.542 -38.902 56.267 1.00 36.99 4 PHE B N 1
ATOM 5763 C CA . PHE B 1 6 ? 2.900 -38.225 55.132 1.00 27.91 4 PHE B CA 1
ATOM 5764 C C . PHE B 1 6 ? 2.621 -36.724 55.269 1.00 30.30 4 PHE B C 1
ATOM 5765 O O . PHE B 1 6 ? 2.825 -36.138 56.335 1.00 29.72 4 PHE B O 1
ATOM 5773 N N . GLY B 1 7 ? 2.147 -36.119 54.177 1.00 26.00 5 GLY B N 1
ATOM 5774 C CA . GLY B 1 7 ? 1.793 -34.702 54.149 1.00 25.66 5 GLY B CA 1
ATOM 5775 C C . GLY B 1 7 ? 2.839 -33.851 53.443 1.00 22.57 5 GLY B C 1
ATOM 5776 O O . GLY B 1 7 ? 3.748 -34.399 52.829 1.00 18.13 5 GLY B O 1
ATOM 5777 N N . PHE B 1 8 ? 2.723 -32.522 53.549 1.00 16.54 6 PHE B N 1
ATOM 5778 C CA . PHE B 1 8 ? 3.705 -31.605 52.972 1.00 20.29 6 PHE B CA 1
ATOM 5779 C C . PHE B 1 8 ? 4.663 -31.035 54.020 1.00 21.98 6 PHE B C 1
ATOM 5780 O O . PHE B 1 8 ? 4.239 -30.626 55.110 1.00 18.96 6 PHE B O 1
ATOM 5788 N N . HIS B 1 9 ? 5.957 -31.024 53.694 1.00 18.36 7 HIS B N 1
ATOM 5789 C CA . HIS B 1 9 ? 6.981 -30.591 54.646 1.00 21.26 7 HIS B CA 1
ATOM 5790 C C . HIS B 1 9 ? 8.129 -29.918 53.918 1.00 20.49 7 HIS B C 1
ATOM 5791 O O . HIS B 1 9 ? 8.298 -30.105 52.709 1.00 18.16 7 HIS B O 1
ATOM 5798 N N . ILE B 1 10 ? 8.926 -29.154 54.661 1.00 15.28 8 ILE B N 1
ATOM 5799 C CA . ILE B 1 10 ? 10.222 -28.710 54.162 1.00 17.31 8 ILE B CA 1
ATOM 5800 C C . ILE B 1 10 ? 11.117 -29.946 54.091 1.00 22.19 8 ILE B C 1
ATOM 5801 O O . ILE B 1 10 ? 10.948 -30.879 54.882 1.00 19.18 8 ILE B O 1
ATOM 5806 N N . ALA B 1 11 ? 12.057 -29.963 53.146 1.00 18.20 9 ALA B N 1
ATOM 5807 C CA . ALA B 1 11 ? 13.130 -30.954 53.141 1.00 15.24 9 ALA B CA 1
ATOM 5808 C C . ALA B 1 11 ? 13.697 -31.192 54.539 1.00 20.64 9 ALA B C 1
ATOM 5809 O O . ALA B 1 11 ? 13.856 -30.251 55.325 1.00 17.20 9 ALA B O 1
ATOM 5811 N N . PRO B 1 12 ? 13.996 -32.462 54.857 1.00 16.06 10 PRO B N 1
ATOM 5812 C CA . PRO B 1 12 ? 14.662 -32.789 56.115 1.00 16.32 10 PRO B CA 1
ATOM 5813 C C . PRO B 1 12 ? 16.091 -32.281 56.071 1.00 19.01 10 PRO B C 1
ATOM 5814 O O . PRO B 1 12 ? 16.628 -32.138 54.971 1.00 18.43 10 PRO B O 1
ATOM 5818 N N . THR B 1 13 ? 16.691 -32.018 57.230 1.00 16.23 11 THR B N 1
ATOM 5819 C CA . THR B 1 13 ? 18.105 -31.655 57.298 1.00 18.32 11 THR B CA 1
ATOM 5820 C C . THR B 1 13 ? 18.923 -32.783 56.687 1.00 18.39 11 THR B C 1
ATOM 5821 O O . THR B 1 13 ? 18.505 -33.947 56.725 1.00 20.49 11 THR B O 1
ATOM 5825 N N . HIS B 1 14 ? 20.065 -32.453 56.097 1.00 21.86 12 HIS B N 1
ATOM 5826 C CA . HIS B 1 14 ? 20.912 -33.487 55.528 1.00 20.45 12 HIS B CA 1
ATOM 5827 C C . HIS B 1 14 ? 22.017 -33.892 56.500 1.00 25.75 12 HIS B C 1
ATOM 5828 O O . HIS B 1 14 ? 22.855 -33.061 56.869 1.00 25.11 12 HIS B O 1
ATOM 5835 N N . PRO B 1 15 ? 22.036 -35.175 56.895 1.00 24.09 13 PRO B N 1
ATOM 5836 C CA . PRO B 1 15 ? 22.999 -35.614 57.911 1.00 29.11 13 PRO B CA 1
ATOM 5837 C C . PRO B 1 15 ? 24.393 -35.567 57.313 1.00 30.01 13 PRO B C 1
ATOM 5838 O O . PRO B 1 15 ? 24.556 -35.969 56.157 1.00 29.90 13 PRO B O 1
ATOM 5842 N N . VAL B 1 16 ? 25.378 -35.070 58.064 1.00 35.16 14 VAL B N 1
ATOM 5843 C CA . VAL B 1 16 ? 26.698 -34.798 57.471 1.00 36.39 14 VAL B CA 1
ATOM 5844 C C . VAL B 1 16 ? 27.415 -36.046 56.924 1.00 33.67 14 VAL B C 1
ATOM 5845 O O . VAL B 1 16 ? 28.071 -35.978 55.880 1.00 36.49 14 VAL B O 1
ATOM 5849 N N . ALA B 1 17 ? 27.257 -37.183 57.596 1.00 30.42 15 ALA B N 1
ATOM 5850 C CA . ALA B 1 17 ? 27.797 -38.442 57.067 1.00 33.92 15 ALA B CA 1
ATOM 5851 C C . ALA B 1 17 ? 26.954 -39.033 55.917 1.00 30.54 15 ALA B C 1
ATOM 5852 O O . ALA B 1 17 ? 27.316 -40.057 55.332 1.00 30.76 15 ALA B O 1
ATOM 5854 N N . GLY B 1 18 ? 25.831 -38.391 55.599 1.00 30.22 16 GLY B N 1
ATOM 5855 C CA . GLY B 1 18 ? 25.039 -38.771 54.438 1.00 27.81 16 GLY B CA 1
ATOM 5856 C C . GLY B 1 18 ? 24.024 -39.870 54.705 1.00 28.27 16 GLY B C 1
ATOM 5857 O O . GLY B 1 18 ? 23.790 -40.256 55.850 1.00 28.69 16 GLY B O 1
ATOM 5858 N N . ARG B 1 19 ? 23.423 -40.383 53.639 1.00 20.89 17 ARG B N 1
ATOM 5859 C CA . ARG B 1 19 ? 22.337 -41.330 53.773 1.00 20.37 17 ARG B CA 1
ATOM 5860 C C . ARG B 1 19 ? 22.705 -42.656 53.157 1.00 22.63 17 ARG B C 1
ATOM 5861 O O . ARG B 1 19 ? 21.874 -43.565 53.104 1.00 20.72 17 ARG B O 1
ATOM 5869 N N . LEU B 1 20 ? 23.950 -42.761 52.691 1.00 28.38 18 LEU B N 1
ATOM 5870 C CA . LEU B 1 20 ? 24.423 -43.966 52.000 1.00 29.67 18 LEU B CA 1
ATOM 5871 C C . LEU B 1 20 ? 25.047 -45.010 52.934 1.00 29.03 18 LEU B C 1
ATOM 5872 O O . LEU B 1 20 ? 25.250 -46.156 52.534 1.00 30.10 18 LEU B O 1
ATOM 5877 N N . THR B 1 21 ? 25.351 -44.620 54.170 1.00 29.24 19 THR B N 1
ATOM 5878 C CA . THR B 1 21 ? 25.963 -45.552 55.113 1.00 32.48 19 THR B CA 1
ATOM 5879 C C . THR B 1 21 ? 24.950 -46.610 55.527 1.00 31.40 19 THR B C 1
ATOM 5880 O O . THR B 1 21 ? 23.745 -46.440 55.341 1.00 28.78 19 THR B O 1
ATOM 5884 N N . TYR B 1 22 ? 25.438 -47.707 56.084 1.00 29.92 20 TYR B N 1
ATOM 5885 C CA . TYR B 1 22 ? 24.561 -48.818 56.412 1.00 32.07 20 TYR B CA 1
ATOM 5886 C C . TYR B 1 22 ? 25.134 -49.674 57.517 1.00 36.66 20 TYR B C 1
ATOM 5887 O O . TYR B 1 22 ? 26.334 -49.625 57.806 1.00 26.59 20 TYR B O 1
ATOM 5896 N N . ASP B 1 23 ? 24.243 -50.464 58.106 1.00 31.60 21 ASP B N 1
ATOM 5897 C CA . ASP B 1 23 ? 24.541 -51.387 59.180 1.00 38.94 21 ASP B CA 1
ATOM 5898 C C . ASP B 1 23 ? 24.040 -52.726 58.657 1.00 36.75 21 ASP B C 1
ATOM 5899 O O . ASP B 1 23 ? 23.189 -52.752 57.765 1.00 32.88 21 ASP B O 1
ATOM 5904 N N . SER B 1 24 ? 24.552 -53.834 59.186 1.00 35.64 22 SER B N 1
ATOM 5905 C CA . SER B 1 24 ? 24.104 -55.147 58.719 1.00 38.24 22 SER B CA 1
ATOM 5906 C C . SER B 1 24 ? 22.594 -55.324 58.942 1.00 35.72 22 SER B C 1
ATOM 5907 O O . SER B 1 24 ? 21.925 -56.058 58.204 1.00 35.16 22 SER B O 1
ATOM 5910 N N . LYS B 1 25 ? 22.053 -54.618 59.935 1.00 35.09 23 LYS B N 1
ATOM 5911 C CA . LYS B 1 25 ? 20.612 -54.633 60.171 1.00 35.95 23 LYS B CA 1
ATOM 5912 C C . LYS B 1 25 ? 19.831 -53.908 59.063 1.00 35.67 23 LYS B C 1
ATOM 5913 O O . LYS B 1 25 ? 18.777 -54.377 58.645 1.00 36.24 23 LYS B O 1
ATOM 5919 N N . LYS B 1 26 ? 20.346 -52.773 58.590 1.00 36.41 24 LYS B N 1
ATOM 5920 C CA . LYS B 1 26 ? 19.665 -51.997 57.546 1.00 34.37 24 LYS B CA 1
ATOM 5921 C C . LYS B 1 26 ? 19.533 -52.846 56.283 1.00 29.34 24 LYS B C 1
ATOM 5922 O O . LYS B 1 26 ? 18.449 -52.944 55.670 1.00 31.32 24 LYS B O 1
ATOM 5928 N N . LEU B 1 27 ? 20.646 -53.486 55.936 1.00 30.43 25 LEU B N 1
ATOM 5929 C CA . LEU B 1 27 ? 20.744 -54.350 54.765 1.00 31.56 25 LEU B CA 1
ATOM 5930 C C . LEU B 1 27 ? 19.828 -55.557 54.919 1.00 33.73 25 LEU B C 1
ATOM 5931 O O . LEU B 1 27 ? 19.109 -55.946 53.969 1.00 28.96 25 LEU B O 1
ATOM 5936 N N . SER B 1 28 ? 19.866 -56.148 56.118 1.00 31.72 26 SER B N 1
ATOM 5937 C CA . SER B 1 28 ? 19.031 -57.304 56.437 1.00 31.84 26 SER B CA 1
ATOM 5938 C C . SER B 1 28 ? 17.561 -56.951 56.252 1.00 30.51 26 SER B C 1
ATOM 5939 O O . SER B 1 28 ? 16.782 -57.745 55.738 1.00 30.03 26 SER B O 1
ATOM 5942 N N . GLU B 1 29 ? 17.188 -55.744 56.662 1.00 32.52 27 GLU B N 1
ATOM 5943 C CA . GLU B 1 29 ? 15.796 -55.299 56.562 1.00 31.91 27 GLU B CA 1
ATOM 5944 C C . GLU B 1 29 ? 15.331 -54.992 55.136 1.00 27.77 27 GLU B C 1
ATOM 5945 O O . GLU B 1 29 ? 14.186 -55.298 54.759 1.00 29.35 27 GLU B O 1
ATOM 5951 N N . ASN B 1 30 ? 16.190 -54.358 54.348 1.00 28.92 28 ASN B N 1
ATOM 5952 C CA . ASN B 1 30 ? 15.819 -54.137 52.945 1.00 28.07 28 ASN B CA 1
ATOM 5953 C C . ASN B 1 30 ? 15.649 -55.503 52.230 1.00 28.87 28 ASN B C 1
ATOM 5954 O O . ASN B 1 30 ? 14.614 -55.775 51.564 1.00 26.90 28 ASN B O 1
ATOM 5959 N N . ILE B 1 31 ? 16.629 -56.389 52.436 1.00 29.09 29 ILE B N 1
ATOM 5960 C CA . ILE B 1 31 ? 16.543 -57.749 51.896 1.00 25.57 29 ILE B CA 1
ATOM 5961 C C . ILE B 1 31 ? 15.248 -58.425 52.334 1.00 27.61 29 ILE B C 1
ATOM 5962 O O . ILE B 1 31 ? 14.510 -58.941 51.502 1.00 32.11 29 ILE B O 1
ATOM 5967 N N . LEU B 1 32 ? 14.956 -58.382 53.633 1.00 30.87 30 LEU B N 1
ATOM 5968 C CA . LEU B 1 32 ? 13.768 -59.019 54.197 1.00 30.96 30 LEU B CA 1
ATOM 5969 C C . LEU B 1 32 ? 12.478 -58.470 53.590 1.00 34.77 30 LEU B C 1
ATOM 5970 O O . LEU B 1 32 ? 11.531 -59.232 53.357 1.00 34.84 30 LEU B O 1
ATOM 5975 N N . LYS B 1 33 ? 12.436 -57.160 53.329 1.00 32.66 31 LYS B N 1
ATOM 5976 C CA . LYS B 1 33 ? 11.292 -56.586 52.615 1.00 35.07 31 LYS B CA 1
ATOM 5977 C C . LYS B 1 33 ? 11.163 -57.174 51.216 1.00 32.31 31 LYS B C 1
ATOM 5978 O O . LYS B 1 33 ? 10.057 -57.507 50.776 1.00 32.39 31 LYS B O 1
ATOM 5984 N N . GLN B 1 34 ? 12.282 -57.303 50.509 1.00 31.26 32 GLN B N 1
ATOM 5985 C CA . GLN B 1 34 ? 12.210 -57.928 49.182 1.00 27.76 32 GLN B CA 1
ATOM 5986 C C . GLN B 1 34 ? 11.711 -59.383 49.191 1.00 32.20 32 GLN B C 1
ATOM 5987 O O . GLN B 1 34 ? 11.175 -59.863 48.194 1.00 30.32 32 GLN B O 1
ATOM 5993 N N . GLN B 1 35 ? 11.879 -60.082 50.309 1.00 32.05 33 GLN B N 1
ATOM 5994 C CA . GLN B 1 35 ? 11.512 -61.498 50.365 1.00 33.94 33 GLN B CA 1
ATOM 5995 C C . GLN B 1 35 ? 10.163 -61.766 51.038 1.00 36.38 33 GLN B C 1
ATOM 5996 O O . GLN B 1 35 ? 9.878 -62.908 51.412 1.00 36.50 33 GLN B O 1
ATOM 6002 N N . SER B 1 36 ? 9.333 -60.737 51.193 1.00 33.80 34 SER B N 1
ATOM 6003 C CA . SER B 1 36 ? 8.085 -60.895 51.951 1.00 38.12 34 SER B CA 1
ATOM 6004 C C . SER B 1 36 ? 7.146 -61.938 51.337 1.00 37.76 34 SER B C 1
ATOM 6005 O O . SER B 1 36 ? 6.657 -62.838 52.039 1.00 36.99 34 SER B O 1
ATOM 6008 N N . ASP B 1 37 ? 6.913 -61.816 50.032 1.00 32.07 35 ASP B N 1
ATOM 6009 C CA . ASP B 1 37 ? 6.074 -62.756 49.298 1.00 33.71 35 ASP B CA 1
ATOM 6010 C C . ASP B 1 37 ? 6.549 -64.195 49.485 1.00 34.48 35 ASP B C 1
ATOM 6011 O O . ASP B 1 37 ? 5.750 -65.092 49.804 1.00 34.74 35 ASP B O 1
ATOM 6016 N N . GLU B 1 38 ? 7.850 -64.396 49.263 1.00 32.58 36 GLU B N 1
ATOM 6017 C CA . GLU B 1 38 ? 8.508 -65.685 49.467 1.00 34.09 36 GLU B CA 1
ATOM 6018 C C . GLU B 1 38 ? 8.221 -66.220 50.862 1.00 39.16 36 GLU B C 1
ATOM 6019 O O . GLU B 1 38 ? 7.909 -67.395 51.018 1.00 37.43 36 GLU B O 1
ATOM 6025 N N . ARG B 1 39 ? 8.307 -65.352 51.870 1.00 37.02 37 ARG B N 1
ATOM 6026 C CA . ARG B 1 39 ? 8.051 -65.766 53.252 1.00 39.69 37 ARG B CA 1
ATOM 6027 C C . ARG B 1 39 ? 6.600 -66.194 53.481 1.00 44.59 37 ARG B C 1
ATOM 6028 O O . ARG B 1 39 ? 6.349 -67.237 54.097 1.00 42.70 37 ARG B O 1
ATOM 6036 N N . VAL B 1 40 ? 5.643 -65.399 53.000 1.00 38.46 38 VAL B N 1
ATOM 6037 C CA . VAL B 1 40 ? 4.238 -65.772 53.163 1.00 38.65 38 VAL B CA 1
ATOM 6038 C C . VAL B 1 40 ? 3.939 -67.107 52.468 1.00 46.20 38 VAL B C 1
ATOM 6039 O O . VAL B 1 40 ? 3.224 -67.958 53.015 1.00 47.98 38 VAL B O 1
ATOM 6043 N N . PHE B 1 41 ? 4.509 -67.296 51.279 1.00 40.71 39 PHE B N 1
ATOM 6044 C CA . PHE B 1 41 ? 4.311 -68.533 50.523 1.00 45.18 39 PHE B CA 1
ATOM 6045 C C . PHE B 1 41 ? 4.986 -69.749 51.166 1.00 47.21 39 PHE B C 1
ATOM 6046 O O . PHE B 1 41 ? 4.477 -70.864 51.077 1.00 43.14 39 PHE B O 1
ATOM 6054 N N . SER B 1 42 ? 6.124 -69.517 51.819 1.00 48.53 40 SER B N 1
ATOM 6055 C CA . SER B 1 42 ? 7.002 -70.583 52.310 1.00 46.94 40 SER B CA 1
ATOM 6056 C C . SER B 1 42 ? 6.449 -71.352 53.512 1.00 54.49 40 SER B C 1
ATOM 6057 O O . SER B 1 42 ? 6.758 -72.536 53.698 1.00 54.05 40 SER B O 1
ATOM 6060 N N . ARG B 1 43 ? 5.643 -70.679 54.329 1.00 53.42 41 ARG B N 1
ATOM 6061 C CA . ARG B 1 43 ? 5.146 -71.268 55.569 1.00 53.75 41 ARG B CA 1
ATOM 6062 C C . ARG B 1 43 ? 3.860 -72.089 55.401 1.00 58.75 41 ARG B C 1
ATOM 6063 O O . ARG B 1 43 ? 3.374 -72.692 56.362 1.00 61.94 41 ARG B O 1
ATOM 6065 N N . ALA B 1 44 ? 3.316 -72.121 54.186 1.00 57.90 42 ALA B N 1
ATOM 6066 C CA . ALA B 1 44 ? 2.085 -72.867 53.924 1.00 57.34 42 ALA B CA 1
ATOM 6067 C C . ALA B 1 44 ? 2.304 -74.015 52.938 1.00 54.49 42 ALA B C 1
ATOM 6068 O O . ALA B 1 44 ? 2.913 -73.831 51.881 1.00 53.69 42 ALA B O 1
ATOM 6070 N N . CYS B 1 62 ? 10.517 -70.501 45.130 1.00 32.51 60 CYS B N 1
ATOM 6071 C CA . CYS B 1 62 ? 9.647 -69.346 45.344 1.00 32.69 60 CYS B CA 1
ATOM 6072 C C . CYS B 1 62 ? 10.341 -68.064 44.879 1.00 39.36 60 CYS B C 1
ATOM 6073 O O . CYS B 1 62 ? 11.550 -67.898 45.093 1.00 36.38 60 CYS B O 1
ATOM 6076 N N . LYS B 1 63 ? 9.590 -67.180 44.211 1.00 36.32 61 LYS B N 1
ATOM 6077 C CA . LYS B 1 63 ? 10.191 -66.005 43.581 1.00 35.40 61 LYS B CA 1
ATOM 6078 C C . LYS B 1 63 ? 9.177 -64.894 43.277 1.00 27.70 61 LYS B C 1
ATOM 6079 O O . LYS B 1 63 ? 8.211 -65.112 42.558 1.00 30.11 61 LYS B O 1
ATOM 6085 N N . ALA B 1 64 ? 9.381 -63.701 43.822 1.00 33.05 62 ALA B N 1
ATOM 6086 C CA . ALA B 1 64 ? 8.608 -62.559 43.333 1.00 28.10 62 ALA B CA 1
ATOM 6087 C C . ALA B 1 64 ? 9.410 -61.858 42.237 1.00 28.04 62 ALA B C 1
ATOM 6088 O O . ALA B 1 64 ? 10.633 -62.060 42.123 1.00 28.32 62 ALA B O 1
ATOM 6090 N N . ILE B 1 65 ? 8.725 -61.072 41.410 1.00 23.51 63 ILE B N 1
ATOM 6091 C CA . ILE B 1 65 ? 9.402 -60.308 40.361 1.00 22.35 63 ILE B CA 1
ATOM 6092 C C . ILE B 1 65 ? 9.503 -58.868 40.819 1.00 22.19 63 ILE B C 1
ATOM 6093 O O . ILE B 1 65 ? 8.482 -58.229 41.097 1.00 19.89 63 ILE B O 1
ATOM 6098 N N . HIS B 1 66 ? 10.724 -58.355 40.897 1.00 20.30 64 HIS B N 1
ATOM 6099 C CA . HIS B 1 66 ? 10.919 -56.996 41.387 1.00 19.53 64 HIS B CA 1
ATOM 6100 C C . HIS B 1 66 ? 11.374 -56.168 40.204 1.00 20.95 64 HIS B C 1
ATOM 6101 O O . HIS B 1 66 ? 12.367 -56.511 39.572 1.00 18.68 64 HIS B O 1
ATOM 6108 N N . ILE B 1 67 ? 10.649 -55.088 39.895 1.00 19.16 65 ILE B N 1
ATOM 6109 C CA . ILE B 1 67 ? 10.940 -54.319 38.680 1.00 19.93 65 ILE B CA 1
ATOM 6110 C C . ILE B 1 67 ? 11.189 -52.854 38.986 1.00 19.70 65 ILE B C 1
ATOM 6111 O O . ILE B 1 67 ? 10.318 -52.187 39.537 1.00 16.66 65 ILE B O 1
ATOM 6116 N N . THR B 1 68 ? 12.360 -52.350 38.607 1.00 18.22 66 THR B N 1
ATOM 6117 C CA . THR B 1 68 ? 12.613 -50.910 38.674 1.00 18.22 66 THR B CA 1
ATOM 6118 C C . THR B 1 68 ? 12.436 -50.260 37.290 1.00 17.15 66 THR B C 1
ATOM 6119 O O . THR B 1 68 ? 12.935 -50.765 36.289 1.00 18.26 66 THR B O 1
ATOM 6123 N N . LEU B 1 69 ? 11.700 -49.152 37.242 1.00 17.75 67 LEU B N 1
ATOM 6124 C CA . LEU B 1 69 ? 11.453 -48.412 36.007 1.00 17.36 67 LEU B CA 1
ATOM 6125 C C . LEU B 1 69 ? 11.721 -46.928 36.288 1.00 17.45 67 LEU B C 1
ATOM 6126 O O . LEU B 1 69 ? 11.165 -46.372 37.216 1.00 18.11 67 LEU B O 1
ATOM 6131 N N . GLY B 1 70 ? 12.600 -46.310 35.511 1.00 14.57 68 GLY B N 1
ATOM 6132 C CA . GLY B 1 70 ? 12.931 -44.904 35.674 1.00 17.38 68 GLY B CA 1
ATOM 6133 C C . GLY B 1 70 ? 12.602 -44.141 34.408 1.00 17.48 68 GLY B C 1
ATOM 6134 O O . GLY B 1 70 ? 13.124 -44.457 33.335 1.00 17.28 68 GLY B O 1
ATOM 6135 N N . PHE B 1 71 ? 11.707 -43.160 34.539 1.00 17.25 69 PHE B N 1
ATOM 6136 C CA . PHE B 1 71 ? 11.373 -42.217 33.478 1.00 18.35 69 PHE B CA 1
ATOM 6137 C C . PHE B 1 71 ? 12.133 -40.895 33.681 1.00 17.43 69 PHE B C 1
ATOM 6138 O O . PHE B 1 71 ? 11.841 -40.113 34.620 1.00 15.36 69 PHE B O 1
ATOM 6146 N N . ASP B 1 72 ? 13.101 -40.648 32.793 1.00 18.35 70 ASP B N 1
ATOM 6147 C CA . ASP B 1 72 ? 13.994 -39.506 32.928 1.00 15.83 70 ASP B CA 1
ATOM 6148 C C . ASP B 1 72 ? 13.264 -38.254 32.495 1.00 15.48 70 ASP B C 1
ATOM 6149 O O . ASP B 1 72 ? 12.185 -38.329 31.889 1.00 15.84 70 ASP B O 1
ATOM 6154 N N . GLY B 1 73 ? 13.854 -37.101 32.794 1.00 16.59 71 GLY B N 1
ATOM 6155 C CA . GLY B 1 73 ? 13.148 -35.847 32.633 1.00 13.18 71 GLY B CA 1
ATOM 6156 C C . GLY B 1 73 ? 13.270 -35.208 31.269 1.00 18.31 71 GLY B C 1
ATOM 6157 O O . GLY B 1 73 ? 13.816 -35.794 30.340 1.00 16.47 71 GLY B O 1
ATOM 6158 N N . THR B 1 74 ? 12.771 -33.980 31.172 1.00 17.61 72 THR B N 1
ATOM 6159 C CA . THR B 1 74 ? 12.757 -33.246 29.925 1.00 18.96 72 THR B CA 1
ATOM 6160 C C . THR B 1 74 ? 14.174 -32.993 29.454 1.00 18.70 72 THR B C 1
ATOM 6161 O O . THR B 1 74 ? 14.971 -32.382 30.168 1.00 17.19 72 THR B O 1
ATOM 6165 N N . ASN B 1 75 ? 14.465 -33.455 28.241 1.00 18.87 73 ASN B N 1
ATOM 6166 C CA . ASN B 1 75 ? 15.761 -33.264 27.599 1.00 19.92 73 ASN B CA 1
ATOM 6167 C C . ASN B 1 75 ? 16.894 -34.014 28.293 1.00 20.94 73 ASN B C 1
ATOM 6168 O O . ASN B 1 75 ? 18.073 -33.737 28.033 1.00 18.81 73 ASN B O 1
ATOM 6173 N N . ASN B 1 76 ? 16.531 -34.949 29.177 1.00 17.80 74 ASN B N 1
ATOM 6174 C CA . ASN B 1 76 ? 17.504 -35.810 29.848 1.00 17.10 74 ASN B CA 1
ATOM 6175 C C . ASN B 1 76 ? 17.634 -37.164 29.163 1.00 19.05 74 ASN B C 1
ATOM 6176 O O . ASN B 1 76 ? 16.642 -37.885 28.976 1.00 18.87 74 ASN B O 1
ATOM 6181 N N . ASN B 1 77 ? 18.861 -37.533 28.823 1.00 20.83 75 ASN B N 1
ATOM 6182 C CA . ASN B 1 77 ? 19.105 -38.794 28.133 1.00 19.73 75 ASN B CA 1
ATOM 6183 C C . ASN B 1 77 ? 20.380 -39.416 28.659 1.00 22.92 75 ASN B C 1
ATOM 6184 O O . ASN B 1 77 ? 21.465 -38.887 28.405 1.00 25.06 75 ASN B O 1
ATOM 6189 N N . ASP B 1 78 ? 20.264 -40.540 29.365 1.00 21.74 76 ASP B N 1
ATOM 6190 C CA . ASP B 1 78 ? 21.418 -41.121 30.036 1.00 21.53 76 ASP B CA 1
ATOM 6191 C C . ASP B 1 78 ? 22.591 -41.422 29.109 1.00 22.97 76 ASP B C 1
ATOM 6192 O O . ASP B 1 78 ? 23.724 -41.202 29.482 1.00 26.06 76 ASP B O 1
ATOM 6197 N N . LYS B 1 79 ? 22.328 -41.921 27.909 1.00 26.00 77 LYS B N 1
ATOM 6198 C CA . LYS B 1 79 ? 23.414 -42.194 26.965 1.00 29.20 77 LYS B CA 1
ATOM 6199 C C . LYS B 1 79 ? 24.158 -40.916 26.578 1.00 30.03 77 LYS B C 1
ATOM 6200 O O . LYS B 1 79 ? 25.374 -40.824 26.746 1.00 34.78 77 LYS B O 1
ATOM 6206 N N . ALA B 1 80 ? 23.428 -39.926 26.075 1.00 26.46 78 ALA B N 1
ATOM 6207 C CA . ALA B 1 80 ? 24.029 -38.650 25.680 1.00 30.99 78 ALA B CA 1
ATOM 6208 C C . ALA B 1 80 ? 24.751 -37.959 26.844 1.00 32.77 78 ALA B C 1
ATOM 6209 O O . ALA B 1 80 ? 25.981 -37.844 26.853 1.00 34.27 78 ALA B O 1
ATOM 6211 N N . ASP B 1 81 ? 23.970 -37.478 27.807 1.00 30.90 79 ASP B N 1
ATOM 6212 C CA . ASP B 1 81 ? 24.502 -36.929 29.043 1.00 30.57 79 ASP B CA 1
ATOM 6213 C C . ASP B 1 81 ? 25.344 -38.011 29.704 1.00 33.93 79 ASP B C 1
ATOM 6214 O O . ASP B 1 81 ? 25.086 -39.193 29.518 1.00 38.05 79 ASP B O 1
ATOM 6219 N N . GLY B 1 82 ? 26.382 -37.648 30.437 1.00 33.98 80 GLY B N 1
ATOM 6220 C CA . GLY B 1 82 ? 27.168 -38.700 31.063 1.00 39.34 80 GLY B CA 1
ATOM 6221 C C . GLY B 1 82 ? 28.107 -39.510 30.174 1.00 42.22 80 GLY B C 1
ATOM 6222 O O . GLY B 1 82 ? 28.914 -40.289 30.683 1.00 38.43 80 GLY B O 1
ATOM 6223 N N . SER B 1 83 ? 28.003 -39.348 28.855 1.00 40.04 81 SER B N 1
ATOM 6224 C CA . SER B 1 83 ? 28.936 -40.008 27.940 1.00 42.66 81 SER B CA 1
ATOM 6225 C C . SER B 1 83 ? 30.236 -39.214 27.818 1.00 44.63 81 SER B C 1
ATOM 6226 O O . SER B 1 83 ? 31.298 -39.781 27.542 1.00 50.54 81 SER B O 1
ATOM 6229 N N . SER B 1 84 ? 30.147 -37.902 28.021 1.00 43.27 82 SER B N 1
ATOM 6230 C CA . SER B 1 84 ? 31.318 -37.037 27.925 1.00 43.21 82 SER B CA 1
ATOM 6231 C C . SER B 1 84 ? 32.221 -37.171 29.155 1.00 48.56 82 SER B C 1
ATOM 6232 O O . SER B 1 84 ? 31.853 -37.806 30.160 1.00 44.34 82 SER B O 1
ATOM 6235 N N . VAL B 1 85 ? 33.404 -36.563 29.063 1.00 47.49 83 VAL B N 1
ATOM 6236 C CA . VAL B 1 85 ? 34.384 -36.558 30.148 1.00 47.93 83 VAL B CA 1
ATOM 6237 C C . VAL B 1 85 ? 33.840 -35.820 31.384 1.00 47.51 83 VAL B C 1
ATOM 6238 O O . VAL B 1 85 ? 34.346 -35.989 32.499 1.00 49.55 83 VAL B O 1
ATOM 6242 N N . SER B 1 86 ? 32.801 -35.012 31.173 1.00 48.82 84 SER B N 1
ATOM 6243 C CA . SER B 1 86 ? 32.131 -34.293 32.258 1.00 43.73 84 SER B CA 1
ATOM 6244 C C . SER B 1 86 ? 30.622 -34.588 32.268 1.00 41.40 84 SER B C 1
ATOM 6245 O O . SER B 1 86 ? 29.823 -33.801 31.756 1.00 39.09 84 SER B O 1
ATOM 6248 N N . PRO B 1 87 ? 30.234 -35.732 32.861 1.00 37.85 85 PRO B N 1
ATOM 6249 C CA . PRO B 1 87 ? 28.859 -36.253 32.866 1.00 35.82 85 PRO B CA 1
ATOM 6250 C C . PRO B 1 87 ? 27.811 -35.353 33.535 1.00 32.82 85 PRO B C 1
ATOM 6251 O O . PRO B 1 87 ? 28.144 -34.546 34.403 1.00 30.63 85 PRO B O 1
ATOM 6255 N N . SER B 1 88 ? 26.552 -35.516 33.131 1.00 28.00 86 SER B N 1
ATOM 6256 C CA . SER B 1 88 ? 25.454 -34.741 33.693 1.00 25.05 86 SER B CA 1
ATOM 6257 C C . SER B 1 88 ? 24.178 -35.584 33.806 1.00 26.61 86 SER B C 1
ATOM 6258 O O . SER B 1 88 ? 23.081 -35.131 33.453 1.00 20.71 86 SER B O 1
ATOM 6261 N N . CYS B 1 89 ? 24.337 -36.809 34.304 1.00 23.11 87 CYS B N 1
ATOM 6262 C CA . CYS B 1 89 ? 23.228 -37.730 34.519 1.00 21.50 87 CYS B CA 1
ATOM 6263 C C . CYS B 1 89 ? 22.214 -37.175 35.521 1.00 21.47 87 CYS B C 1
ATOM 6264 O O . CYS B 1 89 ? 22.591 -36.617 36.557 1.00 18.84 87 CYS B O 1
ATOM 6267 N N . SER B 1 90 ? 20.928 -37.365 35.242 1.00 20.83 88 SER B N 1
ATOM 6268 C CA . SER B 1 90 ? 19.906 -36.928 36.189 1.00 17.80 88 SER B CA 1
ATOM 6269 C C . SER B 1 90 ? 19.864 -37.834 37.411 1.00 18.58 88 SER B C 1
ATOM 6270 O O . SER B 1 90 ? 20.522 -38.890 37.452 1.00 15.95 88 SER B O 1
ATOM 6273 N N . ASN B 1 91 ? 19.087 -37.434 38.412 1.00 16.96 89 ASN B N 1
ATOM 6274 C CA . ASN B 1 91 ? 18.896 -38.309 39.564 1.00 15.04 89 ASN B CA 1
ATOM 6275 C C . ASN B 1 91 ? 18.181 -39.607 39.212 1.00 18.49 89 ASN B C 1
ATOM 6276 O O . ASN B 1 91 ? 18.420 -40.634 39.844 1.00 17.54 89 ASN B O 1
ATOM 6281 N N . VAL B 1 92 ? 17.336 -39.576 38.181 1.00 17.27 90 VAL B N 1
ATOM 6282 C CA . VAL B 1 92 ? 16.657 -40.789 37.749 1.00 15.84 90 VAL B CA 1
ATOM 6283 C C . VAL B 1 92 ? 17.678 -41.768 37.173 1.00 15.97 90 VAL B C 1
ATOM 6284 O O . VAL B 1 92 ? 17.658 -42.966 37.488 1.00 18.97 90 VAL B O 1
ATOM 6288 N N . ALA B 1 93 ? 18.585 -41.247 36.359 1.00 19.21 91 ALA B N 1
ATOM 6289 C CA . ALA B 1 93 ? 19.621 -42.079 35.755 1.00 19.77 91 ALA B CA 1
ATOM 6290 C C . ALA B 1 93 ? 20.549 -42.621 36.830 1.00 21.38 91 ALA B C 1
ATOM 6291 O O . ALA B 1 93 ? 20.911 -43.794 36.807 1.00 17.03 91 ALA B O 1
ATOM 6293 N N . ARG B 1 94 ? 20.924 -41.770 37.778 1.00 18.69 92 ARG B N 1
ATOM 6294 C CA . ARG B 1 94 ? 21.765 -42.198 38.900 1.00 22.32 92 ARG B CA 1
ATOM 6295 C C . ARG B 1 94 ? 21.112 -43.331 39.687 1.00 21.84 92 ARG B C 1
ATOM 6296 O O . ARG B 1 94 ? 21.763 -44.339 39.985 1.00 22.13 92 ARG B O 1
ATOM 6304 N N . LEU B 1 95 ? 19.822 -43.182 39.988 1.00 20.72 93 LEU B N 1
ATOM 6305 C CA . LEU B 1 95 ? 19.067 -44.206 40.722 1.00 20.51 93 LEU B CA 1
ATOM 6306 C C . LEU B 1 95 ? 18.946 -45.527 39.958 1.00 20.15 93 LEU B C 1
ATOM 6307 O O . LEU B 1 95 ? 18.967 -46.609 40.564 1.00 18.02 93 LEU B O 1
ATOM 6312 N N . ILE B 1 96 ? 18.816 -45.432 38.633 1.00 20.33 94 ILE B N 1
ATOM 6313 C CA . ILE B 1 96 ? 18.818 -46.626 37.786 1.00 15.66 94 ILE B CA 1
ATOM 6314 C C . ILE B 1 96 ? 20.199 -47.313 37.794 1.00 18.53 94 ILE B C 1
ATOM 6315 O O . ILE B 1 96 ? 20.296 -48.526 37.989 1.00 19.72 94 ILE B O 1
ATOM 6320 N N . HIS B 1 97 ? 21.262 -46.534 37.603 1.00 18.72 95 HIS B N 1
ATOM 6321 C CA . HIS B 1 97 ? 22.634 -47.019 37.743 1.00 18.52 95 HIS B CA 1
ATOM 6322 C C . HIS B 1 97 ? 22.849 -47.807 39.056 1.00 24.00 95 HIS B C 1
ATOM 6323 O O . HIS B 1 97 ? 23.527 -48.834 39.064 1.00 21.23 95 HIS B O 1
ATOM 6330 N N . ALA B 1 98 ? 22.257 -47.328 40.151 1.00 19.65 96 ALA B N 1
ATOM 6331 C CA . ALA B 1 98 ? 22.434 -47.935 41.473 1.00 20.78 96 ALA B CA 1
ATOM 6332 C C . ALA B 1 98 ? 21.415 -49.032 41.777 1.00 23.23 96 ALA B C 1
ATOM 6333 O O . ALA B 1 98 ? 21.431 -49.628 42.869 1.00 23.98 96 ALA B O 1
ATOM 6335 N N . SER B 1 99 ? 20.533 -49.294 40.820 1.00 19.03 97 SER B N 1
ATOM 6336 C CA . SER B 1 99 ? 19.516 -50.311 40.985 1.00 19.51 97 SER B CA 1
ATOM 6337 C C . SER B 1 99 ? 19.988 -51.655 40.422 1.00 19.06 97 SER B C 1
ATOM 6338 O O . SER B 1 99 ? 20.712 -51.717 39.429 1.00 23.47 97 SER B O 1
ATOM 6341 N N . ILE B 1 100 ? 19.569 -52.721 41.083 1.00 21.36 98 ILE B N 1
ATOM 6342 C CA . ILE B 1 100 ? 19.891 -54.085 40.685 1.00 22.49 98 ILE B CA 1
ATOM 6343 C C . ILE B 1 100 ? 18.970 -54.514 39.551 1.00 20.66 98 ILE B C 1
ATOM 6344 O O . ILE B 1 100 ? 17.799 -54.141 39.533 1.00 22.40 98 ILE B O 1
ATOM 6349 N N . GLY B 1 101 ? 19.491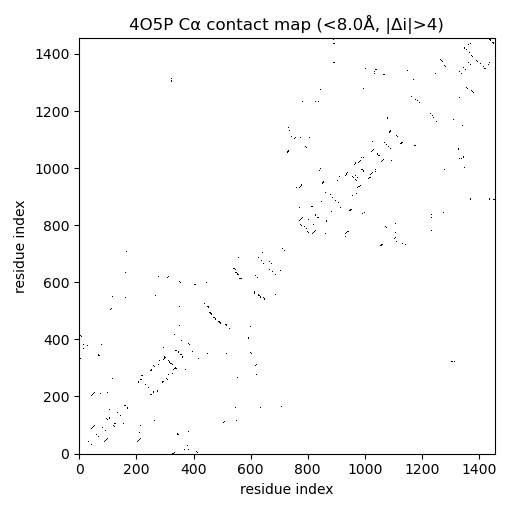 -55.279 38.599 1.00 25.18 99 GLY B N 1
ATOM 6350 C CA . GLY B 1 101 ? 18.665 -55.790 37.519 1.00 24.58 99 GLY B CA 1
ATOM 6351 C C . GLY B 1 101 ? 19.370 -55.885 36.183 1.00 25.76 99 GLY B C 1
ATOM 6352 O O . GLY B 1 101 ? 18.734 -55.907 35.136 1.00 29.50 99 GLY B O 1
ATOM 6353 N N . SER B 1 102 ? 20.693 -55.940 36.214 1.00 34.81 100 SER B N 1
ATOM 6354 C CA . SER B 1 102 ? 21.459 -56.007 34.983 1.00 36.18 100 SER B CA 1
ATOM 6355 C C . SER B 1 102 ? 21.953 -57.427 34.764 1.00 34.79 100 SER B C 1
ATOM 6356 O O . SER B 1 102 ? 22.471 -58.056 35.684 1.00 38.22 100 SER B O 1
ATOM 6359 N N . GLY B 1 103 ? 21.777 -57.932 33.548 1.00 32.07 101 GLY B N 1
ATOM 6360 C CA . GLY B 1 103 ? 22.284 -59.246 33.194 1.00 41.47 101 GLY B CA 1
ATOM 6361 C C . GLY B 1 103 ? 21.290 -60.386 33.338 1.00 36.97 101 GLY B C 1
ATOM 6362 O O . GLY B 1 103 ? 20.351 -60.315 34.139 1.00 36.23 101 GLY B O 1
ATOM 6363 N N . ASP B 1 104 ? 21.527 -61.451 32.572 1.00 44.85 102 ASP B N 1
ATOM 6364 C CA . ASP B 1 104 ? 20.636 -62.612 32.507 1.00 37.42 102 ASP B CA 1
ATOM 6365 C C . ASP B 1 104 ? 20.515 -63.368 33.829 1.00 37.15 102 ASP B C 1
ATOM 6366 O O . ASP B 1 104 ? 19.435 -63.824 34.186 1.00 32.68 102 ASP B O 1
ATOM 6371 N N . ASP B 1 105 ? 21.625 -63.505 34.546 1.00 37.25 103 ASP B N 1
ATOM 6372 C CA . ASP B 1 105 ? 21.610 -64.158 35.848 1.00 36.25 103 ASP B CA 1
ATOM 6373 C C . ASP B 1 105 ? 20.685 -63.448 36.845 1.00 37.58 103 ASP B C 1
ATOM 6374 O O . ASP B 1 105 ? 19.790 -64.069 37.425 1.00 34.30 103 ASP B O 1
ATOM 6379 N N . ILE B 1 106 ? 20.904 -62.150 37.045 1.00 35.38 104 ILE B N 1
ATOM 6380 C CA . ILE B 1 106 ? 20.101 -61.381 37.996 1.00 36.39 104 ILE B CA 1
ATOM 6381 C C . ILE B 1 106 ? 18.624 -61.351 37.596 1.00 32.31 104 ILE B C 1
ATOM 6382 O O . ILE B 1 106 ? 17.736 -61.471 38.447 1.00 32.68 104 ILE B O 1
ATOM 6387 N N . ASN B 1 107 ? 18.379 -61.167 36.301 1.00 32.42 105 ASN B N 1
ATOM 6388 C CA . ASN B 1 107 ? 17.030 -61.206 35.754 1.00 32.88 105 ASN B CA 1
ATOM 6389 C C . ASN B 1 107 ? 16.374 -62.546 36.126 1.00 33.97 105 ASN B C 1
ATOM 6390 O O . ASN B 1 107 ? 15.263 -62.592 36.663 1.00 31.91 105 ASN B O 1
ATOM 6395 N N . SER B 1 108 ? 17.100 -63.631 35.871 1.00 35.97 106 SER B N 1
ATOM 6396 C CA . SER B 1 108 ? 16.702 -64.979 36.278 1.00 34.27 106 SER B CA 1
ATOM 6397 C C . SER B 1 108 ? 16.394 -65.116 37.770 1.00 35.81 106 SER B C 1
ATOM 6398 O O . SER B 1 108 ? 15.574 -65.948 38.158 1.00 37.59 106 SER B O 1
ATOM 6401 N N . ARG B 1 109 ? 17.038 -64.317 38.616 1.00 33.77 107 ARG B N 1
ATOM 6402 C CA . ARG B 1 109 ? 16.654 -64.333 40.024 1.00 31.62 107 ARG B CA 1
ATOM 6403 C C . ARG B 1 109 ? 15.475 -63.394 40.318 1.00 29.86 107 ARG B C 1
ATOM 6404 O O . ARG B 1 109 ? 15.090 -63.215 41.476 1.00 29.21 107 ARG B O 1
ATOM 6412 N N . GLY B 1 110 ? 14.900 -62.808 39.266 1.00 30.36 108 GLY B N 1
ATOM 6413 C CA . GLY B 1 110 ? 13.654 -62.066 39.391 1.00 26.88 108 GLY B CA 1
ATOM 6414 C C . GLY B 1 110 ? 13.754 -60.558 39.567 1.00 26.31 108 GLY B C 1
ATOM 6415 O O . GLY B 1 110 ? 12.739 -59.885 39.771 1.00 23.84 108 GLY B O 1
ATOM 6416 N N . ILE B 1 111 ? 14.963 -60.013 39.498 1.00 26.49 109 ILE B N 1
ATOM 6417 C CA . ILE B 1 111 ? 15.112 -58.564 39.578 1.00 25.89 109 ILE B CA 1
ATOM 6418 C C . ILE B 1 111 ? 15.458 -57.998 38.203 1.00 26.23 109 ILE B C 1
ATOM 6419 O O . ILE B 1 111 ? 16.361 -58.510 37.530 1.00 27.39 109 ILE B O 1
ATOM 6424 N N . PHE B 1 112 ? 14.714 -56.962 37.791 1.00 22.03 110 PHE B N 1
ATOM 6425 C CA . PHE B 1 112 ? 14.846 -56.334 36.471 1.00 20.59 110 PHE B CA 1
ATOM 6426 C C . PHE B 1 112 ? 14.868 -54.822 36.638 1.00 22.40 110 PHE B C 1
ATOM 6427 O O . PHE B 1 112 ? 14.268 -54.288 37.572 1.00 17.99 110 PHE B O 1
ATOM 6435 N N . LYS B 1 113 ? 15.531 -54.122 35.721 1.00 23.83 111 LYS B N 1
ATOM 6436 C CA . LYS B 1 113 ? 15.464 -52.663 35.723 1.00 20.24 111 LYS B CA 1
ATOM 6437 C C . LYS B 1 113 ? 15.392 -52.144 34.306 1.00 22.35 111 LYS B C 1
ATOM 6438 O O . LYS B 1 113 ? 15.952 -52.750 33.382 1.00 21.97 111 LYS B O 1
ATOM 6444 N N . TYR B 1 114 ? 14.672 -51.039 34.132 1.00 19.93 112 TYR B N 1
ATOM 6445 C CA . TYR B 1 114 ? 14.490 -50.454 32.823 1.00 18.06 112 TYR B CA 1
ATOM 6446 C C . TYR B 1 114 ? 14.632 -48.949 32.945 1.00 22.36 112 TYR B C 1
ATOM 6447 O O . TYR B 1 114 ? 14.294 -48.360 33.989 1.00 19.64 112 TYR B O 1
ATOM 6456 N N . TYR B 1 115 ? 15.142 -48.332 31.886 1.00 17.96 113 TYR B N 1
ATOM 6457 C CA . TYR B 1 115 ? 15.350 -46.895 31.874 1.00 18.70 113 TYR B CA 1
ATOM 6458 C C . TYR B 1 115 ? 14.712 -46.312 30.638 1.00 20.90 113 TYR B C 1
ATOM 6459 O O . TYR B 1 115 ? 14.924 -46.811 29.529 1.00 20.71 113 TYR B O 1
ATOM 6468 N N . CYS B 1 116 ? 13.946 -45.246 30.817 1.00 19.74 114 CYS B N 1
ATOM 6469 C CA . CYS B 1 116 ? 13.323 -44.572 29.692 1.00 19.09 114 CYS B CA 1
ATOM 6470 C C . CYS B 1 116 ? 13.906 -43.156 29.536 1.00 18.20 114 CYS B C 1
ATOM 6471 O O . CYS B 1 116 ? 13.834 -42.355 30.470 1.00 15.85 114 CYS B O 1
ATOM 6474 N N . PRO B 1 117 ? 14.476 -42.843 28.353 1.00 13.43 115 PRO B N 1
ATOM 6475 C CA . PRO B 1 117 ? 14.968 -41.480 28.117 1.00 16.56 115 PRO B CA 1
ATOM 6476 C C . PRO B 1 117 ? 13.865 -40.422 28.193 1.00 14.39 115 PRO B C 1
ATOM 6477 O O . PRO B 1 117 ? 12.681 -40.723 28.025 1.00 18.26 115 PRO B O 1
ATOM 6481 N N . GLY B 1 118 ? 14.262 -39.182 28.439 1.00 13.82 116 GLY B N 1
ATOM 6482 C CA . GLY B 1 118 ? 13.300 -38.095 28.520 1.00 15.51 116 GLY B CA 1
ATOM 6483 C C . GLY B 1 118 ? 12.781 -37.624 27.170 1.00 18.27 116 GLY B C 1
ATOM 6484 O O . GLY B 1 118 ? 13.383 -37.896 26.114 1.00 16.69 116 GLY B O 1
ATOM 6485 N N . VAL B 1 119 ? 11.650 -36.923 27.210 1.00 15.74 117 VAL B N 1
ATOM 6486 C CA . VAL B 1 119 ? 11.025 -36.401 26.017 1.00 16.01 117 VAL B CA 1
ATOM 6487 C C . VAL B 1 119 ? 11.969 -35.354 25.430 1.00 20.15 117 VAL B C 1
ATOM 6488 O O . VAL B 1 119 ? 12.792 -34.787 26.151 1.00 15.89 117 VAL B O 1
ATOM 6492 N N . GLY B 1 120 ? 11.889 -35.127 24.123 1.00 19.34 118 GLY B N 1
ATOM 6493 C CA . GLY B 1 120 ? 12.831 -34.238 23.467 1.00 18.81 118 GLY B CA 1
ATOM 6494 C C . GLY B 1 120 ? 14.174 -34.875 23.143 1.00 21.22 118 GLY B C 1
ATOM 6495 O O . GLY B 1 120 ? 15.040 -34.237 22.528 1.00 19.98 118 GLY B O 1
ATOM 6496 N N . THR B 1 121 ? 14.370 -36.117 23.575 1.00 19.66 119 THR B N 1
ATOM 6497 C CA . THR B 1 121 ? 15.567 -36.863 23.206 1.00 15.71 119 THR B CA 1
ATOM 6498 C C . THR B 1 121 ? 15.201 -38.115 22.424 1.00 19.20 119 THR B C 1
ATOM 6499 O O . THR B 1 121 ? 14.061 -38.593 22.497 1.00 17.46 119 THR B O 1
ATOM 6503 N N . VAL B 1 122 ? 16.168 -38.630 21.662 1.00 21.45 120 VAL B N 1
ATOM 6504 C CA . VAL B 1 122 ? 15.964 -39.794 20.797 1.00 19.62 120 VAL B CA 1
ATOM 6505 C C . VAL B 1 122 ? 15.640 -41.074 21.596 1.00 20.61 120 VAL B C 1
ATOM 6506 O O . VAL B 1 122 ? 16.254 -41.351 22.640 1.00 17.51 120 VAL B O 1
ATOM 6510 N N . PHE B 1 123 ? 14.664 -41.843 21.121 1.00 18.52 121 PHE B N 1
ATOM 6511 C CA . PHE B 1 123 ? 14.326 -43.107 21.761 1.00 20.12 121 PHE B CA 1
ATOM 6512 C C . PHE B 1 123 ? 13.996 -44.117 20.661 1.00 20.42 121 PHE B C 1
ATOM 6513 O O . PHE B 1 123 ? 12.876 -44.123 20.141 1.00 20.03 121 PHE B O 1
ATOM 6521 N N . PRO B 1 124 ? 14.982 -44.956 20.295 1.00 21.93 122 PRO B N 1
ATOM 6522 C CA . PRO B 1 124 ? 14.841 -45.899 19.177 1.00 24.54 122 PRO B CA 1
ATOM 6523 C C . PRO B 1 124 ? 13.676 -46.847 19.400 1.00 22.58 122 PRO B C 1
ATOM 6524 O O . PRO B 1 124 ? 12.937 -47.098 18.453 1.00 25.34 122 PRO B O 1
ATOM 6528 N N . ASP B 1 125 ? 13.503 -47.321 20.637 1.00 22.48 123 ASP B N 1
ATOM 6529 C CA . ASP B 1 125 ? 12.477 -48.305 20.981 1.00 24.71 123 ASP B CA 1
ATOM 6530 C C . ASP B 1 125 ? 11.054 -47.878 20.607 1.00 26.52 123 ASP B C 1
ATOM 6531 O O . ASP B 1 125 ? 10.173 -48.726 20.446 1.00 31.12 123 ASP B O 1
ATOM 6536 N N . ILE B 1 126 ? 10.835 -46.570 20.486 1.00 23.61 124 ILE B N 1
ATOM 6537 C CA . ILE B 1 126 ? 9.533 -46.016 20.102 1.00 22.04 124 ILE B CA 1
ATOM 6538 C C . ILE B 1 126 ? 9.604 -45.233 18.781 1.00 23.39 124 ILE B C 1
ATOM 6539 O O . ILE B 1 126 ? 8.756 -44.366 18.507 1.00 22.60 124 ILE B O 1
ATOM 6544 N N . LYS B 1 127 ? 10.619 -45.548 17.978 1.00 22.34 125 LYS B N 1
ATOM 6545 C CA . LYS B 1 127 ? 10.867 -44.886 16.681 1.00 24.67 125 LYS B CA 1
ATOM 6546 C C . LYS B 1 127 ? 10.892 -43.361 16.757 1.00 22.63 125 LYS B C 1
ATOM 6547 O O . LYS B 1 127 ? 10.464 -42.675 15.825 1.00 22.15 125 LYS B O 1
ATOM 6553 N N . GLU B 1 128 ? 11.372 -42.827 17.874 1.00 23.37 126 GLU B N 1
ATOM 6554 C CA . GLU B 1 128 ? 11.552 -41.385 17.999 1.00 22.63 126 GLU B CA 1
ATOM 6555 C C . GLU B 1 128 ? 13.013 -41.118 17.678 1.00 24.22 126 GLU B C 1
ATOM 6556 O O . GLU B 1 128 ? 13.885 -41.274 18.543 1.00 22.19 126 GLU B O 1
ATOM 6562 N N . PHE B 1 129 ? 13.287 -40.719 16.438 1.00 22.54 127 PHE B N 1
ATOM 6563 C CA . PHE B 1 129 ? 14.660 -40.704 15.950 1.00 24.50 127 PHE B CA 1
ATOM 6564 C C . PHE B 1 129 ? 15.287 -39.326 15.889 1.00 24.25 127 PHE B C 1
ATOM 6565 O O . PHE B 1 129 ? 16.477 -39.185 15.585 1.00 26.45 127 PHE B O 1
ATOM 6573 N N . THR B 1 130 ? 14.488 -38.316 16.189 1.00 21.46 128 THR B N 1
ATOM 6574 C CA . THR B 1 130 ? 14.977 -36.954 16.160 1.00 25.70 128 THR B CA 1
ATOM 6575 C C . THR B 1 130 ? 14.648 -36.254 17.486 1.00 24.90 128 THR B C 1
ATOM 6576 O O . THR B 1 130 ? 13.596 -36.497 18.082 1.00 26.04 128 THR B O 1
ATOM 6580 N N . PRO B 1 131 ? 15.580 -35.429 17.987 1.00 27.81 129 PRO B N 1
ATOM 6581 C CA . PRO B 1 131 ? 15.315 -34.653 19.207 1.00 25.34 129 PRO B CA 1
ATOM 6582 C C . PRO B 1 131 ? 14.396 -33.452 18.957 1.00 28.78 129 PRO B C 1
ATOM 6583 O O . PRO B 1 131 ? 14.190 -33.084 17.801 1.00 26.39 129 PRO B O 1
ATOM 6587 N N . SER B 1 132 ? 13.843 -32.868 20.022 1.00 27.58 130 SER B N 1
ATOM 6588 C CA . SER B 1 132 ? 12.911 -31.738 19.910 1.00 31.35 130 SER B CA 1
ATOM 6589 C C . SER B 1 132 ? 13.531 -30.504 19.266 1.00 39.51 130 SER B C 1
ATOM 6590 O O . SER B 1 132 ? 14.740 -30.325 19.321 1.00 40.18 130 SER B O 1
ATOM 6593 N N . ASN B 1 133 ? 12.701 -29.643 18.676 1.00 46.84 131 ASN B N 1
ATOM 6594 C CA . ASN B 1 133 ? 13.199 -28.441 17.985 1.00 47.70 131 ASN B CA 1
ATOM 6595 C C . ASN B 1 133 ? 14.010 -27.543 18.926 1.00 49.44 131 ASN B C 1
ATOM 6596 O O . ASN B 1 133 ? 15.233 -27.434 18.790 1.00 52.04 131 ASN B O 1
ATOM 6609 N N . GLY B 1 135 ? 12.637 -27.103 22.939 1.00 46.23 133 GLY B N 1
ATOM 6610 C CA . GLY B 1 135 ? 11.619 -27.014 23.970 1.00 40.20 133 GLY B CA 1
ATOM 6611 C C . GLY B 1 135 ? 10.230 -27.240 23.411 1.00 41.05 133 GLY B C 1
ATOM 6612 O O . GLY B 1 135 ? 9.244 -27.251 24.163 1.00 37.38 133 GLY B O 1
ATOM 6613 N N . LEU B 1 136 ? 10.143 -27.419 22.092 1.00 40.83 134 LEU B N 1
ATOM 6614 C CA . LEU B 1 136 ? 8.870 -27.767 21.478 1.00 36.11 134 LEU B CA 1
ATOM 6615 C C . LEU B 1 136 ? 8.590 -29.267 21.565 1.00 36.68 134 LEU B C 1
ATOM 6616 O O . LEU B 1 136 ? 9.065 -30.064 20.745 1.00 37.78 134 LEU B O 1
ATOM 6621 N N . ILE B 1 137 ? 7.791 -29.631 22.562 1.00 30.93 135 ILE B N 1
ATOM 6622 C CA . ILE B 1 137 ? 7.549 -31.021 22.898 1.00 29.39 135 ILE B CA 1
ATOM 6623 C C . ILE B 1 137 ? 6.074 -31.406 22.823 1.00 23.36 135 ILE B C 1
ATOM 6624 O O . ILE B 1 137 ? 5.231 -30.819 23.496 1.00 24.50 135 ILE B O 1
ATOM 6629 N N . GLY B 1 138 ? 5.773 -32.406 21.999 1.00 28.82 136 GLY B N 1
ATOM 6630 C CA . GLY B 1 138 ? 4.408 -32.875 21.841 1.00 24.60 136 GLY B CA 1
ATOM 6631 C C . GLY B 1 138 ? 4.026 -33.918 22.881 1.00 22.50 136 GLY B C 1
ATOM 6632 O O . GLY B 1 138 ? 4.893 -34.537 23.501 1.00 26.42 136 GLY B O 1
ATOM 6633 N N . ALA B 1 139 ? 2.726 -34.125 23.065 1.00 16.96 137 ALA B N 1
ATOM 6634 C CA . ALA B 1 139 ? 2.232 -35.041 24.091 1.00 22.83 137 ALA B CA 1
ATOM 6635 C C . ALA B 1 139 ? 2.510 -36.522 23.756 1.00 18.10 137 ALA B C 1
ATOM 6636 O O . ALA B 1 139 ? 2.614 -37.409 24.649 1.00 16.85 137 ALA B O 1
ATOM 6638 N N . GLU B 1 140 ? 2.633 -36.787 22.459 1.00 20.33 138 GLU B N 1
ATOM 6639 C CA . GLU B 1 140 ? 2.725 -38.163 21.986 1.00 19.65 138 GLU B CA 1
ATOM 6640 C C . GLU B 1 140 ? 3.964 -38.872 22.514 1.00 18.66 138 GLU B C 1
ATOM 6641 O O . GLU B 1 140 ? 3.911 -40.059 22.800 1.00 19.82 138 GLU B O 1
ATOM 6647 N N . GLY B 1 141 ? 5.062 -38.140 22.672 1.00 17.42 139 GLY B N 1
ATOM 6648 C CA . GLY B 1 141 ? 6.289 -38.705 23.207 1.00 19.74 139 GLY B CA 1
ATOM 6649 C C . GLY B 1 141 ? 6.125 -39.208 24.637 1.00 21.32 139 GLY B C 1
ATOM 6650 O O . GLY B 1 141 ? 6.609 -40.302 24.994 1.00 15.32 139 GLY B O 1
ATOM 6651 N N . GLY B 1 142 ? 5.429 -38.406 25.452 1.00 17.59 140 GLY B N 1
ATOM 6652 C CA . GLY B 1 142 ? 5.048 -38.815 26.795 1.00 16.53 140 GLY B CA 1
ATOM 6653 C C . GLY B 1 142 ? 4.209 -40.096 26.750 1.00 17.50 140 GLY B C 1
ATOM 6654 O O . GLY B 1 142 ? 4.526 -41.087 27.437 1.00 17.42 140 GLY B O 1
ATOM 6655 N N . GLU B 1 143 ? 3.140 -40.081 25.949 1.00 18.17 141 GLU B N 1
ATOM 6656 C CA . GLU B 1 143 ? 2.262 -41.270 25.874 1.00 18.37 141 GLU B CA 1
ATOM 6657 C C . GLU B 1 143 ? 2.996 -42.556 25.466 1.00 17.16 141 GLU B C 1
ATOM 6658 O O . GLU B 1 143 ? 2.788 -43.645 26.048 1.00 16.23 141 GLU B O 1
ATOM 6664 N N . ASN B 1 144 ? 3.844 -42.427 24.447 1.00 19.91 142 ASN B N 1
ATOM 6665 C CA . ASN B 1 144 ? 4.637 -43.545 23.945 1.00 19.63 142 ASN B CA 1
ATOM 6666 C C . ASN B 1 144 ? 5.621 -44.059 24.985 1.00 19.02 142 ASN B C 1
ATOM 6667 O O . ASN B 1 144 ? 5.878 -45.271 25.064 1.00 18.57 142 ASN B O 1
ATOM 6672 N N . ARG B 1 145 ? 6.202 -43.140 25.757 1.00 15.69 143 ARG B N 1
ATOM 6673 C CA . ARG B 1 145 ? 7.058 -43.544 26.885 1.00 18.64 143 ARG B CA 1
ATOM 6674 C C . ARG B 1 145 ? 6.318 -44.327 28.002 1.00 15.84 143 ARG B C 1
ATOM 6675 O O . ARG B 1 145 ? 6.795 -45.374 28.495 1.00 19.35 143 ARG B O 1
ATOM 6683 N N . ILE B 1 146 ? 5.155 -43.826 28.397 1.00 16.12 144 ILE B N 1
ATOM 6684 C CA . ILE B 1 146 ? 4.330 -44.562 29.367 1.00 16.17 144 ILE B CA 1
ATOM 6685 C C . ILE B 1 146 ? 4.018 -45.988 28.840 1.00 18.35 144 ILE B C 1
ATOM 6686 O O . ILE B 1 146 ? 4.212 -47.007 29.536 1.00 16.76 144 ILE B O 1
ATOM 6691 N N . ASN B 1 147 ? 3.567 -46.057 27.591 1.00 16.99 145 ASN B N 1
ATOM 6692 C CA . ASN B 1 147 ? 3.193 -47.351 27.022 1.00 18.16 145 ASN B CA 1
ATOM 6693 C C . ASN B 1 147 ? 4.371 -48.324 26.892 1.00 17.47 145 ASN B C 1
ATOM 6694 O O . ASN B 1 147 ? 4.227 -49.537 27.135 1.00 16.15 145 ASN B O 1
ATOM 6699 N N . TRP B 1 148 ? 5.526 -47.781 26.519 1.00 16.57 146 TRP B N 1
ATOM 6700 C CA . TRP B 1 148 ? 6.781 -48.529 26.538 1.00 17.31 146 TRP B CA 1
ATOM 6701 C C . TRP B 1 148 ? 7.010 -49.123 27.920 1.00 18.99 146 TRP B C 1
ATOM 6702 O O . TRP B 1 148 ? 7.378 -50.287 28.031 1.00 17.73 146 TRP B O 1
ATOM 6713 N N . GLY B 1 149 ? 6.799 -48.326 28.968 1.00 16.87 147 GLY B N 1
ATOM 6714 C CA . GLY B 1 149 ? 6.965 -48.843 30.330 1.00 18.15 147 GLY B CA 1
ATOM 6715 C C . GLY B 1 149 ? 6.069 -50.046 30.630 1.00 19.01 147 GLY B C 1
ATOM 6716 O O . GLY B 1 149 ? 6.533 -51.133 31.119 1.00 18.87 147 GLY B O 1
ATOM 6717 N N . LEU B 1 150 ? 4.775 -49.870 30.325 1.00 17.71 148 LEU B N 1
ATOM 6718 C CA . LEU B 1 150 ? 3.849 -51.007 30.474 1.00 19.57 148 LEU B CA 1
ATOM 6719 C C . LEU B 1 150 ? 4.374 -52.285 29.776 1.00 16.75 148 LEU B C 1
ATOM 6720 O O . LEU B 1 150 ? 4.439 -53.414 30.365 1.00 18.28 148 LEU B O 1
ATOM 6725 N N . VAL B 1 151 ? 4.790 -52.086 28.524 1.00 18.12 149 VAL B N 1
ATOM 6726 C CA . VAL B 1 151 ? 5.369 -53.177 27.745 1.00 18.34 149 VAL B CA 1
ATOM 6727 C C . VAL B 1 151 ? 6.564 -53.803 28.448 1.00 21.99 149 VAL B C 1
ATOM 6728 O O . VAL B 1 151 ? 6.728 -55.021 28.416 1.00 19.32 149 VAL B O 1
ATOM 6732 N N . GLN B 1 152 ? 7.388 -52.987 29.106 1.00 19.69 150 GLN B N 1
ATOM 6733 C CA . GLN B 1 152 ? 8.529 -53.538 29.845 1.00 21.36 150 GLN B CA 1
ATOM 6734 C C . GLN B 1 152 ? 8.083 -54.460 30.966 1.00 22.22 150 GLN B C 1
ATOM 6735 O O . GLN B 1 152 ? 8.790 -55.440 31.294 1.00 22.17 150 GLN B O 1
ATOM 6741 N N . LEU B 1 153 ? 6.925 -54.159 31.558 1.00 19.06 151 LEU B N 1
ATOM 6742 C CA . LEU B 1 153 ? 6.370 -55.134 32.514 1.00 20.12 151 LEU B CA 1
ATOM 6743 C C . LEU B 1 153 ? 6.044 -56.473 31.817 1.00 23.66 151 LEU B C 1
ATOM 6744 O O . LEU B 1 153 ? 6.371 -57.611 32.317 1.00 21.54 151 LEU B O 1
ATOM 6749 N N . VAL B 1 154 ? 5.406 -56.343 30.652 1.00 21.75 152 VAL B N 1
ATOM 6750 C CA . VAL B 1 154 ? 5.179 -57.575 29.878 1.00 21.12 152 VAL B CA 1
ATOM 6751 C C . VAL B 1 154 ? 6.501 -58.362 29.667 1.00 23.69 152 VAL B C 1
ATOM 6752 O O . VAL B 1 154 ? 6.574 -59.575 29.928 1.00 25.05 152 VAL B O 1
ATOM 6756 N N . ASP B 1 155 ? 7.545 -57.647 29.259 1.00 21.49 153 ASP B N 1
ATOM 6757 C CA . ASP B 1 155 ? 8.855 -58.215 28.945 1.00 22.20 153 ASP B CA 1
ATOM 6758 C C . ASP B 1 155 ? 9.498 -58.917 30.128 1.00 24.18 153 ASP B C 1
ATOM 6759 O O . ASP B 1 155 ? 10.108 -59.980 29.968 1.00 25.18 153 ASP B O 1
ATOM 6764 N N . ALA B 1 156 ? 9.376 -58.306 31.305 1.00 22.06 154 ALA B N 1
ATOM 6765 C CA . ALA B 1 156 ? 9.890 -58.899 32.531 1.00 24.65 154 ALA B CA 1
ATOM 6766 C C . ALA B 1 156 ? 9.219 -60.232 32.782 1.00 23.63 154 ALA B C 1
ATOM 6767 O O . ALA B 1 156 ? 9.909 -61.235 33.041 1.00 25.97 154 ALA B O 1
ATOM 6769 N N . LEU B 1 157 ? 7.882 -60.261 32.698 1.00 26.65 155 LEU B N 1
ATOM 6770 C CA . LEU B 1 157 ? 7.217 -61.566 32.903 1.00 23.32 155 LEU B CA 1
ATOM 6771 C C . LEU B 1 157 ? 7.638 -62.614 31.856 1.00 28.73 155 LEU B C 1
ATOM 6772 O O . LEU B 1 157 ? 7.959 -63.760 32.189 1.00 23.36 155 LEU B O 1
ATOM 6777 N N . PHE B 1 158 ? 7.626 -62.191 30.595 1.00 27.07 156 PHE B N 1
ATOM 6778 C CA . PHE B 1 158 ? 8.014 -63.008 29.445 1.00 26.41 156 PHE B CA 1
ATOM 6779 C C . PHE B 1 158 ? 9.384 -63.650 29.645 1.00 29.39 156 PHE B C 1
ATOM 6780 O O . PHE B 1 158 ? 9.569 -64.833 29.364 1.00 29.98 156 PHE B O 1
ATOM 6788 N N . TYR B 1 159 ? 10.351 -62.875 30.130 1.00 26.64 157 TYR B N 1
ATOM 6789 C CA . TYR B 1 159 ? 11.679 -63.428 30.388 1.00 28.18 157 TYR B CA 1
ATOM 6790 C C . TYR B 1 159 ? 11.644 -64.362 31.578 1.00 30.82 157 TYR B C 1
ATOM 6791 O O . TYR B 1 159 ? 12.319 -65.405 31.587 1.00 27.77 157 TYR B O 1
ATOM 6800 N N . THR B 1 160 ? 10.873 -63.979 32.590 1.00 25.74 158 THR B N 1
ATOM 6801 C CA . THR B 1 160 ? 10.731 -64.829 33.762 1.00 24.65 158 THR B CA 1
ATOM 6802 C C . THR B 1 160 ? 10.273 -66.246 33.378 1.00 27.83 158 THR B C 1
ATOM 6803 O O . THR B 1 160 ? 10.816 -67.233 33.874 1.00 23.83 158 THR B O 1
ATOM 6807 N N . LEU B 1 161 ? 9.289 -66.342 32.485 1.00 27.24 159 LEU B N 1
ATOM 6808 C CA . LEU B 1 161 ? 8.711 -67.649 32.139 1.00 27.75 159 LEU B CA 1
ATOM 6809 C C . LEU B 1 161 ? 9.408 -68.379 30.990 1.00 32.49 159 LEU B C 1
ATOM 6810 O O . LEU B 1 161 ? 9.561 -69.601 31.031 1.00 35.99 159 LEU B O 1
ATOM 6815 N N . LEU B 1 162 ? 9.837 -67.638 29.973 1.00 30.11 160 LEU B N 1
ATOM 6816 C CA . LEU B 1 162 ? 10.282 -68.245 28.721 1.00 30.61 160 LEU B CA 1
ATOM 6817 C C . LEU B 1 162 ? 11.750 -68.023 28.370 1.00 35.38 160 LEU B C 1
ATOM 6818 O O . LEU B 1 162 ? 12.213 -68.482 27.316 1.00 33.85 160 LEU B O 1
ATOM 6823 N N . LYS B 1 163 ? 12.467 -67.299 29.223 1.00 30.19 161 LYS B N 1
ATOM 6824 C CA . LYS B 1 163 ? 13.906 -67.099 29.049 1.00 35.59 161 LYS B CA 1
ATOM 6825 C C . LYS B 1 163 ? 14.303 -66.388 27.745 1.00 35.15 161 LYS B C 1
ATOM 6826 O O . LYS B 1 163 ? 15.438 -66.510 27.286 1.00 35.13 161 LYS B O 1
ATOM 6832 N N . SER B 1 164 ? 13.377 -65.636 27.158 1.00 34.86 162 SER B N 1
ATOM 6833 C CA . SER B 1 164 ? 13.723 -64.737 26.053 1.00 37.14 162 SER B CA 1
ATOM 6834 C C . SER B 1 164 ? 13.187 -63.335 26.343 1.00 34.97 162 SER B C 1
ATOM 6835 O O . SER B 1 164 ? 12.343 -63.153 27.225 1.00 35.75 162 SER B O 1
ATOM 6838 N N . ARG B 1 165 ? 13.684 -62.339 25.626 1.00 30.57 163 ARG B N 1
ATOM 6839 C CA . ARG B 1 165 ? 13.168 -60.987 25.791 1.00 31.38 163 ARG B CA 1
ATOM 6840 C C . ARG B 1 165 ? 12.333 -60.637 24.576 1.00 34.34 163 ARG B C 1
ATOM 6841 O O . ARG B 1 165 ? 12.544 -61.203 23.506 1.00 35.40 163 ARG B O 1
ATOM 6843 N N . LEU B 1 166 ? 11.383 -59.717 24.732 1.00 33.32 164 LEU B N 1
ATOM 6844 C CA . LEU B 1 166 ? 10.556 -59.280 23.601 1.00 36.71 164 LEU B CA 1
ATOM 6845 C C . LEU B 1 166 ? 11.426 -58.707 22.486 1.00 37.82 164 LEU B C 1
ATOM 6846 O O . LEU B 1 166 ? 12.404 -58.012 22.758 1.00 39.44 164 LEU B O 1
ATOM 6851 N N . LYS B 1 167 ? 11.087 -58.997 21.232 1.00 39.59 165 LYS B N 1
ATOM 6852 C CA . LYS B 1 167 ? 11.807 -58.384 20.118 1.00 35.60 165 LYS B CA 1
ATOM 6853 C C . LYS B 1 167 ? 11.471 -56.894 20.021 1.00 36.43 165 LYS B C 1
ATOM 6854 O O . LYS B 1 167 ? 10.321 -56.504 20.217 1.00 42.14 165 LYS B O 1
ATOM 6860 N N . LEU B 1 168 ? 12.483 -56.073 19.739 1.00 34.50 166 LEU B N 1
ATOM 6861 C CA . LEU B 1 168 ? 12.316 -54.630 19.539 1.00 38.39 166 LEU B CA 1
ATOM 6862 C C . LEU B 1 168 ? 11.179 -54.323 18.550 1.00 38.70 166 LEU B C 1
ATOM 6863 O O . LEU B 1 168 ? 10.424 -53.361 18.727 1.00 38.95 166 LEU B O 1
ATOM 6868 N N . ASN B 1 169 ? 11.054 -55.160 17.526 1.00 37.31 167 ASN B N 1
ATOM 6869 C CA . ASN B 1 169 ? 9.944 -55.066 16.588 1.00 40.19 167 ASN B CA 1
ATOM 6870 C C . ASN B 1 169 ? 8.584 -55.160 17.277 1.00 35.67 167 ASN B C 1
ATOM 6871 O O . ASN B 1 169 ? 7.712 -54.303 17.068 1.00 41.14 167 ASN B O 1
ATOM 6876 N N . ASP B 1 170 ? 8.403 -56.188 18.103 1.00 35.87 168 ASP B N 1
ATOM 6877 C CA . ASP B 1 170 ? 7.127 -56.344 18.799 1.00 42.03 168 ASP B CA 1
ATOM 6878 C C . ASP B 1 170 ? 6.877 -55.252 19.860 1.00 31.73 168 ASP B C 1
ATOM 6879 O O . ASP B 1 170 ? 5.744 -54.806 20.018 1.00 31.28 168 ASP B O 1
ATOM 6884 N N . VAL B 1 171 ? 7.927 -54.796 20.539 1.00 32.78 169 VAL B N 1
ATOM 6885 C CA . VAL B 1 171 ? 7.799 -53.681 21.479 1.00 31.69 169 VAL B CA 1
ATOM 6886 C C . VAL B 1 171 ? 7.285 -52.435 20.732 1.00 32.08 169 VAL B C 1
ATOM 6887 O O . VAL B 1 171 ? 6.287 -51.815 21.140 1.00 25.50 169 VAL B O 1
ATOM 6891 N N . GLN B 1 172 ? 7.969 -52.084 19.639 1.00 31.34 170 GLN B N 1
ATOM 6892 C CA . GLN B 1 172 ? 7.566 -50.945 18.802 1.00 32.57 170 GLN B CA 1
ATOM 6893 C C . GLN B 1 172 ? 6.117 -51.080 18.349 1.00 30.86 170 GLN B C 1
ATOM 6894 O O . GLN B 1 172 ? 5.351 -50.107 18.379 1.00 31.16 170 GLN B O 1
ATOM 6900 N N . GLY B 1 173 ? 5.741 -52.292 17.947 1.00 30.10 171 GLY B N 1
ATOM 6901 C CA . GLY B 1 173 ? 4.369 -52.547 17.534 1.00 30.24 171 GLY B CA 1
ATOM 6902 C C . GLY B 1 173 ? 3.342 -52.360 18.638 1.00 29.37 171 GLY B C 1
ATOM 6903 O O . GLY B 1 173 ? 2.250 -51.834 18.412 1.00 25.14 171 GLY B O 1
ATOM 6904 N N . LEU B 1 174 ? 3.682 -52.804 19.838 1.00 24.57 172 LEU B N 1
ATOM 6905 C CA . LEU B 1 174 ? 2.796 -52.655 20.977 1.00 22.97 172 LEU B CA 1
ATOM 6906 C C . LEU B 1 174 ? 2.598 -51.175 21.270 1.00 23.59 172 LEU B C 1
ATOM 6907 O O . LEU B 1 174 ? 1.458 -50.708 21.382 1.00 20.83 172 LEU B O 1
ATOM 6912 N N . VAL B 1 175 ? 3.710 -50.444 21.362 1.00 21.92 173 VAL B N 1
ATOM 6913 C CA . VAL B 1 175 ? 3.650 -49.016 21.642 1.00 25.10 173 VAL B CA 1
ATOM 6914 C C . VAL B 1 175 ? 2.788 -48.312 20.596 1.00 24.13 173 VAL B C 1
ATOM 6915 O O . VAL B 1 175 ? 1.973 -47.464 20.939 1.00 22.18 173 VAL B O 1
ATOM 6919 N N . GLU B 1 176 ? 2.951 -48.692 19.328 1.00 28.08 174 GLU B N 1
ATOM 6920 C CA . GLU B 1 176 ? 2.141 -48.102 18.260 1.00 24.73 174 GLU B CA 1
ATOM 6921 C C . GLU B 1 176 ? 0.659 -48.439 18.384 1.00 23.39 174 GLU B C 1
ATOM 6922 O O . GLU B 1 176 ? -0.192 -47.572 18.184 1.00 28.79 174 GLU B O 1
ATOM 6928 N N . GLU B 1 177 ? 0.353 -49.703 18.676 1.00 24.71 175 GLU B N 1
ATOM 6929 C CA . GLU B 1 177 ? -1.032 -50.146 18.849 1.00 25.19 175 GLU B CA 1
ATOM 6930 C C . GLU B 1 177 ? -1.735 -49.483 20.025 1.00 24.51 175 GLU B C 1
ATOM 6931 O O . GLU B 1 177 ? -2.960 -49.334 20.010 1.00 25.25 175 GLU B O 1
ATOM 6945 N N . SER B 1 179 ? -1.115 -46.360 21.068 1.00 20.31 177 SER B N 1
ATOM 6946 C CA . SER B 1 179 ? -1.193 -44.894 20.865 1.00 24.04 177 SER B CA 1
ATOM 6947 C C . SER B 1 179 ? -2.614 -44.400 20.632 1.00 25.60 177 SER B C 1
ATOM 6948 O O . SER B 1 179 ? -3.459 -45.127 20.097 1.00 26.31 177 SER B O 1
ATOM 6951 N N . THR B 1 180 ? -2.883 -43.155 21.012 1.00 23.44 178 THR B N 1
ATOM 6952 C CA . THR B 1 180 ? -4.178 -42.572 20.699 1.00 24.80 178 THR B CA 1
ATOM 6953 C C . THR B 1 180 ? -4.184 -41.818 19.374 1.00 23.98 178 THR B C 1
ATOM 6954 O O . THR B 1 180 ? -5.203 -41.230 19.015 1.00 27.08 178 THR B O 1
ATOM 6958 N N . ASN B 1 181 ? -3.057 -41.832 18.662 1.00 19.87 179 ASN B N 1
ATOM 6959 C CA . ASN B 1 181 ? -2.957 -41.218 17.331 1.00 24.78 179 ASN B CA 1
ATOM 6960 C C . ASN B 1 181 ? -3.550 -39.815 17.139 1.00 26.38 179 ASN B C 1
ATOM 6961 O O . ASN B 1 181 ? -4.161 -39.548 16.108 1.00 28.53 179 ASN B O 1
ATOM 6966 N N . TRP B 1 182 ? -3.399 -38.926 18.114 1.00 25.05 180 TRP B N 1
ATOM 6967 C CA . TRP B 1 182 ? -3.953 -37.578 17.974 1.00 30.22 180 TRP B CA 1
ATOM 6968 C C . TRP B 1 182 ? -3.472 -36.882 16.700 1.00 24.87 180 TRP B C 1
ATOM 6969 O O . TRP B 1 182 ? -2.273 -36.798 16.444 1.00 23.98 180 TRP B O 1
ATOM 6980 N N . THR B 1 183 ? -4.434 -36.438 15.888 1.00 30.66 181 THR B N 1
ATOM 6981 C CA . THR B 1 183 ? -4.200 -35.557 14.743 1.00 27.80 181 THR B CA 1
ATOM 6982 C C . THR B 1 183 ? -5.401 -34.632 14.552 1.00 27.97 181 THR B C 1
ATOM 6983 O O . THR B 1 183 ? -6.479 -34.849 15.127 1.00 28.35 181 THR B O 1
ATOM 6987 N N . VAL B 1 184 ? -5.201 -33.596 13.740 1.00 28.36 182 VAL B N 1
ATOM 6988 C CA . VAL B 1 184 ? -6.301 -32.801 13.215 1.00 33.82 182 VAL B CA 1
ATOM 6989 C C . VAL B 1 184 ? -6.212 -32.878 11.696 1.00 34.49 182 VAL B C 1
ATOM 6990 O O . VAL B 1 184 ? -5.128 -32.699 11.139 1.00 29.28 182 VAL B O 1
ATOM 6994 N N . SER B 1 185 ? -7.332 -33.167 11.032 1.00 29.57 183 SER B N 1
ATOM 6995 C CA . SER B 1 185 ? -7.391 -33.137 9.567 1.00 30.02 183 SER B CA 1
ATOM 6996 C C . SER B 1 185 ? -8.442 -32.146 9.056 1.00 31.76 183 SER B C 1
ATOM 6997 O O . SER B 1 185 ? -9.400 -31.809 9.764 1.00 31.67 183 SER B O 1
ATOM 7000 N N . THR B 1 186 ? -8.249 -31.673 7.829 1.00 33.10 184 THR B N 1
ATOM 7001 C CA . THR B 1 186 ? -9.185 -30.734 7.206 1.00 29.30 184 THR B CA 1
ATOM 7002 C C . THR B 1 186 ? -10.564 -31.355 6.980 1.00 31.35 184 THR B C 1
ATOM 7003 O O . THR B 1 186 ? -11.582 -30.671 7.071 1.00 33.24 184 THR B O 1
ATOM 7007 N N . LEU B 1 187 ? -10.592 -32.656 6.705 1.00 32.53 185 LEU B N 1
ATOM 7008 C CA . LEU B 1 187 ? -11.846 -33.361 6.425 1.00 34.22 185 LEU B CA 1
ATOM 7009 C C . LEU B 1 187 ? -12.688 -33.725 7.649 1.00 37.09 185 LEU B C 1
ATOM 7010 O O . LEU B 1 187 ? -13.916 -33.593 7.621 1.00 37.01 185 LEU B O 1
ATOM 7015 N N . THR B 1 188 ? -12.040 -34.197 8.711 1.00 32.43 186 THR B N 1
ATOM 7016 C CA . THR B 1 188 ? -12.771 -34.774 9.845 1.00 34.71 186 THR B CA 1
ATOM 7017 C C . THR B 1 188 ? -12.565 -34.055 11.184 1.00 34.51 186 THR B C 1
ATOM 7018 O O . THR B 1 188 ? -13.259 -34.356 12.161 1.00 33.35 186 THR B O 1
ATOM 7022 N N . GLY B 1 189 ? -11.611 -33.128 11.241 1.00 31.24 187 GLY B N 1
ATOM 7023 C CA . GLY B 1 189 ? -11.311 -32.438 12.484 1.00 29.94 187 GLY B CA 1
ATOM 7024 C C . GLY B 1 189 ? -10.410 -33.256 13.393 1.00 32.21 187 GLY B C 1
ATOM 7025 O O . GLY B 1 189 ? -9.413 -33.830 12.940 1.00 32.63 187 GLY B O 1
ATOM 7026 N N . GLY B 1 190 ? -10.748 -33.307 14.678 1.00 26.20 188 GLY B N 1
ATOM 7027 C CA . GLY B 1 190 ? -9.952 -34.046 15.635 1.00 26.60 188 GLY B CA 1
ATOM 7028 C C . GLY B 1 190 ? -10.110 -35.546 15.465 1.00 32.12 188 GLY B C 1
ATOM 7029 O O . GLY B 1 190 ? -11.210 -36.047 15.205 1.00 30.33 188 GLY B O 1
ATOM 7030 N N . LEU B 1 191 ? -9.004 -36.270 15.573 1.00 28.10 189 LEU B N 1
ATOM 7031 C CA . LEU B 1 191 ? -9.082 -37.716 15.564 1.00 35.03 189 LEU B CA 1
ATOM 7032 C C . LEU B 1 191 ? -8.902 -38.179 16.987 1.00 36.50 189 LEU B C 1
ATOM 7033 O O . LEU B 1 191 ? -7.785 -38.202 17.502 1.00 31.32 189 LEU B O 1
ATOM 7038 N N . LEU B 1 192 ? -10.000 -38.535 17.637 1.00 38.70 190 LEU B N 1
ATOM 7039 C CA . LEU B 1 192 ? -9.893 -38.937 19.032 1.00 39.14 190 LEU B CA 1
ATOM 7040 C C . LEU B 1 192 ? -10.053 -40.445 19.215 1.00 37.34 190 LEU B C 1
ATOM 7041 O O . LEU B 1 192 ? -10.999 -41.051 18.707 1.00 36.72 190 LEU B O 1
ATOM 7046 N N . GLU B 1 193 ? -9.117 -41.049 19.938 1.00 36.44 191 GLU B N 1
ATOM 7047 C CA . GLU B 1 193 ? -9.200 -42.473 20.226 1.00 30.36 191 GLU B CA 1
ATOM 7048 C C . GLU B 1 193 ? -9.163 -42.718 21.733 1.00 30.83 191 GLU B C 1
ATOM 7049 O O . GLU B 1 193 ? -8.596 -41.937 22.493 1.00 28.72 191 GLU B O 1
ATOM 7055 N N . ASN B 1 194 ? -9.775 -43.814 22.159 1.00 30.41 192 ASN B N 1
ATOM 7056 C CA . ASN B 1 194 ? -9.890 -44.113 23.575 1.00 29.82 192 ASN B CA 1
ATOM 7057 C C . ASN B 1 194 ? -8.666 -44.896 24.045 1.00 30.18 192 ASN B C 1
ATOM 7058 O O . ASN B 1 194 ? -8.551 -46.101 23.777 1.00 26.73 192 ASN B O 1
ATOM 7063 N N . GLY B 1 195 ? -7.773 -44.219 24.765 1.00 27.67 193 GLY B N 1
ATOM 7064 C CA . GLY B 1 195 ? -6.533 -44.825 25.220 1.00 23.99 193 GLY B CA 1
ATOM 7065 C C . GLY B 1 195 ? -6.674 -46.096 26.048 1.00 26.04 193 GLY B C 1
ATOM 7066 O O . GLY B 1 195 ? -5.931 -47.062 25.840 1.00 19.24 193 GLY B O 1
ATOM 7067 N N . GLU B 1 196 ? -7.625 -46.101 26.977 1.00 22.28 194 GLU B N 1
ATOM 7068 C CA . GLU B 1 196 ? -7.793 -47.232 27.893 1.00 27.87 194 GLU B CA 1
ATOM 7069 C C . GLU B 1 196 ? -8.094 -48.526 27.112 1.00 27.47 194 GLU B C 1
ATOM 7070 O O . GLU B 1 196 ? -7.447 -49.583 27.300 1.00 25.69 194 GLU B O 1
ATOM 7076 N N . LYS B 1 197 ? -9.063 -48.408 26.209 1.00 30.27 195 LYS B N 1
ATOM 7077 C CA . LYS B 1 197 ? -9.455 -49.482 25.307 1.00 30.67 195 LYS B CA 1
ATOM 7078 C C . LYS B 1 197 ? -8.265 -50.001 24.525 1.00 29.34 195 LYS B C 1
ATOM 7079 O O . LYS B 1 197 ? -8.033 -51.216 24.447 1.00 30.12 195 LYS B O 1
ATOM 7085 N N . LYS B 1 198 ? -7.510 -49.081 23.932 1.00 25.26 196 LYS B N 1
ATOM 7086 C CA . LYS B 1 198 ? -6.434 -49.475 23.029 1.00 27.19 196 LYS B CA 1
ATOM 7087 C C . LYS B 1 198 ? -5.283 -50.158 23.765 1.00 25.52 196 LYS B C 1
ATOM 7088 O O . LYS B 1 198 ? -4.711 -51.129 23.277 1.00 24.36 196 LYS B O 1
ATOM 7094 N N . ARG B 1 199 ? -4.956 -49.638 24.942 1.00 23.67 197 ARG B N 1
ATOM 7095 C CA . ARG B 1 199 ? -3.995 -50.266 25.850 1.00 23.25 197 ARG B CA 1
ATOM 7096 C C . ARG B 1 199 ? -4.405 -51.694 26.228 1.00 22.21 197 ARG B C 1
ATOM 7097 O O . ARG B 1 199 ? -3.606 -52.653 26.094 1.00 19.92 197 ARG B O 1
ATOM 7105 N N . ARG B 1 200 ? -5.638 -51.840 26.714 1.00 24.99 198 ARG B N 1
ATOM 7106 C CA . ARG B 1 200 ? -6.109 -53.176 27.108 1.00 28.33 198 ARG B CA 1
ATOM 7107 C C . ARG B 1 200 ? -6.063 -54.153 25.934 1.00 27.04 198 ARG B C 1
ATOM 7108 O O . ARG B 1 200 ? -5.495 -55.244 26.052 1.00 24.94 198 ARG B O 1
ATOM 7116 N N . ALA B 1 201 ? -6.629 -53.736 24.802 1.00 24.42 199 ALA B N 1
ATOM 7117 C CA . ALA B 1 201 ? -6.614 -54.547 23.586 1.00 26.90 199 ALA B CA 1
ATOM 7118 C C . ALA B 1 201 ? -5.205 -54.956 23.174 1.00 26.44 199 ALA B C 1
ATOM 7119 O O . ALA B 1 201 ? -4.937 -56.137 22.919 1.00 24.97 199 ALA B O 1
ATOM 7121 N N . ALA B 1 202 ? -4.297 -53.988 23.100 1.00 22.11 200 ALA B N 1
ATOM 7122 C CA . ALA B 1 202 ? -2.939 -54.301 22.662 1.00 23.40 200 ALA B CA 1
ATOM 7123 C C . ALA B 1 202 ? -2.250 -55.271 23.613 1.00 23.74 200 ALA B C 1
ATOM 7124 O O . ALA B 1 202 ? -1.511 -56.145 23.168 1.00 21.52 200 ALA B O 1
ATOM 7126 N N . LEU B 1 203 ? -2.471 -55.105 24.918 1.00 24.82 201 LEU B N 1
ATOM 7127 C CA . LEU B 1 203 ? -1.753 -55.934 25.897 1.00 23.74 201 LEU B CA 1
ATOM 7128 C C . LEU B 1 203 ? -2.346 -57.333 26.071 1.00 25.73 201 LEU B C 1
ATOM 7129 O O . LEU B 1 203 ? -1.653 -58.283 26.480 1.00 26.33 201 LEU B O 1
ATOM 7134 N N . GLU B 1 204 ? -3.636 -57.453 25.794 1.00 23.29 202 GLU B N 1
ATOM 7135 C CA . GLU B 1 204 ? -4.367 -58.674 26.135 1.00 30.02 202 GLU B CA 1
ATOM 7136 C C . GLU B 1 204 ? -3.841 -60.008 25.587 1.00 28.21 202 GLU B C 1
ATOM 7137 O O . GLU B 1 204 ? -3.832 -60.986 26.327 1.00 30.29 202 GLU B O 1
ATOM 7143 N N . PRO B 1 205 ? -3.417 -60.062 24.309 1.00 28.50 203 PRO B N 1
ATOM 7144 C CA . PRO B 1 205 ? -2.878 -61.336 23.817 1.00 30.73 203 PRO B CA 1
ATOM 7145 C C . PRO B 1 205 ? -1.702 -61.834 24.652 1.00 31.88 203 PRO B C 1
ATOM 7146 O O . PRO B 1 205 ? -1.703 -63.007 25.057 1.00 30.07 203 PRO B O 1
ATOM 7150 N N . LYS B 1 206 ? -0.719 -60.970 24.891 1.00 26.06 204 LYS B N 1
ATOM 7151 C CA . LYS B 1 206 ? 0.420 -61.335 25.730 1.00 29.56 204 LYS B CA 1
ATOM 7152 C C . LYS B 1 206 ? 0.013 -61.712 27.155 1.00 25.78 204 LYS B C 1
ATOM 7153 O O . LYS B 1 206 ? 0.484 -62.713 27.685 1.00 25.85 204 LYS B O 1
ATOM 7159 N N . LEU B 1 207 ? -0.862 -60.920 27.769 1.00 22.08 205 LEU B N 1
ATOM 7160 C CA . LEU B 1 207 ? -1.274 -61.177 29.144 1.00 20.77 205 LEU B CA 1
ATOM 7161 C C . LEU B 1 207 ? -1.920 -62.556 29.277 1.00 28.23 205 LEU B C 1
ATOM 7162 O O . LEU B 1 207 ? -1.733 -63.260 30.280 1.00 23.36 205 LEU B O 1
ATOM 7167 N N . LYS B 1 208 ? -2.659 -62.955 28.257 1.00 25.60 206 LYS B N 1
ATOM 7168 C CA . LYS B 1 208 ? -3.324 -64.246 28.305 1.00 28.43 206 LYS B CA 1
ATOM 7169 C C . LYS B 1 208 ? -2.317 -65.371 28.107 1.00 26.12 206 LYS B C 1
ATOM 7170 O O . LYS B 1 208 ? -2.386 -66.378 28.802 1.00 27.55 206 LYS B O 1
ATOM 7176 N N . GLU B 1 209 ? -1.373 -65.185 27.183 1.00 26.35 207 GLU B N 1
ATOM 7177 C CA . GLU B 1 209 ? -0.293 -66.151 26.996 1.00 28.05 207 GLU B CA 1
ATOM 7178 C C . GLU B 1 209 ? 0.398 -66.407 28.316 1.00 27.02 207 GLU B C 1
ATOM 7179 O O . GLU B 1 209 ? 0.652 -67.552 28.682 1.00 23.83 207 GLU B O 1
ATOM 7185 N N . LEU B 1 210 ? 0.723 -65.323 29.010 1.00 24.94 208 LEU B N 1
ATOM 7186 C CA . LEU B 1 210 ? 1.520 -65.391 30.234 1.00 26.98 208 LEU B CA 1
ATOM 7187 C C . LEU B 1 210 ? 0.746 -66.062 31.350 1.00 23.71 208 LEU B C 1
ATOM 7188 O O . LEU B 1 210 ? 1.284 -66.898 32.076 1.00 23.23 208 LEU B O 1
ATOM 7193 N N . GLU B 1 211 ? -0.528 -65.710 31.468 1.00 22.66 209 GLU B N 1
ATOM 7194 C CA . GLU B 1 211 ? -1.373 -66.278 32.503 1.00 24.40 209 GLU B CA 1
ATOM 7195 C C . GLU B 1 211 ? -1.526 -67.771 32.288 1.00 21.04 209 GLU B C 1
ATOM 7196 O O . GLU B 1 211 ? -1.579 -68.529 33.244 1.00 19.47 209 GLU B O 1
ATOM 7202 N N . GLU B 1 212 ? -1.610 -68.166 31.022 1.00 22.50 210 GLU B N 1
ATOM 7203 C CA . GLU B 1 212 ? -1.699 -69.568 30.627 1.00 25.02 210 GLU B CA 1
ATOM 7204 C C . GLU B 1 212 ? -0.435 -70.340 31.007 1.00 21.85 210 GLU B C 1
ATOM 7205 O O . GLU B 1 212 ? -0.529 -71.451 31.522 1.00 25.22 210 GLU B O 1
ATOM 7211 N N . LYS B 1 213 ? 0.740 -69.761 30.748 1.00 18.51 211 LYS B N 1
ATOM 7212 C CA . LYS B 1 213 ? 1.998 -70.374 31.194 1.00 17.99 211 LYS B CA 1
ATOM 7213 C C . LYS B 1 213 ? 2.051 -70.482 32.706 1.00 23.23 211 LYS B C 1
ATOM 7214 O O . LYS B 1 213 ? 2.520 -71.490 33.243 1.00 22.55 211 LYS B O 1
ATOM 7220 N N . LEU B 1 214 ? 1.551 -69.456 33.394 1.00 21.76 212 LEU B N 1
ATOM 7221 C CA . LEU B 1 214 ? 1.479 -69.488 34.850 1.00 20.71 212 LEU B CA 1
ATOM 7222 C C . LEU B 1 214 ? 0.526 -70.594 35.305 1.00 21.65 212 LEU B C 1
ATOM 7223 O O . LEU B 1 214 ? 0.788 -71.277 36.298 1.00 22.04 212 LEU B O 1
ATOM 7228 N N . ARG B 1 215 ? -0.567 -70.781 34.566 1.00 19.82 213 ARG B N 1
ATOM 7229 C CA . ARG B 1 215 ? -1.489 -71.870 34.849 1.00 26.62 213 ARG B CA 1
ATOM 7230 C C . ARG B 1 215 ? -0.793 -73.226 34.708 1.00 21.71 213 ARG B C 1
ATOM 7231 O O . ARG B 1 215 ? -0.869 -74.052 35.616 1.00 21.55 213 ARG B O 1
ATOM 7239 N N . GLN B 1 216 ? -0.105 -73.440 33.586 1.00 22.76 214 GLN B N 1
ATOM 7240 C CA . GLN B 1 216 ? 0.599 -74.708 33.348 1.00 25.60 214 GLN B CA 1
ATOM 7241 C C . GLN B 1 216 ? 1.601 -74.996 34.459 1.00 27.36 214 GLN B C 1
ATOM 7242 O O . GLN B 1 216 ? 1.681 -76.119 34.967 1.00 23.92 214 GLN B O 1
ATOM 7248 N N . ARG B 1 217 ? 2.363 -73.968 34.829 1.00 24.52 215 ARG B N 1
ATOM 7249 C CA . ARG B 1 217 ? 3.421 -74.100 35.830 1.00 23.92 215 ARG B CA 1
ATOM 7250 C C . ARG B 1 217 ? 2.876 -74.466 37.186 1.00 22.52 215 ARG B C 1
ATOM 7251 O O . ARG B 1 217 ? 3.432 -75.330 37.872 1.00 19.45 215 ARG B O 1
ATOM 7259 N N . GLN B 1 218 ? 1.808 -73.782 37.584 1.00 19.33 216 GLN B N 1
ATOM 7260 C CA . GLN B 1 218 ? 1.177 -74.039 38.868 1.00 27.06 216 GLN B CA 1
ATOM 7261 C C . GLN B 1 218 ? 0.580 -75.457 38.892 1.00 25.06 216 GLN B C 1
ATOM 7262 O O . GLN B 1 218 ? 0.719 -76.193 39.870 1.00 22.06 216 GLN B O 1
ATOM 7268 N N . ASN B 1 219 ? -0.067 -75.832 37.796 1.00 22.51 217 ASN B N 1
ATOM 7269 C CA . ASN B 1 219 ? -0.809 -77.082 37.735 1.00 22.06 217 ASN B CA 1
ATOM 7270 C C . ASN B 1 219 ? 0.093 -78.298 37.603 1.00 21.71 217 ASN B C 1
ATOM 7271 O O . ASN B 1 219 ? -0.346 -79.428 37.824 1.00 24.91 217 ASN B O 1
ATOM 7276 N N . SER B 1 220 ? 1.353 -78.049 37.270 1.00 22.28 218 SER B N 1
ATOM 7277 C CA . SER B 1 220 ? 2.337 -79.109 37.086 1.00 21.87 218 SER B CA 1
ATOM 7278 C C . SER B 1 220 ? 3.471 -79.000 38.096 1.00 22.53 218 SER B C 1
ATOM 7279 O O . SER B 1 220 ? 4.467 -79.719 38.001 1.00 22.58 218 SER B O 1
ATOM 7282 N N . GLY B 1 221 ? 3.311 -78.090 39.057 1.00 25.09 219 GLY B N 1
ATOM 7283 C CA . GLY B 1 221 ? 4.227 -77.964 40.184 1.00 24.15 219 GLY B CA 1
ATOM 7284 C C . GLY B 1 221 ? 5.634 -77.514 39.849 1.00 24.31 219 GLY B C 1
ATOM 7285 O O . GLY B 1 221 ? 6.572 -77.811 40.595 1.00 28.85 219 GLY B O 1
ATOM 7286 N N . GLN B 1 222 ? 5.790 -76.789 38.745 1.00 22.72 220 GLN B N 1
ATOM 7287 C CA . GLN B 1 222 ? 7.111 -76.349 38.310 1.00 23.70 220 GLN B CA 1
ATOM 7288 C C . GLN B 1 222 ? 7.706 -75.269 39.217 1.00 29.23 220 GLN B C 1
ATOM 7289 O O . GLN B 1 222 ? 7.011 -74.340 39.645 1.00 27.72 220 GLN B O 1
ATOM 7295 N N . LYS B 1 223 ? 8.999 -75.403 39.501 1.00 29.47 221 LYS B N 1
ATOM 7296 C CA . LYS B 1 223 ? 9.714 -74.457 40.354 1.00 31.04 221 LYS B CA 1
ATOM 7297 C C . LYS B 1 223 ? 10.619 -73.567 39.494 1.00 31.83 221 LYS B C 1
ATOM 7298 O O . LYS B 1 223 ? 11.106 -74.009 38.455 1.00 35.78 221 LYS B O 1
ATOM 7304 N N . PRO B 1 224 ? 10.827 -72.298 39.897 1.00 37.39 222 PRO B N 1
ATOM 7305 C CA . PRO B 1 224 ? 10.257 -71.617 41.066 1.00 28.24 222 PRO B CA 1
ATOM 7306 C C . PRO B 1 224 ? 8.792 -71.236 40.860 1.00 29.77 222 PRO B C 1
ATOM 7307 O O . PRO B 1 224 ? 8.361 -71.048 39.720 1.00 30.00 222 PRO B O 1
ATOM 7311 N N . HIS B 1 225 ? 8.047 -71.136 41.957 1.00 22.58 223 HIS B N 1
ATOM 7312 C CA . HIS B 1 225 ? 6.671 -70.668 41.922 1.00 30.57 223 HIS B CA 1
ATOM 7313 C C . HIS B 1 225 ? 6.631 -69.130 41.884 1.00 30.24 223 HIS B C 1
ATOM 7314 O O . HIS B 1 225 ? 6.869 -68.485 42.902 1.00 28.54 223 HIS B O 1
ATOM 7321 N N . ILE B 1 226 ? 6.311 -68.555 40.722 1.00 26.36 224 ILE B N 1
ATOM 7322 C CA . ILE B 1 226 ? 6.240 -67.095 40.565 1.00 27.23 224 ILE B CA 1
ATOM 7323 C C . ILE B 1 226 ? 5.071 -66.492 41.342 1.00 28.90 224 ILE B C 1
ATOM 7324 O O . ILE B 1 226 ? 3.921 -66.897 41.156 1.00 26.36 224 ILE B O 1
ATOM 7329 N N . LEU B 1 227 ? 5.364 -65.503 42.188 1.00 24.70 225 LEU B N 1
ATOM 7330 C CA . LEU B 1 227 ? 4.458 -65.128 43.268 1.00 22.57 225 LEU B CA 1
ATOM 7331 C C . LEU B 1 227 ? 3.749 -63.796 43.106 1.00 24.05 225 LEU B C 1
ATOM 7332 O O . LEU B 1 227 ? 2.597 -63.639 43.528 1.00 21.65 225 LEU B O 1
ATOM 7337 N N . ALA B 1 228 ? 4.455 -62.815 42.554 1.00 20.51 226 ALA B N 1
ATOM 7338 C CA . ALA B 1 228 ? 3.915 -61.466 42.501 1.00 19.64 226 ALA B CA 1
ATOM 7339 C C . ALA B 1 228 ? 4.822 -60.590 41.688 1.00 20.50 226 ALA B C 1
ATOM 7340 O O . ALA B 1 228 ? 5.940 -60.980 41.323 1.00 20.18 226 ALA B O 1
ATOM 7350 N N . ARG B 1 230 ? 6.325 -56.633 41.885 1.00 19.13 228 ARG B N 1
ATOM 7351 C CA . ARG B 1 230 ? 6.505 -55.512 42.797 1.00 19.39 228 ARG B CA 1
ATOM 7352 C C . ARG B 1 230 ? 7.313 -54.453 42.079 1.00 19.73 228 ARG B C 1
ATOM 7353 O O . ARG B 1 230 ? 8.421 -54.732 41.604 1.00 18.89 228 ARG B O 1
ATOM 7361 N N . LEU B 1 231 ? 6.767 -53.238 42.001 1.00 21.34 229 LEU B N 1
ATOM 7362 C CA . LEU B 1 231 ? 7.353 -52.190 41.166 1.00 18.80 229 LEU B CA 1
ATOM 7363 C C . LEU B 1 231 ? 7.961 -51.057 41.989 1.00 20.71 229 LEU B C 1
ATOM 7364 O O . LEU B 1 231 ? 7.410 -50.640 43.001 1.00 18.08 229 LEU B O 1
ATOM 7369 N N . TYR B 1 232 ? 9.103 -50.569 41.526 1.00 19.38 230 TYR B N 1
ATOM 7370 C CA . TYR B 1 232 ? 9.783 -49.431 42.102 1.00 17.93 230 TYR B CA 1
ATOM 7371 C C . TYR B 1 232 ? 9.986 -48.501 40.906 1.00 19.70 230 TYR B C 1
ATOM 7372 O O . TYR B 1 232 ? 10.591 -48.882 39.893 1.00 15.22 230 TYR B O 1
ATOM 7381 N N . ILE B 1 233 ? 9.418 -47.301 40.998 1.00 19.71 231 ILE B N 1
ATOM 7382 C CA . ILE B 1 233 ? 9.290 -46.434 39.821 1.00 17.55 231 ILE B CA 1
ATOM 7383 C C . ILE B 1 233 ? 9.805 -45.040 40.153 1.00 18.58 231 ILE B C 1
ATOM 7384 O O . ILE B 1 233 ? 9.404 -44.467 41.165 1.00 18.87 231 ILE B O 1
ATOM 7389 N N . 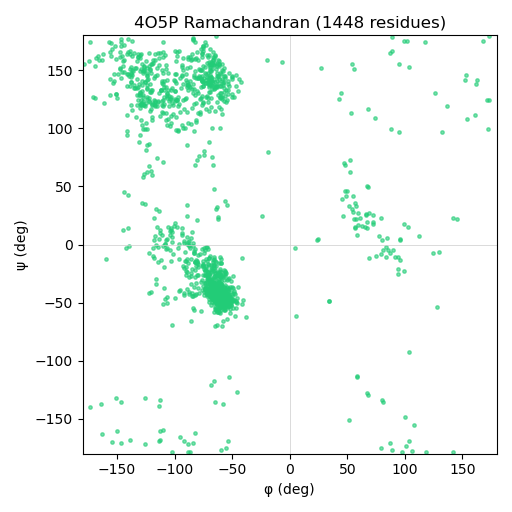TYR B 1 234 ? 10.699 -44.502 39.325 1.00 14.60 232 TYR B N 1
ATOM 7390 C CA . TYR B 1 234 ? 11.312 -43.209 39.604 1.00 12.86 232 TYR B CA 1
ATOM 7391 C C . TYR B 1 234 ? 11.057 -42.316 38.407 1.00 15.28 232 TYR B C 1
ATOM 7392 O O . TYR B 1 234 ? 11.183 -42.768 37.271 1.00 14.02 232 TYR B O 1
ATOM 7401 N N . GLY B 1 235 ? 10.700 -41.053 38.636 1.00 12.33 233 GLY B N 1
ATOM 7402 C CA . GLY B 1 235 ? 10.525 -40.153 37.505 1.00 12.28 233 GLY B CA 1
ATOM 7403 C C . GLY B 1 235 ? 10.893 -38.714 37.820 1.00 14.62 233 GLY B C 1
ATOM 7404 O O . GLY B 1 235 ? 10.790 -38.280 38.965 1.00 15.19 233 GLY B O 1
ATOM 7405 N N . PHE B 1 236 ? 11.308 -37.971 36.805 1.00 13.97 234 PHE B N 1
ATOM 7406 C CA . PHE B 1 236 ? 11.605 -36.548 37.037 1.00 15.16 234 PHE B CA 1
ATOM 7407 C C . PHE B 1 236 ? 10.992 -35.736 35.920 1.00 13.81 234 PHE B C 1
ATOM 7408 O O . PHE B 1 236 ? 11.059 -36.149 34.762 1.00 13.15 234 PHE B O 1
ATOM 7416 N N . SER B 1 237 ? 10.364 -34.606 36.264 1.00 12.61 235 SER B N 1
ATOM 7417 C CA . SER B 1 237 ? 9.887 -33.653 35.248 1.00 12.25 235 SER B CA 1
ATOM 7418 C C . SER B 1 237 ? 8.738 -34.267 34.459 1.00 10.96 235 SER B C 1
ATOM 7419 O O . SER B 1 237 ? 7.804 -34.791 35.045 1.00 12.47 235 SER B O 1
ATOM 7422 N N . ARG B 1 238 ? 8.804 -34.240 33.132 1.00 10.87 236 ARG B N 1
ATOM 7423 C CA . ARG B 1 238 ? 7.749 -34.897 32.374 1.00 14.39 236 ARG B CA 1
ATOM 7424 C C . ARG B 1 238 ? 7.774 -36.404 32.603 1.00 14.95 236 ARG B C 1
ATOM 7425 O O . ARG B 1 238 ? 6.740 -37.081 32.513 1.00 14.17 236 ARG B O 1
ATOM 7433 N N . GLY B 1 239 ? 8.935 -36.903 33.014 1.00 13.20 237 GLY B N 1
ATOM 7434 C CA . GLY B 1 239 ? 9.074 -38.318 33.304 1.00 12.45 237 GLY B CA 1
ATOM 7435 C C . GLY B 1 239 ? 8.382 -38.638 34.617 1.00 15.52 237 GLY B C 1
ATOM 7436 O O . GLY B 1 239 ? 7.937 -39.762 34.824 1.00 15.64 237 GLY B O 1
ATOM 7437 N N . ALA B 1 240 ? 8.272 -37.652 35.507 1.00 13.38 238 ALA B N 1
ATOM 7438 C CA . ALA B 1 240 ? 7.479 -37.873 36.706 1.00 13.52 238 ALA B CA 1
ATOM 7439 C C . ALA B 1 240 ? 6.019 -37.871 36.288 1.00 13.06 238 ALA B C 1
ATOM 7440 O O . ALA B 1 240 ? 5.216 -38.656 36.802 1.00 14.14 238 ALA B O 1
ATOM 7442 N N . ALA B 1 241 ? 5.677 -37.017 35.319 1.00 17.04 239 ALA B N 1
ATOM 7443 C CA . ALA B 1 241 ? 4.290 -36.985 34.860 1.00 14.20 239 ALA B CA 1
ATOM 7444 C C . ALA B 1 241 ? 3.972 -38.341 34.250 1.00 15.90 239 ALA B C 1
ATOM 7445 O O . ALA B 1 241 ? 2.962 -38.982 34.597 1.00 17.82 239 ALA B O 1
ATOM 7447 N N . GLU B 1 242 ? 4.852 -38.794 33.360 1.00 14.93 240 GLU B N 1
ATOM 7448 C CA . GLU B 1 242 ? 4.728 -40.132 32.815 1.00 17.53 240 GLU B CA 1
ATOM 7449 C C . GLU B 1 242 ? 4.547 -41.161 33.921 1.00 16.01 240 GLU B C 1
ATOM 7450 O O . GLU B 1 242 ? 3.628 -41.993 33.848 1.00 13.76 240 GLU B O 1
ATOM 7456 N N . ALA B 1 243 ? 5.349 -41.042 34.985 1.00 18.95 241 ALA B N 1
ATOM 7457 C CA . ALA B 1 243 ? 5.302 -42.056 36.052 1.00 17.22 241 ALA B CA 1
ATOM 7458 C C . ALA B 1 243 ? 3.898 -42.066 36.614 1.00 16.11 241 ALA B C 1
ATOM 7459 O O . ALA B 1 243 ? 3.251 -43.124 36.769 1.00 18.03 241 ALA B O 1
ATOM 7461 N N . ARG B 1 244 ? 3.387 -40.872 36.850 1.00 17.01 242 ARG B N 1
ATOM 7462 C CA . ARG B 1 244 ? 2.095 -40.793 37.498 1.00 16.94 242 ARG B CA 1
ATOM 7463 C C . ARG B 1 244 ? 1.042 -41.357 36.566 1.00 15.51 242 ARG B C 1
ATOM 7464 O O . ARG B 1 244 ? 0.233 -42.188 36.986 1.00 17.06 242 ARG B O 1
ATOM 7472 N N . ALA B 1 245 ? 1.135 -41.026 35.275 1.00 14.04 243 ALA B N 1
ATOM 7473 C CA . ALA B 1 245 ? 0.102 -41.502 34.368 1.00 13.97 243 ALA B CA 1
ATOM 7474 C C . ALA B 1 245 ? 0.243 -43.017 34.332 1.00 16.39 243 ALA B C 1
ATOM 7475 O O . ALA B 1 245 ? -0.764 -43.757 34.395 1.00 18.07 243 ALA B O 1
ATOM 7477 N N . PHE B 1 246 ? 1.502 -43.468 34.340 1.00 14.43 244 PHE B N 1
ATOM 7478 C CA . PHE B 1 246 ? 1.783 -44.891 34.270 1.00 17.11 244 PHE B CA 1
ATOM 7479 C C . PHE B 1 246 ? 1.007 -45.574 35.402 1.00 16.89 244 PHE B C 1
ATOM 7480 O O . PHE B 1 246 ? 0.217 -46.517 35.166 1.00 17.58 244 PHE B O 1
ATOM 7488 N N . ALA B 1 247 ? 1.143 -45.023 36.609 1.00 15.80 245 ALA B N 1
ATOM 7489 C CA . ALA B 1 247 ? 0.598 -45.702 37.773 1.00 15.61 245 ALA B CA 1
ATOM 7490 C C . ALA B 1 247 ? -0.882 -45.864 37.540 1.00 17.78 245 ALA B C 1
ATOM 7491 O O . ALA B 1 247 ? -1.421 -46.978 37.672 1.00 20.16 245 ALA B O 1
ATOM 7493 N N . ASN B 1 248 ? -1.520 -44.784 37.081 1.00 16.78 246 ASN B N 1
ATOM 7494 C CA . ASN B 1 248 ? -2.964 -44.815 36.902 1.00 15.84 246 ASN B CA 1
ATOM 7495 C C . ASN B 1 248 ? -3.375 -45.802 35.828 1.00 19.67 246 ASN B C 1
ATOM 7496 O O . ASN B 1 248 ? -4.315 -46.602 36.032 1.00 20.01 246 ASN B O 1
ATOM 7501 N N . TRP B 1 249 ? -2.652 -45.783 34.702 1.00 17.48 247 TRP B N 1
ATOM 7502 C CA . TRP B 1 249 ? -3.037 -46.666 33.611 1.00 20.73 247 TRP B CA 1
ATOM 7503 C C . TRP B 1 249 ? -2.766 -48.095 34.054 1.00 18.40 247 TRP B C 1
ATOM 7504 O O . TRP B 1 249 ? -3.398 -49.031 33.575 1.00 19.21 247 TRP B O 1
ATOM 7515 N N . LEU B 1 250 ? -1.861 -48.271 35.012 1.00 22.97 248 LEU B N 1
ATOM 7516 C CA . LEU B 1 250 ? -1.572 -49.634 35.399 1.00 18.13 248 LEU B CA 1
ATOM 7517 C C . LEU B 1 250 ? -2.741 -50.078 36.259 1.00 23.54 248 LEU B C 1
ATOM 7518 O O . LEU B 1 250 ? -3.243 -51.207 36.119 1.00 21.11 248 LEU B O 1
ATOM 7523 N N . GLN B 1 251 ? -3.229 -49.165 37.096 1.00 20.07 249 GLN B N 1
ATOM 7524 C CA . GLN B 1 251 ? -4.227 -49.570 38.068 1.00 22.59 249 GLN B CA 1
ATOM 7525 C C . GLN B 1 251 ? -5.489 -49.968 37.321 1.00 22.28 249 GLN B C 1
ATOM 7526 O O . GLN B 1 251 ? -6.084 -51.029 37.577 1.00 22.09 249 GLN B O 1
ATOM 7532 N N . GLU B 1 252 ? -5.863 -49.138 36.357 1.00 23.05 250 GLU B N 1
ATOM 7533 C CA . GLU B 1 252 ? -7.031 -49.425 35.545 1.00 26.49 250 GLU B CA 1
ATOM 7534 C C . GLU B 1 252 ? -6.859 -50.755 34.801 1.00 23.67 250 GLU B C 1
ATOM 7535 O O . GLU B 1 252 ? -7.825 -51.500 34.624 1.00 22.17 250 GLU B O 1
ATOM 7541 N N . LEU B 1 253 ? -5.628 -51.072 34.406 1.00 20.18 251 LEU B N 1
ATOM 7542 C CA . LEU B 1 253 ? -5.401 -52.316 33.675 1.00 23.21 251 LEU B CA 1
ATOM 7543 C C . LEU B 1 253 ? -5.463 -53.541 34.584 1.00 25.03 251 LEU B C 1
ATOM 7544 O O . LEU B 1 253 ? -5.682 -54.665 34.106 1.00 22.53 251 LEU B O 1
ATOM 7549 N N . THR B 1 254 ? -5.269 -53.342 35.887 1.00 23.94 252 THR B N 1
ATOM 7550 C CA . THR B 1 254 ? -5.033 -54.507 36.747 1.00 20.54 252 THR B CA 1
ATOM 7551 C C . THR B 1 254 ? -6.102 -54.677 37.808 1.00 24.23 252 THR B C 1
ATOM 7552 O O . THR B 1 254 ? -6.174 -55.714 38.471 1.00 26.03 252 THR B O 1
ATOM 7556 N N . ARG B 1 255 ? -6.914 -53.660 37.955 1.00 21.23 253 ARG B N 1
ATOM 7557 C CA . ARG B 1 255 ? -7.985 -53.655 38.869 1.00 23.09 253 ARG B CA 1
ATOM 7558 C C . ARG B 1 255 ? -8.969 -54.757 38.517 1.00 30.23 253 ARG B C 1
ATOM 7559 O O . ARG B 1 255 ? -9.571 -54.769 37.476 1.00 29.64 253 ARG B O 1
ATOM 7567 N N . VAL B 1 256 ? -9.118 -55.665 39.433 1.00 29.19 254 VAL B N 1
ATOM 7568 C CA . VAL B 1 256 ? -10.069 -56.742 39.332 1.00 32.27 254 VAL B CA 1
ATOM 7569 C C . VAL B 1 256 ? -10.766 -56.768 40.651 1.00 39.95 254 VAL B C 1
ATOM 7570 O O . VAL B 1 256 ? -10.191 -56.451 41.662 1.00 48.49 254 VAL B O 1
ATOM 7574 N N . SER B 1 257 ? -12.040 -57.038 40.639 1.00 42.77 255 SER B N 1
ATOM 7575 C CA . SER B 1 257 ? -12.834 -57.088 41.840 1.00 43.20 255 SER B CA 1
ATOM 7576 C C . SER B 1 257 ? -14.170 -56.781 41.416 1.00 45.12 255 SER B C 1
ATOM 7577 O O . SER B 1 257 ? -14.465 -55.647 41.145 1.00 46.93 255 SER B O 1
ATOM 7580 N N . ASP B 1 258 ? -15.020 -57.783 41.421 1.00 51.57 256 ASP B N 1
ATOM 7581 C CA . ASP B 1 258 ? -14.693 -59.179 41.272 1.00 44.67 256 ASP B CA 1
ATOM 7582 C C . ASP B 1 258 ? -13.902 -59.897 42.390 1.00 45.54 256 ASP B C 1
ATOM 7583 O O . ASP B 1 258 ? -12.777 -59.654 42.623 1.00 48.33 256 ASP B O 1
ATOM 7588 N N . ALA B 1 259 ? -14.480 -60.883 43.028 1.00 45.97 257 ALA B N 1
ATOM 7589 C CA . ALA B 1 259 ? -15.916 -61.035 43.153 1.00 43.34 257 ALA B CA 1
ATOM 7590 C C . ALA B 1 259 ? -16.102 -61.150 44.659 1.00 51.04 257 ALA B C 1
ATOM 7591 O O . ALA B 1 259 ? -15.138 -60.941 45.414 1.00 38.94 257 ALA B O 1
ATOM 7593 N N . ASP B 1 260 ? -17.319 -61.483 45.099 1.00 48.34 258 ASP B N 1
ATOM 7594 C CA . ASP B 1 260 ? -17.711 -61.315 46.505 1.00 48.26 258 ASP B CA 1
ATOM 7595 C C . ASP B 1 260 ? -17.568 -59.851 46.939 1.00 47.69 258 ASP B C 1
ATOM 7596 O O . ASP B 1 260 ? -17.703 -59.528 48.123 1.00 54.04 258 ASP B O 1
ATOM 7601 N N . GLY B 1 261 ? -17.287 -58.971 45.983 1.00 40.08 259 GLY B N 1
ATOM 7602 C CA . GLY B 1 261 ? -17.044 -57.572 46.279 1.00 47.72 259 GLY B CA 1
ATOM 7603 C C . GLY B 1 261 ? -15.617 -57.246 46.690 1.00 42.28 259 GLY B C 1
ATOM 7604 O O . GLY B 1 261 ? -15.324 -56.109 47.072 1.00 49.72 259 GLY B O 1
ATOM 7605 N N . ARG B 1 262 ? -14.728 -58.232 46.623 1.00 40.27 260 ARG B N 1
ATOM 7606 C CA . ARG B 1 262 ? -13.335 -58.031 47.020 1.00 43.72 260 ARG B CA 1
ATOM 7607 C C . ARG B 1 262 ? -12.519 -57.392 45.887 1.00 40.11 260 ARG B C 1
ATOM 7608 O O . ARG B 1 262 ? -12.535 -57.872 44.753 1.00 39.38 260 ARG B O 1
ATOM 7616 N N . VAL B 1 263 ? -11.805 -56.315 46.198 1.00 36.53 261 VAL B N 1
ATOM 7617 C CA . VAL B 1 263 ? -11.028 -55.601 45.187 1.00 37.41 261 VAL B CA 1
ATOM 7618 C C . VAL B 1 263 ? -9.524 -55.848 45.284 1.00 33.02 261 VAL B C 1
ATOM 7619 O O . VAL B 1 263 ? -8.926 -55.636 46.337 1.00 35.96 261 VAL B O 1
ATOM 7623 N N . GLU B 1 264 ? -8.921 -56.317 44.190 1.00 27.45 262 GLU B N 1
ATOM 7624 C CA . GLU B 1 264 ? -7.466 -56.491 44.139 1.00 27.43 262 GLU B CA 1
ATOM 7625 C C . GLU B 1 264 ? -6.829 -56.105 42.794 1.00 29.51 262 GLU B C 1
ATOM 7626 O O . GLU B 1 264 ? -7.518 -55.738 41.841 1.00 29.53 262 GLU B O 1
ATOM 7632 N N . TYR B 1 265 ? -5.505 -56.181 42.733 1.00 21.78 263 TYR B N 1
ATOM 7633 C CA . TYR B 1 265 ? -4.804 -55.831 41.517 1.00 26.37 263 TYR B CA 1
ATOM 7634 C C . TYR B 1 265 ? -3.967 -56.993 41.029 1.00 21.76 263 TYR B C 1
ATOM 7635 O O . TYR B 1 265 ? -3.165 -57.558 41.776 1.00 22.36 263 TYR B O 1
ATOM 7644 N N . ARG B 1 266 ? -4.184 -57.363 39.775 1.00 23.81 264 ARG B N 1
ATOM 7645 C CA . ARG B 1 266 ? -3.511 -58.518 39.206 1.00 24.58 264 ARG B CA 1
ATOM 7646 C C . ARG B 1 266 ? -3.060 -58.279 37.780 1.00 22.80 264 ARG B C 1
ATOM 7647 O O . ARG B 1 266 ? -3.724 -57.587 37.017 1.00 24.64 264 ARG B O 1
ATOM 7655 N N . PHE B 1 267 ? -1.914 -58.858 37.449 1.00 20.90 265 PHE B N 1
ATOM 7656 C CA . PHE B 1 267 ? -1.282 -58.692 36.154 1.00 26.09 265 PHE B CA 1
ATOM 7657 C C . PHE B 1 267 ? -0.985 -60.110 35.683 1.00 25.08 265 PHE B C 1
ATOM 7658 O O . PHE B 1 267 ? -0.106 -60.786 36.232 1.00 22.59 265 PHE B O 1
ATOM 7666 N N . ALA B 1 268 ? -1.749 -60.567 34.695 1.00 25.83 266 ALA B N 1
ATOM 7667 C CA . ALA B 1 268 ? -1.644 -61.942 34.221 1.00 26.15 266 ALA B CA 1
ATOM 7668 C C . ALA B 1 268 ? -1.856 -62.934 35.370 1.00 24.95 266 ALA B C 1
ATOM 7669 O O . ALA B 1 268 ? -1.220 -63.985 35.427 1.00 23.44 266 ALA B O 1
ATOM 7671 N N . GLY B 1 269 ? -2.749 -62.588 36.290 1.00 23.13 267 GLY B N 1
ATOM 7672 C CA . GLY B 1 269 ? -3.076 -63.472 37.398 1.00 23.20 267 GLY B CA 1
ATOM 7673 C C . GLY B 1 269 ? -2.289 -63.212 38.669 1.00 26.95 267 GLY B C 1
ATOM 7674 O O . GLY B 1 269 ? -2.716 -63.618 39.767 1.00 23.67 267 GLY B O 1
ATOM 7675 N N . LEU B 1 270 ? -1.144 -62.546 38.518 1.00 23.83 268 LEU B N 1
ATOM 7676 C CA . LEU B 1 270 ? -0.220 -62.321 39.626 1.00 26.01 268 LEU B CA 1
ATOM 7677 C C . LEU B 1 270 ? -0.558 -61.037 40.362 1.00 23.35 268 LEU B C 1
ATOM 7678 O O . LEU B 1 270 ? -0.818 -60.016 39.723 1.00 22.46 268 LEU B O 1
ATOM 7683 N N . PRO B 1 271 ? -0.549 -61.075 41.703 1.00 22.85 269 PRO B N 1
ATOM 7684 C CA . PRO B 1 271 ? -0.670 -59.829 42.469 1.00 21.45 269 PRO B CA 1
ATOM 7685 C C . PRO B 1 271 ? 0.326 -58.797 41.959 1.00 17.92 269 PRO B C 1
ATOM 7686 O O . PRO B 1 271 ? 1.449 -59.175 41.598 1.00 18.41 269 PRO B O 1
ATOM 7690 N N . ILE B 1 272 ? -0.073 -57.529 41.918 1.00 20.94 270 ILE B N 1
ATOM 7691 C CA . ILE B 1 272 ? 0.828 -56.464 41.494 1.00 15.87 270 ILE B CA 1
ATOM 7692 C C . ILE B 1 272 ? 0.611 -55.218 42.339 1.00 16.37 270 ILE B C 1
ATOM 7693 O O . ILE B 1 272 ? -0.531 -54.824 42.633 1.00 19.06 270 ILE B O 1
ATOM 7698 N N . SER B 1 273 ? 1.717 -54.603 42.744 1.00 18.58 271 SER B N 1
ATOM 7699 C CA . SER B 1 273 ? 1.671 -53.360 43.513 1.00 20.05 271 SER B CA 1
ATOM 7700 C C . SER B 1 273 ? 2.835 -52.483 43.104 1.00 17.65 271 SER B C 1
ATOM 7701 O O . SER B 1 273 ? 3.855 -52.991 42.648 1.00 16.87 271 SER B O 1
ATOM 7704 N N . ILE B 1 274 ? 2.675 -51.168 43.262 1.00 20.74 272 ILE B N 1
ATOM 7705 C CA . ILE B 1 274 ? 3.798 -50.246 43.198 1.00 16.70 272 ILE B CA 1
ATOM 7706 C C . ILE B 1 274 ? 4.293 -50.028 44.633 1.00 18.43 272 ILE B C 1
ATOM 7707 O O . ILE B 1 274 ? 3.682 -49.293 45.400 1.00 20.40 272 ILE B O 1
ATOM 7712 N N . GLU B 1 275 ? 5.396 -50.678 44.989 1.00 17.20 273 GLU B N 1
ATOM 7713 C CA . GLU B 1 275 ? 5.975 -50.585 46.335 1.00 17.49 273 GLU B CA 1
ATOM 7714 C C . GLU B 1 275 ? 6.519 -49.180 46.612 1.00 22.58 273 GLU B C 1
ATOM 7715 O O . GLU B 1 275 ? 6.486 -48.695 47.765 1.00 16.20 273 GLU B O 1
ATOM 7721 N N . PHE B 1 276 ? 7.022 -48.529 45.558 1.00 15.95 274 PHE B N 1
ATOM 7722 C CA . PHE B 1 276 ? 7.561 -47.180 45.717 1.00 16.87 274 PHE B CA 1
ATOM 7723 C C . PHE B 1 276 ? 7.438 -46.316 44.449 1.00 17.64 274 PHE B C 1
ATOM 7724 O O . PHE B 1 276 ? 7.824 -46.734 43.360 1.00 17.60 274 PHE B O 1
ATOM 7732 N N . LEU B 1 277 ? 6.905 -45.105 44.603 1.00 17.11 275 LEU B N 1
ATOM 7733 C CA . LEU B 1 277 ? 6.843 -44.157 43.488 1.00 19.00 275 LEU B CA 1
ATOM 7734 C C . LEU B 1 277 ? 7.641 -42.900 43.859 1.00 15.31 275 LEU B C 1
ATOM 7735 O O . LEU B 1 277 ? 7.217 -42.122 44.716 1.00 14.51 275 LEU B O 1
ATOM 7740 N N . GLY B 1 278 ? 8.809 -42.735 43.238 1.00 14.64 276 GLY B N 1
ATOM 7741 C CA . GLY B 1 278 ? 9.687 -41.621 43.566 1.00 17.08 276 GLY B CA 1
ATOM 7742 C C . GLY B 1 278 ? 9.649 -40.554 42.489 1.00 15.04 276 GLY B C 1
ATOM 7743 O O . GLY B 1 278 ? 10.010 -40.820 41.345 1.00 16.88 276 GLY B O 1
ATOM 7744 N N . LEU B 1 279 ? 9.232 -39.347 42.862 1.00 14.20 277 LEU B N 1
ATOM 7745 C CA . LEU B 1 279 ? 9.019 -38.265 41.910 1.00 15.91 277 LEU B CA 1
ATOM 7746 C C . LEU B 1 279 ? 9.808 -36.993 42.228 1.00 13.63 277 LEU B C 1
ATOM 7747 O O . LEU B 1 279 ? 9.862 -36.525 43.373 1.00 12.13 277 LEU B O 1
ATOM 7752 N N . PHE B 1 280 ? 10.435 -36.451 41.192 1.00 16.56 278 PHE B N 1
ATOM 7753 C CA . PHE B 1 280 ? 11.168 -35.201 41.297 1.00 15.29 278 PHE B CA 1
ATOM 7754 C C . PHE B 1 280 ? 10.431 -34.154 40.461 1.00 13.21 278 PHE B C 1
ATOM 7755 O O . PHE B 1 280 ? 10.408 -34.259 39.228 1.00 13.07 278 PHE B O 1
ATOM 7763 N N . ASP B 1 281 ? 9.821 -33.177 41.130 1.00 12.18 279 ASP B N 1
ATOM 7764 C CA . ASP B 1 281 ? 9.316 -31.939 40.494 1.00 11.31 279 ASP B CA 1
ATOM 7765 C C . ASP B 1 281 ? 8.501 -32.192 39.234 1.00 11.22 279 ASP B C 1
ATOM 7766 O O . ASP B 1 281 ? 8.941 -31.857 38.131 1.00 13.30 279 ASP B O 1
ATOM 7771 N N . THR B 1 282 ? 7.320 -32.791 39.410 1.00 12.10 280 THR B N 1
ATOM 7772 C CA . THR B 1 282 ? 6.466 -33.211 38.300 1.00 11.80 280 THR B CA 1
ATOM 7773 C C . THR B 1 282 ? 6.086 -32.032 37.422 1.00 12.15 280 THR B C 1
ATOM 7774 O O . THR B 1 282 ? 5.605 -31.026 37.925 1.00 14.06 280 THR B O 1
ATOM 7778 N N . VAL B 1 283 ? 6.318 -32.150 36.117 1.00 12.81 281 VAL B N 1
ATOM 7779 C CA . VAL B 1 283 ? 5.879 -31.126 35.170 1.00 13.57 281 VAL B CA 1
ATOM 7780 C C . VAL B 1 283 ? 5.129 -31.843 34.058 1.00 13.88 281 VAL B C 1
ATOM 7781 O O . VAL B 1 283 ? 5.708 -32.667 33.379 1.00 13.24 281 VAL B O 1
ATOM 7785 N N . ALA B 1 284 ? 3.842 -31.547 33.890 1.00 13.31 282 ALA B N 1
ATOM 7786 C CA . ALA B 1 284 ? 2.993 -32.285 32.954 1.00 13.81 282 ALA B CA 1
ATOM 7787 C C . ALA B 1 284 ? 2.695 -31.523 31.662 1.00 16.34 282 ALA B C 1
ATOM 7788 O O . ALA B 1 284 ? 1.903 -31.980 30.835 1.00 14.42 282 ALA B O 1
ATOM 7790 N N . ALA B 1 285 ? 3.365 -30.389 31.476 1.00 15.06 283 ALA B N 1
ATOM 7791 C CA . ALA B 1 285 ? 2.986 -29.420 30.449 1.00 17.45 283 ALA B CA 1
ATOM 7792 C C . ALA B 1 285 ? 3.405 -29.799 29.038 1.00 17.00 283 ALA B C 1
ATOM 7793 O O . ALA B 1 285 ? 4.417 -30.469 28.834 1.00 18.95 283 ALA B O 1
ATOM 7795 N N . VAL B 1 286 ? 2.623 -29.352 28.065 1.00 18.68 284 VAL B N 1
ATOM 7796 C CA . VAL B 1 286 ? 3.035 -29.410 26.659 1.00 22.22 284 VAL B CA 1
ATOM 7797 C C . VAL B 1 286 ? 4.221 -28.449 26.460 1.00 25.39 284 VAL B C 1
ATOM 7798 O O . VAL B 1 286 ? 4.359 -27.491 27.214 1.00 25.03 284 VAL B O 1
ATOM 7802 N N . GLY B 1 287 ? 5.068 -28.712 25.459 1.00 30.54 285 GLY B N 1
ATOM 7803 C CA . GLY B 1 287 ? 6.283 -27.937 25.190 1.00 37.01 285 GLY B CA 1
ATOM 7804 C C . GLY B 1 287 ? 6.238 -26.406 25.161 1.00 39.95 285 GLY B C 1
ATOM 7805 O O . GLY B 1 287 ? 6.916 -25.748 25.957 1.00 48.12 285 GLY B O 1
ATOM 7806 N N . LEU B 1 288 ? 5.456 -25.836 24.250 1.00 38.81 286 LEU B N 1
ATOM 7807 C CA . LEU B 1 288 ? 5.353 -24.377 24.101 1.00 39.06 286 LEU B CA 1
ATOM 7808 C C . LEU B 1 288 ? 6.703 -23.666 23.964 1.00 43.63 286 LEU B C 1
ATOM 7809 O O . LEU B 1 288 ? 6.970 -22.680 24.658 1.00 40.93 286 LEU B O 1
ATOM 7814 N N . PRO B 1 293 ? 0.794 -15.361 28.888 1.00 36.67 291 PRO B N 1
ATOM 7815 C CA . PRO B 1 293 ? 0.905 -15.197 27.432 1.00 35.57 291 PRO B CA 1
ATOM 7816 C C . PRO B 1 293 ? 2.035 -16.010 26.781 1.00 40.54 291 PRO B C 1
ATOM 7817 O O . PRO B 1 293 ? 3.122 -15.478 26.515 1.00 41.23 291 PRO B O 1
ATOM 7821 N N . PHE B 1 294 ? 1.789 -17.302 26.563 1.00 36.31 292 PHE B N 1
ATOM 7822 C CA . PHE B 1 294 ? 0.614 -17.966 27.121 1.00 29.96 292 PHE B CA 1
ATOM 7823 C C . PHE B 1 294 ? 1.059 -18.793 28.332 1.00 28.40 292 PHE B C 1
ATOM 7824 O O . PHE B 1 294 ? 2.227 -18.779 28.701 1.00 35.26 292 PHE B O 1
ATOM 7832 N N . ALA B 1 295 ? 0.134 -19.501 28.963 1.00 20.81 293 ALA B N 1
ATOM 7833 C CA . ALA B 1 295 ? 0.504 -20.434 30.013 1.00 18.80 293 ALA B CA 1
ATOM 7834 C C . ALA B 1 295 ? 0.259 -21.861 29.547 1.00 18.63 293 ALA B C 1
ATOM 7835 O O . ALA B 1 295 ? -0.886 -22.260 29.319 1.00 16.44 293 ALA B O 1
ATOM 7837 N N . ALA B 1 296 ? 1.333 -22.629 29.404 1.00 19.91 294 ALA B N 1
ATOM 7838 C CA . ALA B 1 296 ? 1.218 -24.034 28.992 1.00 18.02 294 ALA B CA 1
ATOM 7839 C C . ALA B 1 296 ? 0.391 -24.846 29.985 1.00 17.08 294 ALA B C 1
ATOM 7840 O O . ALA B 1 296 ? 0.557 -24.714 31.197 1.00 15.70 294 ALA B O 1
ATOM 7842 N N . GLY B 1 297 ? -0.505 -25.685 29.470 1.00 19.53 295 GLY B N 1
ATOM 7843 C CA . GLY B 1 297 ? -1.269 -26.592 30.311 1.00 14.92 295 GLY B CA 1
ATOM 7844 C C . GLY B 1 297 ? -0.854 -28.025 30.029 1.00 16.48 295 GLY B C 1
ATOM 7845 O O . GLY B 1 297 ? 0.147 -28.251 29.339 1.00 16.29 295 GLY B O 1
ATOM 7846 N N . HIS B 1 298 ? -1.628 -28.985 30.533 1.00 18.53 296 HIS B N 1
ATOM 7847 C CA . HIS B 1 298 ? -1.276 -30.405 30.443 1.00 18.06 296 HIS B CA 1
ATOM 7848 C C . HIS B 1 298 ? -1.235 -30.947 29.024 1.00 17.81 296 HIS B C 1
ATOM 7849 O O . HIS B 1 298 ? -2.088 -30.629 28.198 1.00 16.78 296 HIS B O 1
ATOM 7864 N N . ASP B 1 300 ? -2.272 -33.911 26.706 1.00 16.39 298 ASP B N 1
ATOM 7865 C CA . ASP B 1 300 ? -3.576 -34.583 26.765 1.00 16.72 298 ASP B CA 1
ATOM 7866 C C . ASP B 1 300 ? -3.613 -35.817 27.693 1.00 19.63 298 ASP B C 1
ATOM 7867 O O . ASP B 1 300 ? -4.545 -35.972 28.492 1.00 19.07 298 ASP B O 1
ATOM 7872 N N . TRP B 1 301 ? -2.591 -36.664 27.635 1.00 14.66 299 TRP B N 1
ATOM 7873 C CA . TRP B 1 301 ? -2.614 -37.883 28.450 1.00 19.98 299 TRP B CA 1
ATOM 7874 C C . TRP B 1 301 ? -2.567 -37.616 29.956 1.00 19.35 299 TRP B C 1
ATOM 7875 O O . TRP B 1 301 ? -2.916 -38.486 30.777 1.00 15.84 299 TRP B O 1
ATOM 7886 N N . ALA B 1 302 ? -2.139 -36.408 30.315 1.00 15.35 300 ALA B N 1
ATOM 7887 C CA . ALA B 1 302 ? -1.906 -36.050 31.711 1.00 17.55 300 ALA B CA 1
ATOM 7888 C C . ALA B 1 302 ? -3.152 -35.500 32.414 1.00 22.14 300 ALA B C 1
ATOM 7889 O O . ALA B 1 302 ? -3.196 -35.416 33.658 1.00 21.42 300 ALA B O 1
ATOM 7891 N N . ASP B 1 303 ? -4.150 -35.109 31.621 1.00 20.20 301 ASP B N 1
ATOM 7892 C CA . ASP B 1 303 ? -5.411 -34.629 32.177 1.00 19.78 301 ASP B CA 1
ATOM 7893 C C . ASP B 1 303 ? -6.043 -35.721 33.005 1.00 20.76 301 ASP B C 1
ATOM 7894 O O . ASP B 1 303 ? -6.215 -36.838 32.524 1.00 19.92 301 ASP B O 1
ATOM 7899 N N . ASP B 1 304 ? -6.381 -35.387 34.245 1.00 21.66 302 ASP B N 1
ATOM 7900 C CA . ASP B 1 304 ? -7.024 -36.314 35.181 1.00 25.63 302 ASP B CA 1
ATOM 7901 C C . ASP B 1 304 ? -6.210 -37.570 35.473 1.00 20.91 302 ASP B C 1
ATOM 7902 O O . ASP B 1 304 ? -6.741 -38.538 35.988 1.00 23.01 302 ASP B O 1
ATOM 7907 N N . THR B 1 305 ? -4.919 -37.546 35.162 1.00 20.24 303 THR B N 1
ATOM 7908 C CA . THR B 1 305 ? -4.046 -38.687 35.462 1.00 18.59 303 THR B CA 1
ATOM 7909 C C . THR B 1 305 ? -2.835 -38.315 36.317 1.00 17.65 303 THR B C 1
ATOM 7910 O O . THR B 1 305 ? -1.962 -39.144 36.557 1.00 18.07 303 THR B O 1
ATOM 7922 N N . ARG B 1 307 ? -3.302 -37.093 39.388 1.00 16.71 305 ARG B N 1
ATOM 7923 C CA . ARG B 1 307 ? -3.813 -37.492 40.688 1.00 18.63 305 ARG B CA 1
ATOM 7924 C C . ARG B 1 307 ? -3.271 -38.868 41.019 1.00 16.32 305 ARG B C 1
ATOM 7925 O O . ARG B 1 307 ? -3.345 -39.767 40.188 1.00 19.48 305 ARG B O 1
ATOM 7933 N N . LEU B 1 308 ? -2.717 -39.052 42.214 1.00 14.61 306 LEU B N 1
ATOM 7934 C CA . LEU B 1 308 ? -2.141 -40.351 42.541 1.00 15.00 306 LEU B CA 1
ATOM 7935 C C . LEU B 1 308 ? -3.268 -41.374 42.671 1.00 16.44 306 LEU B C 1
ATOM 7936 O O . LEU B 1 308 ? -4.396 -41.005 42.987 1.00 14.69 306 LEU B O 1
ATOM 7941 N N . PRO B 1 309 ? -2.969 -42.665 42.411 1.00 16.19 307 PRO B N 1
ATOM 7942 C CA . PRO B 1 309 ? -4.022 -43.693 42.493 1.00 20.02 307 PRO B CA 1
ATOM 7943 C C . PRO B 1 309 ? -4.726 -43.723 43.846 1.00 19.79 307 PRO B C 1
ATOM 7944 O O . PRO B 1 309 ? -4.075 -43.686 44.901 1.00 22.35 307 PRO B O 1
ATOM 7948 N N . ASP B 1 310 ? -6.052 -43.775 43.821 1.00 20.73 308 ASP B N 1
ATOM 7949 C CA . ASP B 1 310 ? -6.798 -43.898 45.063 1.00 21.23 308 ASP B CA 1
ATOM 7950 C C . ASP B 1 310 ? -7.057 -45.369 45.346 1.00 28.08 308 ASP B C 1
ATOM 7951 O O . ASP B 1 310 ? -7.374 -46.147 44.444 1.00 28.27 308 ASP B O 1
ATOM 7956 N N . GLU B 1 311 ? -6.892 -45.745 46.604 1.00 28.41 309 GLU B N 1
ATOM 7957 C CA . GLU B 1 311 ? -7.159 -47.103 47.027 1.00 31.77 309 GLU B CA 1
ATOM 7958 C C . GLU B 1 311 ? -8.660 -47.235 47.260 1.00 33.11 309 GLU B C 1
ATOM 7959 O O . GLU B 1 311 ? -9.324 -46.261 47.617 1.00 27.88 309 GLU B O 1
ATOM 7965 N N . ALA B 1 312 ? -9.205 -48.425 47.037 1.00 36.31 310 ALA B N 1
ATOM 7966 C CA . ALA B 1 312 ? -10.651 -48.611 47.157 1.00 39.47 310 ALA B CA 1
ATOM 7967 C C . ALA B 1 312 ? -11.096 -48.867 48.596 1.00 41.30 310 ALA B C 1
ATOM 7968 O O . ALA B 1 312 ? -10.325 -48.713 49.546 1.00 43.36 310 ALA B O 1
ATOM 7970 N N . LEU B 1 313 ? -12.363 -49.231 48.735 1.00 43.49 311 LEU B N 1
ATOM 7971 C CA . LEU B 1 313 ? -12.920 -49.715 49.988 1.00 44.36 311 LEU B CA 1
ATOM 7972 C C . LEU B 1 313 ? -13.809 -50.893 49.616 1.00 44.75 311 LEU B C 1
ATOM 7973 O O . LEU B 1 313 ? -14.747 -50.742 48.832 1.00 46.05 311 LEU B O 1
ATOM 7978 N N . SER B 1 314 ? -13.497 -52.069 50.150 1.00 41.59 312 SER B N 1
ATOM 7979 C CA . SER B 1 314 ? -14.204 -53.285 49.765 1.00 45.03 312 SER B CA 1
ATOM 7980 C C . SER B 1 314 ? -13.966 -54.390 50.787 1.00 44.10 312 SER B C 1
ATOM 7981 O O . SER B 1 314 ? -13.542 -54.117 51.913 1.00 39.09 312 SER B O 1
ATOM 7984 N N . GLN B 1 315 ? -14.250 -55.631 50.394 1.00 43.66 313 GLN B N 1
ATOM 7985 C CA . GLN B 1 315 ? -13.898 -56.794 51.208 1.00 47.66 313 GLN B CA 1
ATOM 7986 C C . GLN B 1 315 ? -12.379 -56.775 51.372 1.00 49.16 313 GLN B C 1
ATOM 7987 O O . GLN B 1 315 ? -11.648 -56.866 50.377 1.00 48.01 313 GLN B O 1
ATOM 7993 N N . CYS B 1 316 ? -11.902 -56.628 52.612 1.00 52.26 314 CYS B N 1
ATOM 7994 C CA . CYS B 1 316 ? -10.495 -56.270 52.830 1.00 49.74 314 CYS B CA 1
ATOM 7995 C C . CYS B 1 316 ? -9.967 -56.257 54.280 1.00 48.78 314 CYS B C 1
ATOM 7996 O O . CYS B 1 316 ? -10.716 -56.451 55.249 1.00 50.33 314 CYS B O 1
ATOM 7999 N N . LEU B 1 317 ? -8.651 -56.036 54.385 1.00 50.13 315 LEU B N 1
ATOM 8000 C CA . LEU B 1 317 ? -7.956 -55.645 55.619 1.00 47.36 315 LEU B CA 1
ATOM 8001 C C . LEU B 1 317 ? -7.785 -56.754 56.660 1.00 56.41 315 LEU B C 1
ATOM 8002 O O . LEU B 1 317 ? -6.797 -56.776 57.405 1.00 51.09 315 LEU B O 1
ATOM 8007 N N . GLU B 1 323 ? -0.340 -56.251 54.393 1.00 33.45 321 GLU B N 1
ATOM 8008 C CA . GLU B 1 323 ? -1.576 -55.851 53.714 1.00 40.62 321 GLU B CA 1
ATOM 8009 C C . GLU B 1 323 ? -1.446 -55.967 52.195 1.00 39.38 321 GLU B C 1
ATOM 8010 O O . GLU B 1 323 ? -0.370 -55.750 51.626 1.00 43.79 321 GLU B O 1
ATOM 8016 N N . ASP B 1 324 ? -2.555 -56.304 51.546 1.00 39.92 322 ASP B N 1
ATOM 8017 C CA . ASP B 1 324 ? -2.537 -56.741 50.156 1.00 36.70 322 ASP B CA 1
ATOM 8018 C C . ASP B 1 324 ? -3.718 -56.167 49.381 1.00 33.57 322 ASP B C 1
ATOM 8019 O O . ASP B 1 324 ? -4.029 -56.616 48.281 1.00 30.00 322 ASP B O 1
ATOM 8024 N N . CYS B 1 325 ? -4.376 -55.175 49.966 1.00 36.11 323 CYS B N 1
ATOM 8025 C CA . CYS B 1 325 ? -5.546 -54.565 49.342 1.00 36.89 323 CYS B CA 1
ATOM 8026 C C . CYS B 1 325 ? -5.185 -53.292 48.557 1.00 34.52 323 CYS B C 1
ATOM 8027 O O . CYS B 1 325 ? -6.003 -52.782 47.786 1.00 37.48 323 CYS B O 1
ATOM 8030 N N . SER B 1 326 ? -3.963 -52.788 48.749 1.00 37.13 324 SER B N 1
ATOM 8031 C CA . SER B 1 326 ? -3.558 -51.488 48.183 1.00 29.02 324 SER B CA 1
ATOM 8032 C C . SER B 1 326 ? -2.716 -51.624 46.910 1.00 25.57 324 SER B C 1
ATOM 8033 O O . SER B 1 326 ? -1.872 -52.522 46.808 1.00 25.55 324 SER B O 1
ATOM 8036 N N . PHE B 1 327 ? -2.952 -50.723 45.957 1.00 22.72 325 PHE B N 1
ATOM 8037 C CA . PHE B 1 327 ? -2.184 -50.639 44.711 1.00 20.26 325 PHE B CA 1
ATOM 8038 C C . PHE B 1 327 ? -0.863 -49.860 44.859 1.00 20.36 325 PHE B C 1
ATOM 8039 O O . PHE B 1 327 ? 0.185 -50.285 44.349 1.00 17.95 325 PHE B O 1
ATOM 8047 N N . LEU B 1 328 ? -0.912 -48.732 45.568 1.00 17.43 326 LEU B N 1
ATOM 8048 C CA . LEU B 1 328 ? 0.274 -47.896 45.780 1.00 19.24 326 LEU B CA 1
ATOM 8049 C C . LEU B 1 328 ? 0.669 -47.855 47.247 1.00 15.59 326 LEU B C 1
ATOM 8050 O O . LEU B 1 328 ? -0.108 -47.389 48.080 1.00 19.41 326 LEU B O 1
ATOM 8055 N N . LYS B 1 329 ? 1.880 -48.309 47.560 1.00 17.27 327 LYS B N 1
ATOM 8056 C CA . LYS B 1 329 ? 2.337 -48.448 48.959 1.00 13.79 327 LYS B CA 1
ATOM 8057 C C . LYS B 1 329 ? 3.041 -47.208 49.524 1.00 20.05 327 LYS B C 1
ATOM 8058 O O . LYS B 1 329 ? 3.057 -46.990 50.733 1.00 19.30 327 LYS B O 1
ATOM 8064 N N . ARG B 1 330 ? 3.636 -46.398 48.660 1.00 18.53 328 ARG B N 1
ATOM 8065 C CA . ARG B 1 330 ? 4.499 -45.312 49.135 1.00 18.73 328 ARG B CA 1
ATOM 8066 C C . ARG B 1 330 ? 4.842 -44.387 47.973 1.00 21.37 328 ARG B C 1
ATOM 8067 O O . ARG B 1 330 ? 5.331 -44.842 46.929 1.00 15.39 328 ARG B O 1
ATOM 8075 N N . CYS B 1 331 ? 4.579 -43.092 48.154 1.00 16.77 329 CYS B N 1
ATOM 8076 C CA . CYS B 1 331 ? 5.002 -42.095 47.171 1.00 16.52 329 CYS B CA 1
ATOM 8077 C C . CYS B 1 331 ? 5.743 -40.937 47.833 1.00 15.74 329 CYS B C 1
ATOM 8078 O O . CYS B 1 331 ? 5.286 -40.377 48.835 1.00 15.99 329 CYS B O 1
ATOM 8081 N N . VAL B 1 332 ? 6.897 -40.596 47.270 1.00 16.36 330 VAL B N 1
ATOM 8082 C CA . VAL B 1 332 ? 7.665 -39.456 47.747 1.00 15.28 330 VAL B CA 1
ATOM 8083 C C . VAL B 1 332 ? 7.862 -38.475 46.591 1.00 15.99 330 VAL B C 1
ATOM 8084 O O . VAL B 1 332 ? 8.379 -38.855 45.539 1.00 14.32 330 VAL B O 1
ATOM 8088 N N . HIS B 1 333 ? 7.437 -37.228 46.778 1.00 13.23 331 HIS B N 1
ATOM 8089 C CA . HIS B 1 333 ? 7.585 -36.202 45.735 1.00 14.82 331 HIS B CA 1
ATOM 8090 C C . HIS B 1 333 ? 8.428 -35.047 46.264 1.00 15.31 331 HIS B C 1
ATOM 8091 O O . HIS B 1 333 ? 8.036 -34.368 47.199 1.00 12.59 331 HIS B O 1
ATOM 8098 N N . LEU B 1 334 ? 9.584 -34.834 45.656 1.00 14.07 332 LEU B N 1
ATOM 8099 C CA . LEU B 1 334 ? 10.479 -33.763 46.030 1.00 15.10 332 LEU B CA 1
ATOM 8100 C C . LEU B 1 334 ? 10.297 -32.685 44.981 1.00 14.74 332 LEU B C 1
ATOM 8101 O O . LEU B 1 334 ? 10.447 -32.962 43.787 1.00 14.82 332 LEU B O 1
ATOM 8106 N N . VAL B 1 335 ? 9.978 -31.463 45.415 1.00 14.39 333 VAL B N 1
ATOM 8107 C CA . VAL B 1 335 ? 9.667 -30.380 44.479 1.00 14.79 333 VAL B CA 1
ATOM 8108 C C . VAL B 1 335 ? 10.578 -29.162 44.640 1.00 15.58 333 VAL B C 1
ATOM 8109 O O . VAL B 1 335 ? 11.104 -28.895 45.727 1.00 14.26 333 VAL B O 1
ATOM 8113 N N . SER B 1 336 ? 10.740 -28.420 43.546 1.00 14.55 334 SER B N 1
ATOM 8114 C CA . SER B 1 336 ? 11.585 -27.229 43.511 1.00 12.67 334 SER B CA 1
ATOM 8115 C C . SER B 1 336 ? 10.817 -26.014 44.039 1.00 14.96 334 SER B C 1
ATOM 8116 O O . SER B 1 336 ? 9.665 -25.805 43.663 1.00 17.94 334 SER B O 1
ATOM 8119 N N . CYS B 1 337 ? 11.437 -25.230 44.919 1.00 14.81 335 CYS B N 1
ATOM 8120 C CA . CYS B 1 337 ? 10.836 -23.986 45.418 1.00 14.93 335 CYS B CA 1
ATOM 8121 C C . CYS B 1 337 ? 11.072 -22.763 44.535 1.00 11.51 335 CYS B C 1
ATOM 8122 O O . CYS B 1 337 ? 10.300 -21.798 44.579 1.00 14.97 335 CYS B O 1
ATOM 8125 N N . HIS B 1 338 ? 12.165 -22.770 43.782 1.00 12.56 336 HIS B N 1
ATOM 8126 C CA . HIS B 1 338 ? 12.609 -21.554 43.103 1.00 16.54 336 HIS B CA 1
ATOM 8127 C C . HIS B 1 338 ? 12.372 -21.562 41.598 1.00 14.46 336 HIS B C 1
ATOM 8128 O O . HIS B 1 338 ? 12.613 -20.555 40.935 1.00 16.18 336 HIS B O 1
ATOM 8135 N N . GLU B 1 339 ? 11.864 -22.668 41.064 1.00 12.43 337 GLU B N 1
ATOM 8136 C CA . GLU B 1 339 ? 11.520 -22.716 39.632 1.00 11.67 337 GLU B CA 1
ATOM 8137 C C . GLU B 1 339 ? 10.351 -21.762 39.340 1.00 14.55 337 GLU B C 1
ATOM 8138 O O . GLU B 1 339 ? 9.418 -21.687 40.138 1.00 15.64 337 GLU B O 1
ATOM 8144 N N . GLN B 1 340 ? 10.411 -21.041 38.213 1.00 12.60 338 GLN B N 1
ATOM 8145 C CA . GLN B 1 340 ? 9.414 -20.031 37.873 1.00 15.15 338 GLN B CA 1
ATOM 8146 C C . GLN B 1 340 ? 9.002 -20.009 36.383 1.00 14.42 338 GLN B C 1
ATOM 8147 O O . GLN B 1 340 ? 8.164 -19.189 35.981 1.00 17.18 338 GLN B O 1
ATOM 8153 N N . ARG B 1 341 ? 9.585 -20.872 35.559 1.00 16.08 339 ARG B N 1
A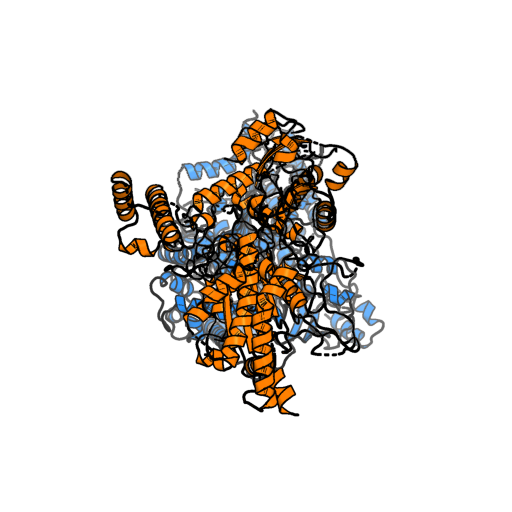TOM 8154 C CA . ARG B 1 341 ? 9.358 -20.773 34.115 1.00 17.69 339 ARG B CA 1
ATOM 8155 C C . ARG B 1 341 ? 7.926 -21.115 33.756 1.00 17.48 339 ARG B C 1
ATOM 8156 O O . ARG B 1 341 ? 7.381 -22.098 34.244 1.00 16.07 339 ARG B O 1
ATOM 8164 N N . ALA B 1 342 ? 7.312 -20.290 32.912 1.00 16.08 340 ALA B N 1
ATOM 8165 C CA . ALA B 1 342 ? 5.957 -20.563 32.437 1.00 20.70 340 ALA B CA 1
ATOM 8166 C C . ALA B 1 342 ? 5.875 -21.940 31.775 1.00 16.61 340 ALA B C 1
ATOM 8167 O O . ALA B 1 342 ? 4.817 -22.571 31.763 1.00 18.19 340 ALA B O 1
ATOM 8169 N N . SER B 1 343 ? 6.999 -22.399 31.236 1.00 16.79 341 SER B N 1
ATOM 8170 C CA . SER B 1 343 ? 7.070 -23.696 30.570 1.00 21.92 341 SER B CA 1
ATOM 8171 C C . SER B 1 343 ? 7.180 -24.865 31.538 1.00 16.98 341 SER B C 1
ATOM 8172 O O . SER B 1 343 ? 7.087 -26.023 31.121 1.00 17.49 341 SER B O 1
ATOM 8175 N N . PHE B 1 344 ? 7.389 -24.577 32.822 1.00 13.53 342 PHE B N 1
ATOM 8176 C CA . PHE B 1 344 ? 7.587 -25.649 33.793 1.00 11.51 342 PHE B CA 1
ATOM 8177 C C . PHE B 1 344 ? 6.657 -25.575 35.009 1.00 11.38 342 PHE B C 1
ATOM 8178 O O . PHE B 1 344 ? 7.125 -25.483 36.145 1.00 12.87 342 PHE B O 1
ATOM 8186 N N . PRO B 1 345 ? 5.329 -25.645 34.773 1.00 11.69 343 PRO B N 1
ATOM 8187 C CA . PRO B 1 345 ? 4.402 -25.633 35.902 1.00 12.81 343 PRO B CA 1
ATOM 8188 C C . PRO B 1 345 ? 4.509 -26.933 36.703 1.00 12.91 343 PRO B C 1
ATOM 8189 O O . PRO B 1 345 ? 4.781 -28.014 36.137 1.00 11.51 343 PRO B O 1
ATOM 8193 N N . LEU B 1 346 ? 4.322 -26.813 38.015 1.00 10.49 344 LEU B N 1
ATOM 8194 C CA . LEU B 1 346 ? 4.385 -27.954 38.901 1.00 11.62 344 LEU B CA 1
ATOM 8195 C C . LEU B 1 346 ? 3.031 -28.652 38.993 1.00 13.25 344 LEU B C 1
ATOM 8196 O O . LEU B 1 346 ? 1.978 -28.009 39.019 1.00 14.06 344 LEU B O 1
ATOM 8201 N N . ASP B 1 347 ? 3.059 -29.974 39.022 1.00 12.97 345 ASP B N 1
ATOM 8202 C CA . ASP B 1 347 ? 1.906 -30.711 39.511 1.00 11.75 345 ASP B CA 1
ATOM 8203 C C . ASP B 1 347 ? 2.242 -31.287 40.873 1.00 13.47 345 ASP B C 1
ATOM 8204 O O . ASP B 1 347 ? 3.004 -32.263 40.990 1.00 14.22 345 ASP B O 1
ATOM 8209 N N . SER B 1 348 ? 1.657 -30.692 41.903 1.00 11.88 346 SER B N 1
ATOM 8210 C CA . SER B 1 348 ? 1.748 -31.229 43.259 1.00 13.11 346 SER B CA 1
ATOM 8211 C C . SER B 1 348 ? 1.000 -32.558 43.349 1.00 14.13 346 SER B C 1
ATOM 8212 O O . SER B 1 348 ? 0.145 -32.850 42.509 1.00 16.28 346 SER B O 1
ATOM 8215 N N . ILE B 1 349 ? 1.326 -33.384 44.342 1.00 15.26 347 ILE B N 1
ATOM 8216 C CA . ILE B 1 349 ? 0.571 -34.626 44.530 1.00 15.10 347 ILE B CA 1
ATOM 8217 C C . ILE B 1 349 ? -0.554 -34.419 45.541 1.00 16.45 347 ILE B C 1
ATOM 8218 O O . ILE B 1 349 ? -1.193 -35.389 45.981 1.00 15.02 347 ILE B O 1
ATOM 8223 N N . ARG B 1 350 ? -0.795 -33.159 45.901 1.00 13.33 348 ARG B N 1
ATOM 8224 C CA . ARG B 1 350 ? -1.948 -32.806 46.742 1.00 15.80 348 ARG B CA 1
ATOM 8225 C C . ARG B 1 350 ? -3.212 -32.911 45.900 1.00 16.75 348 ARG B C 1
ATOM 8226 O O . ARG B 1 350 ? -3.193 -32.657 44.681 1.00 17.83 348 ARG B O 1
ATOM 8234 N N . ARG B 1 351 ? -4.310 -33.285 46.545 1.00 16.16 349 ARG B N 1
ATOM 8235 C CA . ARG B 1 351 ? -5.595 -33.418 45.860 1.00 17.00 349 ARG B CA 1
ATOM 8236 C C . ARG B 1 351 ? -6.718 -33.582 46.890 1.00 18.25 349 ARG B C 1
ATOM 8237 O O . ARG B 1 351 ? -6.468 -33.946 48.052 1.00 17.63 349 ARG B O 1
ATOM 8245 N N . ARG B 1 352 ? -7.951 -33.322 46.470 1.00 18.88 350 ARG B N 1
ATOM 8246 C CA . ARG B 1 352 ? -9.107 -33.532 47.340 1.00 19.45 350 ARG B CA 1
ATOM 8247 C C . ARG B 1 352 ? -9.526 -35.009 47.336 1.00 23.02 350 ARG B C 1
ATOM 8248 O O . ARG B 1 352 ? -9.431 -35.688 46.301 1.00 22.27 350 ARG B O 1
ATOM 8256 N N . ASP B 1 353 ? -9.968 -35.510 48.488 1.00 22.80 351 ASP B N 1
ATOM 8257 C CA . ASP B 1 353 ? -10.597 -36.830 48.551 1.00 25.83 351 ASP B CA 1
ATOM 8258 C C . ASP B 1 353 ? -11.746 -36.927 47.553 1.00 28.00 351 ASP B C 1
ATOM 8259 O O . ASP B 1 353 ? -12.342 -35.905 47.160 1.00 26.68 351 ASP B O 1
ATOM 8272 N N . ARG B 1 359 ? -17.157 -37.881 43.248 1.00 35.48 357 ARG B N 1
ATOM 8273 C CA . ARG B 1 359 ? -17.181 -36.432 43.460 1.00 37.51 357 ARG B CA 1
ATOM 8274 C C . ARG B 1 359 ? -16.184 -35.964 44.522 1.00 33.55 357 ARG B C 1
ATOM 8275 O O . ARG B 1 359 ? -15.779 -36.722 45.409 1.00 32.07 357 ARG B O 1
ATOM 8283 N N . ARG B 1 360 ? -15.805 -34.697 44.438 1.00 34.57 358 ARG B N 1
ATOM 8284 C CA . ARG B 1 360 ? -14.793 -34.167 45.337 1.00 28.95 358 ARG B CA 1
ATOM 8285 C C . ARG B 1 360 ? -15.373 -33.632 46.627 1.00 29.27 358 ARG B C 1
ATOM 8286 O O . ARG B 1 360 ? -16.410 -32.955 46.639 1.00 33.38 358 ARG B O 1
ATOM 8294 N N . THR B 1 361 ? -14.688 -33.933 47.720 1.00 26.73 359 THR B N 1
ATOM 8295 C CA . THR B 1 361 ? -15.128 -33.473 49.026 1.00 28.53 359 THR B CA 1
ATOM 8296 C C . THR B 1 361 ? -13.934 -33.164 49.915 1.00 26.76 359 THR B C 1
ATOM 8297 O O . THR B 1 361 ? -12.880 -33.806 49.806 1.00 30.88 359 THR B O 1
ATOM 8301 N N . GLY B 1 362 ? -14.099 -32.185 50.798 1.00 30.72 360 GLY B N 1
ATOM 8302 C CA . GLY B 1 362 ? -13.067 -31.835 51.755 1.00 28.45 360 GLY B CA 1
ATOM 8303 C C . GLY B 1 362 ? -11.951 -30.977 51.185 1.00 26.41 360 GLY B C 1
ATOM 8304 O O . GLY B 1 362 ? -11.990 -30.568 50.020 1.00 24.50 360 GLY B O 1
ATOM 8305 N N . PRO B 1 363 ? -10.927 -30.714 52.002 1.00 26.10 361 PRO B N 1
ATOM 8306 C CA . PRO B 1 363 ? -9.859 -29.800 51.584 1.00 24.66 361 PRO B CA 1
ATOM 8307 C C . PRO B 1 363 ? -8.857 -30.513 50.691 1.00 24.29 361 PRO B C 1
ATOM 8308 O O . PRO B 1 363 ? -8.858 -31.749 50.630 1.00 22.15 361 PRO B O 1
ATOM 8312 N N . SER B 1 364 ? -8.012 -29.755 49.999 1.00 20.19 362 SER B N 1
ATOM 8313 C CA . SER B 1 364 ? -6.933 -30.386 49.255 1.00 24.07 362 SER B CA 1
ATOM 8314 C C . SER B 1 364 ? -5.940 -30.912 50.278 1.00 18.33 362 SER B C 1
ATOM 8315 O O . SER B 1 364 ? -5.501 -30.166 51.135 1.00 20.93 362 SER B O 1
ATOM 8318 N N . CYS B 1 365 ? -5.616 -32.201 50.202 1.00 18.23 363 CYS B N 1
ATOM 8319 C CA . CYS B 1 365 ? -4.688 -32.828 51.139 1.00 19.10 363 CYS B CA 1
ATOM 8320 C C . CYS B 1 365 ? -3.870 -33.938 50.468 1.00 17.60 363 CYS B C 1
ATOM 8321 O O . CYS B 1 365 ? -3.912 -34.120 49.258 1.00 16.03 363 CYS B O 1
ATOM 8324 N N . TYR B 1 366 ? -3.140 -34.698 51.266 1.00 16.00 364 TYR B N 1
ATOM 8325 C CA . TYR B 1 366 ? -2.303 -35.775 50.725 1.00 18.82 364 TYR B CA 1
ATOM 8326 C C . TYR B 1 366 ? -2.875 -37.125 51.145 1.00 21.60 364 TYR B C 1
ATOM 8327 O O . TYR B 1 366 ? -3.231 -37.310 52.317 1.00 21.45 364 TYR B O 1
ATOM 8336 N N . ARG B 1 367 ? -3.000 -38.054 50.196 1.00 21.68 365 ARG B N 1
ATOM 8337 C CA . ARG B 1 367 ? -3.441 -39.415 50.534 1.00 22.15 365 ARG B CA 1
ATOM 8338 C C . ARG B 1 367 ? -2.410 -40.156 51.370 1.00 20.45 365 ARG B C 1
ATOM 8339 O O . ARG B 1 367 ? -1.222 -39.847 51.316 1.00 14.97 365 ARG B O 1
ATOM 8347 N N . LYS B 1 368 ? -2.877 -41.142 52.138 1.00 21.57 366 LYS B N 1
ATOM 8348 C CA . LYS B 1 368 ? -2.022 -41.911 53.040 1.00 20.67 366 LYS B CA 1
ATOM 8349 C C . LYS B 1 368 ? -0.775 -42.438 52.337 1.00 20.10 366 LYS B C 1
ATOM 8350 O O . LYS B 1 368 ? -0.820 -42.783 51.148 1.00 21.54 366 LYS B O 1
ATOM 8356 N N . TRP B 1 369 ? 0.337 -42.465 53.070 1.00 17.80 367 TRP B N 1
ATOM 8357 C CA . TRP B 1 369 ? 1.603 -43.031 52.598 1.00 20.52 367 TRP B CA 1
ATOM 8358 C C . TRP B 1 369 ? 2.232 -42.244 51.465 1.00 20.08 367 TRP B C 1
ATOM 8359 O O . TRP B 1 369 ? 3.063 -42.788 50.740 1.00 19.83 367 TRP B O 1
ATOM 8370 N N . THR B 1 370 ? 1.839 -40.981 51.298 1.00 17.04 368 THR B N 1
ATOM 8371 C CA . THR B 1 370 ? 2.461 -40.136 50.278 1.00 18.12 368 THR B CA 1
ATOM 8372 C C . THR B 1 370 ? 2.925 -38.826 50.899 1.00 19.60 368 THR B C 1
ATOM 8373 O O . THR B 1 370 ? 2.206 -38.240 51.702 1.00 20.30 368 THR B O 1
ATOM 8377 N N . VAL B 1 371 ? 4.117 -38.367 50.533 1.00 18.24 369 VAL B N 1
ATOM 8378 C CA . VAL B 1 371 ? 4.697 -37.197 51.197 1.00 17.96 369 VAL B CA 1
ATOM 8379 C C . VAL B 1 371 ? 5.316 -36.287 50.137 1.00 14.59 369 VAL B C 1
ATOM 8380 O O . VAL B 1 371 ? 5.705 -36.765 49.073 1.00 15.59 369 VAL B O 1
ATOM 8384 N N . GLU B 1 372 ? 5.331 -34.977 50.395 1.00 18.10 370 GLU B N 1
ATOM 8385 C CA . GLU B 1 372 ? 5.816 -33.988 49.426 1.00 16.43 370 GLU B CA 1
ATOM 8386 C C . GLU B 1 372 ? 6.768 -33.047 50.158 1.00 14.25 370 GLU B C 1
ATOM 8387 O O . GLU B 1 372 ? 6.390 -32.401 51.138 1.00 18.78 370 GLU B O 1
ATOM 8393 N N . TYR B 1 373 ? 8.014 -33.000 49.711 1.00 12.62 371 TYR B N 1
ATOM 8394 C CA . TYR B 1 373 ? 9.050 -32.215 50.383 1.00 16.58 371 TYR B CA 1
ATOM 8395 C C . TYR B 1 373 ? 9.471 -31.048 49.518 1.00 15.65 371 TYR B C 1
ATOM 8396 O O . TYR B 1 373 ? 9.711 -31.210 48.310 1.00 12.38 371 TYR B O 1
ATOM 8405 N N . ALA B 1 374 ? 9.557 -29.870 50.122 1.00 16.24 372 ALA B N 1
ATOM 8406 C CA . ALA B 1 374 ? 10.015 -28.690 49.375 1.00 16.43 372 ALA B CA 1
ATOM 8407 C C . ALA B 1 374 ? 11.537 -28.607 49.463 1.00 18.83 372 ALA B C 1
ATOM 8408 O O . ALA B 1 374 ? 12.092 -28.710 50.559 1.00 14.85 372 ALA B O 1
ATOM 8410 N N . TYR B 1 375 ? 12.181 -28.385 48.316 1.00 14.31 373 TYR B N 1
ATOM 8411 C CA . TYR B 1 375 ? 13.641 -28.313 48.168 1.00 14.75 373 TYR B CA 1
ATOM 8412 C C . TYR B 1 375 ? 14.085 -27.007 47.467 1.00 13.47 373 TYR B C 1
ATOM 8413 O O . TYR B 1 375 ? 13.342 -26.432 46.678 1.00 16.60 373 TYR B O 1
ATOM 8422 N N . PRO B 1 376 ? 15.308 -26.539 47.755 1.00 13.52 374 PRO B N 1
ATOM 8423 C CA . PRO B 1 376 ? 15.784 -25.293 47.164 1.00 14.82 374 PRO B CA 1
ATOM 8424 C C . PRO B 1 376 ? 16.296 -25.541 45.758 1.00 12.33 374 PRO B C 1
ATOM 8425 O O . PRO B 1 376 ? 16.620 -26.685 45.404 1.00 14.05 374 PRO B O 1
ATOM 8429 N N . GLY B 1 377 ? 16.381 -24.472 44.977 1.00 15.76 375 GLY B N 1
ATOM 8430 C CA . GLY B 1 377 ? 16.915 -24.550 43.635 1.00 12.47 375 GLY B CA 1
ATOM 8431 C C . GLY B 1 377 ? 15.832 -24.620 42.591 1.00 10.72 375 GLY B C 1
ATOM 8432 O O . GLY B 1 377 ? 14.640 -24.685 42.904 1.00 14.38 375 GLY B O 1
ATOM 8433 N N . VAL B 1 378 ? 16.242 -24.588 41.335 1.00 10.12 376 VAL B N 1
ATOM 8434 C CA . VAL B 1 378 ? 15.296 -24.657 40.249 1.00 8.80 376 VAL B CA 1
ATOM 8435 C C . VAL B 1 378 ? 15.105 -26.119 39.828 1.00 13.25 376 VAL B C 1
ATOM 8436 O O . VAL B 1 378 ? 15.547 -27.036 40.534 1.00 11.08 376 VAL B O 1
ATOM 8440 N N . HIS B 1 379 ? 14.437 -26.321 38.696 1.00 12.01 377 HIS B N 1
ATOM 8441 C CA . HIS B 1 379 ? 13.912 -27.625 38.290 1.00 12.69 377 HIS B CA 1
ATOM 8442 C C . HIS B 1 379 ? 14.964 -28.761 38.380 1.00 12.70 377 HIS B C 1
ATOM 8443 O O . HIS B 1 379 ? 14.766 -29.788 39.065 1.00 12.79 377 HIS B O 1
ATOM 8450 N N . SER B 1 380 ? 16.098 -28.547 37.722 1.00 13.65 378 SER B N 1
ATOM 8451 C CA . SER B 1 380 ? 17.161 -29.549 37.686 1.00 14.25 378 SER B CA 1
ATOM 8452 C C . SER B 1 380 ? 18.094 -29.526 38.908 1.00 15.54 378 SER B C 1
ATOM 8453 O O . SER B 1 380 ? 18.952 -30.411 39.069 1.00 15.13 378 SER B O 1
ATOM 8456 N N . ASP B 1 381 ? 17.919 -28.524 39.764 1.00 13.05 379 ASP B N 1
ATOM 8457 C CA . ASP B 1 381 ? 18.531 -28.526 41.095 1.00 15.18 379 ASP B CA 1
ATOM 8458 C C . ASP B 1 381 ? 17.847 -29.549 41.991 1.00 14.37 379 ASP B C 1
ATOM 8459 O O . ASP B 1 381 ? 18.363 -29.894 43.058 1.00 14.26 379 ASP B O 1
ATOM 8464 N N . VAL B 1 382 ? 16.683 -30.028 41.562 1.00 15.78 380 VAL B N 1
ATOM 8465 C CA . VAL B 1 382 ? 15.970 -31.060 42.316 1.00 14.35 380 VAL B CA 1
ATOM 8466 C C . VAL B 1 382 ? 16.032 -32.390 41.581 1.00 19.14 380 VAL B C 1
ATOM 8467 O O . VAL B 1 382 ? 16.320 -33.437 42.195 1.00 16.38 380 VAL B O 1
ATOM 8471 N N . GLY B 1 383 ? 15.764 -32.359 40.274 1.00 13.26 381 GLY B N 1
ATOM 8472 C CA . GLY B 1 383 ? 15.847 -33.594 39.503 1.00 14.12 381 GLY B CA 1
ATOM 8473 C C . GLY B 1 383 ? 17.227 -34.055 39.066 1.00 16.71 381 GLY B C 1
ATOM 8474 O O . GLY B 1 383 ? 17.423 -35.232 38.691 1.00 17.40 381 GLY B O 1
ATOM 8475 N N . GLY B 1 384 ? 18.201 -33.157 39.124 1.00 15.31 382 GLY B N 1
ATOM 8476 C CA . GLY B 1 384 ? 19.527 -33.483 38.630 1.00 14.81 382 GLY B CA 1
ATOM 8477 C C . GLY B 1 384 ? 19.596 -33.134 37.158 1.00 17.43 382 GLY B C 1
ATOM 8478 O O . GLY B 1 384 ? 18.562 -32.889 36.523 1.00 12.98 382 GLY B O 1
ATOM 8479 N N . GLY B 1 385 ? 20.810 -33.102 36.614 1.00 18.32 383 GLY B N 1
ATOM 8480 C CA . GLY B 1 385 ? 20.980 -32.901 35.191 1.00 18.55 383 GLY B CA 1
ATOM 8481 C C . GLY B 1 385 ? 21.872 -31.726 34.828 1.00 22.29 383 GLY B C 1
ATOM 8482 O O . GLY B 1 385 ? 22.184 -31.543 33.646 1.00 19.71 383 GLY B O 1
ATOM 8483 N N . TYR B 1 386 ? 22.274 -30.923 35.817 1.00 16.17 384 TYR B N 1
ATOM 8484 C CA . TYR B 1 386 ? 23.237 -29.862 35.546 1.00 16.53 384 TYR B CA 1
ATOM 8485 C C . TYR B 1 386 ? 24.637 -30.451 35.617 1.00 21.46 384 TYR B C 1
ATOM 8486 O O . TYR B 1 386 ? 24.926 -31.258 36.503 1.00 20.25 384 TYR B O 1
ATOM 8495 N N . GLY B 1 387 ? 25.497 -30.051 34.686 1.00 23.98 385 GLY B N 1
ATOM 8496 C CA . GLY B 1 387 ? 26.887 -30.473 34.696 1.00 24.42 385 GLY B CA 1
ATOM 8497 C C . GLY B 1 387 ? 27.776 -29.613 35.580 1.00 22.05 385 GLY B C 1
ATOM 8498 O O . GLY B 1 387 ? 27.440 -28.470 35.907 1.00 23.64 385 GLY B O 1
ATOM 8499 N N . VAL B 1 388 ? 28.920 -30.168 35.968 1.00 26.75 386 VAL B N 1
ATOM 8500 C CA . VAL B 1 388 ? 29.853 -29.485 36.862 1.00 23.37 386 VAL B CA 1
ATOM 8501 C C . VAL B 1 388 ? 30.197 -28.115 36.288 1.00 19.01 386 VAL B C 1
ATOM 8502 O O . VAL B 1 388 ? 30.433 -27.986 35.099 1.00 19.62 386 VAL B O 1
ATOM 8506 N N . GLY B 1 389 ? 30.155 -27.083 37.112 1.00 19.11 387 GLY B N 1
ATOM 8507 C CA . GLY B 1 389 ? 30.540 -25.763 36.645 1.00 20.72 387 GLY B CA 1
ATOM 8508 C C . GLY B 1 389 ? 29.522 -24.979 35.834 1.00 18.70 387 GLY B C 1
ATOM 8509 O O . GLY B 1 389 ? 29.770 -23.812 35.537 1.00 19.06 387 GLY B O 1
ATOM 8510 N N . ASN B 1 390 ? 28.402 -25.597 35.460 1.00 20.73 388 ASN B N 1
ATOM 8511 C CA . ASN B 1 390 ? 27.382 -24.898 34.666 1.00 17.83 388 ASN B CA 1
ATOM 8512 C C . ASN B 1 390 ? 26.882 -23.674 35.429 1.00 18.78 388 ASN B C 1
ATOM 8513 O O . ASN B 1 390 ? 26.594 -23.754 36.635 1.00 16.62 388 ASN B O 1
ATOM 8518 N N . GLN B 1 391 ? 26.855 -22.529 34.744 1.00 19.86 389 GLN B N 1
ATOM 8519 C CA . GLN B 1 391 ? 26.455 -21.254 35.355 1.00 17.15 389 GLN B CA 1
ATOM 8520 C C . GLN B 1 391 ? 27.315 -20.900 36.562 1.00 18.96 389 GLN B C 1
ATOM 8521 O O . GLN B 1 391 ? 26.907 -20.116 37.424 1.00 20.13 389 GLN B O 1
ATOM 8527 N N . GLY B 1 392 ? 28.511 -21.480 36.622 1.00 14.77 390 GLY B N 1
ATOM 8528 C CA . GLY B 1 392 ? 29.408 -21.245 37.736 1.00 18.79 390 GLY B CA 1
ATOM 8529 C C . GLY B 1 392 ? 28.966 -21.926 39.018 1.00 16.25 390 GLY B C 1
ATOM 8530 O O . GLY B 1 392 ? 29.395 -21.540 40.114 1.00 16.14 390 GLY B O 1
ATOM 8531 N N . LYS B 1 393 ? 28.080 -22.911 38.892 1.00 16.17 391 LYS B N 1
ATOM 8532 C CA . LYS B 1 393 ? 27.639 -23.664 40.057 1.00 17.00 391 LYS B CA 1
ATOM 8533 C C . LYS B 1 393 ? 28.400 -24.981 40.107 1.00 15.14 391 LYS B C 1
ATOM 8534 O O . LYS B 1 393 ? 28.734 -25.540 39.071 1.00 18.59 391 LYS B O 1
ATOM 8540 N N . ALA B 1 394 ? 28.675 -25.468 41.315 1.00 19.78 392 ALA B N 1
ATOM 8541 C CA . ALA B 1 394 ? 29.400 -26.722 41.516 1.00 16.46 392 ALA B CA 1
ATOM 8542 C C . ALA B 1 394 ? 30.694 -26.838 40.709 1.00 19.71 392 ALA B C 1
ATOM 8543 O O . ALA B 1 394 ? 30.964 -27.876 40.099 1.00 17.96 392 ALA B O 1
ATOM 8545 N N . VAL B 1 395 ? 31.498 -25.776 40.713 1.00 19.79 393 VAL B N 1
ATOM 8546 C CA . VAL B 1 395 ? 32.769 -25.783 39.983 1.00 19.59 393 VAL B CA 1
ATOM 8547 C C . VAL B 1 395 ? 33.722 -26.901 40.450 1.00 20.83 393 VAL B C 1
ATOM 8548 O O . VAL B 1 395 ? 34.378 -27.556 39.629 1.00 20.64 393 VAL B O 1
ATOM 8552 N N . GLY B 1 396 ? 33.749 -27.144 41.757 1.00 24.42 394 GLY B N 1
ATOM 8553 C CA . GLY B 1 396 ? 34.655 -28.125 42.341 1.00 25.84 394 GLY B CA 1
ATOM 8554 C C . GLY B 1 396 ? 34.363 -29.572 41.996 1.00 27.55 394 GLY B C 1
ATOM 8555 O O . GLY B 1 396 ? 35.231 -30.441 42.159 1.00 29.24 394 GLY B O 1
ATOM 8556 N N . GLY B 1 397 ? 33.146 -29.842 41.524 1.00 24.86 395 GLY B N 1
ATOM 8557 C CA . GLY B 1 397 ? 32.782 -31.188 41.120 1.00 23.03 395 GLY B CA 1
ATOM 8558 C C . GLY B 1 397 ? 31.364 -31.628 41.460 1.00 24.61 395 GLY B C 1
ATOM 8559 O O . GLY B 1 397 ? 30.559 -30.884 42.046 1.00 16.96 395 GLY B O 1
ATOM 8560 N N . SER B 1 398 ? 31.062 -32.870 41.109 1.00 20.23 396 SER B N 1
ATOM 8561 C CA . SER B 1 398 ? 29.701 -33.357 41.206 1.00 20.66 396 SER B CA 1
ATOM 8562 C C . SER B 1 398 ? 29.245 -33.400 42.660 1.00 22.18 396 SER B C 1
ATOM 8563 O O . SER B 1 398 ? 28.046 -33.313 42.937 1.00 19.90 396 SER B O 1
ATOM 8566 N N . GLU B 1 399 ? 30.197 -33.498 43.592 1.00 22.17 397 GLU B N 1
ATOM 8567 C CA . GLU B 1 399 ? 29.856 -33.549 45.017 1.00 22.93 397 GLU B CA 1
ATOM 8568 C C . GLU B 1 399 ? 29.426 -32.187 45.550 1.00 19.81 397 GLU B C 1
ATOM 8569 O O . GLU B 1 399 ? 29.046 -32.069 46.718 1.00 21.60 397 GLU B O 1
ATOM 8575 N N . PHE B 1 400 ? 29.477 -31.163 44.699 1.00 19.61 398 PHE B N 1
ATOM 8576 C CA . PHE B 1 400 ? 29.017 -29.822 45.084 1.00 20.55 398 PHE B CA 1
ATOM 8577 C C . PHE B 1 400 ? 27.698 -29.430 44.424 1.00 20.09 398 PHE B C 1
ATOM 8578 O O . PHE B 1 400 ? 27.218 -28.299 44.590 1.00 18.98 398 PHE B O 1
ATOM 8586 N N . LEU B 1 401 ? 27.118 -30.366 43.683 1.00 18.42 399 LEU B N 1
ATOM 8587 C CA . LEU B 1 401 ? 25.877 -30.125 42.964 1.00 19.18 399 LEU B CA 1
ATOM 8588 C C . LEU B 1 401 ? 24.710 -30.237 43.926 1.00 18.35 399 LEU B C 1
ATOM 8589 O O . LEU B 1 401 ? 24.601 -31.220 44.672 1.00 19.91 399 LEU B O 1
ATOM 8594 N N . LEU B 1 402 ? 23.834 -29.240 43.905 1.00 13.95 400 LEU B N 1
ATOM 8595 C CA . LEU B 1 402 ? 22.736 -29.166 44.859 1.00 17.68 400 LEU B CA 1
ATOM 8596 C C . LEU B 1 402 ? 21.847 -30.415 44.799 1.00 16.27 400 LEU B C 1
ATOM 8597 O O . LEU B 1 402 ? 21.436 -30.975 45.833 1.00 18.05 400 LEU B O 1
ATOM 8602 N N . SER B 1 403 ? 21.600 -30.860 43.571 1.00 14.05 401 SER B N 1
ATOM 8603 C CA . SER B 1 403 ? 20.720 -31.992 43.299 1.00 17.67 401 SER B CA 1
ATOM 8604 C C . SER B 1 403 ? 21.175 -33.299 43.963 1.00 18.21 401 SER B C 1
ATOM 8605 O O . SER B 1 403 ? 20.407 -34.256 44.058 1.00 17.60 401 SER B O 1
ATOM 8608 N N . GLN B 1 404 ? 22.424 -33.344 44.405 1.00 17.87 402 GLN B N 1
ATOM 8609 C CA . GLN B 1 404 ? 22.910 -34.517 45.124 1.00 19.38 402 GLN B CA 1
ATOM 8610 C C . GLN B 1 404 ? 22.124 -34.749 46.409 1.00 20.39 402 GLN B C 1
ATOM 8611 O O . GLN B 1 404 ? 21.831 -35.908 46.763 1.00 21.08 402 GLN B O 1
ATOM 8617 N N . ILE B 1 405 ? 21.721 -33.672 47.086 1.00 19.80 403 ILE B N 1
ATOM 8618 C CA . ILE B 1 405 ? 21.021 -33.890 48.363 1.00 19.18 403 ILE B CA 1
ATOM 8619 C C . ILE B 1 405 ? 19.709 -34.648 48.133 1.00 20.88 403 ILE B C 1
ATOM 8620 O O . ILE B 1 405 ? 19.482 -35.743 48.696 1.00 16.95 403 ILE B O 1
ATOM 8625 N N . ALA B 1 406 ? 18.845 -34.067 47.300 1.00 19.78 404 ALA B N 1
ATOM 8626 C CA . ALA B 1 406 ? 17.606 -34.749 46.923 1.00 17.27 404 ALA B CA 1
ATOM 8627 C C . ALA B 1 406 ? 17.913 -36.172 46.450 1.00 15.25 404 ALA B C 1
ATOM 8628 O O . ALA B 1 406 ? 17.159 -37.113 46.756 1.00 18.04 404 ALA B O 1
ATOM 8630 N N . LEU B 1 407 ? 19.040 -36.353 45.755 1.00 18.35 405 LEU B N 1
ATOM 8631 C CA . LEU B 1 407 ? 19.333 -37.699 45.230 1.00 18.24 405 LEU B CA 1
ATOM 8632 C C . LEU B 1 407 ? 19.420 -38.666 46.410 1.00 16.92 405 LEU B C 1
ATOM 8633 O O . LEU B 1 407 ? 18.708 -39.693 46.482 1.00 17.40 405 LEU B O 1
ATOM 8638 N N . GLN B 1 408 ? 20.230 -38.286 47.383 1.00 14.75 406 GLN B N 1
ATOM 8639 C CA . GLN B 1 408 ? 20.418 -39.174 48.513 1.00 22.73 406 GLN B CA 1
ATOM 8640 C C . GLN B 1 408 ? 19.081 -39.387 49.203 1.00 20.29 406 GLN B C 1
ATOM 8641 O O . GLN B 1 408 ? 18.731 -40.529 49.585 1.00 20.97 406 GLN B O 1
ATOM 8647 N N . HIS B 1 409 ? 18.298 -38.315 49.297 1.00 17.77 407 HIS B N 1
ATOM 8648 C CA . HIS B 1 409 ? 17.076 -38.426 50.062 1.00 20.20 407 HIS B CA 1
ATOM 8649 C C . HIS B 1 409 ? 16.227 -39.488 49.361 1.00 22.13 407 HIS B C 1
ATOM 8650 O O . HIS B 1 409 ? 15.720 -40.425 50.011 1.00 20.11 407 HIS B O 1
ATOM 8665 N N . TYR B 1 411 ? 17.076 -41.835 47.472 1.00 18.07 409 TYR B N 1
ATOM 8666 C CA . TYR B 1 411 ? 17.696 -43.131 47.626 1.00 18.19 409 TYR B CA 1
ATOM 8667 C C . TYR B 1 411 ? 17.242 -43.735 48.950 1.00 21.76 409 TYR B C 1
ATOM 8668 O O . TYR B 1 411 ? 16.760 -44.880 49.001 1.00 21.42 409 TYR B O 1
ATOM 8677 N N . ALA B 1 412 ? 17.334 -42.932 50.009 1.00 19.86 410 ALA B N 1
ATOM 8678 C CA . ALA B 1 412 ? 17.090 -43.463 51.334 1.00 18.83 410 ALA B CA 1
ATOM 8679 C C . ALA B 1 412 ? 15.635 -43.894 51.395 1.00 23.13 410 ALA B C 1
ATOM 8680 O O . ALA B 1 412 ? 15.321 -44.996 51.884 1.00 20.63 410 ALA B O 1
ATOM 8682 N N . GLU B 1 413 ? 14.757 -43.065 50.820 1.00 20.29 411 GLU B N 1
ATOM 8683 C CA . GLU B 1 413 ? 13.326 -43.341 50.890 1.00 17.03 411 GLU B CA 1
ATOM 8684 C C . GLU B 1 413 ? 13.059 -44.635 50.163 1.00 23.15 411 GLU B C 1
ATOM 8685 O O . GLU B 1 413 ? 12.215 -45.430 50.591 1.00 21.06 411 GLU B O 1
ATOM 8691 N N . ALA B 1 414 ? 13.798 -44.854 49.077 1.00 20.97 412 ALA B N 1
ATOM 8692 C CA . ALA B 1 414 ? 13.523 -45.995 48.235 1.00 20.83 412 ALA B CA 1
ATOM 8693 C C . ALA B 1 414 ? 14.083 -47.215 48.942 1.00 22.80 412 ALA B C 1
ATOM 8694 O O . ALA B 1 414 ? 13.513 -48.306 48.866 1.00 23.08 412 ALA B O 1
ATOM 8696 N N . PHE B 1 415 ? 15.173 -47.018 49.677 1.00 25.27 413 PHE B N 1
ATOM 8697 C CA . PHE B 1 415 ? 15.807 -48.153 50.327 1.00 23.87 413 PHE B CA 1
ATOM 8698 C C . PHE B 1 415 ? 14.886 -48.675 51.436 1.00 24.71 413 PHE B C 1
ATOM 8699 O O . PHE B 1 415 ? 14.671 -49.891 51.569 1.00 25.24 413 PHE B O 1
ATOM 8707 N N . GLU B 1 416 ? 14.322 -47.744 52.203 1.00 24.04 414 GLU B N 1
ATOM 8708 C CA . GLU B 1 416 ? 13.428 -48.067 53.307 1.00 26.77 414 GLU B CA 1
ATOM 8709 C C . GLU B 1 416 ? 12.195 -48.791 52.823 1.00 26.05 414 GLU B C 1
ATOM 8710 O O . GLU B 1 416 ? 11.632 -49.624 53.537 1.00 23.53 414 GLU B O 1
ATOM 8716 N N . ALA B 1 417 ? 11.746 -48.443 51.620 1.00 21.49 415 ALA B N 1
ATOM 8717 C CA . ALA B 1 417 ? 10.515 -49.027 51.100 1.00 25.12 415 ALA B CA 1
ATOM 8718 C C . ALA B 1 417 ? 10.797 -50.371 50.440 1.00 18.72 415 ALA B C 1
ATOM 8719 O O . ALA B 1 417 ? 9.885 -51.056 49.979 1.00 23.74 415 ALA B O 1
ATOM 8721 N N . GLY B 1 418 ? 12.063 -50.759 50.420 1.00 22.48 416 GLY B N 1
ATOM 8722 C CA . GLY B 1 418 ? 12.437 -52.086 49.951 1.00 26.67 416 GLY B CA 1
ATOM 8723 C C . GLY B 1 418 ? 12.954 -52.173 48.520 1.00 25.78 416 GLY B C 1
ATOM 8724 O O . GLY B 1 418 ? 12.999 -53.262 47.940 1.00 24.16 416 GLY B O 1
ATOM 8725 N N . ALA B 1 419 ? 13.358 -51.042 47.948 1.00 24.55 417 ALA B N 1
ATOM 8726 C CA . ALA B 1 419 ? 13.896 -51.040 46.579 1.00 21.70 417 ALA B CA 1
ATOM 8727 C C . ALA B 1 419 ? 15.174 -51.870 46.406 1.00 23.17 417 ALA B C 1
ATOM 8728 O O . ALA B 1 419 ? 16.007 -51.928 47.310 1.00 26.01 417 ALA B O 1
ATOM 8730 N N . PRO B 1 420 ? 15.330 -52.519 45.233 1.00 21.79 418 PRO B N 1
ATOM 8731 C CA . PRO B 1 420 ? 16.517 -53.331 44.971 1.00 21.33 418 PRO B CA 1
ATOM 8732 C C . PRO B 1 420 ? 17.688 -52.440 44.600 1.00 20.89 418 PRO B C 1
ATOM 8733 O O . PRO B 1 420 ? 18.070 -52.341 43.424 1.00 23.18 418 PRO B O 1
ATOM 8737 N N . LEU B 1 421 ? 18.256 -51.794 45.608 1.00 19.22 419 LEU B N 1
ATOM 8738 C CA . LEU B 1 421 ? 19.319 -50.826 45.383 1.00 17.91 419 LEU B CA 1
ATOM 8739 C C . LEU B 1 421 ? 20.682 -51.368 45.818 1.00 21.49 419 LEU B C 1
ATOM 8740 O O . LEU B 1 421 ? 20.796 -52.061 46.838 1.00 22.35 419 LEU B O 1
ATOM 8745 N N . GLN B 1 422 ? 21.720 -51.064 45.047 1.00 24.07 420 GLN B N 1
ATOM 8746 C CA . GLN B 1 422 ? 23.080 -51.368 45.485 1.00 23.38 420 GLN B CA 1
ATOM 8747 C C . GLN B 1 422 ? 23.412 -50.528 46.724 1.00 31.35 420 GLN B C 1
ATOM 8748 O O . GLN B 1 422 ? 22.727 -49.526 47.010 1.00 24.25 420 GLN B O 1
ATOM 8754 N N . VAL B 1 423 ? 24.452 -50.938 47.456 1.00 27.81 421 VAL B N 1
ATOM 8755 C CA . VAL B 1 423 ? 24.987 -50.137 48.562 1.00 29.37 421 VAL B CA 1
ATOM 8756 C C . VAL B 1 423 ? 26.460 -49.865 48.276 1.00 28.99 421 VAL B C 1
ATOM 8757 O O . VAL B 1 423 ? 27.033 -50.507 47.394 1.00 29.45 421 VAL B O 1
ATOM 8761 N N . PRO B 1 424 ? 27.079 -48.900 48.993 1.00 27.85 422 PRO B N 1
ATOM 8762 C CA . PRO B 1 424 ? 28.536 -48.753 48.859 1.00 29.85 422 PRO B CA 1
ATOM 8763 C C . PRO B 1 424 ? 29.295 -49.968 49.425 1.00 29.24 422 PRO B C 1
ATOM 8764 O O . PRO B 1 424 ? 28.681 -50.798 50.104 1.00 27.53 422 PRO B O 1
ATOM 8768 N N . TRP B 1 436 ? 27.151 -57.918 43.062 1.00 37.25 434 TRP B N 1
ATOM 8769 C CA . TRP B 1 436 ? 26.027 -57.293 42.372 1.00 37.03 434 TRP B CA 1
ATOM 8770 C C . TRP B 1 436 ? 25.112 -56.521 43.329 1.00 36.58 434 TRP B C 1
ATOM 8771 O O . TRP B 1 436 ? 24.233 -55.771 42.894 1.00 30.37 434 TRP B O 1
ATOM 8782 N N . ARG B 1 437 ? 25.309 -56.719 44.631 1.00 33.92 435 ARG B N 1
ATOM 8783 C CA . ARG B 1 437 ? 24.571 -55.949 45.622 1.00 29.71 435 ARG B CA 1
ATOM 8784 C C . ARG B 1 437 ? 25.292 -54.658 46.000 1.00 30.54 435 ARG B C 1
ATOM 8785 O O . ARG B 1 437 ? 24.697 -53.780 46.629 1.00 26.90 435 ARG B O 1
ATOM 8793 N N . VAL B 1 438 ? 26.561 -54.540 45.608 1.00 28.66 436 VAL B N 1
ATOM 8794 C CA . VAL B 1 438 ? 27.378 -53.366 45.964 1.00 32.36 436 VAL B CA 1
ATOM 8795 C C . VAL B 1 438 ? 27.751 -52.480 44.769 1.00 27.41 436 VAL B C 1
ATOM 8796 O O . VAL B 1 438 ? 27.907 -52.970 43.654 1.00 30.62 436 VAL B O 1
ATOM 8808 N N . VAL B 1 440 ? 29.923 -50.205 42.177 1.00 31.37 438 VAL B N 1
ATOM 8809 C CA . VAL B 1 440 ? 31.231 -49.927 41.573 1.00 34.78 438 VAL B CA 1
ATOM 8810 C C . VAL B 1 440 ? 31.625 -48.464 41.892 1.00 36.10 438 VAL B C 1
ATOM 8811 O O . VAL B 1 440 ? 30.743 -47.615 42.039 1.00 27.38 438 VAL B O 1
ATOM 8815 N N . PRO B 1 441 ? 32.939 -48.179 42.044 1.00 33.56 439 PRO B N 1
ATOM 8816 C CA . PRO B 1 441 ? 33.444 -46.842 42.393 1.00 33.68 439 PRO B CA 1
ATOM 8817 C C . PRO B 1 441 ? 32.744 -45.674 41.681 1.00 33.12 439 PRO B C 1
ATOM 8818 O O . PRO B 1 441 ? 32.313 -44.735 42.346 1.00 33.21 439 PRO B O 1
ATOM 8822 N N . LYS B 1 442 ? 32.633 -45.747 40.357 1.00 30.51 440 LYS B N 1
ATOM 8823 C CA . LYS B 1 442 ? 31.998 -44.710 39.546 1.00 27.09 440 LYS B CA 1
ATOM 8824 C C . LYS B 1 442 ? 30.560 -44.357 39.996 1.00 27.00 440 LYS B C 1
ATOM 8825 O O . LYS B 1 442 ? 30.171 -43.164 40.083 1.00 24.90 440 LYS B O 1
ATOM 8831 N N . ILE B 1 443 ? 29.783 -45.402 40.289 1.00 25.05 441 ILE B N 1
ATOM 8832 C CA . ILE B 1 443 ? 28.398 -45.249 40.719 1.00 26.16 441 ILE B CA 1
ATOM 8833 C C . ILE B 1 443 ? 28.312 -44.723 42.158 1.00 26.98 441 ILE B C 1
ATOM 8834 O O . ILE B 1 443 ? 27.454 -43.895 42.479 1.00 28.74 441 ILE B O 1
ATOM 8839 N N . GLU B 1 444 ? 29.197 -45.180 43.034 1.00 24.20 442 GLU B N 1
ATOM 8840 C CA . GLU B 1 444 ? 29.243 -44.581 44.366 1.00 26.64 442 GLU B CA 1
ATOM 8841 C C . GLU B 1 444 ? 29.573 -43.093 44.245 1.00 23.92 442 GLU B C 1
ATOM 8842 O O . GLU B 1 444 ? 29.043 -42.251 44.979 1.00 30.24 442 GLU B O 1
ATOM 8848 N N . ALA B 1 445 ? 30.431 -42.764 43.292 1.00 24.82 443 ALA B N 1
ATOM 8849 C CA . ALA B 1 445 ? 30.878 -41.383 43.143 1.00 29.58 443 ALA B CA 1
ATOM 8850 C C . ALA B 1 445 ? 29.748 -40.524 42.588 1.00 27.89 443 ALA B C 1
ATOM 8851 O O . ALA B 1 445 ? 29.712 -39.306 42.818 1.00 26.94 443 ALA B O 1
ATOM 8853 N N . GLU B 1 446 ? 28.839 -41.162 41.849 1.00 24.29 444 GLU B N 1
ATOM 8854 C CA . GLU B 1 446 ? 27.619 -40.487 41.409 1.00 24.34 444 GLU B CA 1
ATOM 8855 C C . GLU B 1 446 ? 26.724 -40.007 42.564 1.00 22.64 444 GLU B C 1
ATOM 8856 O O . GLU B 1 446 ? 25.817 -39.194 42.361 1.00 21.14 444 GLU B O 1
ATOM 8862 N N . PHE B 1 447 ? 26.967 -40.514 43.769 1.00 22.64 445 PHE B N 1
ATOM 8863 C CA . PHE B 1 447 ? 26.123 -40.197 44.923 1.00 19.80 445 PHE B CA 1
ATOM 8864 C C . PHE B 1 447 ? 26.842 -39.333 45.963 1.00 23.00 445 PHE B C 1
ATOM 8865 O O . PHE B 1 447 ? 26.315 -39.123 47.061 1.00 22.55 445 PHE B O 1
ATOM 8873 N N . SER B 1 448 ? 28.037 -38.846 45.618 1.00 21.52 446 SER B N 1
ATOM 8874 C CA . SER B 1 448 ? 28.862 -38.060 46.544 1.00 26.97 446 SER B CA 1
ATOM 8875 C C . SER B 1 448 ? 28.213 -36.730 46.955 1.00 25.04 446 SER B C 1
ATOM 8876 O O . SER B 1 448 ? 27.660 -36.012 46.120 1.00 19.90 446 SER B O 1
ATOM 8879 N N . VAL B 1 449 ? 28.288 -36.419 48.247 1.00 24.58 447 VAL B N 1
ATOM 8880 C CA . VAL B 1 449 ? 27.881 -35.113 48.767 1.00 21.42 447 VAL B CA 1
ATOM 8881 C C . VAL B 1 449 ? 29.013 -34.567 49.629 1.00 23.85 447 VAL B C 1
ATOM 8882 O O . VAL B 1 449 ? 29.435 -35.238 50.573 1.00 23.68 447 VAL B O 1
ATOM 8886 N N . SER B 1 450 ? 29.508 -33.366 49.320 1.00 21.61 448 SER B N 1
ATOM 8887 C CA . SER B 1 450 ? 30.594 -32.779 50.105 1.00 20.91 448 SER B CA 1
ATOM 8888 C C . SER B 1 450 ? 30.041 -32.119 51.356 1.00 22.34 448 SER B C 1
ATOM 8889 O O . SER B 1 450 ? 28.849 -31.789 51.426 1.00 19.47 448 SER B O 1
ATOM 8892 N N . GLU B 1 451 ? 30.880 -31.906 52.363 1.00 23.18 449 GLU B N 1
ATOM 8893 C CA . GLU B 1 451 ? 30.329 -31.293 53.558 1.00 21.83 449 GLU B CA 1
ATOM 8894 C C . GLU B 1 451 ? 29.997 -29.818 53.336 1.00 19.11 449 GLU B C 1
ATOM 8895 O O . GLU B 1 451 ? 29.102 -29.294 53.977 1.00 22.78 449 GLU B O 1
ATOM 8901 N N . GLU B 1 452 ? 30.676 -29.151 52.412 1.00 19.42 450 GLU B N 1
ATOM 8902 C CA . GLU B 1 452 ? 30.319 -27.766 52.116 1.00 20.61 450 GLU B CA 1
ATOM 8903 C C . GLU B 1 452 ? 28.880 -27.686 51.586 1.00 21.07 450 GLU B C 1
ATOM 8904 O O . GLU B 1 452 ? 28.067 -26.847 52.045 1.00 22.44 450 GLU B O 1
ATOM 8910 N N . LEU B 1 453 ? 28.567 -28.583 50.645 1.00 20.88 451 LEU B N 1
ATOM 8911 C CA . LEU B 1 453 ? 27.206 -28.716 50.131 1.00 21.10 451 LEU B CA 1
ATOM 8912 C C . LEU B 1 453 ? 26.226 -28.982 51.269 1.00 19.83 451 LEU B C 1
ATOM 8913 O O . LEU B 1 453 ? 25.216 -28.280 51.397 1.00 19.67 451 LEU B O 1
ATOM 8918 N N . ALA B 1 454 ? 26.524 -29.971 52.107 1.00 17.22 452 ALA B N 1
ATOM 8919 C CA . ALA B 1 454 ? 25.653 -30.255 53.238 1.00 21.09 452 ALA B CA 1
ATOM 8920 C C . ALA B 1 454 ? 25.410 -29.015 54.109 1.00 17.07 452 ALA B C 1
ATOM 8921 O O . ALA B 1 454 ? 24.287 -28.724 54.457 1.00 17.28 452 ALA B O 1
ATOM 8923 N N . THR B 1 455 ? 26.454 -28.285 54.463 1.00 18.76 453 THR B N 1
ATOM 8924 C CA . THR B 1 455 ? 26.277 -27.134 55.347 1.00 20.00 453 THR B CA 1
ATOM 8925 C C . THR B 1 455 ? 25.416 -26.050 54.686 1.00 15.97 453 THR B C 1
ATOM 8926 O O . THR B 1 455 ? 24.516 -25.492 55.315 1.00 16.56 453 THR B O 1
ATOM 8930 N N . ARG B 1 456 ? 25.664 -25.775 53.411 1.00 14.99 454 ARG B N 1
ATOM 8931 C CA . ARG B 1 456 ? 24.861 -24.765 52.709 1.00 16.32 454 ARG B CA 1
ATOM 8932 C C . ARG B 1 456 ? 23.374 -25.147 52.570 1.00 16.96 454 ARG B C 1
ATOM 8933 O O . ARG B 1 456 ? 22.435 -24.341 52.844 1.00 18.62 454 ARG B O 1
ATOM 8941 N N . PHE B 1 457 ? 23.158 -26.393 52.164 1.00 17.74 455 PHE B N 1
ATOM 8942 C CA . PHE B 1 457 ? 21.808 -26.919 52.082 1.00 15.23 455 PHE B CA 1
ATOM 8943 C C . PHE B 1 457 ? 21.154 -26.779 53.441 1.00 18.17 455 PHE B C 1
ATOM 8944 O O . PHE B 1 457 ? 20.075 -26.225 53.563 1.00 17.76 455 PHE B O 1
ATOM 8952 N N . ASN B 1 458 ? 21.811 -27.283 54.474 1.00 17.22 456 ASN B N 1
ATOM 8953 C CA . ASN B 1 458 ? 21.273 -27.170 55.831 1.00 18.72 456 ASN B CA 1
ATOM 8954 C C . ASN B 1 458 ? 20.981 -25.739 56.328 1.00 18.28 456 ASN B C 1
ATOM 8955 O O . ASN B 1 458 ? 20.070 -25.532 57.134 1.00 18.70 456 ASN B O 1
ATOM 8960 N N . ALA B 1 459 ? 21.736 -24.747 55.852 1.00 19.58 457 ALA B N 1
ATOM 8961 C CA . ALA B 1 459 ? 21.386 -23.351 56.171 1.00 20.37 457 ALA B CA 1
ATOM 8962 C C . ALA B 1 459 ? 20.058 -22.977 55.518 1.00 18.96 457 ALA B C 1
ATOM 8963 O O . ALA B 1 459 ? 19.160 -22.339 56.142 1.00 16.21 457 ALA B O 1
ATOM 8965 N N . TRP B 1 460 ? 19.930 -23.360 54.246 1.00 21.32 458 TRP B N 1
ATOM 8966 C CA . TRP B 1 460 ? 18.628 -23.169 53.604 1.00 17.11 458 TRP B CA 1
ATOM 8967 C C . TRP B 1 460 ? 17.506 -23.870 54.370 1.00 15.86 458 TRP B C 1
ATOM 8968 O O . TRP B 1 460 ? 16.480 -23.273 54.681 1.00 17.46 458 TRP B O 1
ATOM 8979 N N . GLN B 1 461 ? 17.715 -25.141 54.689 1.00 18.01 459 GLN B N 1
ATOM 8980 C CA . GLN B 1 461 ? 16.700 -25.964 55.306 1.00 18.37 459 GLN B CA 1
ATOM 8981 C C . GLN B 1 461 ? 16.268 -25.352 56.614 1.00 17.83 459 GLN B C 1
ATOM 8982 O O . GLN B 1 461 ? 15.075 -25.354 56.944 1.00 14.57 459 GLN B O 1
ATOM 8988 N N . ALA B 1 462 ? 17.246 -24.815 57.344 1.00 17.38 460 ALA B N 1
ATOM 8989 C CA . ALA B 1 462 ? 16.993 -24.236 58.661 1.00 19.90 460 ALA B CA 1
ATOM 8990 C C . ALA B 1 462 ? 16.266 -22.895 58.614 1.00 20.47 460 ALA B C 1
ATOM 8991 O O . ALA B 1 462 ? 15.499 -22.590 59.537 1.00 18.23 460 ALA B O 1
ATOM 8993 N N . GLN B 1 463 ? 16.506 -22.083 57.581 1.00 16.90 461 GLN B N 1
ATOM 8994 C CA . GLN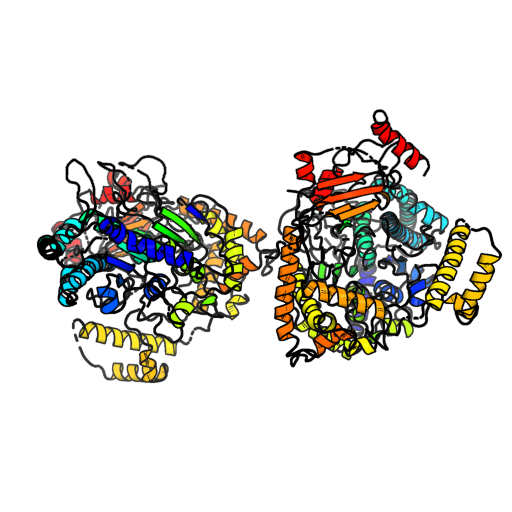 B 1 463 ? 15.754 -20.818 57.510 1.00 17.85 461 GLN B CA 1
ATOM 8995 C C . GLN B 1 463 ? 14.338 -20.977 56.958 1.00 19.07 461 GLN B C 1
ATOM 8996 O O . GLN B 1 463 ? 13.521 -20.059 57.052 1.00 19.26 461 GLN B O 1
ATOM 9002 N N . ALA B 1 464 ? 14.058 -22.118 56.341 1.00 17.79 462 ALA B N 1
ATOM 9003 C CA . ALA B 1 464 ? 12.782 -22.295 55.663 1.00 17.86 462 ALA B CA 1
ATOM 9004 C C . ALA B 1 464 ? 11.658 -22.456 56.672 1.00 18.57 462 ALA B C 1
ATOM 9005 O O . ALA B 1 464 ? 11.826 -23.120 57.697 1.00 18.12 462 ALA B O 1
ATOM 9007 N N . LYS B 1 465 ? 10.505 -21.875 56.361 1.00 19.22 463 LYS B N 1
ATOM 9008 C CA . LYS B 1 465 ? 9.369 -21.911 57.272 1.00 19.64 463 LYS B CA 1
ATOM 9009 C C . LYS B 1 465 ? 8.283 -22.845 56.762 1.00 25.15 463 LYS B C 1
ATOM 9010 O O . LYS B 1 465 ? 7.917 -22.838 55.571 1.00 20.10 463 LYS B O 1
ATOM 9016 N N . ALA B 1 466 ? 7.769 -23.644 57.689 1.00 22.20 464 ALA B N 1
ATOM 9017 C CA . ALA B 1 466 ? 6.665 -24.552 57.424 1.00 22.62 464 ALA B CA 1
ATOM 9018 C C . ALA B 1 466 ? 5.399 -23.810 56.974 1.00 23.72 464 ALA B C 1
ATOM 9019 O O . ALA B 1 466 ? 5.137 -22.666 57.397 1.00 19.43 464 ALA B O 1
ATOM 9021 N N . GLY B 1 467 ? 4.626 -24.468 56.109 1.00 18.07 465 GLY B N 1
ATOM 9022 C CA . GLY B 1 467 ? 3.351 -23.947 55.640 1.00 21.32 465 GLY B CA 1
ATOM 9023 C C . GLY B 1 467 ? 2.910 -24.803 54.473 1.00 20.03 465 GLY B C 1
ATOM 9024 O O . GLY B 1 467 ? 3.653 -25.679 54.056 1.00 17.87 465 GLY B O 1
ATOM 9025 N N . PRO B 1 468 ? 1.702 -24.565 53.943 1.00 18.24 466 PRO B N 1
ATOM 9026 C CA . PRO B 1 468 ? 1.294 -25.286 52.733 1.00 16.24 466 PRO B CA 1
ATOM 9027 C C . PRO B 1 468 ? 2.189 -24.890 51.567 1.00 17.65 466 PRO B C 1
ATOM 9028 O O . PRO B 1 468 ? 2.856 -23.845 51.616 1.00 17.33 466 PRO B O 1
ATOM 9032 N N . LEU B 1 469 ? 2.189 -25.688 50.506 1.00 15.53 467 LEU B N 1
ATOM 9033 C CA . LEU B 1 469 ? 3.071 -25.402 49.378 1.00 16.20 467 LEU B CA 1
ATOM 9034 C C . LEU B 1 469 ? 2.979 -23.964 48.852 1.00 16.92 467 LEU B C 1
ATOM 9035 O O . LEU B 1 469 ? 4.008 -23.354 48.511 1.00 14.03 467 LEU B O 1
ATOM 9040 N N . GLU B 1 470 ? 1.766 -23.422 48.782 1.00 16.98 468 GLU B N 1
ATOM 9041 C CA . GLU B 1 470 ? 1.596 -22.034 48.318 1.00 17.39 468 GLU B CA 1
ATOM 9042 C C . GLU B 1 470 ? 2.439 -21.043 49.148 1.00 16.75 468 GLU B C 1
ATOM 9043 O O . GLU B 1 470 ? 3.139 -20.195 48.590 1.00 17.15 468 GLU B O 1
ATOM 9049 N N A GLU B 1 471 ? 2.356 -21.173 50.472 0.49 17.92 469 GLU B N 1
ATOM 9050 N N B GLU B 1 471 ? 2.374 -21.148 50.470 0.51 17.77 469 GLU B N 1
ATOM 9051 C CA A GLU B 1 471 ? 3.077 -20.309 51.413 0.49 18.22 469 GLU B CA 1
ATOM 9052 C CA B GLU B 1 471 ? 3.106 -20.214 51.328 0.51 18.18 469 GLU B CA 1
ATOM 9053 C C A GLU B 1 471 ? 4.582 -20.379 51.189 0.49 17.75 469 GLU B C 1
ATOM 9054 C C B GLU B 1 471 ? 4.614 -20.363 51.178 0.51 17.69 469 GLU B C 1
ATOM 9055 O O A GLU B 1 471 ? 5.271 -19.346 51.114 0.49 18.62 469 GLU B O 1
ATOM 9056 O O B GLU B 1 471 ? 5.344 -19.361 51.155 0.51 18.62 469 GLU B O 1
ATOM 9067 N N . VAL B 1 472 ? 5.077 -21.609 51.069 1.00 15.64 470 VAL B N 1
ATOM 9068 C CA . VAL B 1 472 ? 6.492 -21.871 50.882 1.00 14.13 470 VAL B CA 1
ATOM 9069 C C . VAL B 1 472 ? 6.961 -21.292 49.555 1.00 14.81 470 VAL B C 1
ATOM 9070 O O . VAL B 1 472 ? 8.070 -20.786 49.456 1.00 13.94 470 VAL B O 1
ATOM 9074 N N . ILE B 1 473 ? 6.117 -21.376 48.537 1.00 14.81 471 ILE B N 1
ATOM 9075 C CA . ILE B 1 473 ? 6.452 -20.774 47.250 1.00 18.34 471 ILE B CA 1
ATOM 9076 C C . ILE B 1 473 ? 6.515 -19.246 47.356 1.00 15.73 471 ILE B C 1
ATOM 9077 O O . ILE B 1 473 ? 7.470 -18.643 46.865 1.00 15.22 471 ILE B O 1
ATOM 9082 N N . ARG B 1 474 ? 5.533 -18.620 48.006 1.00 16.81 472 ARG B N 1
ATOM 9083 C CA . ARG B 1 474 ? 5.555 -17.151 48.180 1.00 16.74 472 ARG B CA 1
ATOM 9084 C C . ARG B 1 474 ? 6.868 -16.723 48.841 1.00 14.71 472 ARG B C 1
ATOM 9085 O O . ARG B 1 474 ? 7.636 -15.893 48.302 1.00 16.24 472 ARG B O 1
ATOM 9093 N N . ARG B 1 475 ? 7.162 -17.350 49.983 1.00 16.20 473 ARG B N 1
ATOM 9094 C CA . ARG B 1 475 ? 8.359 -16.973 50.742 1.00 15.62 473 ARG B CA 1
ATOM 9095 C C . ARG B 1 475 ? 9.702 -17.295 50.065 1.00 14.13 473 ARG B C 1
ATOM 9096 O O . ARG B 1 475 ? 10.620 -16.470 50.097 1.00 13.20 473 ARG B O 1
ATOM 9104 N N . GLU B 1 476 ? 9.818 -18.477 49.453 1.00 12.31 474 GLU B N 1
ATOM 9105 C CA . GLU B 1 476 ? 11.041 -18.856 48.737 1.00 13.46 474 GLU B CA 1
ATOM 9106 C C . GLU B 1 476 ? 11.266 -18.038 47.457 1.00 12.86 474 GLU B C 1
ATOM 9107 O O . GLU B 1 476 ? 12.414 -17.711 47.101 1.00 14.61 474 GLU B O 1
ATOM 9113 N N . THR B 1 477 ? 10.169 -17.662 46.806 1.00 13.41 475 THR B N 1
ATOM 9114 C CA . THR B 1 477 ? 10.241 -16.788 45.630 1.00 14.63 475 THR B CA 1
ATOM 9115 C C . THR B 1 477 ? 10.803 -15.474 46.109 1.00 14.04 475 THR B C 1
ATOM 9116 O O . THR B 1 477 ? 11.694 -14.896 45.468 1.00 13.13 475 THR B O 1
ATOM 9120 N N . ALA B 1 478 ? 10.296 -15.030 47.262 1.00 13.37 476 ALA B N 1
ATOM 9121 C CA . ALA B 1 478 ? 10.798 -13.802 47.879 1.00 15.82 476 ALA B CA 1
ATOM 9122 C C . ALA B 1 478 ? 12.291 -13.867 48.237 1.00 12.59 476 ALA B C 1
ATOM 9123 O O . ALA B 1 478 ? 13.011 -12.896 48.055 1.00 16.91 476 ALA B O 1
ATOM 9125 N N . LEU B 1 479 ? 12.746 -14.986 48.781 1.00 12.51 477 LEU B N 1
ATOM 9126 C CA . LEU B 1 479 ? 14.159 -15.140 49.130 1.00 13.49 477 LEU B CA 1
ATOM 9127 C C . LEU B 1 479 ? 15.063 -15.098 47.902 1.00 12.65 477 LEU B C 1
ATOM 9128 O O . LEU B 1 479 ? 16.081 -14.381 47.871 1.00 14.12 477 LEU B O 1
ATOM 9133 N N . ILE B 1 480 ? 14.703 -15.831 46.864 1.00 13.05 478 ILE B N 1
ATOM 9134 C CA . ILE B 1 480 ? 15.587 -15.782 45.708 1.00 16.32 478 ILE B CA 1
ATOM 9135 C C . ILE B 1 480 ? 15.516 -14.403 45.046 1.00 14.35 478 ILE B C 1
ATOM 9136 O O . ILE B 1 480 ? 16.504 -13.928 44.500 1.00 11.94 478 ILE B O 1
ATOM 9141 N N . THR B 1 481 ? 14.353 -13.759 45.134 1.00 13.60 479 THR B N 1
ATOM 9142 C CA . THR B 1 481 ? 14.201 -12.405 44.610 1.00 14.94 479 THR B CA 1
ATOM 9143 C C . THR B 1 481 ? 15.163 -11.471 45.356 1.00 15.52 479 THR B C 1
ATOM 9144 O O . THR B 1 481 ? 15.881 -10.674 44.740 1.00 14.15 479 THR B O 1
ATOM 9148 N N . ALA B 1 482 ? 15.180 -11.596 46.685 1.00 12.55 480 ALA B N 1
ATOM 9149 C CA . ALA B 1 482 ? 16.100 -10.824 47.525 1.00 16.53 480 ALA B CA 1
ATOM 9150 C C . ALA B 1 482 ? 17.541 -11.053 47.108 1.00 16.10 480 ALA B C 1
ATOM 9151 O O . ALA B 1 482 ? 18.312 -10.101 47.015 1.00 16.32 480 ALA B O 1
ATOM 9153 N N . TRP B 1 483 ? 17.908 -12.310 46.848 1.00 13.69 481 TRP B N 1
ATOM 9154 C CA . TRP B 1 483 ? 19.260 -12.590 46.359 1.00 15.68 481 TRP B CA 1
ATOM 9155 C C . TRP B 1 483 ? 19.553 -11.910 45.020 1.00 14.56 481 TRP B C 1
ATOM 9156 O O . TRP B 1 483 ? 20.663 -11.392 44.812 1.00 14.99 481 TRP B O 1
ATOM 9167 N N . ARG B 1 484 ? 18.558 -11.893 44.129 1.00 15.51 482 ARG B N 1
ATOM 9168 C CA . ARG B 1 484 ? 18.713 -11.249 42.817 1.00 16.53 482 ARG B CA 1
ATOM 9169 C C . ARG B 1 484 ? 18.848 -9.739 42.909 1.00 14.70 482 ARG B C 1
ATOM 9170 O O . ARG B 1 484 ? 19.568 -9.143 42.117 1.00 15.72 482 ARG B O 1
ATOM 9178 N N . ILE B 1 485 ? 18.149 -9.112 43.850 1.00 15.07 483 ILE B N 1
ATOM 9179 C CA . ILE B 1 485 ? 18.239 -7.652 43.982 1.00 16.34 483 ILE B CA 1
ATOM 9180 C C . ILE B 1 485 ? 19.716 -7.231 44.148 1.00 19.69 483 ILE B C 1
ATOM 9181 O O . ILE B 1 485 ? 20.158 -6.199 43.618 1.00 17.61 483 ILE B O 1
ATOM 9186 N N . ASP B 1 486 ? 20.488 -8.047 44.859 1.00 18.00 484 ASP B N 1
ATOM 9187 C CA . ASP B 1 486 ? 21.907 -7.761 44.957 1.00 19.06 484 ASP B CA 1
ATOM 9188 C C . ASP B 1 486 ? 22.697 -8.300 43.781 1.00 19.56 484 ASP B C 1
ATOM 9189 O O . ASP B 1 486 ? 23.416 -7.535 43.150 1.00 20.93 484 ASP B O 1
ATOM 9194 N N . ARG B 1 487 ? 22.589 -9.597 43.480 1.00 14.95 485 ARG B N 1
ATOM 9195 C CA . ARG B 1 487 ? 23.502 -10.169 42.489 1.00 16.10 485 ARG B CA 1
ATOM 9196 C C . ARG B 1 487 ? 23.188 -9.808 41.027 1.00 15.58 485 ARG B C 1
ATOM 9197 O O . ARG B 1 487 ? 24.072 -9.824 40.183 1.00 17.81 485 ARG B O 1
ATOM 9205 N N . TYR B 1 488 ? 21.934 -9.513 40.725 1.00 15.38 486 TYR B N 1
ATOM 9206 C CA . TYR B 1 488 ? 21.565 -9.132 39.358 1.00 22.06 486 TYR B CA 1
ATOM 9207 C C . TYR B 1 488 ? 21.274 -7.651 39.286 1.00 18.67 486 TYR B C 1
ATOM 9208 O O . TYR B 1 488 ? 21.764 -6.962 38.395 1.00 17.97 486 TYR B O 1
ATOM 9217 N N . ALA B 1 489 ? 20.432 -7.161 40.191 1.00 15.94 487 ALA B N 1
ATOM 9218 C CA . ALA B 1 489 ? 20.045 -5.750 40.111 1.00 21.21 487 ALA B CA 1
ATOM 9219 C C . ALA B 1 489 ? 21.211 -4.845 40.502 1.00 22.43 487 ALA B C 1
ATOM 9220 O O . ALA B 1 489 ? 21.259 -3.672 40.089 1.00 18.39 487 ALA B O 1
ATOM 9222 N N . GLY B 1 490 ? 22.148 -5.394 41.278 1.00 19.79 488 GLY B N 1
ATOM 9223 C CA . GLY B 1 490 ? 23.319 -4.643 41.724 1.00 19.24 488 GLY B CA 1
ATOM 9224 C C . GLY B 1 490 ? 24.492 -4.734 40.757 1.00 25.77 488 GLY B C 1
ATOM 9225 O O . GLY B 1 490 ? 25.594 -4.229 41.045 1.00 21.00 488 GLY B O 1
ATOM 9226 N N . GLY B 1 491 ? 24.254 -5.361 39.601 1.00 21.93 489 GLY B N 1
ATOM 9227 C CA . GLY B 1 491 ? 25.276 -5.507 38.571 1.00 24.48 489 GLY B CA 1
ATOM 9228 C C . GLY B 1 491 ? 26.024 -6.835 38.665 1.00 20.92 489 GLY B C 1
ATOM 9229 O O . GLY B 1 491 ? 26.976 -6.975 39.430 1.00 20.82 489 GLY B O 1
ATOM 9230 N N . LEU B 1 492 ? 25.593 -7.812 37.878 1.00 19.21 490 LEU B N 1
ATOM 9231 C CA . LEU B 1 492 ? 26.175 -9.153 37.918 1.00 19.76 490 LEU B CA 1
ATOM 9232 C C . LEU B 1 492 ? 27.659 -9.255 37.525 1.00 20.17 490 LEU B C 1
ATOM 9233 O O . LEU B 1 492 ? 28.386 -10.067 38.087 1.00 19.85 490 LEU B O 1
ATOM 9238 N N . ARG B 1 493 ? 28.100 -8.433 36.579 1.00 20.62 491 ARG B N 1
ATOM 9239 C CA . ARG B 1 493 ? 29.422 -8.578 35.965 1.00 24.70 491 ARG B CA 1
ATOM 9240 C C . ARG B 1 493 ? 30.545 -8.770 36.972 1.00 23.17 491 ARG B C 1
ATOM 9241 O O . ARG B 1 493 ? 31.436 -9.607 36.781 1.00 23.54 491 ARG B O 1
ATOM 9243 N N . ASN B 1 494 ? 30.484 -7.996 38.051 1.00 22.01 492 ASN B N 1
ATOM 9244 C CA . ASN B 1 494 ? 31.562 -7.955 39.016 1.00 28.13 492 ASN B CA 1
ATOM 9245 C C . ASN B 1 494 ? 31.285 -8.722 40.289 1.00 24.51 492 ASN B C 1
ATOM 9246 O O . ASN B 1 494 ? 32.000 -8.563 41.274 1.00 27.62 492 ASN B O 1
ATOM 9251 N N . LYS B 1 495 ? 30.255 -9.560 40.278 1.00 25.72 493 LYS B N 1
ATOM 9252 C CA . LYS B 1 495 ? 29.979 -10.374 41.452 1.00 23.82 493 LYS B CA 1
ATOM 9253 C C . LYS B 1 495 ? 30.974 -11.530 41.491 1.00 23.36 493 LYS B C 1
ATOM 9254 O O . LYS B 1 495 ? 31.454 -11.985 40.449 1.00 20.27 493 LYS B O 1
ATOM 9260 N N . ALA B 1 496 ? 31.293 -11.987 42.699 1.00 21.62 494 ALA B N 1
ATOM 9261 C CA . ALA B 1 496 ? 32.313 -13.015 42.886 1.00 25.96 494 ALA B CA 1
ATOM 9262 C C . ALA B 1 496 ? 32.027 -14.277 42.104 1.00 19.24 494 ALA B C 1
ATOM 9263 O O . ALA B 1 496 ? 32.900 -14.788 41.404 1.00 22.73 494 ALA B O 1
ATOM 9265 N N . PHE B 1 497 ? 30.811 -14.799 42.229 1.00 21.52 495 PHE B N 1
ATOM 9266 C CA . PHE B 1 497 ? 30.527 -16.106 41.640 1.00 18.65 495 PHE B CA 1
ATOM 9267 C C . PHE B 1 497 ? 30.548 -16.051 40.119 1.00 21.51 495 PHE B C 1
ATOM 9268 O O . PHE B 1 497 ? 30.902 -17.033 39.470 1.00 19.50 495 PHE B O 1
ATOM 9276 N N . PHE B 1 498 ? 30.180 -14.903 39.554 1.00 20.49 496 PHE B N 1
ATOM 9277 C CA . PHE B 1 498 ? 30.103 -14.781 38.102 1.00 20.47 496 PHE B CA 1
ATOM 9278 C C . PHE B 1 498 ? 31.472 -14.984 37.477 1.00 22.34 496 PHE B C 1
ATOM 9279 O O . PHE B 1 498 ? 31.580 -15.410 36.323 1.00 19.39 496 PHE B O 1
ATOM 9287 N N . ALA B 1 499 ? 32.520 -14.673 38.239 1.00 21.18 497 ALA B N 1
ATOM 9288 C CA . ALA B 1 499 ? 33.877 -14.811 37.730 1.00 24.61 497 ALA B CA 1
ATOM 9289 C C . ALA B 1 499 ? 34.204 -16.279 37.462 1.00 23.86 497 ALA B C 1
ATOM 9290 O O . ALA B 1 499 ? 35.114 -16.587 36.686 1.00 27.69 497 ALA B O 1
ATOM 9292 N N . ASN B 1 500 ? 33.477 -17.192 38.102 1.00 21.43 498 ASN B N 1
ATOM 9293 C CA . ASN B 1 500 ? 33.773 -18.610 37.891 1.00 25.18 498 ASN B CA 1
ATOM 9294 C C . ASN B 1 500 ? 32.790 -19.342 36.971 1.00 21.68 498 ASN B C 1
ATOM 9295 O O . ASN B 1 500 ? 32.783 -20.583 36.884 1.00 22.59 498 ASN B O 1
ATOM 9300 N N . VAL B 1 501 ? 31.960 -18.567 36.283 1.00 20.98 499 VAL B N 1
ATOM 9301 C CA . VAL B 1 501 ? 31.176 -19.105 35.191 1.00 20.22 499 VAL B CA 1
ATOM 9302 C C . VAL B 1 501 ? 32.147 -19.337 34.042 1.00 19.07 499 VAL B C 1
ATOM 9303 O O . VAL B 1 501 ? 32.880 -18.428 33.678 1.00 20.37 499 VAL B O 1
ATOM 9307 N N . PRO B 1 502 ? 32.169 -20.560 33.486 1.00 20.88 500 PRO B N 1
ATOM 9308 C CA . PRO B 1 502 ? 33.038 -20.912 32.355 1.00 23.13 500 PRO B CA 1
ATOM 9309 C C . PRO B 1 502 ? 32.867 -19.925 31.200 1.00 24.81 500 PRO B C 1
ATOM 9310 O O . PRO B 1 502 ? 31.783 -19.373 31.016 1.00 24.67 500 PRO B O 1
ATOM 9314 N N . PRO B 1 503 ? 33.942 -19.670 30.444 1.00 25.53 501 PRO B N 1
ATOM 9315 C CA . PRO B 1 503 ? 33.782 -18.707 29.343 1.00 24.81 501 PRO B CA 1
ATOM 9316 C C . PRO B 1 503 ? 32.930 -19.301 28.232 1.00 23.52 501 PRO B C 1
ATOM 9317 O O . PRO B 1 503 ? 32.969 -20.518 28.035 1.00 26.85 501 PRO B O 1
ATOM 9321 N N . ASP B 1 504 ? 32.156 -18.471 27.540 1.00 22.54 502 ASP B N 1
ATOM 9322 C CA . ASP B 1 504 ? 31.265 -18.967 26.498 1.00 26.19 502 ASP B CA 1
ATOM 9323 C C . ASP B 1 504 ? 32.055 -19.491 25.313 1.00 27.56 502 ASP B C 1
ATOM 9324 O O . ASP B 1 504 ? 33.164 -19.019 25.023 1.00 21.59 502 ASP B O 1
ATOM 9337 N N . PRO B 1 506 ? 33.212 -19.719 21.669 1.00 27.88 504 PRO B N 1
ATOM 9338 C CA . PRO B 1 506 ? 33.348 -18.769 20.555 1.00 30.51 504 PRO B CA 1
ATOM 9339 C C . PRO B 1 506 ? 32.325 -19.040 19.447 1.00 32.16 504 PRO B C 1
ATOM 9340 O O . PRO B 1 506 ? 31.930 -20.200 19.271 1.00 28.83 504 PRO B O 1
ATOM 9344 N N . GLU B 1 507 ? 31.908 -17.992 18.733 1.00 32.38 505 GLU B N 1
ATOM 9345 C CA . GLU B 1 507 ? 30.939 -18.093 17.632 1.00 31.90 505 GLU B CA 1
ATOM 9346 C C . GLU B 1 507 ? 31.286 -19.168 16.604 1.00 32.98 505 GLU B C 1
ATOM 9347 O O . GLU B 1 507 ? 30.415 -19.909 16.133 1.00 34.03 505 GLU B O 1
ATOM 9353 N N . ALA B 1 508 ? 32.567 -19.233 16.259 1.00 32.55 506 ALA B N 1
ATOM 9354 C CA . ALA B 1 508 ? 33.051 -20.174 15.263 1.00 36.19 506 ALA B CA 1
ATOM 9355 C C . ALA B 1 508 ? 32.639 -21.592 15.626 1.00 33.15 506 ALA B C 1
ATOM 9356 O O . ALA B 1 508 ? 31.864 -22.231 14.903 1.00 32.45 506 ALA B O 1
ATOM 9358 N N . GLN B 1 509 ? 33.154 -22.062 16.759 1.00 31.33 507 GLN B N 1
ATOM 9359 C CA . GLN B 1 509 ? 32.937 -23.432 17.211 1.00 32.28 507 GLN B CA 1
ATOM 9360 C C . GLN B 1 509 ? 31.454 -23.719 17.416 1.00 30.91 507 GLN B C 1
ATOM 9361 O O . GLN B 1 509 ? 30.997 -24.841 17.226 1.00 31.52 507 GLN B O 1
ATOM 9367 N N . GLN B 1 510 ? 30.710 -22.688 17.795 1.00 30.61 508 GLN B N 1
ATOM 9368 C CA . GLN B 1 510 ? 29.270 -22.778 17.984 1.00 30.94 508 GLN B CA 1
ATOM 9369 C C . GLN B 1 510 ? 28.592 -23.156 16.664 1.00 33.05 508 GLN B C 1
ATOM 9370 O O . GLN B 1 510 ? 27.901 -24.191 16.570 1.00 31.15 508 GLN B O 1
ATOM 9376 N N . LYS B 1 511 ? 28.817 -22.326 15.641 1.00 33.97 509 LYS B N 1
ATOM 9377 C CA . LYS B 1 511 ? 28.244 -22.566 14.315 1.00 32.80 509 LYS B CA 1
ATOM 9378 C C . LYS B 1 511 ? 28.675 -23.919 13.782 1.00 31.32 509 LYS B C 1
ATOM 9379 O O . LYS B 1 511 ? 27.845 -24.704 13.321 1.00 33.67 509 LYS B O 1
ATOM 9385 N N . ALA B 1 512 ? 29.970 -24.205 13.875 1.00 31.23 510 ALA B N 1
ATOM 9386 C CA . ALA B 1 512 ? 30.508 -25.483 13.408 1.00 30.34 510 ALA B CA 1
ATOM 9387 C C . ALA B 1 512 ? 29.835 -26.700 14.060 1.00 30.38 510 ALA B C 1
ATOM 9388 O O . ALA B 1 512 ? 29.309 -27.580 13.362 1.00 27.62 510 ALA B O 1
ATOM 9390 N N . TRP B 1 513 ? 29.866 -26.751 15.393 1.00 31.39 511 TRP B N 1
ATOM 9391 C CA . TRP B 1 513 ? 29.226 -27.834 16.141 1.00 26.60 511 TRP B CA 1
ATOM 9392 C C . TRP B 1 513 ? 27.772 -27.976 15.723 1.00 26.22 511 TRP B C 1
ATOM 9393 O O . TRP B 1 513 ? 27.317 -29.092 15.461 1.00 31.76 511 TRP B O 1
ATOM 9404 N N . GLU B 1 514 ? 27.039 -26.865 15.654 1.00 27.43 512 GLU B N 1
ATOM 9405 C CA . GLU B 1 514 ? 25.633 -26.953 15.223 1.00 27.90 512 GLU B CA 1
ATOM 9406 C C . GLU B 1 514 ? 25.432 -27.520 13.811 1.00 30.30 512 GLU B C 1
ATOM 9407 O O . GLU B 1 514 ? 24.606 -28.407 13.613 1.00 30.03 512 GLU B O 1
ATOM 9413 N N . ALA B 1 515 ? 26.183 -27.034 12.828 1.00 28.94 513 ALA B N 1
ATOM 9414 C CA . ALA B 1 515 ? 26.006 -27.548 11.468 1.00 29.64 513 ALA B CA 1
ATOM 9415 C C . ALA B 1 515 ? 26.358 -29.043 11.354 1.00 31.51 513 ALA B C 1
ATOM 9416 O O . ALA B 1 515 ? 25.609 -29.838 10.717 1.00 33.84 513 ALA B O 1
ATOM 9418 N N . LEU B 1 516 ? 27.480 -29.425 11.980 1.00 28.15 514 LEU B N 1
ATOM 9419 C CA . LEU B 1 516 ? 27.876 -30.837 12.044 1.00 29.87 514 LEU B CA 1
ATOM 9420 C C . LEU B 1 516 ? 26.751 -31.669 12.663 1.00 34.27 514 LEU B C 1
ATOM 9421 O O . LEU B 1 516 ? 26.383 -32.742 12.156 1.00 33.43 514 LEU B O 1
ATOM 9426 N N . HIS B 1 517 ? 26.214 -31.153 13.765 1.00 32.50 515 HIS B N 1
ATOM 9427 C CA . HIS B 1 517 ? 25.134 -31.814 14.490 1.00 32.55 515 HIS B CA 1
ATOM 9428 C C . HIS B 1 517 ? 23.911 -32.010 13.599 1.00 34.54 515 HIS B C 1
ATOM 9429 O O . HIS B 1 517 ? 23.341 -33.092 13.560 1.00 36.12 515 HIS B O 1
ATOM 9436 N N . LYS B 1 518 ? 23.523 -30.961 12.878 1.00 36.53 516 LYS B N 1
ATOM 9437 C CA . LYS B 1 518 ? 22.365 -31.008 11.988 1.00 41.31 516 LYS B CA 1
ATOM 9438 C C . LYS B 1 518 ? 22.534 -32.109 10.941 1.00 38.78 516 LYS B C 1
ATOM 9439 O O . LYS B 1 518 ? 21.627 -32.950 10.745 1.00 38.87 516 LYS B O 1
ATOM 9445 N N . ARG B 1 519 ? 23.713 -32.136 10.311 1.00 37.17 517 ARG B N 1
ATOM 9446 C CA . ARG B 1 519 ? 23.960 -33.135 9.271 1.00 38.58 517 ARG B CA 1
ATOM 9447 C C . ARG B 1 519 ? 23.931 -34.557 9.835 1.00 36.16 517 ARG B C 1
ATOM 9448 O O . ARG B 1 519 ? 23.290 -35.467 9.274 1.00 33.58 517 ARG B O 1
ATOM 9456 N N . ARG B 1 520 ? 24.610 -34.738 10.961 1.00 35.20 518 ARG B N 1
ATOM 9457 C CA . ARG B 1 520 ? 24.696 -36.052 11.581 1.00 34.58 518 ARG B CA 1
ATOM 9458 C C . ARG B 1 520 ? 23.311 -36.552 11.993 1.00 33.69 518 ARG B C 1
ATOM 9459 O O . ARG B 1 520 ? 22.978 -37.732 11.819 1.00 32.58 518 ARG B O 1
ATOM 9467 N N . SER B 1 521 ? 22.504 -35.630 12.512 1.00 35.41 519 SER B N 1
ATOM 9468 C CA . SER B 1 521 ? 21.155 -35.930 12.983 1.00 36.69 519 SER B CA 1
ATOM 9469 C C . SER B 1 521 ? 20.279 -36.359 11.818 1.00 36.51 519 SER B C 1
ATOM 9470 O O . SER B 1 521 ? 19.525 -37.331 11.929 1.00 33.41 519 SER B O 1
ATOM 9473 N N . ARG B 1 522 ? 20.377 -35.642 10.697 1.00 38.38 520 ARG B N 1
ATOM 9474 C CA . ARG B 1 522 ? 19.630 -36.066 9.506 1.00 36.30 520 ARG B CA 1
ATOM 9475 C C . ARG B 1 522 ? 20.074 -37.423 8.950 1.00 36.49 520 ARG B C 1
ATOM 9476 O O . ARG B 1 522 ? 19.233 -38.231 8.511 1.00 35.15 520 ARG B O 1
ATOM 9484 N N . GLU B 1 523 ? 21.380 -37.689 8.970 1.00 35.98 521 GLU B N 1
ATOM 9485 C CA . GLU B 1 523 ? 21.849 -39.000 8.526 1.00 34.07 521 GLU B CA 1
ATOM 9486 C C . GLU B 1 523 ? 21.240 -40.090 9.392 1.00 36.76 521 GLU B C 1
ATOM 9487 O O . GLU B 1 523 ? 20.666 -41.064 8.883 1.00 34.28 521 GLU B O 1
ATOM 9493 N N . TYR B 1 524 ? 21.367 -39.916 10.706 1.00 32.59 522 TYR B N 1
ATOM 9494 C CA . TYR B 1 524 ? 20.841 -40.887 11.656 1.00 31.49 522 TYR B CA 1
ATOM 9495 C C . TYR B 1 524 ? 19.346 -41.114 11.466 1.00 32.53 522 TYR B C 1
ATOM 9496 O O . TYR B 1 524 ? 18.864 -42.258 11.473 1.00 34.91 522 TYR B O 1
ATOM 9505 N N . ALA B 1 525 ? 18.616 -40.015 11.294 1.00 31.48 523 ALA B N 1
ATOM 9506 C CA . ALA B 1 525 ? 17.163 -40.077 11.169 1.00 33.32 523 ALA B CA 1
ATOM 9507 C C . ALA B 1 525 ? 16.730 -40.808 9.897 1.00 41.25 523 ALA B C 1
ATOM 9508 O O . ALA B 1 525 ? 15.890 -41.719 9.953 1.00 33.66 523 ALA B O 1
ATOM 9510 N N . ALA B 1 526 ? 17.295 -40.399 8.757 1.00 35.03 524 ALA B N 1
ATOM 9511 C CA . ALA B 1 526 ? 16.988 -41.044 7.489 1.00 34.54 524 ALA B CA 1
ATOM 9512 C C . ALA B 1 526 ? 17.340 -42.536 7.523 1.00 38.92 524 ALA B C 1
ATOM 9513 O O . ALA B 1 526 ? 16.551 -43.377 7.087 1.00 42.11 524 ALA B O 1
ATOM 9515 N N . ALA B 1 527 ? 18.517 -42.868 8.049 1.00 33.65 525 ALA B N 1
ATOM 9516 C CA . ALA B 1 527 ? 18.935 -44.265 8.093 1.00 36.01 525 ALA B CA 1
ATOM 9517 C C . ALA B 1 527 ? 18.008 -45.115 8.961 1.00 42.61 525 ALA B C 1
ATOM 9518 O O . ALA B 1 527 ? 17.539 -46.177 8.531 1.00 47.01 525 ALA B O 1
ATOM 9520 N N . GLN B 1 528 ? 17.754 -44.660 10.186 1.00 42.70 526 GLN B N 1
ATOM 9521 C CA . GLN B 1 528 ? 16.867 -45.413 11.071 1.00 41.79 526 GLN B CA 1
ATOM 9522 C C . GLN B 1 528 ? 15.502 -45.677 10.430 1.00 40.62 526 GLN B C 1
ATOM 9523 O O . GLN B 1 528 ? 15.031 -46.819 10.399 1.00 46.17 526 GLN B O 1
ATOM 9529 N N . GLN B 1 529 ? 14.886 -44.622 9.905 1.00 39.82 527 GLN B N 1
ATOM 9530 C CA . GLN B 1 529 ? 13.688 -44.765 9.092 1.00 41.91 527 GLN B CA 1
ATOM 9531 C C . GLN B 1 529 ? 14.041 -45.517 7.812 1.00 40.59 527 GLN B C 1
ATOM 9532 O O . GLN B 1 529 ? 13.400 -45.343 6.775 1.00 41.84 527 GLN B O 1
ATOM 9538 N N . PRO B 1 534 ? 20.759 -38.837 0.745 1.00 38.80 532 PRO B N 1
ATOM 9539 C CA . PRO B 1 534 ? 21.296 -37.980 -0.320 1.00 44.31 532 PRO B CA 1
ATOM 9540 C C . PRO B 1 534 ? 22.577 -37.284 0.129 1.00 44.23 532 PRO B C 1
ATOM 9541 O O . PRO B 1 534 ? 22.514 -36.444 1.031 1.00 41.09 532 PRO B O 1
ATOM 9545 N N . PRO B 1 535 ? 23.727 -37.654 -0.468 1.00 47.17 533 PRO B N 1
ATOM 9546 C CA . PRO B 1 535 ? 25.042 -37.066 -0.179 1.00 41.76 533 PRO B CA 1
ATOM 9547 C C . PRO B 1 535 ? 25.043 -35.538 -0.111 1.00 37.54 533 PRO B C 1
ATOM 9548 O O . PRO B 1 535 ? 24.190 -34.885 -0.722 1.00 33.27 533 PRO B O 1
ATOM 9560 N N . SER B 1 537 ? 26.168 -31.773 -0.951 1.00 33.06 535 SER B N 1
ATOM 9561 C CA . SER B 1 537 ? 26.666 -31.048 -2.108 1.00 31.67 535 SER B CA 1
ATOM 9562 C C . SER B 1 537 ? 28.144 -30.722 -1.903 1.00 30.49 535 SER B C 1
ATOM 9563 O O . SER B 1 537 ? 28.654 -30.791 -0.775 1.00 29.97 535 SER B O 1
ATOM 9566 N N . ALA B 1 538 ? 28.828 -30.372 -2.990 1.00 26.89 536 ALA B N 1
ATOM 9567 C CA . ALA B 1 538 ? 30.196 -29.858 -2.925 1.00 27.27 536 ALA B CA 1
ATOM 9568 C C . ALA B 1 538 ? 30.351 -28.783 -1.839 1.00 27.46 536 ALA B C 1
ATOM 9569 O O . ALA B 1 538 ? 31.210 -28.890 -0.949 1.00 28.62 536 ALA B O 1
ATOM 9571 N N . ALA B 1 539 ? 29.511 -27.755 -1.903 1.00 22.84 537 ALA B N 1
ATOM 9572 C CA . ALA B 1 539 ? 29.555 -26.691 -0.890 1.00 29.66 537 ALA B CA 1
ATOM 9573 C C . ALA B 1 539 ? 29.329 -27.230 0.538 1.00 30.01 537 ALA B C 1
ATOM 9574 O O . ALA B 1 539 ? 30.070 -26.886 1.472 1.00 29.67 537 ALA B O 1
ATOM 9576 N N . GLU B 1 540 ? 28.319 -28.082 0.698 1.00 32.27 538 GLU B N 1
ATOM 9577 C CA . GLU B 1 540 ? 28.012 -28.656 2.012 1.00 35.15 538 GLU B CA 1
ATOM 9578 C C . GLU B 1 540 ? 29.182 -29.460 2.563 1.00 35.11 538 GLU B C 1
ATOM 9579 O O . GLU B 1 540 ? 29.472 -29.403 3.763 1.00 36.33 538 GLU B O 1
ATOM 9585 N N . GLN B 1 541 ? 29.849 -30.210 1.684 1.00 34.23 539 GLN B N 1
ATOM 9586 C CA . GLN B 1 541 ? 31.038 -30.975 2.061 1.00 33.58 539 GLN B CA 1
ATOM 9587 C C . GLN B 1 541 ? 32.185 -30.059 2.499 1.00 36.05 539 GLN B C 1
ATOM 9588 O O . GLN B 1 541 ? 32.847 -30.305 3.517 1.00 32.76 539 GLN B O 1
ATOM 9594 N N . ALA B 1 542 ? 32.429 -29.008 1.719 1.00 35.29 540 ALA B N 1
ATOM 9595 C CA . ALA B 1 542 ? 33.464 -28.049 2.091 1.00 35.21 540 ALA B CA 1
ATOM 9596 C C . ALA B 1 542 ? 33.183 -27.513 3.493 1.00 35.91 540 ALA B C 1
ATOM 9597 O O . ALA B 1 542 ? 34.052 -27.551 4.375 1.00 41.68 540 ALA B O 1
ATOM 9599 N N . GLU B 1 543 ? 31.952 -27.062 3.708 1.00 34.90 541 GLU B N 1
ATOM 9600 C CA . GLU B 1 543 ? 31.557 -26.539 5.010 1.00 38.83 541 GLU B CA 1
ATOM 9601 C C . GLU B 1 543 ? 31.733 -27.581 6.129 1.00 35.53 541 GLU B C 1
ATOM 9602 O O . GLU B 1 543 ? 32.165 -27.242 7.235 1.00 35.21 541 GLU B O 1
ATOM 9608 N N . TRP B 1 544 ? 31.421 -28.842 5.833 1.00 33.22 542 TRP B N 1
ATOM 9609 C CA . TRP B 1 544 ? 31.601 -29.924 6.802 1.00 35.13 542 TRP B CA 1
ATOM 9610 C C . TRP B 1 544 ? 33.068 -30.041 7.194 1.00 37.66 542 TRP B C 1
ATOM 9611 O O . TRP B 1 544 ? 33.396 -30.141 8.380 1.00 37.26 542 TRP B O 1
ATOM 9622 N N . ASP B 1 545 ? 33.955 -30.004 6.204 1.00 34.91 543 ASP B N 1
ATOM 9623 C CA . ASP B 1 545 ? 35.380 -30.155 6.496 1.00 38.41 543 ASP B CA 1
ATOM 9624 C C . ASP B 1 545 ? 35.958 -28.964 7.266 1.00 36.82 543 ASP B C 1
ATOM 9625 O O . ASP B 1 545 ? 36.742 -29.146 8.221 1.00 38.37 543 ASP B O 1
ATOM 9630 N N . ARG B 1 546 ? 35.552 -27.759 6.873 1.00 33.85 544 ARG B N 1
ATOM 9631 C CA . ARG B 1 546 ? 35.866 -26.570 7.667 1.00 40.56 544 ARG B CA 1
ATOM 9632 C C . ARG B 1 546 ? 35.412 -26.741 9.118 1.00 38.78 544 ARG B C 1
ATOM 9633 O O . ARG B 1 546 ? 36.141 -26.388 10.045 1.00 38.47 544 ARG B O 1
ATOM 9641 N N . ASN B 1 547 ? 34.216 -27.297 9.309 1.00 39.05 545 ASN B N 1
ATOM 9642 C CA . ASN B 1 547 ? 33.645 -27.463 10.653 1.00 34.61 545 ASN B CA 1
ATOM 9643 C C . ASN B 1 547 ? 34.377 -28.491 11.524 1.00 35.73 545 ASN B C 1
ATOM 9644 O O . ASN B 1 547 ? 34.648 -28.254 12.720 1.00 35.19 545 ASN B O 1
ATOM 9649 N N . VAL B 1 548 ? 34.699 -29.631 10.921 1.00 32.54 546 VAL B N 1
ATOM 9650 C CA . VAL B 1 548 ? 35.519 -30.637 11.584 1.00 35.62 546 VAL B CA 1
ATOM 9651 C C . VAL B 1 548 ? 36.842 -30.000 12.001 1.00 34.61 546 VAL B C 1
ATOM 9652 O O . VAL B 1 548 ? 37.315 -30.194 13.129 1.00 33.14 546 VAL B O 1
ATOM 9656 N N . ALA B 1 549 ? 37.421 -29.214 11.096 1.00 34.32 547 ALA B N 1
ATOM 9657 C CA . ALA B 1 549 ? 38.656 -28.500 11.412 1.00 35.98 547 ALA B CA 1
ATOM 9658 C C . ALA B 1 549 ? 38.486 -27.586 12.628 1.00 30.58 547 ALA B C 1
ATOM 9659 O O . ALA B 1 549 ? 39.304 -27.609 13.557 1.00 29.88 547 ALA B O 1
ATOM 9661 N N . LEU B 1 550 ? 37.424 -26.786 12.609 1.00 32.09 548 LEU B N 1
ATOM 9662 C CA . LEU B 1 550 ? 37.113 -25.869 13.704 1.00 33.20 548 LEU B CA 1
ATOM 9663 C C . LEU B 1 550 ? 36.983 -26.567 15.055 1.00 31.86 548 LEU B C 1
ATOM 9664 O O . LEU B 1 550 ? 37.473 -26.063 16.063 1.00 28.46 548 LEU B O 1
ATOM 9669 N N . ILE B 1 551 ? 36.304 -27.711 15.085 1.00 29.75 549 ILE B N 1
ATOM 9670 C CA . ILE B 1 551 ? 36.112 -28.396 16.359 1.00 29.94 549 ILE B CA 1
ATOM 9671 C C . ILE B 1 551 ? 37.346 -29.175 16.821 1.00 30.48 549 ILE B C 1
ATOM 9672 O O . ILE B 1 551 ? 37.386 -29.676 17.952 1.00 33.11 549 ILE B O 1
ATOM 9677 N N . GLY B 1 552 ? 38.354 -29.283 15.958 1.00 32.58 550 GLY B N 1
ATOM 9678 C CA . GLY B 1 552 ? 39.612 -29.884 16.370 1.00 29.09 550 GLY B CA 1
ATOM 9679 C C . GLY B 1 552 ? 39.959 -31.214 15.735 1.00 36.48 550 GLY B C 1
ATOM 9680 O O . GLY B 1 552 ? 40.932 -31.855 16.136 1.00 37.49 550 GLY B O 1
ATOM 9681 N N . GLY B 1 553 ? 39.172 -31.643 14.750 1.00 40.12 551 GLY B N 1
ATOM 9682 C CA . GLY B 1 553 ? 39.494 -32.862 14.030 1.00 40.85 551 GLY B CA 1
ATOM 9683 C C . GLY B 1 553 ? 38.484 -33.988 14.149 1.00 41.42 551 GLY B C 1
ATOM 9684 O O . GLY B 1 553 ? 37.521 -33.902 14.912 1.00 38.60 551 GLY B O 1
ATOM 9685 N N . GLU B 1 554 ? 38.726 -35.056 13.391 1.00 42.90 552 GLU B N 1
ATOM 9686 C CA . GLU B 1 554 ? 37.798 -36.180 13.273 1.00 44.35 552 GLU B CA 1
ATOM 9687 C C . GLU B 1 554 ? 37.494 -36.888 14.596 1.00 42.41 552 GLU B C 1
ATOM 9688 O O . GLU B 1 554 ? 36.358 -37.305 14.823 1.00 42.25 552 GLU B O 1
ATOM 9694 N N . ASP B 1 555 ? 38.500 -37.037 15.456 1.00 40.01 553 ASP B N 1
ATOM 9695 C CA . ASP B 1 555 ? 38.281 -37.643 16.770 1.00 45.20 553 ASP B CA 1
ATOM 9696 C C . ASP B 1 555 ? 37.147 -36.925 17.517 1.00 42.38 553 ASP B C 1
ATOM 9697 O O . ASP B 1 555 ? 36.205 -37.553 18.021 1.00 43.55 553 ASP B O 1
ATOM 9702 N N . GLN B 1 556 ? 37.230 -35.599 17.543 1.00 40.53 554 GLN B N 1
ATOM 9703 C CA . GLN B 1 556 ? 36.289 -34.773 18.295 1.00 43.08 554 GLN B CA 1
ATOM 9704 C C . GLN B 1 556 ? 34.829 -34.998 17.909 1.00 41.72 554 GLN B C 1
ATOM 9705 O O . GLN B 1 556 ? 33.924 -34.721 18.697 1.00 40.69 554 GLN B O 1
ATOM 9711 N N . LEU B 1 557 ? 34.603 -35.511 16.701 1.00 40.53 555 LEU B N 1
ATOM 9712 C CA . LEU B 1 557 ? 33.248 -35.825 16.251 1.00 39.62 555 LEU B CA 1
ATOM 9713 C C . LEU B 1 557 ? 32.514 -36.774 17.197 1.00 43.81 555 LEU B C 1
ATOM 9714 O O . LEU B 1 557 ? 31.283 -36.757 17.253 1.00 42.76 555 LEU B O 1
ATOM 9719 N N . ARG B 1 558 ? 33.259 -37.586 17.952 1.00 47.17 556 ARG B N 1
ATOM 9720 C CA . ARG B 1 558 ? 32.622 -38.519 18.887 1.00 45.67 556 ARG B CA 1
ATOM 9721 C C . ARG B 1 558 ? 31.913 -37.800 20.036 1.00 44.14 556 ARG B C 1
ATOM 9722 O O . ARG B 1 558 ? 31.128 -38.407 20.765 1.00 45.90 556 ARG B O 1
ATOM 9730 N N . ASP B 1 559 ? 32.182 -36.509 20.201 1.00 42.62 557 ASP B N 1
ATOM 9731 C CA . ASP B 1 559 ? 31.457 -35.735 21.205 1.00 44.11 557 ASP B CA 1
ATOM 9732 C C . ASP B 1 559 ? 30.108 -35.226 20.676 1.00 47.45 557 ASP B C 1
ATOM 9733 O O . ASP B 1 559 ? 29.365 -34.540 21.388 1.00 43.84 557 ASP B O 1
ATOM 9738 N N . LEU B 1 560 ? 29.797 -35.577 19.428 1.00 44.19 558 LEU B N 1
ATOM 9739 C CA . LEU B 1 560 ? 28.486 -35.272 18.859 1.00 43.16 558 LEU B CA 1
ATOM 9740 C C . LEU B 1 560 ? 27.469 -36.293 19.347 1.00 42.65 558 LEU B C 1
ATOM 9741 O O . LEU B 1 560 ? 27.553 -37.477 19.009 1.00 41.18 558 LEU B O 1
ATOM 9746 N N . ARG B 1 561 ? 26.517 -35.843 20.154 1.00 36.92 559 ARG B N 1
ATOM 9747 C CA . ARG B 1 561 ? 25.423 -36.717 20.544 1.00 37.82 559 ARG B CA 1
ATOM 9748 C C . ARG B 1 561 ? 24.184 -36.375 19.723 1.00 35.46 559 ARG B C 1
ATOM 9749 O O . ARG B 1 561 ? 23.606 -35.297 19.883 1.00 35.49 559 ARG B O 1
ATOM 9757 N N . VAL B 1 562 ? 23.775 -37.289 18.840 1.00 35.76 560 VAL B N 1
ATOM 9758 C CA . VAL B 1 562 ? 22.577 -37.055 18.032 1.00 33.04 560 VAL B CA 1
ATOM 9759 C C . VAL B 1 562 ? 21.285 -37.220 18.838 1.00 28.76 560 VAL B C 1
ATOM 9760 O O . VAL B 1 562 ? 20.200 -36.953 18.316 1.00 28.80 560 VAL B O 1
ATOM 9764 N N . GLU B 1 563 ? 21.398 -37.682 20.085 1.00 25.41 561 GLU B N 1
ATOM 9765 C CA . GLU B 1 563 ? 20.221 -37.940 20.912 1.00 27.37 561 GLU B CA 1
ATOM 9766 C C . GLU B 1 563 ? 19.551 -36.657 21.416 1.00 27.72 561 GLU B C 1
ATOM 9767 O O . GLU B 1 563 ? 18.360 -36.667 21.750 1.00 22.48 561 GLU B O 1
ATOM 9773 N N . LYS B 1 564 ? 20.308 -35.560 21.461 1.00 26.86 562 LYS B N 1
ATOM 9774 C CA . LYS B 1 564 ? 19.807 -34.297 22.013 1.00 22.41 562 LYS B CA 1
ATOM 9775 C C . LYS B 1 564 ? 20.111 -33.142 21.070 1.00 24.75 562 LYS B C 1
ATOM 9776 O O . LYS B 1 564 ? 20.955 -33.265 20.193 1.00 24.74 562 LYS B O 1
ATOM 9782 N N . GLN B 1 565 ? 19.416 -32.022 21.230 1.00 25.58 563 GLN B N 1
ATOM 9783 C CA . GLN B 1 565 ? 19.772 -30.838 20.456 1.00 31.03 563 GLN B CA 1
ATOM 9784 C C . GLN B 1 565 ? 21.101 -30.313 20.963 1.00 27.92 563 GLN B C 1
ATOM 9785 O O . GLN B 1 565 ? 21.376 -30.399 22.158 1.00 26.85 563 GLN B O 1
ATOM 9791 N N . PHE B 1 566 ? 21.945 -29.805 20.066 1.00 29.34 564 PHE B N 1
ATOM 9792 C CA . PHE B 1 566 ? 23.203 -29.221 20.517 1.00 29.11 564 PHE B CA 1
ATOM 9793 C C . PHE B 1 566 ? 22.915 -27.985 21.343 1.00 30.78 564 PHE B C 1
ATOM 9794 O O . PHE B 1 566 ? 22.093 -27.148 20.970 1.00 31.29 564 PHE B O 1
ATOM 9802 N N . ASP B 1 567 ? 23.608 -27.875 22.467 1.00 32.07 565 ASP B N 1
ATOM 9803 C CA . ASP B 1 567 ? 23.322 -26.848 23.450 1.00 32.67 565 ASP B CA 1
ATOM 9804 C C . ASP B 1 567 ? 24.637 -26.156 23.831 1.00 30.80 565 ASP B C 1
ATOM 9805 O O . ASP B 1 567 ? 25.305 -26.564 24.772 1.00 36.25 565 ASP B O 1
ATOM 9810 N N . PRO B 1 568 ? 25.013 -25.105 23.084 1.00 32.42 566 PRO B N 1
ATOM 9811 C CA . PRO B 1 568 ? 26.305 -24.435 23.285 1.00 27.79 566 PRO B CA 1
ATOM 9812 C C . PRO B 1 568 ? 26.435 -23.787 24.663 1.00 30.01 566 PRO B C 1
ATOM 9813 O O . PRO B 1 568 ? 25.441 -23.289 25.198 1.00 26.62 566 PRO B O 1
ATOM 9817 N N . PRO B 1 569 ? 27.652 -23.801 25.233 1.00 23.97 567 PRO B N 1
ATOM 9818 C CA . PRO B 1 569 ? 27.922 -23.095 26.489 1.00 27.82 567 PRO B CA 1
ATOM 9819 C C . PRO B 1 569 ? 27.839 -21.582 26.284 1.00 26.84 567 PRO B C 1
ATOM 9820 O O . PRO B 1 569 ? 28.789 -20.992 25.774 1.00 22.73 567 PRO B O 1
ATOM 9824 N N . LEU B 1 570 ? 26.718 -20.972 26.665 1.00 23.73 568 LEU B N 1
ATOM 9825 C CA . LEU B 1 570 ? 26.581 -19.520 26.617 1.00 22.36 568 LEU B CA 1
ATOM 9826 C C . LEU B 1 570 ? 26.172 -18.966 27.975 1.00 20.08 568 LEU B C 1
ATOM 9827 O O . LEU B 1 570 ? 25.425 -17.995 28.052 1.00 20.35 568 LEU B O 1
ATOM 9832 N N . ASP B 1 571 ? 26.663 -19.582 29.045 1.00 21.04 569 ASP B N 1
ATOM 9833 C CA . ASP B 1 571 ? 26.254 -19.189 30.388 1.00 21.06 569 ASP B CA 1
ATOM 9834 C C . ASP B 1 571 ? 26.544 -17.734 30.762 1.00 21.40 569 ASP B C 1
ATOM 9835 O O . ASP B 1 571 ? 25.752 -17.118 31.464 1.00 21.67 569 ASP B O 1
ATOM 9840 N N . GLN B 1 572 ? 27.661 -17.179 30.309 1.00 21.29 570 GLN B N 1
ATOM 9841 C CA . GLN B 1 572 ? 27.943 -15.765 30.575 1.00 20.40 570 GLN B CA 1
ATOM 9842 C C . GLN B 1 572 ? 26.924 -14.840 29.911 1.00 20.96 570 GLN B C 1
ATOM 9843 O O . GLN B 1 572 ? 26.313 -13.997 30.577 1.00 22.95 570 GLN B O 1
ATOM 9849 N N . ARG B 1 573 ? 26.742 -14.991 28.599 1.00 21.12 571 ARG B N 1
ATOM 9850 C CA . ARG B 1 573 ? 25.813 -14.133 27.871 1.00 22.84 571 ARG B CA 1
ATOM 9851 C C . ARG B 1 573 ? 24.399 -14.290 28.416 1.00 19.45 571 ARG B C 1
ATOM 9852 O O . ARG B 1 573 ? 23.669 -13.313 28.572 1.00 21.60 571 ARG B O 1
ATOM 9860 N N . GLN B 1 574 ? 24.025 -15.522 28.724 1.00 21.27 572 GLN B N 1
ATOM 9861 C CA . GLN B 1 574 ? 22.668 -15.795 29.188 1.00 22.70 572 GLN B CA 1
ATOM 9862 C C . GLN B 1 574 ? 22.433 -15.283 30.602 1.00 21.94 572 GLN B C 1
ATOM 9863 O O . GLN B 1 574 ? 21.388 -14.689 30.882 1.00 22.49 572 GLN B O 1
ATOM 9869 N N . LEU B 1 575 ? 23.393 -15.492 31.495 1.00 17.00 573 LEU B N 1
ATOM 9870 C CA . LEU B 1 575 ? 23.253 -14.954 32.846 1.00 18.42 573 LEU B CA 1
ATOM 9871 C C . LEU B 1 575 ? 23.239 -13.423 32.845 1.00 19.56 573 LEU B C 1
ATOM 9872 O O . LEU B 1 575 ? 22.397 -12.819 33.511 1.00 17.58 573 LEU B O 1
ATOM 9877 N N . LEU B 1 576 ? 24.137 -12.791 32.092 1.00 20.40 574 LEU B N 1
ATOM 9878 C CA . LEU B 1 576 ? 24.127 -11.322 32.011 1.00 16.04 574 LEU B CA 1
ATOM 9879 C C . LEU B 1 576 ? 22.827 -10.795 31.403 1.00 16.81 574 LEU B C 1
ATOM 9880 O O . LEU B 1 576 ? 22.270 -9.790 31.869 1.00 19.20 574 LEU B O 1
ATOM 9885 N N . GLY B 1 577 ? 22.340 -11.476 30.366 1.00 19.08 575 GLY B N 1
ATOM 9886 C CA . GLY B 1 577 ? 21.053 -11.143 29.779 1.00 16.17 575 GLY B CA 1
ATOM 9887 C C . GLY B 1 577 ? 19.931 -11.190 30.807 1.00 17.52 575 GLY B C 1
ATOM 9888 O O . GLY B 1 577 ? 19.167 -10.223 30.970 1.00 18.90 575 GLY B O 1
ATOM 9889 N N . ALA B 1 578 ? 19.834 -12.328 31.495 1.00 19.07 576 ALA B N 1
ATOM 9890 C CA . ALA B 1 578 ? 18.807 -12.551 32.507 1.00 18.41 576 ALA B CA 1
ATOM 9891 C C . ALA B 1 578 ? 18.890 -11.513 33.618 1.00 16.64 576 ALA B C 1
ATOM 9892 O O . ALA B 1 578 ? 17.877 -11.006 34.073 1.00 16.41 576 ALA B O 1
ATOM 9894 N N . ALA B 1 579 ? 20.103 -11.199 34.048 1.00 17.24 577 ALA B N 1
ATOM 9895 C CA . ALA B 1 579 ? 20.316 -10.182 35.066 1.00 18.01 577 ALA B CA 1
ATOM 9896 C C . ALA B 1 579 ? 19.847 -8.816 34.582 1.00 15.51 577 ALA B C 1
ATOM 9897 O O . ALA B 1 579 ? 19.284 -8.046 35.363 1.00 17.81 577 ALA B O 1
ATOM 9899 N N . ALA B 1 580 ? 20.055 -8.515 33.302 1.00 19.15 578 ALA B N 1
ATOM 9900 C CA . ALA B 1 580 ? 19.595 -7.226 32.787 1.00 17.80 578 ALA B CA 1
ATOM 9901 C C . ALA B 1 580 ? 18.071 -7.196 32.832 1.00 20.11 578 ALA B C 1
ATOM 9902 O O . ALA B 1 580 ? 17.451 -6.165 33.181 1.00 18.88 578 ALA B O 1
ATOM 9904 N N . GLU B 1 581 ? 17.472 -8.337 32.482 1.00 18.15 579 GLU B N 1
ATOM 9905 C CA . GLU B 1 581 ? 16.015 -8.460 32.513 1.00 19.94 579 GLU B CA 1
ATOM 9906 C C . GLU B 1 581 ? 15.457 -8.250 33.912 1.00 17.34 579 GLU B C 1
ATOM 9907 O O . GLU B 1 581 ? 14.551 -7.423 34.115 1.00 19.37 579 GLU B O 1
ATOM 9913 N N . PHE B 1 582 ? 15.982 -9.014 34.868 1.00 17.04 580 PHE B N 1
ATOM 9914 C CA . PHE B 1 582 ? 15.581 -8.861 36.254 1.00 16.31 580 PHE B CA 1
ATOM 9915 C C . PHE B 1 582 ? 15.736 -7.416 36.696 1.00 16.67 580 PHE B C 1
ATOM 9916 O O . PHE B 1 582 ? 14.861 -6.876 37.375 1.00 17.50 580 PHE B O 1
ATOM 9924 N N . ALA B 1 583 ? 16.846 -6.786 36.313 1.00 19.39 581 ALA B N 1
ATOM 9925 C CA . ALA B 1 583 ? 17.096 -5.411 36.748 1.00 19.22 581 ALA B CA 1
ATOM 9926 C C . ALA B 1 583 ? 16.009 -4.476 36.228 1.00 18.88 581 ALA B C 1
ATOM 9927 O O . ALA B 1 583 ? 15.446 -3.689 36.984 1.00 15.66 581 ALA B O 1
ATOM 9929 N N . HIS B 1 584 ? 15.720 -4.576 34.934 1.00 19.34 582 HIS B N 1
ATOM 9930 C CA . HIS B 1 584 ? 14.627 -3.822 34.330 1.00 19.24 582 HIS B CA 1
ATOM 9931 C C . HIS B 1 584 ? 13.297 -4.030 35.070 1.00 20.63 582 HIS B C 1
ATOM 9932 O O . HIS B 1 584 ? 12.623 -3.054 35.465 1.00 19.07 582 HIS B O 1
ATOM 9939 N N . ASP B 1 585 ? 12.915 -5.293 35.247 1.00 16.16 583 ASP B N 1
ATOM 9940 C CA . ASP B 1 585 ? 11.643 -5.607 35.903 1.00 17.75 583 ASP B CA 1
ATOM 9941 C C . ASP B 1 585 ? 11.560 -5.035 37.310 1.00 17.67 583 ASP B C 1
ATOM 9942 O O . ASP B 1 585 ? 10.524 -4.508 37.726 1.00 18.12 583 ASP B O 1
ATOM 9947 N N . TYR B 1 586 ? 12.648 -5.147 38.054 1.00 15.48 584 TYR B N 1
ATOM 9948 C CA . TYR B 1 586 ? 12.621 -4.704 39.433 1.00 17.88 584 TYR B CA 1
ATOM 9949 C C . TYR B 1 586 ? 12.627 -3.171 39.493 1.00 17.96 584 TYR B C 1
ATOM 9950 O O . TYR B 1 586 ? 12.018 -2.572 40.379 1.00 19.97 584 TYR B O 1
ATOM 9959 N N . LYS B 1 587 ? 13.301 -2.548 38.535 1.00 19.03 585 LYS B N 1
ATOM 9960 C CA . LYS B 1 587 ? 13.362 -1.082 38.435 1.00 22.96 585 LYS B CA 1
ATOM 9961 C C . LYS B 1 587 ? 11.989 -0.499 38.154 1.00 19.41 585 LYS B C 1
ATOM 9962 O O . LYS B 1 587 ? 11.567 0.454 38.798 1.00 21.83 585 LYS B O 1
ATOM 9968 N N . GLY B 1 588 ? 11.299 -1.084 37.180 1.00 21.65 586 GLY B N 1
ATOM 9969 C CA . GLY B 1 588 ? 9.960 -0.654 36.824 1.00 23.33 586 GLY B CA 1
ATOM 9970 C C . GLY B 1 588 ? 9.921 0.684 36.102 1.00 22.15 586 GLY B C 1
ATOM 9971 O O . GLY B 1 588 ? 8.921 1.389 36.171 1.00 25.19 586 GLY B O 1
ATOM 9972 N N . ASP B 1 589 ? 11.016 1.031 35.430 1.00 27.03 587 ASP B N 1
ATOM 9973 C CA . ASP B 1 589 ? 11.091 2.208 34.573 1.00 32.11 587 ASP B CA 1
ATOM 9974 C C . ASP B 1 589 ? 10.499 1.851 33.208 1.00 28.28 587 ASP B C 1
ATOM 9975 O O . ASP B 1 589 ? 11.220 1.790 32.211 1.00 29.00 587 ASP B O 1
ATOM 9980 N N . TRP B 1 590 ? 9.188 1.628 33.159 1.00 26.96 588 TRP B N 1
ATOM 9981 C CA . TRP B 1 590 ? 8.572 0.936 32.029 1.00 24.95 588 TRP B CA 1
ATOM 9982 C C . TRP B 1 590 ? 8.668 1.663 30.688 1.00 32.47 588 TRP B C 1
ATOM 9983 O O . TRP B 1 590 ? 8.797 1.025 29.630 1.00 32.66 588 TRP B O 1
ATOM 9994 N N . GLY B 1 591 ? 8.596 2.990 30.729 1.00 30.71 589 GLY B N 1
ATOM 9995 C CA . GLY B 1 591 ? 8.493 3.784 29.514 1.00 31.15 589 GLY B CA 1
ATOM 9996 C C . GLY B 1 591 ? 7.045 4.192 29.303 1.00 34.24 589 GLY B C 1
ATOM 9997 O O . GLY B 1 591 ? 6.300 4.374 30.273 1.00 30.32 589 GLY B O 1
ATOM 9998 N N . VAL B 1 592 ? 6.627 4.329 28.048 1.00 35.09 590 VAL B N 1
ATOM 9999 C CA . VAL B 1 592 ? 5.233 4.670 27.776 1.00 32.54 590 VAL B CA 1
ATOM 10000 C C . VAL B 1 592 ? 4.360 3.439 27.945 1.00 26.47 590 VAL B C 1
ATOM 10001 O O . VAL B 1 592 ? 4.777 2.322 27.632 1.00 32.21 590 VAL B O 1
ATOM 10005 N N . LEU B 1 593 ? 3.165 3.637 28.486 1.00 27.97 591 LEU B N 1
ATOM 10006 C CA . LEU B 1 593 ? 2.230 2.537 28.660 1.00 26.47 591 LEU B CA 1
ATOM 10007 C C . LEU B 1 593 ? 0.832 2.948 28.239 1.00 25.02 591 LEU B C 1
ATOM 10008 O O . LEU B 1 593 ? 0.447 4.119 28.351 1.00 25.35 591 LEU B O 1
ATOM 10013 N N . ASP B 1 594 ? 0.084 1.968 27.749 1.00 20.56 592 ASP B N 1
ATOM 10014 C CA . ASP B 1 594 ? -1.333 2.126 27.481 1.00 23.70 592 ASP B CA 1
ATOM 10015 C C . ASP B 1 594 ? -2.028 1.267 28.530 1.00 23.97 592 ASP B C 1
ATOM 10016 O O . ASP B 1 594 ? -1.385 0.401 29.140 1.00 23.16 592 ASP B O 1
ATOM 10021 N N . ASP B 1 595 ? -3.315 1.500 28.768 1.00 22.18 593 ASP B N 1
ATOM 10022 C CA . ASP B 1 595 ? -4.055 0.661 29.699 1.00 21.42 593 ASP B CA 1
ATOM 10023 C C . ASP B 1 595 ? -4.071 -0.785 29.217 1.00 22.85 593 ASP B C 1
ATOM 10024 O O . ASP B 1 595 ? -4.090 -1.741 30.018 1.00 19.43 593 ASP B O 1
ATOM 10029 N N . GLY B 1 596 ? -4.047 -0.946 27.901 1.00 23.39 594 GLY B N 1
ATOM 10030 C CA . GLY B 1 596 ? -4.094 -2.267 27.318 1.00 21.61 594 GLY B CA 1
ATOM 10031 C C . GLY B 1 596 ? -2.797 -2.697 26.662 1.00 26.65 594 GLY B C 1
ATOM 10032 O O . GLY B 1 596 ? -1.877 -1.897 26.445 1.00 21.19 594 GLY B O 1
ATOM 10041 N N . THR B 1 598 ? -1.440 -5.733 23.551 1.00 22.20 596 THR B N 1
ATOM 10042 C CA . THR B 1 598 ? -1.806 -6.744 22.574 1.00 25.57 596 THR B CA 1
ATOM 10043 C C . THR B 1 598 ? -0.652 -7.736 22.506 1.00 27.25 596 THR B C 1
ATOM 10044 O O . THR B 1 598 ? 0.519 -7.345 22.391 1.00 26.93 596 THR B O 1
ATOM 10048 N N . VAL B 1 599 ? -0.986 -9.015 22.617 1.00 23.65 597 VAL B N 1
ATOM 10049 C CA . VAL B 1 599 ? 0.004 -10.080 22.616 1.00 26.61 597 VAL B CA 1
ATOM 10050 C C . VAL B 1 599 ? -0.398 -11.033 21.492 1.00 24.51 597 VAL B C 1
ATOM 10051 O O . VAL B 1 599 ? -1.586 -11.216 21.243 1.00 23.79 597 VAL B O 1
ATOM 10055 N N . GLY B 1 600 ? 0.574 -11.628 20.809 1.00 23.23 598 GLY B N 1
ATOM 10056 C CA . GLY B 1 600 ? 0.259 -12.539 19.723 1.00 23.57 598 GLY B CA 1
ATOM 10057 C C . GLY B 1 600 ? 0.974 -13.864 19.871 1.00 24.56 598 GLY B C 1
ATOM 10058 O O . GLY B 1 600 ? 2.011 -13.930 20.516 1.00 22.81 598 GLY B O 1
ATOM 10059 N N . GLY B 1 601 ? 0.422 -14.916 19.274 1.00 23.01 599 GLY B N 1
ATOM 10060 C CA . GLY B 1 601 ? 1.061 -16.214 19.337 1.00 25.51 599 GLY B CA 1
ATOM 10061 C C . GLY B 1 601 ? 0.409 -17.191 18.390 1.00 26.59 599 GLY B C 1
ATOM 10062 O O . GLY B 1 601 ? -0.756 -17.044 18.056 1.00 28.98 599 GLY B O 1
ATOM 10063 N N . VAL B 1 602 ? 1.157 -18.186 17.943 1.00 29.74 600 VAL B N 1
ATOM 10064 C CA . VAL B 1 602 ? 0.571 -19.248 17.136 1.00 25.27 600 VAL B CA 1
ATOM 10065 C C . VAL B 1 602 ? 0.456 -20.458 18.038 1.00 25.06 600 VAL B C 1
ATOM 10066 O O . VAL B 1 602 ? 1.435 -20.840 18.686 1.00 26.99 600 VAL B O 1
ATOM 10070 N N . ILE B 1 603 ? -0.739 -21.046 18.101 1.00 28.24 601 ILE B N 1
ATOM 10071 C CA . ILE B 1 603 ? -0.955 -22.272 18.874 1.00 25.18 601 ILE B CA 1
ATOM 10072 C C . ILE B 1 603 ? -0.928 -23.482 17.943 1.00 26.92 601 ILE B C 1
ATOM 10073 O O . ILE B 1 603 ? -1.692 -23.537 16.971 1.00 22.81 601 ILE B O 1
ATOM 10078 N N . ASP B 1 604 ? -0.052 -24.444 18.240 1.00 21.78 602 ASP B N 1
ATOM 10079 C CA . ASP B 1 604 ? 0.026 -25.660 17.436 1.00 26.09 602 ASP B CA 1
ATOM 10080 C C . ASP B 1 604 ? -0.752 -26.779 18.126 1.00 25.30 602 ASP B C 1
ATOM 10081 O O . ASP B 1 604 ? -0.242 -27.432 19.034 1.00 23.25 602 ASP B O 1
ATOM 10086 N N . LEU B 1 605 ? -1.983 -26.995 17.678 1.00 21.88 603 LEU B N 1
ATOM 10087 C CA . LEU B 1 605 ? -2.874 -27.977 18.288 1.00 22.41 603 LEU B CA 1
ATOM 10088 C C . LEU B 1 605 ? -2.453 -29.424 18.076 1.00 22.80 603 LEU B C 1
ATOM 10089 O O . LEU B 1 605 ? -3.011 -30.332 18.697 1.00 24.12 603 LEU B O 1
ATOM 10094 N N . LEU B 1 606 ? -1.464 -29.633 17.213 1.00 20.99 604 LEU B N 1
ATOM 10095 C CA . LEU B 1 606 ? -0.941 -30.971 16.952 1.00 22.87 604 LEU B CA 1
ATOM 10096 C C . LEU B 1 606 ? -0.100 -31.474 18.134 1.00 22.88 604 LEU B C 1
ATOM 10097 O O . LEU B 1 606 ? 0.073 -32.683 18.326 1.00 23.35 604 LEU B O 1
ATOM 10102 N N . LEU B 1 607 ? 0.395 -30.534 18.939 1.00 25.57 605 LEU B N 1
ATOM 10103 C CA . LEU B 1 607 ? 1.190 -30.849 20.131 1.00 24.48 605 LEU B CA 1
ATOM 10104 C C . LEU B 1 607 ? 0.422 -31.608 21.221 1.00 18.08 605 LEU B C 1
ATOM 10105 O O . LEU B 1 607 ? 1.026 -32.131 22.168 1.00 17.49 605 LEU B O 1
ATOM 10110 N N . GLY B 1 608 ? -0.901 -31.635 21.107 1.00 19.87 606 GLY B N 1
ATOM 10111 C CA . GLY B 1 608 ? -1.736 -32.400 22.021 1.00 20.66 606 GLY B CA 1
ATOM 10112 C C . GLY B 1 608 ? -1.796 -31.897 23.455 1.00 21.65 606 GLY B C 1
ATOM 10113 O O . GLY B 1 608 ? -1.647 -32.682 24.402 1.00 18.11 606 GLY B O 1
ATOM 10114 N N . GLY B 1 609 ? -2.053 -30.604 23.633 1.00 18.61 607 GLY B N 1
ATOM 10115 C CA . GLY B 1 609 ? -2.116 -30.074 24.979 1.00 19.75 607 GLY B CA 1
ATOM 10116 C C . GLY B 1 609 ? -2.953 -28.824 25.181 1.00 21.66 607 GLY B C 1
ATOM 10117 O O . GLY B 1 609 ? -3.370 -28.151 24.238 1.00 23.30 607 GLY B O 1
ATOM 10118 N N . THR B 1 610 ? -3.184 -28.508 26.446 1.00 16.63 608 THR B N 1
ATOM 10119 C CA . THR B 1 610 ? -4.023 -27.387 26.817 1.00 15.87 608 THR B CA 1
ATOM 10120 C C . THR B 1 610 ? -3.133 -26.152 26.908 1.00 17.36 608 THR B C 1
ATOM 10121 O O . THR B 1 610 ? -1.923 -26.264 27.173 1.00 15.76 608 THR B O 1
ATOM 10125 N N . VAL B 1 611 ? -3.721 -24.982 26.656 1.00 15.23 609 VAL B N 1
ATOM 10126 C CA . VAL B 1 611 ? -3.023 -23.712 26.800 1.00 15.87 609 VAL B CA 1
ATOM 10127 C C . VAL B 1 611 ? -3.943 -22.754 27.540 1.00 18.06 609 VAL B C 1
ATOM 10128 O O . VAL B 1 611 ? -5.147 -22.682 27.224 1.00 17.92 609 VAL B O 1
ATOM 10132 N N . PHE B 1 612 ? -3.378 -22.044 28.524 1.00 15.76 610 PHE B N 1
ATOM 10133 C CA . PHE B 1 612 ? -4.119 -21.095 29.354 1.00 20.00 610 PHE B CA 1
ATOM 10134 C C . PHE B 1 612 ? -3.677 -19.651 29.122 1.00 17.39 610 PHE B C 1
ATOM 10135 O O . PHE B 1 612 ? -2.606 -19.399 28.575 1.00 15.25 610 PHE B O 1
ATOM 10143 N N . LEU B 1 613 ? -4.500 -18.718 29.596 1.00 15.67 611 LEU B N 1
ATOM 10144 C CA . LEU B 1 613 ? -4.105 -17.325 29.781 1.00 17.24 611 LEU B CA 1
ATOM 10145 C C . LEU B 1 613 ? -4.210 -17.020 31.283 1.00 18.02 611 LEU B C 1
ATOM 10146 O O . LEU B 1 613 ? -5.088 -17.547 31.963 1.00 16.86 611 LEU B O 1
ATOM 10151 N N . ILE B 1 614 ? -3.327 -16.181 31.817 1.00 18.56 612 ILE B N 1
ATOM 10152 C CA . ILE B 1 614 ? -3.463 -15.786 33.217 1.00 16.30 612 ILE B CA 1
ATOM 10153 C C . ILE B 1 614 ? -4.171 -14.427 33.320 1.00 21.07 612 ILE B C 1
ATOM 10154 O O . ILE B 1 614 ? -4.302 -13.701 32.324 1.00 16.08 612 ILE B O 1
ATOM 10159 N N . ASN B 1 615 ? -4.623 -14.092 34.525 1.00 18.20 613 ASN B N 1
ATOM 10160 C CA . ASN B 1 615 ? -5.437 -12.899 34.743 1.00 23.65 613 ASN B CA 1
ATOM 10161 C C . ASN B 1 615 ? -4.598 -11.651 35.044 1.00 20.74 613 ASN B C 1
ATOM 10162 O O . ASN B 1 615 ? -3.664 -11.716 35.841 1.00 18.28 613 ASN B O 1
ATOM 10167 N N . GLU B 1 616 ? -4.959 -10.516 34.439 1.00 22.15 614 GLU B N 1
ATOM 10168 C CA . GLU B 1 616 ? -4.128 -9.310 34.506 1.00 20.76 614 GLU B CA 1
ATOM 10169 C C . GLU B 1 616 ? -4.004 -8.735 35.907 1.00 22.73 614 GLU B C 1
ATOM 10170 O O . GLU B 1 616 ? -2.894 -8.428 36.355 1.00 22.43 614 GLU B O 1
ATOM 10176 N N . GLU B 1 617 ? -5.143 -8.577 36.578 1.00 21.55 615 GLU B N 1
ATOM 10177 C CA . GLU B 1 617 ? -5.191 -8.159 37.980 1.00 20.63 615 GLU B CA 1
ATOM 10178 C C . GLU B 1 617 ? -4.280 -9.010 38.855 1.00 21.37 615 GLU B C 1
ATOM 10179 O O . GLU B 1 617 ? -3.441 -8.489 39.613 1.00 21.73 615 GLU B O 1
ATOM 10185 N N . ASP B 1 618 ? -4.440 -10.325 38.750 1.00 20.47 616 ASP B N 1
ATOM 10186 C CA . ASP B 1 618 ? -3.649 -11.238 39.573 1.00 22.12 616 ASP B CA 1
ATOM 10187 C C . ASP B 1 618 ? -2.163 -11.124 39.270 1.00 17.18 616 ASP B C 1
ATOM 10188 O O . ASP B 1 618 ? -1.325 -11.233 40.164 1.00 18.18 616 ASP B O 1
ATOM 10193 N N . GLU B 1 619 ? -1.848 -10.941 37.995 1.00 17.73 617 GLU B N 1
ATOM 10194 C CA . GLU B 1 619 ? -0.472 -10.820 37.542 1.00 17.14 617 GLU B CA 1
ATOM 10195 C C . GLU B 1 619 ? 0.153 -9.568 38.170 1.00 17.77 617 GLU B C 1
ATOM 10196 O O . GLU B 1 619 ? 1.305 -9.590 38.652 1.00 17.55 617 GLU B O 1
ATOM 10202 N N . ALA B 1 620 ? -0.618 -8.481 38.185 1.00 13.35 618 ALA B N 1
ATOM 10203 C CA . ALA B 1 620 ? -0.150 -7.240 38.820 1.00 20.81 618 ALA B CA 1
ATOM 10204 C C . ALA B 1 620 ? 0.074 -7.441 40.330 1.00 17.23 618 ALA B C 1
ATOM 10205 O O . ALA B 1 620 ? 1.091 -7.014 40.903 1.00 17.71 618 ALA B O 1
ATOM 10207 N N . GLU B 1 621 ? -0.863 -8.121 40.972 1.00 18.38 619 GLU B N 1
ATOM 10208 C CA . GLU B 1 621 ? -0.719 -8.363 42.409 1.00 19.40 619 GLU B CA 1
ATOM 10209 C C . GLU B 1 621 ? 0.501 -9.246 42.721 1.00 21.07 619 GLU B C 1
ATOM 10210 O O . GLU B 1 621 ? 1.191 -9.011 43.712 1.00 18.73 619 GLU B O 1
ATOM 10216 N N . GLU B 1 622 ? 0.773 -10.240 41.863 1.00 17.18 620 GLU B N 1
ATOM 10217 C CA . GLU B 1 622 ? 1.900 -11.135 42.060 1.00 20.95 620 GLU B CA 1
ATOM 10218 C C . GLU B 1 622 ? 3.194 -10.344 41.914 1.00 17.63 620 GLU B C 1
ATOM 10219 O O . GLU B 1 622 ? 4.118 -10.497 42.724 1.00 16.49 620 GLU B O 1
ATOM 10225 N N . TYR B 1 623 ? 3.262 -9.529 40.859 1.00 16.48 621 TYR B N 1
ATOM 10226 C CA . TYR B 1 623 ? 4.414 -8.660 40.681 1.00 18.13 621 TYR B CA 1
ATOM 10227 C C . TYR B 1 623 ? 4.653 -7.879 41.966 1.00 17.20 621 TYR B C 1
ATOM 10228 O O . TYR B 1 623 ? 5.785 -7.823 42.463 1.00 15.13 621 TYR B O 1
ATOM 10237 N N . SER B 1 624 ? 3.591 -7.266 42.496 1.00 19.20 622 SER B N 1
ATOM 10238 C CA . SER B 1 624 ? 3.759 -6.378 43.647 1.00 18.06 622 SER B CA 1
ATOM 10239 C C . SER B 1 624 ? 4.161 -7.083 44.943 1.00 15.93 622 SER B C 1
ATOM 10240 O O . SER B 1 624 ? 5.021 -6.608 45.694 1.00 18.46 622 SER B O 1
ATOM 10243 N N . GLN B 1 625 ? 3.544 -8.218 45.210 1.00 18.87 623 GLN B N 1
ATOM 10244 C CA . GLN B 1 625 ? 3.896 -8.986 46.400 1.00 20.06 623 GLN B CA 1
ATOM 10245 C C . GLN B 1 625 ? 5.340 -9.516 46.310 1.00 16.16 623 GLN B C 1
ATOM 10246 O O . GLN B 1 625 ? 6.083 -9.493 47.299 1.00 16.54 623 GLN B O 1
ATOM 10252 N N . ILE B 1 626 ? 5.731 -9.985 45.128 1.00 14.81 624 ILE B N 1
ATOM 10253 C CA . ILE B 1 626 ? 7.101 -10.461 44.929 1.00 12.87 624 ILE B CA 1
ATOM 10254 C C . ILE B 1 626 ? 8.088 -9.294 45.136 1.00 17.03 624 ILE B C 1
ATOM 10255 O O . ILE B 1 626 ? 9.114 -9.445 45.809 1.00 17.00 624 ILE B O 1
ATOM 10260 N N . HIS B 1 627 ? 7.756 -8.129 44.585 1.00 13.27 625 HIS B N 1
ATOM 10261 C CA . HIS B 1 627 ? 8.640 -6.965 44.676 1.00 16.63 625 HIS B CA 1
ATOM 10262 C C . HIS B 1 627 ? 8.822 -6.535 46.142 1.00 14.52 625 HIS B C 1
ATOM 10263 O O . HIS B 1 627 ? 9.950 -6.373 46.622 1.00 16.87 625 HIS B O 1
ATOM 10270 N N . ARG B 1 628 ? 7.711 -6.396 46.851 1.00 17.51 626 ARG B N 1
ATOM 10271 C CA . ARG B 1 628 ? 7.742 -6.070 48.290 1.00 20.39 626 ARG B CA 1
ATOM 10272 C C . ARG B 1 628 ? 8.409 -7.093 49.230 1.00 16.37 626 ARG B C 1
ATOM 10273 O O . ARG B 1 628 ? 9.311 -6.729 50.016 1.00 16.73 626 ARG B O 1
ATOM 10281 N N . ASP B 1 629 ? 7.932 -8.341 49.195 1.00 13.40 627 ASP B N 1
ATOM 10282 C CA . ASP B 1 629 ? 8.496 -9.409 50.027 1.00 15.75 627 ASP B CA 1
ATOM 10283 C C . ASP B 1 629 ? 9.982 -9.486 49.734 1.00 17.42 627 ASP B C 1
ATOM 10284 O O . ASP B 1 629 ? 10.801 -9.551 50.647 1.00 15.54 627 ASP B O 1
ATOM 10289 N N . GLY B 1 630 ? 10.317 -9.484 48.445 1.00 16.01 628 GLY B N 1
ATOM 10290 C CA . GLY B 1 630 ? 11.699 -9.527 48.000 1.00 15.10 628 GLY B CA 1
ATOM 10291 C C . GLY B 1 630 ? 12.586 -8.414 48.558 1.00 17.93 628 GLY B C 1
ATOM 10292 O O . GLY B 1 630 ? 13.684 -8.684 49.072 1.00 15.50 628 GLY B O 1
ATOM 10293 N N . SER B 1 631 ? 12.127 -7.167 48.464 1.00 13.40 629 SER B N 1
ATOM 10294 C CA . SER B 1 631 ? 12.902 -6.040 48.990 1.00 14.92 629 SER B CA 1
ATOM 10295 C C . SER B 1 631 ? 13.117 -6.160 50.507 1.00 17.80 629 SER B C 1
ATOM 10296 O O . SER B 1 631 ? 14.268 -5.999 51.051 1.00 20.12 629 SER B O 1
ATOM 10299 N N . ALA B 1 632 ? 12.010 -6.464 51.187 1.00 18.10 630 ALA B N 1
ATOM 10300 C CA . ALA B 1 632 ? 12.050 -6.686 52.639 1.00 20.71 630 ALA B CA 1
ATOM 10301 C C . ALA B 1 632 ? 13.094 -7.738 53.024 1.00 20.87 630 ALA B C 1
ATOM 10302 O O . ALA B 1 632 ? 13.967 -7.472 53.852 1.00 21.64 630 ALA B O 1
ATOM 10304 N N . ARG B 1 633 ? 13.016 -8.918 52.406 1.00 22.22 631 ARG B N 1
ATOM 10305 C CA . ARG B 1 633 ? 13.964 -10.005 52.693 1.00 20.46 631 ARG B CA 1
ATOM 10306 C C . ARG B 1 633 ? 15.392 -9.593 52.362 1.00 20.68 631 ARG B C 1
ATOM 10307 O O . ARG B 1 633 ? 16.343 -9.972 53.059 1.00 20.75 631 ARG B O 1
ATOM 10315 N N . TYR B 1 634 ? 15.535 -8.813 51.294 1.00 18.61 632 TYR B N 1
ATOM 10316 C CA . TYR B 1 634 ? 16.833 -8.296 50.887 1.00 19.19 632 TYR B CA 1
ATOM 10317 C C . TYR B 1 634 ? 17.486 -7.582 52.035 1.00 20.61 632 TYR B C 1
ATOM 10318 O O . TYR B 1 634 ? 18.671 -7.796 52.296 1.00 20.07 632 TYR B O 1
ATOM 10327 N N . HIS B 1 635 ? 16.738 -6.698 52.700 1.00 22.22 633 HIS B N 1
ATOM 10328 C CA . HIS B 1 635 ? 17.357 -6.016 53.855 1.00 25.06 633 HIS B CA 1
ATOM 10329 C C . HIS B 1 635 ? 17.759 -6.915 55.037 1.00 25.96 633 HIS B C 1
ATOM 10330 O O . HIS B 1 635 ? 18.537 -6.500 55.908 1.00 25.56 633 HIS B O 1
ATOM 10337 N N . GLN B 1 636 ? 17.257 -8.146 55.069 1.00 22.69 634 GLN B N 1
ATOM 10338 C CA . GLN B 1 636 ? 17.685 -9.088 56.087 1.00 22.00 634 GLN B CA 1
ATOM 10339 C C . GLN B 1 636 ? 18.849 -9.922 55.576 1.00 24.98 634 GLN B C 1
ATOM 10340 O O . GLN B 1 636 ? 19.575 -10.535 56.361 1.00 25.56 634 GLN B O 1
ATOM 10346 N N . LEU B 1 637 ? 19.026 -9.942 54.257 1.00 22.61 635 LEU B N 1
ATOM 10347 C CA . LEU B 1 637 ? 20.060 -10.764 53.623 1.00 19.42 635 LEU B CA 1
ATOM 10348 C C . LEU B 1 637 ? 21.424 -10.049 53.514 1.00 22.18 635 LEU B C 1
ATOM 10349 O O . LEU B 1 637 ? 22.484 -10.663 53.707 1.00 20.05 635 LEU B O 1
ATOM 10354 N N . PHE B 1 638 ? 21.375 -8.764 53.165 1.00 17.25 636 PHE B N 1
ATOM 10355 C CA . PHE B 1 638 ? 22.553 -7.950 52.923 1.00 22.53 636 PHE B CA 1
ATOM 10356 C C . PHE B 1 638 ? 22.430 -6.729 53.812 1.00 21.09 636 PHE B C 1
ATOM 10357 O O . PHE B 1 638 ? 21.333 -6.190 53.962 1.00 24.57 636 PHE B O 1
ATOM 10365 N N . SER B 1 639 ? 23.534 -6.292 54.411 1.00 20.73 637 SER B N 1
ATOM 10366 C CA . SER B 1 639 ? 23.510 -5.057 55.196 1.00 23.23 637 SER B CA 1
ATOM 10367 C C . SER B 1 639 ? 23.745 -3.863 54.283 1.00 23.71 637 SER B C 1
ATOM 10368 O O . SER B 1 639 ? 23.195 -2.781 54.497 1.00 31.82 637 SER B O 1
ATOM 10371 N N . ALA B 1 640 ? 24.562 -4.075 53.259 1.00 24.42 638 ALA B N 1
ATOM 10372 C CA . ALA B 1 640 ? 24.792 -3.080 52.222 1.00 26.93 638 ALA B CA 1
ATOM 10373 C C . ALA B 1 640 ? 24.947 -3.820 50.899 1.00 22.97 638 ALA B C 1
ATOM 10374 O O . ALA B 1 640 ? 24.978 -5.053 50.885 1.00 23.61 638 ALA B O 1
ATOM 10376 N N . PRO B 1 641 ? 25.004 -3.081 49.782 1.00 23.00 639 PRO B N 1
ATOM 10377 C CA . PRO B 1 641 ? 25.394 -3.720 48.522 1.00 21.42 639 PRO B CA 1
ATOM 10378 C C . PRO B 1 641 ? 26.646 -4.609 48.661 1.00 26.33 639 PRO B C 1
ATOM 10379 O O . PRO B 1 641 ? 27.621 -4.233 49.322 1.00 28.28 639 PRO B O 1
ATOM 10383 N N . ASP B 1 642 ? 26.585 -5.785 48.041 1.00 22.68 640 ASP B N 1
ATOM 10384 C CA . ASP B 1 642 ? 27.625 -6.828 48.108 1.00 24.72 640 ASP B CA 1
ATOM 10385 C C . ASP B 1 642 ? 28.182 -7.141 49.509 1.00 28.51 640 ASP B C 1
ATOM 10386 O O . ASP B 1 642 ? 29.298 -7.651 49.635 1.00 36.10 640 ASP B O 1
ATOM 10391 N N . ARG B 1 643 ? 27.400 -6.864 50.552 1.00 23.95 641 ARG B N 1
ATOM 10392 C CA . ARG B 1 643 ? 27.783 -7.235 51.915 1.00 25.42 641 ARG B CA 1
ATOM 10393 C C . ARG B 1 643 ? 26.724 -8.079 52.620 1.00 21.32 641 ARG B C 1
ATOM 10394 O O . ARG B 1 643 ? 25.707 -7.556 53.088 1.00 21.47 641 ARG B O 1
ATOM 10402 N N . VAL B 1 644 ? 26.984 -9.375 52.734 1.00 19.67 642 VAL B N 1
ATOM 10403 C CA . VAL B 1 644 ? 26.029 -10.291 53.347 1.00 19.95 642 VAL B CA 1
ATOM 10404 C C . VAL B 1 644 ? 25.891 -10.009 54.837 1.00 20.23 642 VAL B C 1
ATOM 10405 O O . VAL B 1 644 ? 26.879 -9.753 55.513 1.00 22.27 642 VAL B O 1
ATOM 10409 N N . ALA B 1 645 ? 24.662 -10.031 55.342 1.00 16.68 643 ALA B N 1
ATOM 10410 C CA . ALA B 1 645 ? 24.424 -9.874 56.766 1.00 18.87 643 ALA B CA 1
ATOM 10411 C C . ALA B 1 645 ? 25.071 -11.023 57.557 1.00 21.82 643 ALA B C 1
ATOM 10412 O O . ALA B 1 645 ? 25.118 -12.153 57.083 1.00 18.83 643 ALA B O 1
ATOM 10414 N N . PRO B 1 646 ? 25.587 -10.724 58.761 1.00 21.32 644 PRO B N 1
ATOM 10415 C CA . PRO B 1 646 ? 26.159 -11.750 59.641 1.00 23.46 644 PRO B CA 1
ATOM 10416 C C . PRO B 1 646 ? 25.222 -12.936 59.826 1.00 20.29 644 PRO B C 1
ATOM 10417 O O . PRO B 1 646 ? 24.051 -12.735 60.139 1.00 21.71 644 PRO B O 1
ATOM 10421 N N . GLY B 1 647 ? 25.732 -14.148 59.630 1.00 19.08 645 GLY B N 1
ATOM 10422 C CA . GLY B 1 647 ? 24.938 -15.344 59.818 1.00 22.04 645 GLY B CA 1
ATOM 10423 C C . GLY B 1 647 ? 24.291 -15.844 58.536 1.00 21.84 645 GLY B C 1
ATOM 10424 O O . GLY B 1 647 ? 23.748 -16.949 58.497 1.00 22.48 645 GLY B O 1
ATOM 10425 N N . GLN B 1 648 ? 24.338 -15.039 57.481 1.00 20.36 646 GLN B N 1
ATOM 10426 C CA . GLN B 1 648 ? 23.626 -15.395 56.259 1.00 22.99 646 GLN B CA 1
ATOM 10427 C C . GLN B 1 648 ? 24.582 -15.862 55.178 1.00 21.07 646 GLN B C 1
ATOM 10428 O O . GLN B 1 648 ? 24.204 -15.938 54.009 1.00 19.16 646 GLN B O 1
ATOM 10434 N N . GLU B 1 649 ? 25.816 -16.167 55.568 1.00 20.02 647 GLU B N 1
ATOM 10435 C CA . GLU B 1 649 ? 26.877 -16.432 54.599 1.00 25.77 647 GLU B CA 1
ATOM 10436 C C . GLU B 1 649 ? 26.659 -17.731 53.831 1.00 22.28 647 GLU B C 1
ATOM 10437 O O . GLU B 1 649 ? 26.812 -17.777 52.610 1.00 18.43 647 GLU B O 1
ATOM 10443 N N . LYS B 1 650 ? 26.309 -18.784 54.557 1.00 19.75 648 LYS B N 1
ATOM 10444 C CA . LYS B 1 650 ? 26.115 -20.086 53.932 1.00 20.22 648 LYS B CA 1
ATOM 10445 C C . LYS B 1 650 ? 24.900 -20.077 53.003 1.00 20.47 648 LYS B C 1
ATOM 10446 O O . LYS B 1 650 ? 24.920 -20.732 51.957 1.00 17.32 648 LYS B O 1
ATOM 10452 N N . LEU B 1 651 ? 23.866 -19.312 53.365 1.00 16.80 649 LEU B N 1
ATOM 10453 C CA . LEU B 1 651 ? 22.667 -19.217 52.537 1.00 16.06 649 LEU B CA 1
ATOM 10454 C C . LEU B 1 651 ? 22.942 -18.495 51.211 1.00 17.68 649 LEU B C 1
ATOM 10455 O O . LEU B 1 651 ? 22.628 -19.003 50.108 1.00 14.27 649 LEU B O 1
ATOM 10460 N N . VAL B 1 652 ? 23.541 -17.305 51.326 1.00 20.89 650 VAL B N 1
ATOM 10461 C CA . VAL B 1 652 ? 23.919 -16.528 50.148 1.00 18.09 650 VAL B CA 1
ATOM 10462 C C . VAL B 1 652 ? 24.900 -17.324 49.283 1.00 17.75 650 VAL B C 1
ATOM 10463 O O . VAL B 1 652 ? 24.838 -17.259 48.056 1.00 18.58 650 VAL B O 1
ATOM 10467 N N . ALA B 1 653 ? 25.784 -18.094 49.919 1.00 15.58 651 ALA B N 1
ATOM 10468 C CA . ALA B 1 653 ? 26.729 -18.942 49.176 1.00 16.29 651 ALA B CA 1
ATOM 10469 C C . ALA B 1 653 ? 26.002 -20.066 48.444 1.00 15.58 651 ALA B C 1
ATOM 10470 O O . ALA B 1 653 ? 26.372 -20.431 47.331 1.00 14.23 651 ALA B O 1
ATOM 10472 N N . LEU B 1 654 ? 24.969 -20.614 49.071 1.00 15.98 652 LEU B N 1
ATOM 10473 C CA . LEU B 1 654 ? 24.136 -21.601 48.391 1.00 17.01 652 LEU B CA 1
ATOM 10474 C C . LEU B 1 654 ? 23.560 -20.980 47.128 1.00 15.57 652 LEU B C 1
ATOM 10475 O O . LEU B 1 654 ? 23.623 -21.582 46.057 1.00 14.50 652 LEU B O 1
ATOM 10480 N N . PHE B 1 655 ? 23.009 -19.773 47.227 1.00 16.77 653 PHE B N 1
ATOM 10481 C CA . PHE B 1 655 ? 22.449 -19.204 45.985 1.00 14.35 653 PHE B CA 1
ATOM 10482 C C . PHE B 1 655 ? 23.492 -18.827 44.945 1.00 15.02 653 PHE B C 1
ATOM 10483 O O . PHE B 1 655 ? 23.237 -18.922 43.739 1.00 15.20 653 PHE B O 1
ATOM 10491 N N . ASP B 1 656 ? 24.660 -18.394 45.414 1.00 16.52 654 ASP B N 1
ATOM 10492 C CA . ASP B 1 656 ? 25.784 -18.069 44.533 1.00 18.72 654 ASP B CA 1
ATOM 10493 C C . ASP B 1 656 ? 26.307 -19.278 43.752 1.00 17.34 654 ASP B C 1
ATOM 10494 O O . ASP B 1 656 ? 26.486 -19.195 42.541 1.00 14.96 654 ASP B O 1
ATOM 10499 N N . GLU B 1 657 ? 26.553 -20.396 44.447 1.00 14.40 655 GLU B N 1
ATOM 10500 C CA . GLU B 1 657 ? 27.331 -21.500 43.874 1.00 15.41 655 GLU B CA 1
ATOM 10501 C C . GLU B 1 657 ? 26.594 -22.847 43.733 1.00 17.32 655 GLU B C 1
ATOM 10502 O O . GLU B 1 657 ? 27.150 -23.820 43.215 1.00 16.00 655 GLU B O 1
ATOM 10508 N N . GLN B 1 658 ? 25.350 -22.913 44.194 1.00 17.86 656 GLN B N 1
ATOM 10509 C CA . GLN B 1 658 ? 24.579 -24.153 44.029 1.00 13.76 656 GLN B CA 1
ATOM 10510 C C . GLN B 1 658 ? 23.291 -23.987 43.222 1.00 15.04 656 GLN B C 1
ATOM 10511 O O . GLN B 1 658 ? 22.973 -24.834 42.395 1.00 17.47 656 GLN B O 1
ATOM 10517 N N . VAL B 1 659 ? 22.574 -22.889 43.447 1.00 14.02 657 VAL B N 1
ATOM 10518 C CA . VAL B 1 659 ? 21.271 -22.685 42.821 1.00 14.37 657 VAL B CA 1
ATOM 10519 C C . VAL B 1 659 ? 21.389 -22.122 41.404 1.00 13.46 657 VAL B C 1
ATOM 10520 O O . VAL B 1 659 ? 21.960 -21.035 41.192 1.00 13.01 657 VAL B O 1
ATOM 10524 N N . HIS B 1 660 ? 20.846 -22.857 40.433 1.00 13.37 658 HIS B N 1
ATOM 10525 C CA . HIS B 1 660 ? 20.921 -22.435 39.031 1.00 14.37 658 HIS B CA 1
ATOM 10526 C C . HIS B 1 660 ? 19.804 -21.454 38.693 1.00 14.35 658 HIS B C 1
ATOM 10527 O O . HIS B 1 660 ? 18.961 -21.146 39.529 1.00 13.58 658 HIS B O 1
ATOM 10534 N N . ASP B 1 661 ? 19.822 -20.950 37.466 1.00 14.63 659 ASP B N 1
ATOM 10535 C CA . ASP B 1 661 ? 18.840 -19.965 37.033 1.00 15.97 659 ASP B CA 1
ATOM 10536 C C . ASP B 1 661 ? 18.261 -20.532 35.758 1.00 15.26 659 ASP B C 1
ATOM 10537 O O . ASP B 1 661 ? 18.876 -20.472 34.688 1.00 17.45 659 ASP B O 1
ATOM 10542 N N . SER B 1 662 ? 17.092 -21.138 35.901 1.00 16.16 660 SER B N 1
ATOM 10543 C CA . SER B 1 662 ? 16.438 -21.839 34.810 1.00 17.35 660 SER B CA 1
ATOM 10544 C C . SER B 1 662 ? 15.930 -20.850 33.782 1.00 19.13 660 SER B C 1
ATOM 10545 O O . SER B 1 662 ? 15.731 -21.202 32.623 1.00 14.62 660 SER B O 1
ATOM 10548 N N . ARG B 1 663 ? 15.715 -19.614 34.230 1.00 20.30 661 ARG B N 1
ATOM 10549 C CA . ARG B 1 663 ? 15.234 -18.548 33.354 1.00 25.58 661 ARG B CA 1
ATOM 10550 C C . ARG B 1 663 ? 16.328 -18.119 32.377 1.00 27.10 661 ARG B C 1
ATOM 10551 O O . ARG B 1 663 ? 16.046 -17.714 31.241 1.00 28.83 661 ARG B O 1
ATOM 10559 N N . ALA B 1 664 ? 17.576 -18.242 32.826 1.00 23.69 662 ALA B N 1
ATOM 10560 C CA . ALA B 1 664 ? 18.744 -17.818 32.063 1.00 23.21 662 ALA B CA 1
ATOM 10561 C C . ALA B 1 664 ? 18.839 -18.564 30.748 1.00 28.57 662 ALA B C 1
ATOM 10562 O O . ALA B 1 664 ? 19.090 -17.949 29.724 1.00 41.06 662 ALA B O 1
ATOM 10564 N N . TRP B 1 665 ? 18.651 -19.885 30.804 1.00 33.78 663 TRP B N 1
ATOM 10565 C CA . TRP B 1 665 ? 18.361 -20.740 29.646 1.00 33.96 663 TRP B CA 1
ATOM 10566 C C . TRP B 1 665 ? 18.408 -22.193 30.081 1.00 34.20 663 TRP B C 1
ATOM 10567 O O . TRP B 1 665 ? 19.334 -22.922 29.713 1.00 39.74 663 TRP B O 1
ATOM 10578 N N . GLU B 1 676 ? 7.658 -8.194 26.532 1.00 32.40 674 GLU B N 1
ATOM 10579 C CA . GLU B 1 676 ? 6.989 -8.761 27.709 1.00 28.91 674 GLU B CA 1
ATOM 10580 C C . GLU B 1 676 ? 6.811 -7.695 28.779 1.00 29.26 674 GLU B C 1
ATOM 10581 O O . GLU B 1 676 ? 7.783 -7.015 29.118 1.00 35.86 674 GLU B O 1
ATOM 10587 N N . PRO B 1 677 ? 5.582 -7.545 29.325 1.00 29.61 675 PRO B N 1
ATOM 10588 C CA . PRO B 1 677 ? 5.360 -6.575 30.420 1.00 27.23 675 PRO B CA 1
ATOM 10589 C C . PRO B 1 677 ? 6.405 -6.733 31.517 1.00 25.11 675 PRO B C 1
ATOM 10590 O O . PRO B 1 677 ? 6.993 -5.745 31.957 1.00 23.99 675 PRO B O 1
ATOM 10594 N N . PHE B 1 678 ? 6.613 -7.973 31.950 1.00 19.81 676 PHE B N 1
ATOM 10595 C CA . PHE B 1 678 ? 7.768 -8.318 32.763 1.00 20.48 676 PHE B CA 1
ATOM 10596 C C . PHE B 1 678 ? 7.965 -9.830 32.723 1.00 20.08 676 PHE B C 1
ATOM 10597 O O . PHE B 1 678 ? 7.061 -10.556 32.321 1.00 21.27 676 PHE B O 1
ATOM 10605 N N . THR B 1 679 ? 9.144 -10.301 33.122 1.00 21.28 677 THR B N 1
ATOM 10606 C CA . THR B 1 679 ? 9.512 -11.726 32.987 1.00 18.75 677 THR B CA 1
ATOM 10607 C C . THR B 1 679 ? 8.989 -12.621 34.101 1.00 18.66 677 THR B C 1
ATOM 10608 O O . THR B 1 679 ? 8.459 -12.129 35.090 1.00 16.41 677 THR B O 1
ATOM 10612 N N . ASP B 1 680 ? 9.202 -13.935 33.953 1.00 19.32 678 ASP B N 1
ATOM 10613 C CA . ASP B 1 680 ? 8.739 -14.928 34.928 1.00 18.17 678 ASP B CA 1
ATOM 10614 C C . ASP B 1 680 ? 9.324 -14.716 36.331 1.00 17.70 678 ASP B C 1
ATOM 10615 O O . ASP B 1 680 ? 8.827 -15.277 37.305 1.00 16.07 678 ASP B O 1
ATOM 10620 N N . TYR B 1 681 ? 10.383 -13.915 36.441 1.00 16.08 679 TYR B N 1
ATOM 10621 C CA . TYR B 1 681 ? 10.957 -13.623 37.754 1.00 18.90 679 TYR B CA 1
ATOM 10622 C C . TYR B 1 681 ? 9.931 -12.999 38.679 1.00 16.49 679 TYR B C 1
ATOM 10623 O O . TYR B 1 681 ? 10.043 -13.091 39.907 1.00 15.38 679 TYR B O 1
ATOM 10632 N N . PHE B 1 682 ? 8.942 -12.335 38.091 1.00 16.02 680 PHE B N 1
ATOM 10633 C CA . PHE B 1 682 ? 7.981 -11.579 38.879 1.00 15.88 680 PHE B CA 1
ATOM 10634 C C . PHE B 1 682 ? 6.581 -12.133 38.748 1.00 12.66 680 PHE B C 1
ATOM 10635 O O . PHE B 1 682 ? 5.598 -11.406 38.860 1.00 12.88 680 PHE B O 1
ATOM 10643 N N . ARG B 1 683 ? 6.520 -13.441 38.532 1.00 13.99 681 ARG B N 1
ATOM 10644 C CA . ARG B 1 683 ? 5.284 -14.221 38.681 1.00 16.62 681 ARG B CA 1
ATOM 10645 C C . ARG B 1 683 ? 5.559 -15.446 39.557 1.00 14.73 681 ARG B C 1
ATOM 10646 O O . ARG B 1 683 ? 6.685 -15.981 39.570 1.00 13.70 681 ARG B O 1
ATOM 10654 N N . TYR B 1 684 ? 4.554 -15.889 40.299 1.00 16.86 682 TYR B N 1
ATOM 10655 C CA . TYR B 1 684 ? 4.695 -17.146 41.027 1.00 17.29 682 TYR B CA 1
ATOM 10656 C C . TYR B 1 684 ? 4.556 -18.274 40.013 1.00 16.14 682 TYR B C 1
ATOM 10657 O O . TYR B 1 684 ? 3.830 -18.132 39.017 1.00 13.30 682 TYR B O 1
ATOM 10666 N N . ARG B 1 685 ? 5.301 -19.356 40.228 1.00 15.14 683 ARG B N 1
ATOM 10667 C CA . ARG B 1 685 ? 5.205 -20.545 39.389 1.00 13.86 683 ARG B CA 1
ATOM 10668 C C . ARG B 1 685 ? 3.776 -21.084 39.427 1.00 14.95 683 ARG B C 1
ATOM 10669 O O . ARG B 1 685 ? 3.115 -21.035 40.473 1.00 13.72 683 ARG B O 1
ATOM 10677 N N . LEU B 1 686 ? 3.276 -21.586 38.304 1.00 12.71 684 LEU B N 1
ATOM 10678 C CA . LEU B 1 686 ? 1.946 -22.207 38.330 1.00 13.90 684 LEU B CA 1
ATOM 10679 C C . LEU B 1 686 ? 2.015 -23.590 38.984 1.00 17.00 684 LEU B C 1
ATOM 10680 O O . LEU B 1 686 ? 2.930 -24.368 38.701 1.00 14.32 684 LEU B O 1
ATOM 10685 N N . VAL B 1 687 ? 1.052 -23.894 39.859 1.00 14.38 685 VAL B N 1
ATOM 10686 C CA . VAL B 1 687 ? 0.975 -25.205 40.498 1.00 14.51 685 VAL B CA 1
ATOM 10687 C C . VAL B 1 687 ? -0.437 -25.780 40.361 1.00 13.26 685 VAL B C 1
ATOM 10688 O O . VAL B 1 687 ? -1.434 -25.090 40.618 1.00 12.99 685 VAL B O 1
ATOM 10692 N N . HIS B 1 688 ? -0.518 -27.026 39.919 1.00 13.09 686 HIS B N 1
ATOM 10693 C CA . HIS B 1 688 ? -1.780 -27.753 39.917 1.00 16.01 686 HIS B CA 1
ATOM 10694 C C . HIS B 1 688 ? -1.845 -28.680 41.116 1.00 16.11 686 HIS B C 1
ATOM 10695 O O . HIS B 1 688 ? -0.841 -29.303 41.492 1.00 14.00 686 HIS B O 1
ATOM 10702 N N . PHE B 1 689 ? -3.028 -28.769 41.709 1.00 15.50 687 PHE B N 1
ATOM 10703 C CA . PHE B 1 689 ? -3.289 -29.764 42.739 1.00 16.40 687 PHE B CA 1
ATOM 10704 C C . PHE B 1 689 ? -4.489 -30.543 42.237 1.00 16.90 687 PHE B C 1
ATOM 10705 O O . PHE B 1 689 ? -5.639 -30.199 42.549 1.00 18.15 687 PHE B O 1
ATOM 10713 N N . ASP B 1 690 ? -4.216 -31.559 41.422 1.00 17.62 688 ASP B N 1
ATOM 10714 C CA . ASP B 1 690 ? -5.257 -32.278 40.698 1.00 17.26 688 ASP B CA 1
ATOM 10715 C C . ASP B 1 690 ? -6.052 -31.324 39.807 1.00 16.10 688 ASP B C 1
ATOM 10716 O O . ASP B 1 690 ? -5.507 -30.788 38.849 1.00 20.46 688 ASP B O 1
ATOM 10721 N N . ASN B 1 691 ? -7.326 -31.104 40.109 1.00 15.60 689 ASN B N 1
ATOM 10722 C CA . ASN B 1 691 ? -8.150 -30.251 39.265 1.00 18.63 689 ASN B CA 1
ATOM 10723 C C . ASN B 1 691 ? -7.960 -28.767 39.567 1.00 18.98 689 ASN B C 1
ATOM 10724 O O . ASN B 1 691 ? -8.376 -27.916 38.786 1.00 18.51 689 ASN B O 1
ATOM 10729 N N . GLU B 1 692 ? -7.353 -28.466 40.713 1.00 17.28 690 GLU B N 1
ATOM 10730 C CA . GLU B 1 692 ? -7.225 -27.082 41.159 1.00 17.41 690 GLU B CA 1
ATOM 10731 C C . GLU B 1 692 ? -5.853 -26.496 40.859 1.00 15.96 690 GLU B C 1
ATOM 10732 O O . GLU B 1 692 ? -4.903 -27.216 40.553 1.00 18.60 690 GLU B O 1
ATOM 10738 N N . SER B 1 693 ? -5.742 -25.182 40.975 1.00 17.60 691 SER B N 1
ATOM 10739 C CA . SER B 1 693 ? -4.473 -24.523 40.718 1.00 13.94 691 SER B CA 1
ATOM 10740 C C . SER B 1 693 ? -4.292 -23.348 41.680 1.00 17.83 691 SER B C 1
ATOM 10741 O O . SER B 1 693 ? -5.272 -22.824 42.248 1.00 17.01 691 SER B O 1
ATOM 10744 N N . ASN B 1 694 ? -3.043 -22.938 41.874 1.00 14.55 692 ASN B N 1
ATOM 10745 C CA . ASN B 1 694 ? -2.748 -21.832 42.779 1.00 16.23 692 ASN B CA 1
ATOM 10746 C C . ASN B 1 694 ? -3.092 -20.442 42.236 1.00 18.97 692 ASN B C 1
ATOM 10747 O O . ASN B 1 694 ? -3.164 -19.482 42.999 1.00 25.59 692 ASN B O 1
ATOM 10752 N N . LYS B 1 695 ? -3.274 -20.327 40.925 1.00 17.97 693 LYS B N 1
ATOM 10753 C CA . LYS B 1 695 ? -3.682 -19.056 40.339 1.00 21.80 693 LYS B CA 1
ATOM 10754 C C . LYS B 1 695 ? -4.875 -19.244 39.393 1.00 21.63 693 LYS B C 1
ATOM 10755 O O . LYS B 1 695 ? -5.205 -20.366 38.979 1.00 17.28 693 LYS B O 1
ATOM 10761 N N . ARG B 1 696 ? -5.536 -18.140 39.085 1.00 15.28 694 ARG B N 1
ATOM 10762 C CA . ARG B 1 696 ? -6.700 -18.172 38.230 1.00 18.70 694 ARG B CA 1
ATOM 10763 C C . ARG B 1 696 ? -6.220 -18.342 36.800 1.00 20.84 694 ARG B C 1
ATOM 10764 O O . ARG B 1 696 ? -5.186 -17.787 36.406 1.00 19.46 694 ARG B O 1
ATOM 10772 N N . LEU B 1 697 ? -6.945 -19.147 36.035 1.00 16.16 695 LEU B N 1
ATOM 10773 C CA . LEU B 1 697 ? -6.567 -19.416 34.663 1.00 16.18 695 LEU B CA 1
ATOM 10774 C C . LEU B 1 697 ? -7.799 -19.417 33.794 1.00 17.54 695 LEU B C 1
ATOM 10775 O O . LEU B 1 697 ? -8.896 -19.753 34.254 1.00 19.78 695 LEU B O 1
ATOM 10780 N N . SER B 1 698 ? -7.600 -19.056 32.530 1.00 16.98 696 SER B N 1
ATOM 10781 C CA . SER B 1 698 ? -8.659 -19.086 31.539 1.00 18.88 696 SER B CA 1
ATOM 10782 C C . SER B 1 698 ? -8.200 -20.041 30.464 1.00 15.23 696 SER B C 1
ATOM 10783 O O . SER B 1 698 ? -7.062 -19.948 30.010 1.00 17.28 696 SER B O 1
ATOM 10786 N N . VAL B 1 699 ? -9.068 -20.950 30.039 1.00 17.92 697 VAL B N 1
ATOM 10787 C CA . VAL B 1 699 ? -8.671 -21.901 29.007 1.00 13.99 697 VAL B CA 1
ATOM 10788 C C . VAL B 1 699 ? -8.654 -21.191 27.673 1.00 19.85 697 VAL B C 1
ATOM 10789 O O . VAL B 1 699 ? -9.665 -20.626 27.240 1.00 16.75 697 VAL B O 1
ATOM 10793 N N . LEU B 1 700 ? -7.494 -21.198 27.030 1.00 17.75 698 LEU B N 1
ATOM 10794 C CA . LEU B 1 700 ? -7.372 -20.605 25.708 1.00 22.90 698 LEU B CA 1
ATOM 10795 C C . LEU B 1 700 ? -7.618 -21.683 24.674 1.00 20.29 698 LEU B C 1
ATOM 10796 O O . LEU B 1 700 ? -8.282 -21.444 23.667 1.00 22.25 698 LEU B O 1
ATOM 10801 N N . ALA B 1 701 ? -7.064 -22.872 24.923 1.00 19.25 699 ALA B N 1
ATOM 10802 C CA . ALA B 1 701 ? -7.192 -23.973 23.975 1.00 17.30 699 ALA B CA 1
ATOM 10803 C C . ALA B 1 701 ? -7.113 -25.296 24.719 1.00 20.56 699 ALA B C 1
ATOM 10804 O O . ALA B 1 701 ? -6.401 -25.412 25.722 1.00 17.09 699 ALA B O 1
ATOM 10806 N N . THR B 1 702 ? -7.838 -26.289 24.220 1.00 17.32 700 THR B N 1
ATOM 10807 C CA . THR B 1 702 ? -7.879 -27.603 24.848 1.00 20.11 700 THR B CA 1
ATOM 10808 C C . THR B 1 702 ? -8.672 -28.539 23.953 1.00 19.52 700 THR B C 1
ATOM 10809 O O . THR B 1 702 ? -9.474 -28.077 23.131 1.00 20.45 700 THR B O 1
ATOM 10813 N N . ALA B 1 703 ? -8.434 -29.839 24.109 1.00 17.32 701 ALA B N 1
ATOM 10814 C CA . ALA B 1 703 ? -9.124 -30.863 23.323 1.00 19.47 701 ALA B CA 1
ATOM 10815 C C . ALA B 1 703 ? -8.965 -30.591 21.831 1.00 25.08 701 ALA B C 1
ATOM 10816 O O . ALA B 1 703 ? -9.829 -30.944 21.028 1.00 25.18 701 ALA B O 1
ATOM 10818 N N . GLY B 1 704 ? -7.863 -29.933 21.478 1.00 20.50 702 GLY B N 1
ATOM 10819 C CA . GLY B 1 704 ? -7.534 -29.659 20.094 1.00 21.26 702 GLY B CA 1
ATOM 10820 C C . GLY B 1 704 ? -8.300 -28.518 19.455 1.00 21.76 702 GLY B C 1
ATOM 10821 O O . GLY B 1 704 ? -8.181 -28.316 18.245 1.00 24.26 702 GLY B O 1
ATOM 10822 N N . ARG B 1 705 ? -9.086 -27.778 20.240 1.00 22.79 703 ARG B N 1
ATOM 10823 C CA . ARG B 1 705 ? -9.756 -26.584 19.709 1.00 22.84 703 ARG B CA 1
ATOM 10824 C C . ARG B 1 705 ? -9.240 -25.322 20.403 1.00 21.80 703 ARG B C 1
ATOM 10825 O O . ARG B 1 705 ? -8.780 -25.362 21.551 1.00 18.45 703 ARG B O 1
ATOM 10833 N N . VAL B 1 706 ? -9.279 -24.203 19.698 1.00 21.78 704 VAL B N 1
ATOM 10834 C CA . VAL B 1 706 ? -9.060 -22.919 20.352 1.00 21.33 704 VAL B CA 1
ATOM 10835 C C . VAL B 1 706 ? -10.443 -22.411 20.727 1.00 27.00 704 VAL B C 1
ATOM 10836 O O . VAL B 1 706 ? -11.324 -22.313 19.858 1.00 27.84 704 VAL B O 1
ATOM 10840 N N . VAL B 1 707 ? -10.647 -22.114 22.009 1.00 20.68 705 VAL B N 1
ATOM 10841 C CA . VAL B 1 707 ? -11.975 -21.754 22.493 1.00 25.14 705 VAL B CA 1
ATOM 10842 C C . VAL B 1 707 ? -12.486 -20.474 21.832 1.00 26.08 705 VAL B C 1
ATOM 10843 O O . VAL B 1 707 ? -11.791 -19.447 21.795 1.00 23.86 705 VAL B O 1
ATOM 10847 N N . GLY B 1 708 ? -13.702 -20.539 21.298 1.00 27.42 706 GLY B N 1
ATOM 10848 C CA . GLY B 1 708 ? -14.272 -19.384 20.627 1.00 30.19 706 GLY B CA 1
ATOM 10849 C C . GLY B 1 708 ? -13.980 -19.339 19.140 1.00 30.37 706 GLY B C 1
ATOM 10850 O O . GLY B 1 708 ? -14.565 -18.526 18.415 1.00 27.45 706 GLY B O 1
ATOM 10851 N N . VAL B 1 709 ? -13.073 -20.203 18.685 1.00 27.78 707 VAL B N 1
ATOM 10852 C CA . VAL B 1 709 ? -12.770 -20.298 17.255 1.00 28.67 707 VAL B CA 1
ATOM 10853 C C . VAL B 1 709 ? -13.680 -21.324 16.560 1.00 29.09 707 VAL B C 1
ATOM 10854 O O . VAL B 1 709 ? -13.765 -22.489 16.972 1.00 28.55 707 VAL B O 1
ATOM 10858 N N . GLY B 1 710 ? -14.363 -20.889 15.501 1.00 31.15 708 GLY B N 1
ATOM 10859 C CA . GLY B 1 710 ? -15.434 -21.687 14.916 1.00 28.40 708 GLY B CA 1
ATOM 10860 C C . GLY B 1 710 ? -15.036 -22.670 13.832 1.00 27.57 708 GLY B C 1
ATOM 10861 O O . GLY B 1 710 ? -15.852 -23.051 12.987 1.00 25.83 708 GLY B O 1
ATOM 10862 N N . VAL B 1 711 ? -13.781 -23.091 13.847 1.00 26.81 709 VAL B N 1
ATOM 10863 C CA . VAL B 1 711 ? -13.346 -24.130 12.932 1.00 28.06 709 VAL B CA 1
ATOM 10864 C C . VAL B 1 711 ? -12.206 -24.923 13.561 1.00 28.76 709 VAL B C 1
ATOM 10865 O O . VAL B 1 711 ? -11.452 -24.393 14.381 1.00 26.59 709 VAL B O 1
ATOM 10877 N N . LEU B 1 713 ? -8.550 -26.532 13.209 1.00 24.36 711 LEU B N 1
ATOM 10878 C CA . LEU B 1 713 ? -7.372 -26.217 12.414 1.00 24.41 711 LEU B CA 1
ATOM 10879 C C . LEU B 1 713 ? -6.124 -26.698 13.142 1.00 29.50 711 LEU B C 1
ATOM 10880 O O . LEU B 1 713 ? -6.024 -26.583 14.373 1.00 27.52 711 LEU B O 1
ATOM 10885 N N . ALA B 1 714 ? -5.176 -27.226 12.371 1.00 25.01 712 ALA B N 1
ATOM 10886 C CA . ALA B 1 714 ? -3.961 -27.824 12.915 1.00 25.35 712 ALA B CA 1
ATOM 10887 C C . ALA B 1 714 ? -3.165 -26.799 13.708 1.00 26.73 712 ALA B C 1
ATOM 10888 O O . ALA B 1 714 ? -2.548 -27.124 14.727 1.00 24.09 712 ALA B O 1
ATOM 10890 N N . SER B 1 715 ? -3.191 -25.551 13.249 1.00 25.26 713 SER B N 1
ATOM 10891 C CA . SER B 1 715 ? -2.571 -24.471 14.010 1.00 25.88 713 SER B CA 1
ATOM 10892 C C . SER B 1 715 ? -3.341 -23.179 13.815 1.00 28.29 713 SER B C 1
ATOM 10893 O O . SER B 1 715 ? -3.834 -22.894 12.716 1.00 24.64 713 SER B O 1
ATOM 10896 N N . VAL B 1 716 ? -3.427 -22.400 14.890 1.00 24.32 714 VAL B N 1
ATOM 10897 C CA . VAL B 1 716 ? -4.247 -21.206 14.908 1.00 25.55 714 VAL B CA 1
ATOM 10898 C C . VAL B 1 716 ? -3.449 -20.003 15.402 1.00 25.97 714 VAL B C 1
ATOM 10899 O O . VAL B 1 716 ? -2.917 -20.007 16.521 1.00 24.57 714 VAL B O 1
ATOM 10903 N N . GLY B 1 717 ? -3.366 -18.981 14.564 1.00 21.32 715 GLY B N 1
ATOM 10904 C CA . GLY B 1 717 ? -2.775 -17.713 14.960 1.00 24.00 715 GLY B CA 1
ATOM 10905 C C . GLY B 1 717 ? -3.728 -16.917 15.835 1.00 24.33 715 GLY B C 1
ATOM 10906 O O . GLY B 1 717 ? -4.938 -16.899 15.602 1.00 24.45 715 GLY B O 1
ATOM 10907 N N . LEU B 1 718 ? -3.179 -16.255 16.850 1.00 21.90 716 LEU B N 1
ATOM 10908 C CA . LEU B 1 718 ? -3.979 -15.515 17.806 1.00 18.96 716 LEU B CA 1
ATOM 10909 C C . LEU B 1 718 ? -3.430 -14.125 18.066 1.00 24.79 716 LEU B C 1
ATOM 10910 O O . LEU B 1 718 ? -2.217 -13.937 18.259 1.00 23.87 716 LEU B O 1
ATOM 10915 N N . SER B 1 719 ? -4.346 -13.159 18.067 1.00 22.37 717 SER B N 1
ATOM 10916 C CA . SER B 1 719 ? -4.088 -11.847 18.638 1.00 22.35 717 SER B CA 1
ATOM 10917 C C . SER B 1 719 ? -4.997 -11.640 19.848 1.00 22.41 717 SER B C 1
ATOM 10918 O O . SER B 1 719 ? -6.220 -11.729 19.735 1.00 25.11 717 SER B O 1
ATOM 10921 N N . VAL B 1 720 ? -4.398 -11.351 20.997 1.00 21.04 718 VAL B N 1
ATOM 10922 C CA . VAL B 1 720 ? -5.136 -11.217 22.256 1.00 23.70 718 VAL B CA 1
ATOM 10923 C C . VAL B 1 720 ? -4.965 -9.821 22.836 1.00 22.65 718 VAL B C 1
ATOM 10924 O O . VAL B 1 720 ? -3.835 -9.390 23.099 1.00 23.30 718 VAL B O 1
ATOM 10928 N N . LYS B 1 721 ? -6.084 -9.120 23.024 1.00 24.30 719 LYS B N 1
ATOM 10929 C CA . LYS B 1 721 ? -6.081 -7.821 23.697 1.00 24.68 719 LYS B CA 1
ATOM 10930 C C . LYS B 1 721 ? -6.463 -8.022 25.153 1.00 22.17 719 LYS B C 1
ATOM 10931 O O . LYS B 1 721 ? -7.517 -8.595 25.455 1.00 23.24 719 LYS B O 1
ATOM 10937 N N . ARG B 1 722 ? -5.606 -7.563 26.058 1.00 19.44 720 ARG B N 1
ATOM 10938 C CA . ARG B 1 722 ? -5.930 -7.600 27.478 1.00 19.58 720 ARG B CA 1
ATOM 10939 C C . ARG B 1 722 ? -5.314 -6.409 28.188 1.00 19.79 720 ARG B C 1
ATOM 10940 O O . ARG B 1 722 ? -4.603 -5.622 27.577 1.00 20.15 720 ARG B O 1
ATOM 10948 N N . ARG B 1 723 ? -5.588 -6.275 29.477 1.00 17.31 721 ARG B N 1
ATOM 10949 C CA . ARG B 1 723 ? -5.071 -5.143 30.232 1.00 21.73 721 ARG B CA 1
ATOM 10950 C C . ARG B 1 723 ? -3.602 -5.335 30.549 1.00 19.10 721 ARG B C 1
ATOM 10951 O O . ARG B 1 723 ? -3.171 -6.448 30.841 1.00 21.69 721 ARG B O 1
ATOM 10959 N N . ASP B 1 724 ? -2.834 -4.252 30.476 1.00 20.32 722 ASP B N 1
ATOM 10960 C CA . ASP B 1 724 ? -1.420 -4.255 30.858 1.00 17.51 722 ASP B CA 1
ATOM 10961 C C . ASP B 1 724 ? -1.322 -4.212 32.386 1.00 18.79 722 ASP B C 1
ATOM 10962 O O . ASP B 1 724 ? -1.662 -3.197 32.990 1.00 18.81 722 ASP B O 1
ATOM 10967 N N . PRO B 1 725 ? -0.842 -5.302 33.023 1.00 18.07 723 PRO B N 1
ATOM 10968 C CA . PRO B 1 725 ? -0.824 -5.321 34.489 1.00 18.41 723 PRO B CA 1
ATOM 10969 C C . PRO B 1 725 ? 0.038 -4.211 35.065 1.00 16.32 723 PRO B C 1
ATOM 10970 O O . PRO B 1 725 ? -0.233 -3.778 36.169 1.00 17.56 723 PRO B O 1
ATOM 10974 N N . ARG B 1 726 ? 1.037 -3.747 34.318 1.00 20.57 724 ARG B N 1
ATOM 10975 C CA . ARG B 1 726 ? 1.875 -2.642 34.780 1.00 16.16 724 ARG B CA 1
ATOM 10976 C C . ARG B 1 726 ? 1.016 -1.418 35.120 1.00 21.80 724 ARG B C 1
ATOM 10977 O O . ARG B 1 726 ? 1.278 -0.731 36.109 1.00 19.33 724 ARG B O 1
ATOM 10993 N N . LEU B 1 728 ? -1.740 -1.454 36.418 1.00 22.35 726 LEU B N 1
ATOM 10994 C CA . LEU B 1 728 ? -2.546 -1.774 37.588 1.00 20.26 726 LEU B CA 1
ATOM 10995 C C . LEU B 1 728 ? -1.696 -1.766 38.848 1.00 20.81 726 LEU B C 1
ATOM 10996 O O . LEU B 1 728 ? -2.182 -2.110 39.914 1.00 22.85 726 LEU B O 1
ATOM 11001 N N . LEU B 1 729 ? -0.427 -1.384 38.735 1.00 23.44 727 LEU B N 1
ATOM 11002 C CA . LEU B 1 729 ? 0.468 -1.475 39.884 1.00 22.73 727 LEU B CA 1
ATOM 11003 C C . LEU B 1 729 ? 0.058 -0.522 40.998 1.00 31.21 727 LEU B C 1
ATOM 11004 O O . LEU B 1 729 ? 0.089 -0.891 42.178 1.00 32.29 727 LEU B O 1
ATOM 11009 N N . GLY B 1 730 ? -0.360 0.686 40.623 1.00 24.41 728 GLY B N 1
ATOM 11010 C CA . GLY B 1 730 ? -0.724 1.701 41.595 1.00 24.78 728 GLY B CA 1
ATOM 11011 C C . GLY B 1 730 ? -2.028 1.377 42.293 1.00 32.74 728 GLY B C 1
ATOM 11012 O O . GLY B 1 730 ? -2.968 2.164 42.254 1.00 38.95 728 GLY B O 1
ATOM 11013 N N . VAL B 1 745 ? -12.108 -5.308 33.123 1.00 42.07 743 VAL B N 1
ATOM 11014 C CA . VAL B 1 745 ? -12.573 -6.409 33.967 1.00 40.66 743 VAL B CA 1
ATOM 11015 C C . VAL B 1 745 ? -13.211 -7.497 33.093 1.00 38.01 743 VAL B C 1
ATOM 11016 O O . VAL B 1 745 ? -13.453 -8.626 33.538 1.00 37.42 743 VAL B O 1
ATOM 11020 N N . GLY B 1 746 ? -13.463 -7.155 31.832 1.00 39.27 744 GLY B N 1
ATOM 11021 C CA . GLY B 1 746 ? -13.890 -8.140 30.852 1.00 29.58 744 GLY B CA 1
ATOM 11022 C C . GLY B 1 746 ? -12.764 -9.097 30.494 1.00 29.62 744 GLY B C 1
ATOM 11023 O O . GLY B 1 746 ? -11.578 -8.775 30.671 1.00 27.69 744 GLY B O 1
ATOM 11024 N N . LEU B 1 747 ? -13.134 -10.280 30.000 1.00 25.09 745 LEU B N 1
ATOM 11025 C CA . LEU B 1 747 ? -12.164 -11.252 29.507 1.00 26.23 745 LEU B CA 1
ATOM 11026 C C . LEU B 1 747 ? -11.380 -10.667 28.329 1.00 27.42 745 LEU B C 1
ATOM 11027 O O . LEU B 1 747 ? -11.884 -9.776 27.630 1.00 23.20 745 LEU B O 1
ATOM 11032 N N . PRO B 1 748 ? -10.142 -11.158 28.109 1.00 24.10 746 PRO B N 1
ATOM 11033 C CA . PRO B 1 748 ? -9.320 -10.736 26.967 1.00 23.87 746 PRO B CA 1
ATOM 11034 C C . PRO B 1 748 ? -10.074 -10.819 25.639 1.00 26.71 746 PRO B C 1
ATOM 11035 O O . PRO B 1 748 ? -10.912 -11.707 25.452 1.00 27.96 746 PRO B O 1
ATOM 11039 N N . GLU B 1 749 ? -9.793 -9.892 24.731 1.00 24.83 747 GLU B N 1
ATOM 11040 C CA . GLU B 1 749 ? -10.422 -9.935 23.423 1.00 25.63 747 GLU B CA 1
ATOM 11041 C C . GLU B 1 749 ? -9.524 -10.713 22.481 1.00 23.97 747 GLU B C 1
ATOM 11042 O O . GLU B 1 749 ? -8.384 -10.319 22.221 1.00 25.22 747 GLU B O 1
ATOM 11048 N N . ILE B 1 750 ? -10.033 -11.837 21.991 1.00 23.35 748 ILE B N 1
ATOM 11049 C CA . ILE B 1 750 ? -9.242 -12.722 21.156 1.00 21.50 748 ILE B CA 1
ATOM 11050 C C . ILE B 1 750 ? -9.727 -12.682 19.715 1.00 23.81 748 ILE B C 1
ATOM 11051 O O . ILE B 1 750 ? -10.932 -12.700 19.452 1.00 23.74 748 ILE B O 1
ATOM 11056 N N . SER B 1 751 ? -8.786 -12.608 18.784 1.00 21.91 749 SER B N 1
ATOM 11057 C CA . SER B 1 751 ? -9.097 -12.764 17.367 1.00 26.45 749 SER B CA 1
ATOM 11058 C C . SER B 1 751 ? -8.171 -13.830 16.782 1.00 24.79 749 SER B C 1
ATOM 11059 O O . SER B 1 751 ? -7.033 -14.007 17.238 1.00 24.16 749 SER B O 1
ATOM 11062 N N . ALA B 1 752 ? -8.664 -14.568 15.797 1.00 24.26 750 ALA B N 1
ATOM 11063 C CA . ALA B 1 752 ? -7.921 -15.719 15.296 1.00 24.23 750 ALA B CA 1
ATOM 11064 C C . ALA B 1 752 ? -7.720 -15.650 13.789 1.00 27.22 750 ALA B C 1
ATOM 11065 O O . ALA B 1 752 ? -8.516 -15.038 13.067 1.00 24.92 750 ALA B O 1
ATOM 11067 N N . PHE B 1 753 ? -6.658 -16.288 13.316 1.00 28.89 751 PHE B N 1
ATOM 11068 C CA . PHE B 1 753 ? -6.390 -16.320 11.882 1.00 28.93 751 PHE B CA 1
ATOM 11069 C C . PHE B 1 753 ? -5.638 -17.589 11.498 1.00 23.42 751 PHE B C 1
ATOM 11070 O O . PHE B 1 753 ? -5.018 -18.235 12.338 1.00 23.62 751 PHE B O 1
ATOM 11078 N N . ASP B 1 754 ? -5.697 -17.959 10.227 1.00 24.41 752 ASP B N 1
ATOM 11079 C CA . ASP B 1 754 ? -4.890 -19.069 9.731 1.00 24.92 752 ASP B CA 1
ATOM 11080 C C . ASP B 1 754 ? -3.446 -18.582 9.577 1.00 25.33 752 ASP B C 1
ATOM 11081 O O . ASP B 1 754 ? -3.205 -17.550 8.956 1.00 26.64 752 ASP B O 1
ATOM 11086 N N . PRO B 1 755 ? -2.472 -19.301 10.160 1.00 27.84 753 PRO B N 1
ATOM 11087 C CA . PRO B 1 755 ? -1.125 -18.736 10.002 1.00 28.15 753 PRO B CA 1
ATOM 11088 C C . PRO B 1 755 ? -0.518 -18.939 8.594 1.00 32.04 753 PRO B C 1
ATOM 11089 O O . PRO B 1 755 ? 0.413 -18.215 8.237 1.00 31.45 753 PRO B O 1
ATOM 11093 N N . LEU B 1 756 ? -1.041 -19.874 7.803 1.00 24.59 754 LEU B N 1
ATOM 11094 C CA . LEU B 1 756 ? -0.495 -20.104 6.460 1.00 28.05 754 LEU B CA 1
ATOM 11095 C C . LEU B 1 756 ? -0.804 -18.954 5.505 1.00 29.41 754 LEU B C 1
ATOM 11096 O O . LEU B 1 756 ? 0.057 -18.528 4.735 1.00 32.41 754 LEU B O 1
ATOM 11101 N N . THR B 1 757 ? -2.034 -18.457 5.567 1.00 28.64 755 THR B N 1
ATOM 11102 C CA . THR B 1 757 ? -2.519 -17.475 4.605 1.00 30.53 755 THR B CA 1
ATOM 11103 C C . THR B 1 757 ? -2.805 -16.114 5.247 1.00 30.98 755 THR B C 1
ATOM 11104 O O . THR B 1 757 ? -2.948 -15.112 4.545 1.00 27.99 755 THR B O 1
ATOM 11108 N N . GLY B 1 758 ? -2.886 -16.071 6.575 1.00 25.81 756 GLY B N 1
ATOM 11109 C CA . GLY B 1 758 ? -3.171 -14.823 7.270 1.00 24.23 756 GLY B CA 1
ATOM 11110 C C . GLY B 1 758 ? -4.659 -14.492 7.356 1.00 25.82 756 GLY B C 1
ATOM 11111 O O . GLY B 1 758 ? -5.062 -13.489 7.954 1.00 26.86 756 GLY B O 1
ATOM 11112 N N . ILE B 1 759 ? -5.483 -15.348 6.766 1.00 24.10 757 ILE B N 1
ATOM 11113 C CA . ILE B 1 759 ? -6.923 -15.118 6.700 1.00 25.46 757 ILE B CA 1
ATOM 11114 C C . ILE B 1 759 ? -7.604 -15.275 8.051 1.00 29.39 757 ILE B C 1
ATOM 11115 O O . ILE B 1 759 ? -7.270 -16.171 8.829 1.00 24.02 757 ILE B O 1
ATOM 11120 N N . ALA B 1 760 ? -8.550 -14.373 8.316 1.00 30.49 758 ALA B N 1
ATOM 11121 C CA . ALA B 1 760 ? -9.297 -14.307 9.571 1.00 30.87 758 ALA B CA 1
ATOM 11122 C C . ALA B 1 760 ? -10.284 -15.469 9.773 1.00 29.34 758 ALA B C 1
ATOM 11123 O O . ALA B 1 760 ? -11.091 -15.776 8.892 1.00 23.62 758 ALA B O 1
ATOM 11125 N N . LEU B 1 761 ? -10.232 -16.083 10.957 1.00 25.56 759 LEU B N 1
ATOM 11126 C CA . LEU B 1 761 ? -11.092 -17.216 11.299 1.00 27.57 759 LEU B CA 1
ATOM 11127 C C . LEU B 1 761 ? -12.384 -16.776 12.007 1.00 27.49 759 LEU B C 1
ATOM 11128 O O . LEU B 1 761 ? -12.410 -15.768 12.712 1.00 27.53 759 LEU B O 1
ATOM 11133 N N . PRO B 1 762 ? -13.463 -17.547 11.822 1.00 27.19 760 PRO B N 1
ATOM 11134 C CA . PRO B 1 762 ? -14.750 -17.239 12.455 1.00 29.99 760 PRO B CA 1
ATOM 11135 C C . PRO B 1 762 ? -14.699 -17.319 13.989 1.00 30.13 760 PRO B C 1
ATOM 11136 O O . PRO B 1 762 ? -14.143 -18.279 14.531 1.00 31.49 760 PRO B O 1
ATOM 11148 N N . VAL B 1 764 ? -16.957 -16.854 17.807 1.00 37.87 762 VAL B N 1
ATOM 11149 C CA . VAL B 1 764 ? -18.212 -16.821 18.540 1.00 40.38 762 VAL B CA 1
ATOM 11150 C C . VAL B 1 764 ? -17.725 -17.019 19.968 1.00 40.20 762 VAL B C 1
ATOM 11151 O O . VAL B 1 764 ? -16.784 -17.784 20.159 1.00 44.59 762 VAL B O 1
ATOM 11155 N N . GLY B 1 765 ? -18.292 -16.349 20.974 1.00 41.98 763 GLY B N 1
ATOM 11156 C CA . GLY B 1 765 ? -19.425 -15.450 20.869 1.00 38.03 763 GLY B CA 1
ATOM 11157 C C . GLY B 1 765 ? -20.466 -15.762 21.948 1.00 39.73 763 GLY B C 1
ATOM 11158 O O . GLY B 1 765 ? -21.263 -16.682 21.781 1.00 36.58 763 GLY B O 1
ATOM 11159 N N . GLY B 1 766 ? -20.449 -15.035 23.068 1.00 36.19 764 GLY B N 1
ATOM 11160 C CA . GLY B 1 766 ? -21.558 -15.102 24.011 1.00 32.88 764 GLY B CA 1
ATOM 11161 C C . GLY B 1 766 ? -21.346 -15.591 25.438 1.00 34.57 764 GLY B C 1
ATOM 11162 O O . GLY B 1 766 ? -20.232 -15.934 25.858 1.00 29.77 764 GLY B O 1
ATOM 11163 N N . ALA B 1 767 ? -22.453 -15.632 26.178 1.00 30.27 765 ALA B N 1
ATOM 11164 C CA . ALA B 1 767 ? -22.473 -15.988 27.598 1.00 30.92 765 ALA B CA 1
ATOM 11165 C C . ALA B 1 767 ? -21.910 -17.368 27.948 1.00 31.62 765 ALA B C 1
ATOM 11166 O O . ALA B 1 767 ? -21.106 -17.488 28.878 1.00 29.36 765 ALA B O 1
ATOM 11168 N N . ALA B 1 768 ? -22.359 -18.404 27.242 1.00 27.91 766 ALA B N 1
ATOM 11169 C CA . ALA B 1 768 ? -21.917 -19.770 27.531 1.00 28.33 766 ALA B CA 1
ATOM 11170 C C . ALA B 1 768 ? -20.416 -19.862 27.284 1.00 29.64 766 ALA B C 1
ATOM 11171 O O . ALA B 1 768 ? -19.646 -20.337 28.135 1.00 27.00 766 ALA B O 1
ATOM 11173 N N . LEU B 1 769 ? -20.001 -19.375 26.120 1.00 28.58 767 LEU B N 1
ATOM 11174 C CA . LEU B 1 769 ? -18.583 -19.294 25.807 1.00 30.00 767 LEU B CA 1
ATOM 11175 C C . LEU B 1 769 ? -17.802 -18.452 26.831 1.00 28.58 767 LEU B C 1
ATOM 11176 O O . LEU B 1 769 ? -16.714 -18.841 27.268 1.00 29.15 767 LEU B O 1
ATOM 11181 N N . ASP B 1 770 ? -18.344 -17.302 27.220 1.00 25.92 768 ASP B N 1
ATOM 11182 C CA . ASP B 1 770 ? -17.732 -16.533 28.302 1.00 28.27 768 ASP B CA 1
ATOM 11183 C C . ASP B 1 770 ? -17.519 -17.370 29.574 1.00 29.07 768 ASP B C 1
ATOM 11184 O O . ASP B 1 770 ? -16.494 -17.231 30.261 1.00 26.57 768 ASP B O 1
ATOM 11189 N N . ASN B 1 771 ? -18.492 -18.223 29.897 1.00 26.76 769 ASN B N 1
ATOM 11190 C CA . ASN B 1 771 ? -18.377 -19.063 31.082 1.00 26.92 769 ASN B CA 1
ATOM 11191 C C . ASN B 1 771 ? -17.278 -20.087 30.907 1.00 27.04 769 ASN B C 1
ATOM 11192 O O . ASN B 1 771 ? -16.514 -20.354 31.842 1.00 27.15 769 ASN B O 1
ATOM 11197 N N . LEU B 1 772 ? -17.197 -20.670 29.713 1.00 28.63 770 LEU B N 1
ATOM 11198 C CA . LEU B 1 772 ? -16.160 -21.659 29.451 1.00 27.79 770 LEU B CA 1
ATOM 11199 C C . LEU B 1 772 ? -14.774 -21.036 29.642 1.00 24.90 770 LEU B C 1
ATOM 11200 O O . LEU B 1 772 ? -13.849 -21.706 30.102 1.00 22.45 770 LEU B O 1
ATOM 11205 N N . ARG B 1 773 ? -14.666 -19.747 29.312 1.00 23.48 771 ARG B N 1
ATOM 11206 C CA . ARG B 1 773 ? -13.407 -18.995 29.364 1.00 22.92 771 ARG B CA 1
ATOM 11207 C C . ARG B 1 773 ? -13.107 -18.357 30.716 1.00 21.37 771 ARG B C 1
ATOM 11208 O O . ARG B 1 773 ? -12.072 -17.700 30.883 1.00 21.85 771 ARG B O 1
ATOM 11216 N N . ALA B 1 774 ? -14.011 -18.529 31.672 1.00 26.57 772 ALA B N 1
ATOM 11217 C CA . ALA B 1 774 ? -13.897 -17.851 32.967 1.00 26.39 772 ALA B CA 1
ATOM 11218 C C . ALA B 1 774 ? -12.592 -18.179 33.699 1.00 22.45 772 ALA B C 1
ATOM 11219 O O . ALA B 1 774 ? -12.169 -19.337 33.752 1.00 23.55 772 ALA B O 1
ATOM 11221 N N . PHE B 1 775 ? -11.969 -17.157 34.277 1.00 25.03 773 PHE B N 1
ATOM 11222 C CA . PHE B 1 775 ? -10.817 -17.369 35.148 1.00 19.47 773 PHE B CA 1
ATOM 11223 C C . PHE B 1 775 ? -11.246 -18.068 36.424 1.00 22.58 773 PHE B C 1
ATOM 11224 O O . PHE B 1 775 ? -12.054 -17.538 37.188 1.00 26.27 773 PHE B O 1
ATOM 11232 N N . THR B 1 776 ? -10.707 -19.261 36.658 1.00 25.30 774 THR B N 1
ATOM 11233 C CA . THR B 1 776 ? -11.003 -20.005 37.879 1.00 20.89 774 THR B CA 1
ATOM 11234 C C . THR B 1 776 ? -9.742 -20.653 38.407 1.00 20.12 774 THR B C 1
ATOM 11235 O O . THR B 1 776 ? -8.729 -20.717 37.696 1.00 20.91 774 THR B O 1
ATOM 11239 N N . ARG B 1 777 ? -9.817 -21.116 39.654 1.00 18.94 775 ARG B N 1
ATOM 11240 C CA . ARG B 1 777 ? -8.781 -21.956 40.249 1.00 23.36 775 ARG B CA 1
ATOM 11241 C C . ARG B 1 777 ? -9.169 -23.433 40.158 1.00 20.86 775 ARG B C 1
ATOM 11242 O O . ARG B 1 777 ? -8.581 -24.272 40.842 1.00 19.50 775 ARG B O 1
ATOM 11250 N N . GLU B 1 778 ? -10.165 -23.742 39.328 1.00 19.67 776 GLU B N 1
ATOM 11251 C CA . GLU B 1 778 ? -10.488 -25.133 39.012 1.00 22.90 776 GLU B CA 1
ATOM 11252 C C . GLU B 1 778 ? -10.370 -25.393 37.515 1.00 24.45 776 GLU B C 1
ATOM 11253 O O . GLU B 1 778 ? -11.363 -25.737 36.872 1.00 22.96 776 GLU B O 1
ATOM 11259 N N . PRO B 1 779 ? -9.150 -25.261 36.959 1.00 22.74 777 PRO B N 1
ATOM 11260 C CA . PRO B 1 779 ? -8.994 -25.423 35.510 1.00 24.07 777 PRO B CA 1
ATOM 11261 C C . PRO B 1 779 ? -9.292 -26.842 35.018 1.00 22.04 777 PRO B C 1
ATOM 11262 O O . PRO B 1 779 ? -9.700 -27.000 33.872 1.00 20.58 777 PRO B O 1
ATOM 11266 N N . GLY B 1 780 ? -9.094 -27.852 35.859 1.00 23.50 778 GLY B N 1
ATOM 11267 C CA . GLY B 1 780 ? -9.393 -29.221 35.460 1.00 23.99 778 GLY B CA 1
ATOM 11268 C C . GLY B 1 780 ? -10.873 -29.427 35.176 1.00 23.39 778 GLY B C 1
ATOM 11269 O O . GLY B 1 780 ? -11.259 -30.168 34.256 1.00 22.76 778 GLY B O 1
ATOM 11270 N N . ASP B 1 781 ? -11.700 -28.749 35.966 1.00 21.29 779 ASP B N 1
ATOM 11271 C CA . ASP B 1 781 ? -13.155 -28.774 35.802 1.00 26.06 779 ASP B CA 1
ATOM 11272 C C . ASP B 1 781 ? -13.578 -28.126 34.476 1.00 23.42 779 ASP B C 1
ATOM 11273 O O . ASP B 1 781 ? -14.444 -28.645 33.753 1.00 22.27 779 ASP B O 1
ATOM 11278 N N . LYS B 1 782 ? -12.983 -26.973 34.176 1.00 22.88 780 LYS B N 1
ATOM 11279 C CA . LYS B 1 782 ? -13.241 -26.264 32.921 1.00 21.69 780 LYS B CA 1
ATOM 11280 C C . LYS B 1 782 ? -12.784 -27.070 31.708 1.00 21.82 780 LYS B C 1
ATOM 11281 O O . LYS B 1 782 ? -13.493 -27.150 30.704 1.00 20.97 780 LYS B O 1
ATOM 11287 N N . VAL B 1 783 ? -11.591 -27.652 31.800 1.00 19.01 781 VAL B N 1
ATOM 11288 C CA . VAL B 1 783 ? -11.024 -28.446 30.719 1.00 19.65 781 VAL B CA 1
ATOM 11289 C C . VAL B 1 783 ? -11.930 -29.643 30.445 1.00 24.28 781 VAL B C 1
ATOM 11290 O O . VAL B 1 783 ? -12.258 -29.935 29.284 1.00 23.63 781 VAL B O 1
ATOM 11294 N N . GLU B 1 784 ? -12.335 -30.327 31.517 1.00 22.20 782 GLU B N 1
ATOM 11295 C CA . GLU B 1 784 ? -13.271 -31.456 31.403 1.00 24.15 782 GLU B CA 1
ATOM 11296 C C . GLU B 1 784 ? -14.583 -31.021 30.751 1.00 24.14 782 GLU B C 1
ATOM 11297 O O . GLU B 1 784 ? -15.091 -31.694 29.851 1.00 26.27 782 GLU B O 1
ATOM 11303 N N . GLN B 1 785 ? -15.123 -29.890 31.207 1.00 20.94 783 GLN B N 1
ATOM 11304 C CA . GLN B 1 785 ? -16.403 -29.381 30.715 1.00 21.79 783 GLN B CA 1
ATOM 11305 C C . GLN B 1 785 ? -16.335 -29.054 29.219 1.00 27.31 783 GLN B C 1
ATOM 11306 O O . GLN B 1 785 ? -17.265 -29.353 28.445 1.00 24.33 783 GLN B O 1
ATOM 11312 N N . ILE B 1 786 ? -15.224 -28.452 28.806 1.00 22.41 784 ILE B N 1
ATOM 11313 C CA . ILE B 1 786 ? -15.046 -28.085 27.409 1.00 25.75 784 ILE B CA 1
ATOM 11314 C C . ILE B 1 786 ? -14.911 -29.345 26.564 1.00 24.20 784 ILE B C 1
ATOM 11315 O O . ILE B 1 786 ? -15.527 -29.455 25.503 1.00 25.15 784 ILE B O 1
ATOM 11320 N N . GLY B 1 787 ? -14.115 -30.300 27.046 1.00 23.72 785 GLY B N 1
ATOM 11321 C CA . GLY B 1 787 ? -13.933 -31.559 26.340 1.00 26.35 785 GLY B CA 1
ATOM 11322 C C . GLY B 1 787 ? -15.228 -32.344 26.175 1.00 26.92 785 GLY B C 1
ATOM 11323 O O . GLY B 1 787 ? -15.335 -33.198 25.296 1.00 31.67 785 GLY B O 1
ATOM 11324 N N . GLN B 1 788 ? -16.216 -32.043 27.014 1.00 27.03 786 GLN B N 1
ATOM 11325 C CA . GLN B 1 788 ? -17.522 -32.701 26.963 1.00 27.91 786 GLN B CA 1
ATOM 11326 C C . GLN B 1 788 ? -18.455 -32.113 25.888 1.00 36.43 786 GLN B C 1
ATOM 11327 O O . GLN B 1 788 ? -19.485 -32.718 25.549 1.00 32.74 786 GLN B O 1
ATOM 11333 N N . LEU B 1 789 ? -18.092 -30.949 25.351 1.00 27.29 787 LEU B N 1
ATOM 11334 C CA . LEU B 1 789 ? -18.931 -30.254 24.372 1.00 30.99 787 LEU B CA 1
ATOM 11335 C C . LEU B 1 789 ? -18.568 -30.585 22.925 1.00 30.33 787 LEU B C 1
ATOM 11336 O O . LEU B 1 789 ? -17.424 -30.959 22.633 1.00 27.31 787 LEU B O 1
ATOM 11341 N N . PRO B 1 790 ? -19.546 -30.458 22.007 1.00 32.16 788 PRO B N 1
ATOM 11342 C CA . PRO B 1 790 ? -19.230 -30.680 20.588 1.00 29.53 788 PRO B CA 1
ATOM 11343 C C . PRO B 1 790 ? -18.220 -29.670 20.056 1.00 24.09 788 PRO B C 1
ATOM 11344 O O . PRO B 1 790 ? -18.303 -28.501 20.402 1.00 26.82 788 PRO B O 1
ATOM 11348 N N . PRO B 1 791 ? -17.281 -30.128 19.211 1.00 30.49 789 PRO B N 1
ATOM 11349 C CA . PRO B 1 791 ? -16.200 -29.321 18.627 1.00 30.26 789 PRO B CA 1
ATOM 11350 C C . PRO B 1 791 ? -16.728 -28.441 17.499 1.00 31.35 789 PRO B C 1
ATOM 11351 O O . PRO B 1 791 ? -17.839 -28.686 17.028 1.00 27.63 789 PRO B O 1
ATOM 11355 N N . PRO B 1 792 ? -15.961 -27.413 17.085 1.00 31.86 790 PRO B N 1
ATOM 11356 C CA . PRO B 1 792 ? -16.353 -26.630 15.905 1.00 29.45 790 PRO B CA 1
ATOM 11357 C C . PRO B 1 792 ? -16.280 -27.525 14.668 1.00 25.40 790 PRO B C 1
ATOM 11358 O O . PRO B 1 792 ? -15.613 -28.559 14.731 1.00 29.78 790 PRO B O 1
ATOM 11362 N N . PRO B 1 793 ? -16.952 -27.153 13.563 1.00 30.12 791 PRO B N 1
ATOM 11363 C CA . PRO B 1 793 ? -16.891 -28.024 12.378 1.00 26.73 791 PRO B CA 1
ATOM 11364 C C . PRO B 1 793 ? -15.471 -28.163 11.786 1.00 28.01 791 PRO B C 1
ATOM 11365 O O . PRO B 1 793 ? -14.627 -27.289 11.990 1.00 26.37 791 PRO B O 1
ATOM 11369 N N . PRO B 1 794 ? -15.209 -29.265 11.067 1.00 31.07 792 PRO B N 1
ATOM 11370 C CA . PRO B 1 794 ? -13.926 -29.377 10.360 1.00 30.82 792 PRO B CA 1
ATOM 11371 C C . PRO B 1 794 ? -13.837 -28.340 9.248 1.00 28.89 792 PRO B C 1
ATOM 11372 O O . PRO B 1 794 ? -14.862 -27.799 8.833 1.00 25.04 792 PRO B O 1
ATOM 11376 N N . LEU B 1 795 ? -12.623 -28.064 8.788 1.00 25.31 793 LEU B N 1
ATOM 11377 C CA . LEU B 1 795 ? -12.386 -26.966 7.856 1.00 31.01 793 LEU B CA 1
ATOM 11378 C C . LEU B 1 795 ? -13.203 -27.097 6.570 1.00 31.52 793 LEU B C 1
ATOM 11379 O O . LEU B 1 795 ? -13.715 -26.103 6.054 1.00 30.71 793 LEU B O 1
ATOM 11384 N N . ALA B 1 796 ? -13.337 -28.323 6.075 1.00 29.56 794 ALA B N 1
ATOM 11385 C CA . ALA B 1 796 ? -14.074 -28.566 4.838 1.00 30.89 794 ALA B CA 1
ATOM 11386 C C . ALA B 1 796 ? -15.558 -28.251 5.003 1.00 34.03 794 ALA B C 1
ATOM 11387 O O . ALA B 1 796 ? -16.185 -27.696 4.106 1.00 35.48 794 ALA B O 1
ATOM 11389 N N . VAL B 1 797 ? -16.119 -28.612 6.151 1.00 35.17 795 VAL B N 1
ATOM 11390 C CA . VAL B 1 797 ? -17.517 -28.311 6.438 1.00 33.38 795 VAL B CA 1
ATOM 11391 C C . VAL B 1 797 ? -17.711 -26.804 6.559 1.00 35.69 795 VAL B C 1
ATOM 11392 O O . VAL B 1 797 ? -18.690 -26.254 6.066 1.00 38.48 795 VAL B O 1
ATOM 11396 N N . ALA B 1 798 ? -16.768 -26.133 7.205 1.00 34.04 796 ALA B N 1
ATOM 11397 C CA . ALA B 1 798 ? -16.909 -24.702 7.448 1.00 36.10 796 ALA B CA 1
ATOM 11398 C C . ALA B 1 798 ? -16.630 -23.859 6.196 1.00 37.01 796 ALA B C 1
ATOM 11399 O O . ALA B 1 798 ? -17.042 -22.701 6.118 1.00 32.98 796 ALA B O 1
ATOM 11401 N N . ALA B 1 799 ? -15.946 -24.449 5.217 1.00 33.04 797 ALA B N 1
ATOM 11402 C CA . ALA B 1 799 ? -15.497 -23.701 4.042 1.00 35.68 797 ALA B CA 1
ATOM 11403 C C . ALA B 1 799 ? -16.485 -23.684 2.877 1.00 40.95 797 ALA B C 1
ATOM 11404 O O . ALA B 1 799 ? -16.384 -22.824 2.002 1.00 39.05 797 ALA B O 1
ATOM 11406 N N . VAL B 1 800 ? -17.424 -24.630 2.855 1.00 41.23 798 VAL B N 1
ATOM 11407 C CA . VAL B 1 800 ? -18.377 -24.736 1.742 1.00 44.37 798 VAL B CA 1
ATOM 11408 C C . VAL B 1 800 ? -19.167 -23.453 1.466 1.00 45.76 798 VAL B C 1
ATOM 11409 O O . VAL B 1 800 ? -19.621 -23.231 0.344 1.00 51.43 798 VAL B O 1
ATOM 11413 N N . GLN B 1 801 ? -19.310 -22.603 2.480 1.00 46.86 799 GLN B N 1
ATOM 11414 C CA . GLN B 1 801 ? -19.996 -21.323 2.309 1.00 51.40 799 GLN B CA 1
ATOM 11415 C C . GLN B 1 801 ? -19.048 -20.112 2.307 1.00 48.85 799 GLN B C 1
ATOM 11416 O O . GLN B 1 801 ? -19.506 -18.967 2.254 1.00 46.79 799 GLN B O 1
ATOM 11422 N N . SER B 1 802 ? -17.738 -20.355 2.358 1.00 45.91 800 SER B N 1
ATOM 11423 C CA . SER B 1 802 ? -16.774 -19.259 2.507 1.00 37.79 800 SER B CA 1
ATOM 11424 C C . SER B 1 802 ? -15.580 -19.326 1.552 1.00 36.00 800 SER B C 1
ATOM 11425 O O . SER B 1 802 ? -14.712 -20.185 1.692 1.00 34.98 800 SER B O 1
ATOM 11428 N N . PRO B 1 803 ? -15.537 -18.409 0.577 1.00 38.42 801 PRO B N 1
ATOM 11429 C CA . PRO B 1 803 ? -14.385 -18.216 -0.315 1.00 37.22 801 PRO B CA 1
ATOM 11430 C C . PRO B 1 803 ? -13.049 -18.164 0.448 1.00 32.83 801 PRO B C 1
ATOM 11431 O O . PRO B 1 803 ? -12.078 -18.861 0.094 1.00 33.36 801 PRO B O 1
ATOM 11435 N N . ALA B 1 804 ? -13.021 -17.350 1.500 1.00 30.91 802 ALA B N 1
ATOM 11436 C CA . ALA B 1 804 ? -11.833 -17.182 2.334 1.00 30.72 802 ALA B CA 1
ATOM 11437 C C . ALA B 1 804 ? -11.409 -18.494 3.017 1.00 29.87 802 ALA B C 1
ATOM 11438 O O . ALA B 1 804 ? -10.226 -18.904 2.982 1.00 33.81 802 ALA B O 1
ATOM 11440 N N . LEU B 1 805 ? -12.374 -19.160 3.644 1.00 29.17 803 LEU B N 1
ATOM 11441 C CA . LEU B 1 805 ? -12.085 -20.443 4.271 1.00 29.86 803 LEU B CA 1
ATOM 11442 C C . LEU B 1 805 ? -11.716 -21.484 3.211 1.00 31.91 803 LEU B C 1
ATOM 11443 O O . LEU B 1 805 ? -11.088 -22.480 3.525 1.00 28.83 803 LEU B O 1
ATOM 11448 N N . GLN B 1 806 ? -12.089 -21.251 1.954 1.00 30.61 804 GLN B N 1
ATOM 11449 C CA . GLN B 1 806 ? -11.641 -22.150 0.891 1.00 30.01 804 GLN B CA 1
ATOM 11450 C C . GLN B 1 806 ? -10.182 -21.881 0.573 1.00 29.32 804 GLN B C 1
ATOM 11451 O O . GLN B 1 806 ? -9.432 -22.813 0.268 1.00 30.51 804 GLN B O 1
ATOM 11457 N N . GLN B 1 807 ? -9.770 -20.614 0.651 1.00 29.62 805 GLN B N 1
ATOM 11458 C CA . GLN B 1 807 ? -8.342 -20.313 0.508 1.00 31.72 805 GLN B CA 1
ATOM 11459 C C . GLN B 1 807 ? -7.556 -21.053 1.611 1.00 29.00 805 GLN B C 1
ATOM 11460 O O . GLN B 1 807 ? -6.592 -21.804 1.337 1.00 32.74 805 GLN B O 1
ATOM 11466 N N . VAL B 1 808 ? -7.988 -20.843 2.857 1.00 28.47 806 VAL B N 1
ATOM 11467 C CA . VAL B 1 808 ? -7.389 -21.553 3.997 1.00 28.14 806 VAL B CA 1
ATOM 11468 C C . VAL B 1 808 ? -7.332 -23.061 3.760 1.00 26.87 806 VAL B C 1
ATOM 11469 O O . VAL B 1 808 ? -6.296 -23.696 3.960 1.00 26.85 806 VAL B O 1
ATOM 11473 N N . LEU B 1 809 ? -8.455 -23.618 3.321 1.00 25.65 807 LEU B N 1
ATOM 11474 C CA . LEU B 1 809 ? -8.588 -25.049 3.072 1.00 30.32 807 LEU B CA 1
ATOM 11475 C C . LEU B 1 809 ? -7.590 -25.532 2.041 1.00 30.05 807 LEU B C 1
ATOM 11476 O O . LEU B 1 809 ? -7.001 -26.591 2.206 1.00 31.40 807 LEU B O 1
ATOM 11481 N N . LEU B 1 810 ? -7.400 -24.743 0.986 1.00 28.44 808 LEU B N 1
ATOM 11482 C CA . LEU B 1 810 ? -6.467 -25.087 -0.078 1.00 30.40 808 LEU B CA 1
ATOM 11483 C C . LEU B 1 810 ? -5.039 -25.114 0.457 1.00 32.24 808 LEU B C 1
ATOM 11484 O O . LEU B 1 810 ? -4.269 -26.044 0.173 1.00 31.01 808 LEU B O 1
ATOM 11489 N N . ALA B 1 811 ? -4.678 -24.092 1.232 1.00 33.03 809 ALA B N 1
ATOM 11490 C CA . ALA B 1 811 ? -3.338 -24.082 1.832 1.00 31.10 809 ALA B CA 1
ATOM 11491 C C . ALA B 1 811 ? -3.124 -25.296 2.740 1.00 36.45 809 ALA B C 1
ATOM 11492 O O . ALA B 1 811 ? -2.179 -26.067 2.552 1.00 35.21 809 ALA B O 1
ATOM 11494 N N . GLN B 1 812 ? -4.007 -25.451 3.725 1.00 34.82 810 GLN B N 1
ATOM 11495 C CA . GLN B 1 812 ? -3.932 -26.542 4.694 1.00 34.43 810 GLN B CA 1
ATOM 11496 C C . GLN B 1 812 ? -3.843 -27.908 4.019 1.00 36.98 810 GLN B C 1
ATOM 11497 O O . GLN B 1 812 ? -3.003 -28.740 4.387 1.00 36.97 810 GLN B O 1
ATOM 11503 N N . GLN B 1 813 ? -4.711 -28.128 3.030 1.00 33.30 811 GLN B N 1
ATOM 11504 C CA . GLN B 1 813 ? -4.744 -29.372 2.261 1.00 35.63 811 GLN B CA 1
ATOM 11505 C C . GLN B 1 813 ? -3.396 -29.666 1.620 1.00 40.26 811 GLN B C 1
ATOM 11506 O O . GLN B 1 813 ? -2.997 -30.830 1.469 1.00 40.33 811 GLN B O 1
ATOM 11512 N N . THR B 1 814 ? -2.708 -28.604 1.215 1.00 36.85 812 THR B N 1
ATOM 11513 C CA . THR B 1 814 ? -1.429 -28.742 0.536 1.00 39.56 812 THR B CA 1
ATOM 11514 C C . THR B 1 814 ? -0.359 -29.202 1.519 1.00 42.88 812 THR B C 1
ATOM 11515 O O . THR B 1 814 ? -0.051 -30.392 1.586 1.00 44.60 812 THR B O 1
#

Secondary structure (DSSP, 8-state):
--EEEE-PPPPTT-S----HHHHHHHHHHHTHHHHHHHH---EE--EEEEEE--TT--HHHHTSSSS---BHHHHHHHTBS--SHHHHHTTEEEEEEPPTTS-BGGGTB-S-----B-HHHHHHHHHHHHHHHHHHHHHHHHS----HHHHHHHHH------EETTTEE----HHHHHHHHHHHHHHHHHHHHHHHHHTT-SSEE---EEEEEETHHHHHHHHHHHHHHHHHB---TTT---BEETTEE--EEEEEEES-----B--EEE---TTTT--PPPP-----S-SB--EEEEEESS---TT--EEES-EE------S-EE--TTEEEEEESSSHHHHHB-PPTTGGGSS-S-GGG-THHHHHH--HHHHHTT--B----TT--HHHHHTT---HHHHHHHHHHHHH-----HHHHHHHHHHHHHHHHHHHTTTTGGGSTGGGGSPP--HHHHHHHHHHHHHHHHHHHHHH-----HHHHHHHHHHHHHTTSGGGGGG--TTS------HHHHHHHHHHHHHHHHHT---S-----EEEEEEGGG---EEEE-HHHHHHHHHHHHHHHHHHHHHHEEETTEEPTT-HHHHHHHHHT---TT----GGGSPPPEEETTEESS-EEEEEETTEETT-----EEEEEEE-----------EEEEE-TTT-PBP---SHHHHHHT--BS-HHHHHHHHHTSPPPPPHHHHTTT-HHHHHHHHHHHH-/--EEEE-PPPPTT-S----HHHHHHHHHHHTHHHHHHHT--B--EEEEEE--TT--TTTTTSSSS---BHHHHHHHTBS--SHHHHHTTEEEEEEPPTTS-BGGGTB-S-------HHHHHHHHHHHHHHHHHHHHHHHHS----HHHHHHHHH------EETTTEE----HHHHHHHHHHHHHHHHHHHHHHHHHTT-SS-B---EEEEEETHHHHHHHHHHHHHHHHHEE--STTB-EEEETTEE--EEEEEEES---------EE---TTTT--PPPP--SB----S-SB--EEEEEESS---TT--EEES-EE----S-EE--TTEEEEEESSSHHHHHB-PPTTGGG-STT-GGG-THHHHHH--HHHHHTT--B-------HHHHHTT---HHHHHHHHHHHHH-----HHHHHHHHHHHHHHHHHHHTTTTGGG-TGGGGSPP--HHHHHHHHHHHHHHHHHHHHHH----HHHHHHHHHHHHHHTSTGGGGG--TTS------HHHHHHHHHHHHHHHHHT---S-----EEEEEEGGG---EEEE-HHHHHHHHHHHHHHHHHHHHHHEEETTEEPTT-HHHHHHHHHT---TTT---S-GGGSPPPEEETTEESS-EEEEEETTEETT-----EEEEEEE---------PPPEEEEE-TTT-PBP---SHHHHHHT--BS-HHHHHHHHHTSPPPPPHHHHHTT-HHHHHHHHHHH-

Sequence (1455 aa):
NFGFHIAPTHPVAGRLTYDSKKLSENILKQQSDERVFSRAQCCKAIHITLGFDGTNNNDKADGSSVSPSCSNVARLIHASIGSGDDINSRGIFKYYCPGVGTVFPDIKEFTPSNGLIGAEGGENRINWGLVQLVDALFYTLLKSRLKLNDVQGLVEESTNWTVSTLTGGLLENGEKKRRAALEPKLKELEEKLRQRQNSGQKPHILARLYIYGFSRGAAEARAFANWLQELTRVSDADGRVEYRFAGLPISIEFLGLFDTVAAVGLPFAAGHDWADDTRLPDEALPEDCSFLKRCVHLVSCHEQRASFPLDSIRRRDNGRRTGPSCYRKWTVEYAYPGVHSDVGGGYGVGNQGKAVGGSEFLLSQIALQHYAEAFEAGAPLQVPEWRVVPKIEAEFSVSEELATRFNAWQAQAKAGPLEEVIRRETALITAWRIDRYAGGLRNKAFFANVPPDPEAQQKAWEALHKRRSREYAAAQQLPPSAAEQAEWDRNVALIGGEDQLRDLRVEKQFDPPLDQRQLLGAAAEFAHDYKGDWGVLDDGTVGGVIDLLLGGTVFLINEEDEAEEYSQIHRDGSARYHQLFSAPDRVAPGQEKLVALFDEQVHDSRAPFTDYFRYRLVHFDNESNKRLSVLATAGRVVGVGVLASVGLSVKRRDPRLLGGLPEISAFDPLTGIALPVGGAALDNLRAFTREPGDKVEQIGQLPPPPPLAVAAVQSPALQQVLLAQQTVNFGFHIAPTHPVAGRLTYDSKKLSENILKQQSDERVFSRACKAIHITLGFDGTNNNDKADGSSVSPSCSNVARLIHASIGSGDDINSRGIFKYYCPGVGTVFPDIKEFTPSNGLIGAEGGENRINWGLVQLVDALFYTLLKSRLKLNDVQGLVEESTNWTVSTLTGGLLENGEKKRRAALEPKLKELEEKLRQRQNSGQKPHILARLYIYGFSRGAAEARAFANWLQELTRVSDADGRVEYRFAGLPISIEFLGLFDTVAAVGLPFAAGHDWADDTRLPDEALSQCLEDCSFLKRCVHLVSCHEQRASFPLDSIRRRDRRTGPSCYRKWTVEYAYPGVHSDVGGGYGVGNQGKAVGGSEFLLSQIALQHYAEAFEAGAPLQVPWRVVPKIEAEFSVSEELATRFNAWQAQAKAGPLEEEVIRRETALITAWRIDRYAGGLRNKAFFANVPPDPEAQQKAWEALHKRRSREYAAAQQPPSAAEQAEWDRNVALIGGEDQLRDLRVEKQFDPPLDQRQLLGAAAEFAHDYKGDWGVLDDGTVGGVIDLLLGGTVFLINEEDEAEEYSQIHRDGSARYHQLFSAPDRVAPGQEKLVALFDEQVHDSRAWEPFTDYFRYRLVHFDNESNKRLSVLATAGRVVGVGVLASVGLSVKRRDPRLLGVGLPEISAFDPLTGIALPVGGAALDNLRAFTREPGDKVEQIGQLPPPPPLAVAAVQSPALQQVLLAQQT

Foldseek 3Di:
DAWEAADDAADLVGLQDDDPVLVVVLVCLLCVLVVVVVVPVQAHEAEEEEEQEAAQADQCQQQVDPFHWHWLSVLQQVQFFADDLVSLLRRYHYYYHGYAQFDDVLQLRQFGDPLQFFCQSLQLRLLLVVVVVLQSLCCNQPVDGDDSVLSNVLSVCGQPWDQDLAFGTRGDDPLVSNLVSCPVSLQVSLVSLVVCVVVVPPDNHAAEYAYEYAELRLLSLLLSLVSQCSNFFDQDDVRQTAGDRSNHGYAYLEYEYEFYFQFRSDVKATFHFSSQLSQHDDFPPVDGRDRYQAYEYEHELAAQDSRGFGADSWAADVVDGDDDTIHDPRYYYHYFYFYRCLQGIGDTCLALLANPPAPLRASNLSNSSCCSRCSNSSGRGAGCVSNHDDVSVSNNHHDSLSSVLRSLVSVVQDDDHSVVSSLLSLLQVLLLLCQCQLVPPPPAPSNVSRDAFDPLLVVLLQLLLVVVLVVSSVVSVDDDDPVSVVSNVVSCVVPVHPVCSVSRDSGHHDDGRPSNVLVNVVSVQSNCLLVLPLDDDDQKKDKDKDQLSSATWMKDAALQLLLVLLVSSSVSNNVSNVQQAVDRVHGDPPNVSNSVCCSHHHDDPNSLGDSSRHGRWYHHNQFIPGWIFTQDAPSGGQQFQEARMKIKMWMDGSSSCNVPDIDIWIDQPQPRHTTHGDDDVSSVLGDTDRRNSVSNVVVNPDDHHGNLVVVCVPPPRSVVVSVRRVVD/DAWEAADDAADLVGQQDDDVVLVVQLVCLLCVQVVVVVVVFAEAEEEEEQEAAQADQCQAQVDPFHFHWLSRLQQVQFAADDLVSLLRRYHYYYHGYFQFADLLQLRQFGDPLQGFCQSLQLRLQLVVVVVLQSLCCNQPVDGDDSVLSNVLSVCTQPWDADLAFGTRGDDPLVSNLVSCVVSLQVSLVSLVVCVVVVHPPNYAAEYAYAYAELRLLSLLLSLVSQCSNFWAADDPFAIAGDGSRHGYAYLEYEYEFYFQFRSDLKATFHFSSQLSQHDDFDDTPCDPGRDRYNAYEYEHELAAQASRGFGADSWQFPVGDDDTIHDPRYYYHYAYFYRCLQGTRDTQLALLANVVHPLRASNLSNSSCCSRCSNSNGRGAGVNNHDPVSVVNNHHHSLSSVLRSLVSVVQDDDPSVVSNLLSLLQVLLLLCQCQLVPPPPADSNVSRDAFDPLLVVLLQLLLVVVSVVSSVVSVDDDPVSVVSNVSSCVSCPHDVSCVSRDSRHHDDGRPSNVLVNVVSVQSNCLLVLPQPDDDQKKRKDKAQLSSAGWMKHAALQVLLVLLQSSSVSNNVVSVQQAVDRVHGDPPNVSNSVCCSHHHDDVNSCPLGDSSRHRRWYHNNQFIPGWIFTQDAPSGGQQFQEASMKIKMWMDGRSSCNVDADIDIWIAQPQPRHTTHDDDDVSSVLGDTDRRNSVSNVVVNVDDHHYRLVVVPPVPPRSVVVSVRSVD